Protein AF-A0A2S4PPY4-F1 (afdb_monomer_lite)

pLDDT: mean 81.9, std 16.93, range [31.2, 98.19]

Organism: NCBI:txid225359

InterPro domains:
  IPR016191 Ribonuclease/ribotoxin [SSF53933] (779-860)

Sequence (866 aa):
MMATINLFISWILLSYIVSTYTLLDRRELKANGYDCGDAFFNDFKVYDELKTALLRERGKILPYFGPLYSSAMNYYTWPILPIGLLPESTKFLWQRSTYQIVFDENGKVIDIIVRLANYQFAKCWRVDIQRLEALIYSMEGSNGYECGPNFIPDDTIKECTSLAVENLDKGYKIWPIYYRDLKIHRYPNTPTGTFFIVIDSAGQLRDVIARISTRNYIRCMRAREVPEASENDELSQVSAKTPKKGYLCHDVFFDDNDLLLASRSAQRIDVGKRKNGYPKNYYGPPFKSPCLLWPIKKNGESYRAGRLYKYRLVLTLDFKVLSVVMVGDKELVPCDRRVASDDHPVRNSYRCHSDVFSPEEVAVAAKTACRYSKRAKKQAYPAPYQGLEFDVKGPYLIYPLKKNKFSNVLGNHRVVIDLLCQIGGVLTVDPRTNEYVKELKENGYDCGDAFFDDKIVNDILRTALSEEGRKKSLPYSGPLYNRAMNYKTWPLFPTGSLSGSTKLLWQRAIYQIVFDENGRVIDIIVRMTNTQFAKCWRVDTQRSEASIYSVEGSNGYECGSEFIPDSTIEECTSLAVENLDKGYYYPLEYKGNLYSEDQGYKIWPIYYATLVIHRYPKTPRSGSFFIVIDSAGQLRDVIARTSKKNYIRCMRARKVSPAPDTDELSQIFAKPSRLGYLCHDVFFDDIVLDLARQVAQRSQLTRRPVNFPKSYDGPPFDIACFLWPLKKNGESYATGRMDIYRLVLTLNFEVLTVAMVSDKELVPCERRVAAGGYQVRNSYRCQSDVFSYEELASTAEIACRKRKQSQRQTYPAPYQGLKFDIEGPYLIFPIKKDKSFPKPGNHRLVINYMCHIAGVLTMHPFTHQM

Radius of gyration: 40.9 Å; chains: 1; bounding box: 106×84×121 Å

Structure (mmCIF, N/CA/C/O backbone):
data_AF-A0A2S4PPY4-F1
#
_entry.id   AF-A0A2S4PPY4-F1
#
loop_
_atom_site.group_PDB
_atom_site.id
_atom_site.type_symbol
_atom_site.label_atom_id
_atom_site.label_alt_id
_atom_site.label_comp_id
_atom_site.label_asym_id
_atom_site.label_entity_id
_atom_site.label_seq_id
_atom_site.pdbx_PDB_ins_code
_atom_site.Cartn_x
_atom_site.Cartn_y
_atom_site.Cartn_z
_atom_site.occupancy
_atom_site.B_iso_or_equiv
_atom_site.auth_seq_id
_atom_site.auth_comp_id
_atom_site.auth_asym_id
_atom_site.auth_atom_id
_atom_site.pdbx_PDB_model_num
ATOM 1 N N . MET A 1 1 ? -59.425 49.116 -47.448 1.00 47.34 1 MET A N 1
ATOM 2 C CA . MET A 1 1 ? -58.917 49.422 -46.090 1.00 47.34 1 MET A CA 1
ATOM 3 C C . MET A 1 1 ? -59.046 48.253 -45.102 1.00 47.34 1 MET A C 1
ATOM 5 O O . MET A 1 1 ? -58.205 48.154 -44.225 1.00 47.34 1 MET A O 1
ATOM 9 N N . MET A 1 2 ? -60.008 47.324 -45.248 1.00 44.50 2 MET A N 1
ATOM 10 C CA . MET A 1 2 ? -60.100 46.152 -44.348 1.00 44.50 2 MET A CA 1
ATOM 11 C C . MET A 1 2 ? -59.063 45.037 -44.607 1.00 44.50 2 MET A C 1
ATOM 13 O O . MET A 1 2 ? -58.677 44.344 -43.673 1.00 44.50 2 MET A O 1
ATOM 17 N N . ALA A 1 3 ? -58.557 44.874 -45.836 1.00 52.50 3 ALA A N 1
ATOM 18 C CA . ALA A 1 3 ? -57.589 43.811 -46.145 1.00 52.50 3 ALA A CA 1
ATOM 19 C C . ALA A 1 3 ? -56.214 44.027 -45.477 1.00 52.50 3 ALA A C 1
ATOM 21 O O . ALA A 1 3 ? -55.573 43.075 -45.042 1.00 52.50 3 ALA A O 1
ATOM 22 N N . THR A 1 4 ? -55.785 45.282 -45.327 1.00 62.69 4 THR A N 1
ATOM 23 C CA . THR A 1 4 ? -54.495 45.631 -44.714 1.00 62.69 4 THR A CA 1
ATOM 24 C C . THR A 1 4 ? -54.509 45.456 -43.194 1.00 62.69 4 THR A C 1
ATOM 26 O O . THR A 1 4 ? -53.500 45.069 -42.612 1.00 62.69 4 THR A O 1
ATOM 29 N N . ILE A 1 5 ? -55.665 45.671 -42.555 1.00 69.88 5 ILE A N 1
ATOM 30 C CA . ILE A 1 5 ? -55.842 45.480 -41.108 1.00 69.88 5 ILE A CA 1
ATOM 31 C C . ILE A 1 5 ? -55.821 43.985 -40.756 1.00 69.88 5 ILE A C 1
ATOM 33 O O . ILE A 1 5 ? -55.182 43.604 -39.779 1.00 69.88 5 ILE A O 1
ATOM 37 N N . ASN A 1 6 ? -56.403 43.119 -41.593 1.00 63.59 6 ASN A N 1
ATOM 38 C CA . ASN A 1 6 ? -56.345 41.669 -41.373 1.00 63.59 6 ASN A CA 1
ATOM 39 C C . ASN A 1 6 ? -54.933 41.092 -41.538 1.00 63.59 6 ASN A C 1
ATOM 41 O O . ASN A 1 6 ? -54.559 40.193 -40.791 1.00 63.59 6 ASN A O 1
ATOM 45 N N . LEU A 1 7 ? -54.119 41.637 -42.446 1.00 71.12 7 LEU A N 1
ATOM 46 C CA . LEU A 1 7 ? -52.715 41.240 -42.586 1.00 71.12 7 LEU A CA 1
ATOM 47 C C . LEU A 1 7 ? -51.882 41.652 -41.365 1.00 71.12 7 LEU A C 1
ATOM 49 O O . LEU A 1 7 ? -51.076 40.859 -40.887 1.00 71.12 7 LEU A O 1
ATOM 53 N N . PHE A 1 8 ? -52.130 42.839 -40.806 1.00 70.25 8 PHE A N 1
ATOM 54 C CA . PHE A 1 8 ? -51.434 43.307 -39.604 1.00 70.25 8 PHE A CA 1
ATOM 55 C C . PHE A 1 8 ? -51.850 42.533 -38.345 1.00 70.25 8 PHE A C 1
ATOM 57 O O . PHE A 1 8 ? -50.994 42.145 -37.553 1.00 70.25 8 PHE A O 1
ATOM 64 N N . ILE A 1 9 ? -53.144 42.235 -38.184 1.00 73.00 9 ILE A N 1
ATOM 65 C CA . ILE A 1 9 ? -53.647 41.413 -37.072 1.00 73.00 9 ILE A CA 1
ATOM 66 C C . ILE A 1 9 ? -53.161 39.967 -37.210 1.00 73.00 9 ILE A C 1
ATOM 68 O O . ILE A 1 9 ? -52.744 39.376 -36.218 1.00 73.00 9 ILE A O 1
ATOM 72 N N . SER A 1 10 ? -53.122 39.417 -38.428 1.00 67.88 10 SER A N 1
ATOM 73 C CA . SER A 1 10 ? -52.559 38.088 -38.675 1.00 67.88 10 SER A CA 1
ATOM 74 C C . SER A 1 10 ? -51.065 38.042 -38.373 1.00 67.88 10 SER A C 1
ATOM 76 O O . SER A 1 10 ? -50.603 37.036 -37.855 1.00 67.88 10 SER A O 1
ATOM 78 N N . TRP A 1 11 ? -50.307 39.107 -38.647 1.00 71.50 11 TRP A N 1
ATOM 79 C CA . TRP A 1 11 ? -48.873 39.152 -38.351 1.00 71.50 11 TRP A CA 1
ATOM 80 C C . TRP A 1 11 ? -48.596 39.323 -36.851 1.00 71.50 11 TRP A C 1
ATOM 82 O O . TRP A 1 11 ? -47.724 38.648 -36.306 1.00 71.50 11 TRP A O 1
ATOM 92 N N . ILE A 1 12 ? -49.397 40.137 -36.153 1.00 72.19 12 ILE A N 1
ATOM 93 C CA . ILE A 1 12 ? -49.322 40.281 -34.692 1.00 72.19 12 ILE A CA 1
ATOM 94 C C . ILE A 1 12 ? -49.724 38.969 -34.010 1.00 72.19 12 ILE A C 1
ATOM 96 O O . ILE A 1 12 ? -48.992 38.505 -33.141 1.00 72.19 12 ILE A O 1
ATOM 100 N N . LEU A 1 13 ? -50.806 38.313 -34.440 1.00 64.44 13 LEU A N 1
ATOM 101 C CA . LEU A 1 13 ? -51.216 37.013 -33.902 1.00 64.44 13 LEU A CA 1
ATOM 102 C C . LEU A 1 13 ? -50.214 35.906 -34.238 1.00 64.44 13 LEU A C 1
ATOM 104 O O . LEU A 1 13 ? -49.935 35.092 -33.368 1.00 64.44 13 LEU A O 1
ATOM 108 N N . LEU A 1 14 ? -49.606 35.898 -35.428 1.00 56.53 14 LEU A N 1
ATOM 109 C CA . LEU A 1 14 ? -48.553 34.934 -35.763 1.00 56.53 14 LEU A CA 1
ATOM 110 C C . LEU A 1 14 ? -47.297 35.174 -34.914 1.00 56.53 14 LEU A C 1
ATOM 112 O O . LEU A 1 14 ? -46.707 34.218 -34.427 1.00 56.53 14 LEU A O 1
ATOM 116 N N . SER A 1 15 ? -46.928 36.433 -34.651 1.00 50.94 15 SER A N 1
ATOM 117 C CA . SER A 1 15 ? -45.824 36.759 -33.736 1.00 50.94 15 SER A CA 1
ATOM 118 C C . SER A 1 15 ? -46.144 36.395 -32.280 1.00 50.94 15 SER A C 1
ATOM 120 O O . SER A 1 15 ? -45.265 35.926 -31.559 1.00 50.94 15 SER A O 1
ATOM 122 N N . TYR A 1 16 ? -47.410 36.513 -31.862 1.00 46.47 16 TYR A N 1
ATOM 123 C CA . TYR A 1 16 ? -47.866 36.133 -30.525 1.00 46.47 16 TYR A CA 1
ATOM 124 C C . TYR A 1 16 ? -47.954 34.610 -30.366 1.00 46.47 16 TYR A C 1
ATOM 126 O O . TYR A 1 16 ? -47.569 34.090 -29.324 1.00 46.47 16 TYR A O 1
ATOM 134 N N . ILE A 1 17 ? -48.373 33.881 -31.406 1.00 45.81 17 ILE A N 1
ATOM 135 C CA . ILE A 1 17 ? -48.382 32.412 -31.451 1.00 45.81 17 ILE A CA 1
ATOM 136 C C . ILE A 1 17 ? -46.940 31.884 -31.480 1.00 45.81 17 ILE A C 1
ATOM 138 O O . ILE A 1 17 ? -46.586 31.054 -30.653 1.00 45.81 17 ILE A O 1
ATOM 142 N N . VAL A 1 18 ? -46.052 32.430 -32.315 1.00 48.44 18 VAL A N 1
ATOM 143 C CA . VAL A 1 18 ? -44.631 32.027 -32.342 1.00 48.44 18 VAL A CA 1
ATOM 144 C C . VAL A 1 18 ? -43.910 32.384 -31.030 1.00 48.44 18 VAL A C 1
ATOM 146 O O . VAL A 1 18 ? -43.054 31.625 -30.581 1.00 48.44 18 VAL A O 1
ATOM 149 N N . SER A 1 19 ? -44.290 33.477 -30.355 1.00 38.25 19 SER A N 1
ATOM 150 C CA . SER A 1 19 ? -43.723 33.862 -29.051 1.00 38.25 19 SER A CA 1
ATOM 151 C C . SER A 1 19 ? -44.343 33.137 -27.847 1.00 38.25 19 SER A C 1
ATOM 153 O O . SER A 1 19 ? -43.741 33.156 -26.775 1.00 38.25 19 SER A O 1
ATOM 155 N N . THR A 1 20 ? -45.522 32.520 -27.980 1.00 35.78 20 THR A N 1
ATOM 156 C CA . THR A 1 20 ? -46.123 31.679 -26.923 1.00 35.78 20 THR A CA 1
ATOM 157 C C . THR A 1 20 ? -45.793 30.195 -27.106 1.00 35.78 20 THR A C 1
ATOM 159 O O . THR A 1 20 ? -45.750 29.462 -26.119 1.00 35.78 20 THR A O 1
ATOM 162 N N . TYR A 1 21 ? -45.428 29.761 -28.318 1.00 33.94 21 TYR A N 1
ATOM 163 C CA . TYR A 1 21 ? -44.923 28.408 -28.582 1.00 33.94 21 TYR A CA 1
ATOM 164 C C . TYR A 1 21 ? -43.458 28.178 -28.173 1.00 33.94 21 TYR A C 1
ATOM 166 O O . TYR A 1 21 ? -43.046 27.031 -28.025 1.00 33.94 21 TYR A O 1
ATOM 174 N N . THR A 1 22 ? -42.669 29.218 -27.882 1.00 37.97 22 THR A N 1
ATOM 175 C CA . THR A 1 22 ? -41.296 29.054 -27.356 1.00 37.97 22 THR A CA 1
ATOM 176 C C . THR A 1 22 ? -41.228 28.629 -25.883 1.00 37.97 22 THR A C 1
ATOM 178 O O . THR A 1 22 ? -40.137 28.362 -25.384 1.00 37.97 22 THR A O 1
ATOM 181 N N . LEU A 1 23 ? -42.363 28.508 -25.183 1.00 38.91 23 LEU A N 1
ATOM 182 C CA . LEU A 1 23 ? -42.412 28.117 -23.766 1.00 38.91 23 LEU A CA 1
ATOM 183 C C . LEU A 1 23 ? -43.107 26.776 -23.482 1.00 38.91 23 LEU A C 1
ATOM 185 O O . LEU A 1 23 ? -43.132 26.364 -22.324 1.00 38.91 23 LEU A O 1
ATOM 189 N N . LEU A 1 24 ? -43.628 26.066 -24.492 1.00 35.38 24 LEU A N 1
ATOM 190 C CA . LEU A 1 24 ? -44.452 24.869 -24.258 1.00 35.38 24 LEU A CA 1
ATOM 191 C C . LEU A 1 24 ? -44.243 23.694 -25.229 1.00 35.38 24 LEU A C 1
ATOM 193 O O . LEU A 1 24 ? -45.131 22.857 -25.348 1.00 35.38 24 LEU A O 1
ATOM 197 N N . ASP A 1 25 ? -43.056 23.549 -25.832 1.00 37.19 25 ASP A N 1
ATOM 198 C CA . ASP A 1 25 ? -42.676 22.272 -26.460 1.00 37.19 25 ASP A CA 1
ATOM 199 C C . ASP A 1 25 ? -41.193 21.901 -26.269 1.00 37.19 25 ASP A C 1
ATOM 201 O O . ASP A 1 25 ? -40.402 21.763 -27.198 1.00 37.19 25 ASP A O 1
ATOM 205 N N . ARG A 1 26 ? -40.790 21.738 -25.002 1.00 45.38 26 ARG A N 1
ATOM 206 C CA . ARG A 1 26 ? -39.505 21.113 -24.624 1.00 45.38 26 ARG A CA 1
ATOM 207 C C . ARG A 1 26 ? -39.564 19.573 -24.698 1.00 45.38 26 ARG A C 1
ATOM 209 O O . ARG A 1 26 ? -38.643 18.917 -24.220 1.00 45.38 26 ARG A O 1
ATOM 216 N N . ARG A 1 27 ? -40.640 18.985 -25.250 1.00 41.59 27 ARG A N 1
ATOM 217 C CA . ARG A 1 27 ? -40.910 17.534 -25.222 1.00 41.59 27 ARG A CA 1
ATOM 218 C C . ARG A 1 27 ? -40.342 16.732 -26.402 1.00 41.59 27 ARG A C 1
ATOM 220 O O . ARG A 1 27 ? -40.453 15.513 -26.374 1.00 41.59 27 ARG A O 1
ATOM 227 N N . GLU A 1 28 ? -39.636 17.347 -27.356 1.00 44.56 28 GLU A N 1
ATOM 228 C CA . GLU A 1 28 ? -39.000 16.621 -28.478 1.00 44.56 28 GLU A CA 1
ATOM 229 C C . GLU A 1 28 ? -37.468 16.779 -28.600 1.00 44.56 28 GLU A C 1
ATOM 231 O O . GLU A 1 28 ? -36.897 16.635 -29.683 1.00 44.56 28 GLU A O 1
ATOM 236 N N . LEU A 1 29 ? -36.735 17.008 -27.505 1.00 47.88 29 LEU A N 1
ATOM 237 C CA . LEU A 1 29 ? -35.269 16.887 -27.546 1.00 47.88 29 LEU A CA 1
ATOM 238 C C . LEU A 1 29 ? -34.849 15.407 -27.479 1.00 47.88 29 LEU A C 1
ATOM 240 O O . LEU A 1 29 ? -34.563 14.866 -26.418 1.00 47.88 29 LEU A O 1
ATOM 244 N N . LYS A 1 30 ? -34.779 14.755 -28.649 1.00 56.38 30 LYS A N 1
ATOM 245 C CA . LYS A 1 30 ? -34.266 13.380 -28.864 1.00 56.38 30 LYS A CA 1
ATOM 246 C C . LYS A 1 30 ? -32.740 13.233 -28.672 1.00 56.38 30 LYS A C 1
ATOM 248 O O . LYS A 1 30 ? -32.133 12.359 -29.285 1.00 56.38 30 LYS A O 1
ATOM 253 N N . ALA A 1 31 ? -32.091 14.095 -27.893 1.00 69.12 31 ALA A N 1
ATOM 254 C CA . ALA A 1 31 ? -30.634 14.123 -27.763 1.00 69.12 31 ALA A CA 1
ATOM 255 C C . ALA A 1 31 ? -30.212 13.971 -26.298 1.00 69.12 31 ALA A C 1
ATOM 257 O O . ALA A 1 31 ? -30.745 14.666 -25.439 1.00 69.12 31 ALA A O 1
ATOM 258 N N . ASN A 1 32 ? -29.233 13.098 -26.035 1.00 86.38 32 ASN A N 1
ATOM 259 C CA . ASN A 1 32 ? -28.572 13.018 -24.733 1.00 86.38 32 ASN A CA 1
ATOM 260 C C . ASN A 1 32 ? -27.891 14.354 -24.408 1.00 86.38 32 ASN A C 1
ATOM 262 O O . ASN A 1 32 ? -27.332 15.012 -25.301 1.00 86.38 32 ASN A O 1
ATOM 266 N N . GLY A 1 33 ? -27.948 14.763 -23.145 1.00 91.88 33 GLY A N 1
ATOM 267 C CA . GLY A 1 33 ? -27.316 16.003 -22.715 1.00 91.88 33 GLY A CA 1
ATOM 268 C C . GLY A 1 33 ? -27.587 16.372 -21.267 1.00 91.88 33 GLY A C 1
ATOM 269 O O . GLY A 1 33 ? -27.996 15.547 -20.458 1.00 91.88 33 GLY A O 1
ATOM 270 N N . TYR A 1 34 ? -27.372 17.642 -20.951 1.00 92.44 34 TYR A N 1
ATOM 271 C CA . TYR A 1 34 ? -27.468 18.202 -19.609 1.00 92.44 34 TYR A CA 1
ATOM 272 C C . TYR A 1 34 ? -28.494 19.339 -19.590 1.00 92.44 34 TYR A C 1
ATOM 274 O O . TYR A 1 34 ? -28.303 20.356 -20.261 1.00 92.44 34 TYR A O 1
ATOM 282 N N . ASP A 1 35 ? -29.569 19.186 -18.818 1.00 90.62 35 ASP A N 1
ATOM 283 C CA . ASP A 1 35 ? -30.541 20.237 -18.518 1.00 90.62 35 ASP A CA 1
ATOM 284 C C . ASP A 1 35 ? -30.104 21.005 -17.264 1.00 90.62 35 ASP A C 1
ATOM 286 O O . ASP A 1 35 ? -30.134 20.504 -16.139 1.00 90.62 35 ASP A O 1
ATOM 290 N N . CYS A 1 36 ? -29.680 22.246 -17.464 1.00 89.31 36 CYS A N 1
ATOM 291 C CA . CYS A 1 36 ? -29.269 23.161 -16.407 1.00 89.31 36 CYS A CA 1
ATOM 292 C C . CYS A 1 36 ? -30.406 24.109 -15.980 1.00 89.31 36 CYS A C 1
ATOM 294 O O . CYS A 1 36 ? -30.136 25.168 -15.416 1.00 89.31 36 CYS A O 1
ATOM 296 N N . GLY A 1 37 ? -31.668 23.779 -16.274 1.00 88.69 37 GLY A N 1
ATOM 297 C CA . GLY A 1 37 ? -32.830 24.628 -16.016 1.00 88.69 37 GLY A CA 1
ATOM 298 C C . GLY A 1 37 ? -33.105 25.569 -17.187 1.00 88.69 37 GLY A C 1
ATOM 299 O O . GLY A 1 37 ? -33.980 25.309 -18.015 1.00 88.69 37 GLY A O 1
ATOM 300 N N . ASP A 1 38 ? -32.345 26.656 -17.305 1.00 86.00 38 ASP A N 1
ATOM 301 C CA . ASP A 1 38 ? -32.507 27.665 -18.366 1.00 86.00 38 ASP A CA 1
ATOM 302 C C . ASP A 1 38 ? -31.713 27.378 -19.650 1.00 86.00 38 ASP A C 1
ATOM 304 O O . ASP A 1 38 ? -31.960 28.009 -20.678 1.00 86.00 38 ASP A O 1
ATOM 308 N N . ALA A 1 39 ? -30.821 26.387 -19.628 1.00 89.81 39 ALA A N 1
ATOM 309 C CA . ALA A 1 39 ? -30.054 25.950 -20.790 1.00 89.81 39 ALA A CA 1
ATOM 310 C C . ALA A 1 39 ? -29.992 24.421 -20.884 1.00 89.81 39 ALA A C 1
ATOM 312 O O . ALA A 1 39 ? -29.910 23.736 -19.869 1.00 89.81 39 ALA A O 1
ATOM 313 N N . PHE A 1 40 ? -29.980 23.906 -22.116 1.00 91.50 40 PHE A N 1
ATOM 314 C CA . PHE A 1 40 ? -29.717 22.499 -22.412 1.00 91.50 40 PHE A CA 1
ATOM 315 C C . PHE A 1 40 ? -28.416 22.367 -23.214 1.00 91.50 40 PHE A C 1
ATOM 317 O O . PHE A 1 40 ? -28.231 23.054 -24.226 1.00 91.50 40 PHE A O 1
ATOM 324 N N . PHE A 1 41 ? -27.519 21.486 -22.776 1.00 93.00 41 PHE A N 1
ATOM 325 C CA . PHE A 1 41 ? -26.247 21.197 -23.439 1.00 93.00 41 PHE A CA 1
ATOM 326 C C . PHE A 1 41 ? -26.242 19.748 -23.911 1.00 93.00 41 PHE A C 1
ATOM 328 O O . PHE A 1 41 ? -26.053 18.842 -23.108 1.00 93.00 41 PHE A O 1
ATOM 335 N N . ASN A 1 42 ? -26.452 19.519 -25.208 1.00 93.56 42 ASN A N 1
ATOM 336 C CA . ASN A 1 42 ? -26.311 18.175 -25.763 1.00 93.56 42 ASN A CA 1
ATOM 337 C C . ASN A 1 42 ? -24.849 17.698 -25.703 1.00 93.56 42 ASN A C 1
ATOM 339 O O . ASN A 1 42 ? -23.924 18.515 -25.700 1.00 93.56 42 ASN A O 1
ATOM 343 N N . ASP A 1 43 ? -24.643 16.380 -25.686 1.00 91.25 43 ASP A N 1
ATOM 344 C CA . ASP A 1 43 ? -23.308 15.776 -25.550 1.00 91.25 43 ASP A CA 1
ATOM 345 C C . ASP A 1 43 ? -22.314 16.283 -26.606 1.00 91.25 43 ASP A C 1
ATOM 347 O O . ASP A 1 43 ? -21.142 16.507 -26.307 1.00 91.25 43 ASP A O 1
ATOM 351 N N . PHE A 1 44 ? -22.789 16.531 -27.832 1.00 91.62 44 PHE A N 1
ATOM 352 C CA . PHE A 1 44 ? -21.963 17.056 -28.920 1.00 91.62 44 PHE A CA 1
ATOM 353 C C . PHE A 1 44 ? -21.393 18.439 -28.587 1.00 91.62 44 PHE A C 1
ATOM 355 O O . PHE A 1 44 ? -20.197 18.670 -28.744 1.00 91.62 44 PHE A O 1
ATOM 362 N N . LYS A 1 45 ? -22.227 19.347 -28.069 1.00 92.56 45 LYS A N 1
ATOM 363 C CA . LYS A 1 45 ? -21.799 20.688 -27.660 1.00 92.56 45 LYS A CA 1
ATOM 364 C C . LYS A 1 45 ? -20.797 20.626 -26.509 1.00 92.56 45 LYS A C 1
ATOM 366 O O . LYS A 1 45 ? -19.808 21.349 -26.532 1.00 92.56 45 LYS A O 1
ATOM 371 N N . VAL A 1 46 ? -21.028 19.759 -25.523 1.00 93.69 46 VAL A N 1
ATOM 372 C CA . VAL A 1 46 ? -20.093 19.567 -24.400 1.00 93.69 46 VAL A CA 1
ATOM 373 C C . VAL A 1 46 ? -18.743 19.061 -24.905 1.00 93.69 46 VAL A C 1
ATOM 375 O O . VAL A 1 46 ? -17.697 19.562 -24.492 1.00 93.69 46 VAL A O 1
ATOM 378 N N . TYR A 1 47 ? -18.765 18.102 -25.831 1.00 92.00 47 TYR A N 1
ATOM 379 C CA . TYR A 1 47 ? -17.563 17.546 -26.437 1.00 92.00 47 TYR A CA 1
ATOM 380 C C . TYR A 1 47 ? -16.782 18.587 -27.253 1.00 92.00 47 TYR A C 1
ATOM 382 O O . TYR A 1 47 ? -15.564 18.674 -27.103 1.00 92.00 47 TYR A O 1
ATOM 390 N N . ASP A 1 48 ? -17.452 19.402 -28.071 1.00 91.75 48 ASP A N 1
ATOM 391 C CA . ASP A 1 48 ? -16.798 20.440 -28.884 1.00 91.75 48 ASP A CA 1
ATOM 392 C C . ASP A 1 48 ? -16.160 21.544 -28.024 1.00 91.75 48 ASP A C 1
ATOM 394 O O . ASP A 1 48 ? -15.027 21.972 -28.287 1.00 91.75 48 ASP A O 1
ATOM 398 N N . GLU A 1 49 ? -16.836 21.960 -26.950 1.00 93.06 49 GLU A N 1
ATOM 399 C CA . GLU A 1 49 ? -16.287 22.907 -25.972 1.00 93.06 49 GLU A CA 1
ATOM 400 C C . GLU A 1 49 ? -15.059 22.323 -25.260 1.00 93.06 49 GLU A C 1
ATOM 402 O O . GLU A 1 49 ? -14.010 22.969 -25.174 1.00 93.06 49 GLU A O 1
ATOM 407 N N . LEU A 1 50 ? -15.135 21.063 -24.821 1.00 92.62 50 LEU A N 1
ATOM 408 C CA . LEU A 1 50 ? -14.013 20.398 -24.162 1.00 92.62 50 LEU A CA 1
ATOM 409 C C . LEU A 1 50 ? -12.829 20.176 -25.112 1.00 92.62 50 LEU A C 1
ATOM 411 O O . LEU A 1 50 ? -11.673 20.388 -24.743 1.00 92.62 50 LEU A O 1
ATOM 415 N N . LYS A 1 51 ? -13.095 19.791 -26.361 1.00 92.00 51 LYS A N 1
ATOM 416 C CA . LYS A 1 51 ? -12.070 19.650 -27.399 1.00 92.00 51 LYS A CA 1
ATOM 417 C C . LYS A 1 51 ? -11.370 20.983 -27.655 1.00 92.00 51 LYS A C 1
ATOM 419 O O . LYS A 1 51 ? -10.145 21.016 -27.790 1.00 92.00 51 LYS A O 1
ATOM 424 N N . THR A 1 52 ? -12.123 22.081 -27.674 1.00 88.31 52 THR A N 1
ATOM 425 C CA . THR A 1 52 ? -11.569 23.435 -27.797 1.00 88.31 52 THR A CA 1
ATOM 426 C C . THR A 1 52 ? -10.655 23.766 -26.615 1.00 88.31 52 THR A C 1
ATOM 428 O O . THR A 1 52 ? -9.517 24.195 -26.838 1.00 88.31 52 THR A O 1
ATOM 431 N N . ALA A 1 53 ? -11.091 23.472 -25.386 1.00 87.88 53 ALA A N 1
ATOM 432 C CA . ALA A 1 53 ? -10.291 23.643 -24.172 1.00 87.88 53 ALA A CA 1
ATOM 433 C C . ALA A 1 53 ? -8.960 22.868 -24.233 1.00 87.88 53 ALA A C 1
ATOM 435 O O . ALA A 1 53 ? -7.884 23.428 -24.006 1.00 87.88 53 ALA A O 1
ATOM 436 N N . LEU A 1 54 ? -9.022 21.584 -24.602 1.00 88.06 54 LEU A N 1
ATOM 437 C CA . LEU A 1 54 ? -7.871 20.676 -24.603 1.00 88.06 54 LEU A CA 1
ATOM 438 C C . LEU A 1 54 ? -6.880 20.921 -25.750 1.00 88.06 54 LEU A C 1
ATOM 440 O O . LEU A 1 54 ? -5.700 20.584 -25.600 1.00 88.06 54 LEU A O 1
ATOM 444 N N . LEU A 1 55 ? -7.326 21.467 -26.887 1.00 88.31 55 LEU A N 1
ATOM 445 C CA . LEU A 1 55 ? -6.471 21.701 -28.059 1.00 88.31 55 LEU A CA 1
ATOM 446 C C . LEU A 1 55 ? -5.879 23.108 -28.107 1.00 88.31 55 LEU A C 1
ATOM 448 O O . LEU A 1 55 ? -4.711 23.256 -28.460 1.00 88.31 55 LEU A O 1
ATOM 452 N N . ARG A 1 56 ? -6.669 24.141 -27.797 1.00 79.81 56 ARG A N 1
ATOM 453 C CA . ARG A 1 56 ? -6.251 25.535 -28.021 1.00 79.81 56 ARG A CA 1
ATOM 454 C C . ARG A 1 56 ? -5.771 26.233 -26.757 1.00 79.81 56 ARG A C 1
ATOM 456 O O . ARG A 1 56 ? -4.954 27.142 -26.851 1.00 79.81 56 ARG A O 1
ATOM 463 N N . GLU A 1 57 ? -6.245 25.819 -25.582 1.00 79.38 57 GLU A N 1
ATOM 464 C CA . GLU A 1 57 ? -6.135 26.641 -24.373 1.00 79.38 57 GLU A CA 1
ATOM 465 C C . GLU A 1 57 ? -5.734 25.850 -23.116 1.00 79.38 57 GLU A C 1
ATOM 467 O O . GLU A 1 57 ? -6.140 26.200 -22.010 1.00 79.38 57 GLU A O 1
ATOM 472 N N . ARG A 1 58 ? -4.874 24.823 -23.245 1.00 80.06 58 ARG A N 1
ATOM 473 C CA . ARG A 1 58 ? -4.417 24.000 -22.098 1.00 80.06 58 ARG A CA 1
ATOM 474 C C . ARG A 1 58 ? -3.895 24.817 -20.912 1.00 80.06 58 ARG A C 1
ATOM 476 O O . ARG A 1 58 ? -4.124 24.440 -19.771 1.00 80.06 58 ARG A O 1
ATOM 483 N N . GLY A 1 59 ? -3.227 25.944 -21.171 1.00 81.88 59 GLY A N 1
ATOM 484 C CA . GLY A 1 59 ? -2.713 26.840 -20.127 1.00 81.88 59 GLY A CA 1
ATOM 485 C C . GLY A 1 59 ? -3.782 27.657 -19.391 1.00 81.88 59 GLY A C 1
ATOM 486 O O . GLY A 1 59 ? -3.456 28.330 -18.417 1.00 81.88 59 GLY A O 1
ATOM 487 N N . LYS A 1 60 ? -5.040 27.629 -19.849 1.00 82.62 60 LYS A N 1
ATOM 488 C CA . LYS A 1 60 ? -6.164 28.349 -19.239 1.00 82.62 60 LYS A CA 1
ATOM 489 C C . LYS A 1 60 ? -7.105 27.436 -18.449 1.00 82.62 60 LYS A C 1
ATOM 491 O O . LYS A 1 60 ? -7.967 27.956 -17.755 1.00 82.62 60 LYS A O 1
ATOM 496 N N . ILE A 1 61 ? -6.948 26.113 -18.526 1.00 90.44 61 ILE A N 1
ATOM 497 C CA . ILE A 1 61 ? -7.755 25.160 -17.754 1.00 90.44 61 ILE A CA 1
ATOM 498 C C . ILE A 1 61 ? -7.477 25.369 -16.260 1.00 90.44 61 ILE A C 1
ATOM 500 O O . ILE A 1 61 ? -6.320 25.373 -15.834 1.00 90.44 61 ILE A O 1
ATOM 504 N N . LEU A 1 62 ? -8.531 25.545 -15.460 1.00 89.94 62 LEU A N 1
ATOM 505 C CA . LEU A 1 62 ? -8.401 25.753 -14.019 1.00 89.94 62 LEU A CA 1
ATOM 506 C C . LEU A 1 62 ? -8.703 24.459 -13.254 1.00 89.94 62 LEU A C 1
ATOM 508 O O . LEU A 1 62 ? -9.634 23.742 -13.623 1.00 89.94 62 LEU A O 1
ATOM 512 N N . PRO A 1 63 ? -7.968 24.159 -12.167 1.00 90.88 63 PRO A N 1
ATOM 513 C CA . PRO A 1 63 ? -8.383 23.116 -11.241 1.00 90.88 63 PRO A CA 1
ATOM 514 C C . PRO A 1 63 ? -9.726 23.492 -10.602 1.00 90.88 63 PRO A C 1
ATOM 516 O O . PRO A 1 63 ? -9.979 24.664 -10.298 1.00 90.88 63 PRO A O 1
ATOM 519 N N . TYR A 1 64 ? -10.583 22.501 -10.377 1.00 89.94 64 TYR A N 1
ATOM 520 C CA . TYR A 1 64 ? -11.834 22.685 -9.655 1.00 89.94 64 TYR A CA 1
ATOM 521 C C . TYR A 1 64 ? -11.578 22.800 -8.147 1.00 89.94 64 TYR A C 1
ATOM 523 O O . TYR A 1 64 ? -10.929 21.944 -7.553 1.00 89.94 64 TYR A O 1
ATOM 531 N N . PHE A 1 65 ? -12.139 23.833 -7.514 1.00 82.56 65 PHE A N 1
ATOM 532 C CA . PHE A 1 65 ? -12.026 24.078 -6.066 1.00 82.56 65 PHE A CA 1
ATOM 533 C C . PHE A 1 65 ? -13.391 24.241 -5.371 1.00 82.56 65 PHE A C 1
ATOM 535 O O . PHE A 1 65 ? -13.480 24.875 -4.321 1.00 82.56 65 PHE A O 1
ATOM 542 N N . GLY A 1 66 ? -14.478 23.746 -5.970 1.00 80.88 66 GLY A N 1
ATOM 543 C CA . GLY A 1 66 ? -15.822 23.887 -5.401 1.00 80.88 66 GLY A CA 1
ATOM 544 C C . GLY A 1 66 ? -16.232 22.725 -4.483 1.00 80.88 66 GLY A C 1
ATOM 545 O O . GLY A 1 66 ? -15.596 21.677 -4.494 1.00 80.88 66 GLY A O 1
ATOM 546 N N . PRO A 1 67 ? -17.314 22.885 -3.700 1.00 79.62 67 PRO A N 1
ATOM 547 C CA . PRO A 1 67 ? -17.760 21.886 -2.725 1.00 79.62 67 PRO A CA 1
ATOM 548 C C . PRO A 1 67 ? -18.467 20.666 -3.340 1.00 79.62 67 PRO A C 1
ATOM 550 O O . PRO A 1 67 ? -18.727 19.711 -2.621 1.00 79.62 67 PRO A O 1
ATOM 553 N N . LEU A 1 68 ? -18.802 20.675 -4.641 1.00 76.62 68 LEU A N 1
ATOM 554 C CA . LEU A 1 68 ? -19.548 19.567 -5.267 1.00 76.62 68 LEU A CA 1
ATOM 555 C C . LEU A 1 68 ? -18.697 18.310 -5.484 1.00 76.62 68 LEU A C 1
ATOM 557 O O . LEU A 1 68 ? -19.243 17.225 -5.669 1.00 76.62 68 LEU A O 1
ATOM 561 N N . TYR A 1 69 ? -17.372 18.462 -5.504 1.00 83.19 69 TYR A N 1
ATOM 562 C CA . TYR A 1 69 ? -16.419 17.381 -5.719 1.00 83.19 69 TYR A CA 1
ATOM 563 C C . TYR A 1 69 ? -15.247 17.534 -4.756 1.00 83.19 69 TYR A C 1
ATOM 565 O O . TYR A 1 69 ? -14.823 18.647 -4.452 1.00 83.19 69 TYR A O 1
ATOM 573 N N . SER A 1 70 ? -14.702 16.411 -4.293 1.00 74.94 70 SER A N 1
ATOM 574 C CA . SER A 1 70 ? -13.530 16.425 -3.420 1.00 74.94 70 SER A CA 1
ATOM 575 C C . SER A 1 70 ? -12.316 17.013 -4.145 1.00 74.94 70 SER A C 1
ATOM 577 O O . SER A 1 70 ? -12.009 16.626 -5.275 1.00 74.94 70 SER A O 1
ATOM 579 N N . SER A 1 71 ? -11.570 17.887 -3.464 1.00 72.25 71 SER A N 1
ATOM 580 C CA . SER A 1 71 ? -10.304 18.442 -3.966 1.00 72.25 71 SER A CA 1
ATOM 581 C C . SER A 1 71 ? -9.232 17.373 -4.216 1.00 72.25 71 SER A C 1
ATOM 583 O O . SER A 1 71 ? -8.278 17.627 -4.947 1.00 72.25 71 SER A O 1
ATOM 585 N N . ALA A 1 72 ? -9.398 16.167 -3.662 1.00 68.50 72 ALA A N 1
ATOM 586 C CA . ALA A 1 72 ? -8.510 15.032 -3.895 1.00 68.50 72 ALA A CA 1
ATOM 587 C C . ALA A 1 72 ? -8.648 14.417 -5.302 1.00 68.50 72 ALA A C 1
ATOM 589 O O . ALA A 1 72 ? -7.764 13.674 -5.721 1.00 68.50 72 ALA A O 1
ATOM 590 N N . MET A 1 73 ? -9.732 14.702 -6.037 1.00 69.75 73 MET A N 1
ATOM 591 C CA . MET A 1 73 ? -10.035 14.031 -7.310 1.00 69.75 73 MET A CA 1
ATOM 592 C C . MET A 1 73 ? -9.380 14.660 -8.556 1.00 69.75 73 MET A C 1
ATOM 594 O O . MET A 1 73 ? -9.683 14.233 -9.663 1.00 69.75 73 MET A O 1
ATOM 598 N N . ASN A 1 74 ? -8.460 15.626 -8.410 1.00 87.31 74 ASN A N 1
ATOM 599 C CA . ASN A 1 74 ? -7.757 16.298 -9.523 1.00 87.31 74 ASN A CA 1
ATOM 600 C C . ASN A 1 74 ? -8.684 16.682 -10.699 1.00 87.31 74 ASN A C 1
ATOM 602 O O . ASN A 1 74 ? -8.335 16.501 -11.864 1.00 87.31 74 ASN A O 1
ATOM 606 N N . TYR A 1 75 ? -9.884 17.188 -10.404 1.00 94.06 75 TYR A N 1
ATOM 607 C CA . TYR A 1 75 ? -10.807 17.646 -11.438 1.00 94.06 75 TYR A CA 1
ATOM 608 C C . TYR A 1 75 ? -10.466 19.050 -11.916 1.00 94.06 75 TYR A C 1
ATOM 610 O O . TYR A 1 75 ? -9.934 19.881 -11.176 1.00 94.06 75 TYR A O 1
ATOM 618 N N . TYR A 1 76 ? -10.831 19.315 -13.161 1.00 94.56 76 TYR A N 1
ATOM 619 C CA . TYR A 1 76 ? -10.641 20.581 -13.844 1.00 94.56 76 TYR A CA 1
ATOM 620 C C . TYR A 1 76 ? -11.987 21.147 -14.269 1.00 94.56 76 TYR A C 1
ATOM 622 O O . TYR A 1 76 ? -12.952 20.398 -14.444 1.00 94.56 76 TYR A O 1
ATOM 630 N N . THR A 1 77 ? -12.056 22.466 -14.451 1.00 94.38 77 THR A N 1
ATOM 631 C CA . THR A 1 77 ? -13.234 23.098 -15.044 1.00 94.38 77 THR A CA 1
ATOM 632 C C . THR A 1 77 ? -12.932 23.924 -16.272 1.00 94.38 77 THR A C 1
ATOM 634 O O . THR A 1 77 ? -11.814 24.401 -16.481 1.00 94.38 77 THR A O 1
ATOM 637 N N . TRP A 1 78 ? -13.970 24.088 -17.088 1.00 94.19 78 TRP A N 1
ATOM 638 C CA . TRP A 1 78 ? -13.972 24.938 -18.268 1.00 94.19 78 TRP A CA 1
ATOM 639 C C . TRP A 1 78 ? -15.304 25.689 -18.393 1.00 94.19 78 TRP A C 1
ATOM 641 O O . TRP A 1 78 ? -16.350 25.046 -18.308 1.00 94.19 78 TRP A O 1
ATOM 651 N N . PRO A 1 79 ? -15.328 27.022 -18.572 1.00 93.94 79 PRO A N 1
ATOM 652 C CA . PRO A 1 79 ? -16.567 27.773 -18.701 1.00 93.94 79 PRO A CA 1
ATOM 653 C C . PRO A 1 79 ? -17.216 27.503 -20.059 1.00 93.94 79 PRO A C 1
ATOM 655 O O . PRO A 1 79 ? -16.543 27.529 -21.085 1.00 93.94 79 PRO A O 1
ATOM 658 N N . ILE A 1 80 ? -18.536 27.324 -20.078 1.00 92.69 80 ILE A N 1
ATOM 659 C CA . ILE A 1 80 ? -19.295 27.314 -21.332 1.00 92.69 80 ILE A CA 1
ATOM 660 C C . ILE A 1 80 ? -19.732 28.750 -21.610 1.00 92.69 80 ILE A C 1
ATOM 662 O O . ILE A 1 80 ? -20.565 29.307 -20.885 1.00 92.69 80 ILE A O 1
ATOM 666 N N . LEU A 1 81 ? -19.135 29.374 -22.625 1.00 87.56 81 LEU A N 1
ATOM 667 C CA . LEU A 1 81 ? -19.431 30.756 -22.995 1.00 87.56 81 LEU A CA 1
ATOM 668 C C . LEU A 1 81 ? -20.597 30.818 -23.998 1.00 87.56 81 LEU A C 1
ATOM 670 O O . LEU A 1 81 ? -20.769 29.914 -24.817 1.00 87.56 81 LEU A O 1
ATOM 674 N N . PRO A 1 82 ? -21.421 31.880 -23.966 1.00 79.06 82 PRO A N 1
ATOM 675 C CA . PRO A 1 82 ? -22.376 32.147 -25.034 1.00 79.06 82 PRO A CA 1
ATOM 676 C C . PRO A 1 82 ? -21.665 32.271 -26.388 1.00 79.06 82 PRO A C 1
ATOM 678 O O . PRO A 1 82 ? -20.586 32.860 -26.480 1.00 79.06 82 PRO A O 1
ATOM 681 N N . ILE A 1 83 ? -22.298 31.751 -27.442 1.00 74.31 83 ILE A N 1
ATOM 682 C CA . ILE A 1 83 ? -21.798 31.828 -28.821 1.00 74.31 83 ILE A CA 1
ATOM 683 C C . ILE A 1 83 ? -21.500 33.296 -29.167 1.00 74.31 83 ILE A C 1
ATOM 685 O O . ILE A 1 83 ? -22.377 34.149 -29.047 1.00 74.31 83 ILE A O 1
ATOM 689 N N . GLY A 1 84 ? -20.266 33.583 -29.592 1.00 71.50 84 GLY A N 1
ATOM 690 C CA . GLY A 1 84 ? -19.821 34.921 -30.011 1.00 71.50 84 GLY A CA 1
ATOM 691 C C . GLY A 1 84 ? -18.922 35.666 -29.017 1.00 71.50 84 GLY A C 1
ATOM 692 O O . GLY A 1 84 ? -18.358 36.694 -29.384 1.00 71.50 84 GLY A O 1
ATOM 693 N N . LEU A 1 85 ? -18.725 35.154 -27.796 1.00 72.88 85 LEU A N 1
ATOM 694 C CA . LEU A 1 85 ? -17.733 35.689 -26.856 1.00 72.88 85 LEU A CA 1
ATOM 695 C C . LEU A 1 85 ? -16.404 34.936 -27.005 1.00 72.88 85 LEU A C 1
ATOM 697 O O . LEU A 1 85 ? -16.280 33.785 -26.595 1.00 72.88 85 LEU A O 1
ATOM 701 N N . LEU A 1 86 ? -15.403 35.594 -27.594 1.00 65.94 86 LEU A N 1
ATOM 702 C CA . LEU A 1 86 ? -14.032 35.083 -27.632 1.00 65.94 86 LEU A CA 1
ATOM 703 C C . LEU A 1 86 ? -13.427 35.091 -26.211 1.00 65.94 86 LEU A C 1
ATOM 705 O O . LEU A 1 86 ? -13.587 36.080 -25.491 1.00 65.94 86 LEU A O 1
ATOM 709 N N . PRO A 1 87 ? -12.720 34.025 -25.792 1.00 60.00 87 PRO A N 1
ATOM 710 C CA . PRO A 1 87 ? -12.103 33.936 -24.473 1.00 60.00 87 PRO A CA 1
ATOM 711 C C . PRO A 1 87 ? -10.854 34.828 -24.378 1.00 60.00 87 PRO A C 1
ATOM 713 O O . PRO A 1 87 ? -9.710 34.360 -24.420 1.00 60.00 87 PRO A O 1
ATOM 716 N N . GLU A 1 88 ? -11.053 36.134 -24.199 1.00 59.47 88 GLU A N 1
ATOM 717 C CA . GLU A 1 88 ? -9.989 36.995 -23.684 1.00 59.47 88 GLU A CA 1
ATOM 718 C C . GLU A 1 88 ? -9.638 36.534 -22.262 1.00 59.47 88 GLU A C 1
ATOM 720 O O . GLU A 1 88 ? -10.497 36.360 -21.399 1.00 59.47 88 GLU A O 1
ATOM 725 N N . SER A 1 89 ? -8.361 36.237 -22.027 1.00 53.47 89 SER A N 1
ATOM 726 C CA . SER A 1 89 ? -7.872 35.395 -20.929 1.00 53.47 89 SER A CA 1
ATOM 727 C C . SER A 1 89 ? -7.854 36.082 -19.560 1.00 53.47 89 SER A C 1
ATOM 729 O O . SER A 1 89 ? -6.826 36.101 -18.880 1.00 53.47 89 SER A O 1
ATOM 731 N N . THR A 1 90 ? -8.966 36.662 -19.123 1.00 63.75 90 THR A N 1
ATOM 732 C CA . THR A 1 90 ? -9.048 37.251 -17.788 1.00 63.75 90 THR A CA 1
ATOM 733 C C . THR A 1 90 ? -9.709 36.270 -16.823 1.00 63.75 90 THR A C 1
ATOM 735 O O . THR A 1 90 ? -10.825 35.796 -17.029 1.00 63.75 90 THR A O 1
ATOM 738 N N . LYS A 1 91 ? -9.023 35.995 -15.705 1.00 69.81 91 LYS A N 1
ATOM 739 C CA . LYS A 1 91 ? -9.518 35.255 -14.522 1.00 69.81 91 LYS A CA 1
ATOM 740 C C . LYS A 1 91 ? -10.915 35.721 -14.057 1.00 69.81 91 LYS A C 1
ATOM 742 O O . LYS A 1 91 ? -11.640 34.988 -13.393 1.00 69.81 91 LYS A O 1
ATOM 747 N N . PHE A 1 92 ? -11.299 36.936 -14.439 1.00 74.88 92 PHE A N 1
ATOM 748 C CA . PHE A 1 92 ? -12.597 37.551 -14.200 1.00 74.88 92 PHE A CA 1
ATOM 749 C C . PHE A 1 92 ? -13.765 36.878 -14.946 1.00 74.88 92 PHE A C 1
ATOM 751 O O . PHE A 1 92 ? -14.825 36.689 -14.352 1.00 74.88 92 PHE A O 1
ATOM 758 N N . LEU A 1 93 ? -13.586 36.461 -16.208 1.00 72.44 93 LEU A N 1
ATOM 759 C CA . LEU A 1 93 ? -14.641 35.777 -16.977 1.00 72.44 93 LEU A CA 1
ATOM 760 C C . LEU A 1 93 ? -14.961 34.392 -16.399 1.00 72.44 93 LEU A C 1
ATOM 762 O O . LEU A 1 93 ? -16.124 34.011 -16.290 1.00 72.44 93 LEU A O 1
ATOM 766 N N . TRP A 1 94 ? -13.938 33.692 -15.909 1.00 73.50 94 TRP A N 1
ATOM 767 C CA . TRP A 1 94 ? -14.058 32.408 -15.211 1.00 73.50 94 TRP A CA 1
ATOM 768 C C . TRP A 1 94 ? -14.890 32.507 -13.934 1.00 73.50 94 TRP A C 1
ATOM 770 O O . TRP A 1 94 ? -15.734 31.662 -13.640 1.00 73.50 94 TRP A O 1
ATOM 780 N N . GLN A 1 95 ? -14.699 33.594 -13.189 1.00 74.81 95 GLN A N 1
ATOM 781 C CA . GLN A 1 95 ? -15.504 33.902 -12.017 1.00 74.81 95 GLN A CA 1
ATOM 782 C C . GLN A 1 95 ? -16.907 34.404 -12.360 1.00 74.81 95 GLN A C 1
ATOM 784 O O . GLN A 1 95 ? -17.658 34.659 -11.427 1.00 74.81 95 GLN A O 1
ATOM 789 N N . ARG A 1 96 ? -17.292 34.552 -13.629 1.00 79.19 96 ARG A N 1
ATOM 790 C CA . ARG A 1 96 ? -18.625 35.033 -14.025 1.00 79.19 96 ARG A CA 1
ATOM 791 C C . ARG A 1 96 ? -19.396 34.074 -14.925 1.00 79.19 96 ARG A C 1
ATOM 793 O O . ARG A 1 96 ? -20.573 34.322 -15.159 1.00 79.19 96 ARG A O 1
ATOM 800 N N . SER A 1 97 ? -18.784 32.986 -15.386 1.00 87.25 97 SER A N 1
ATOM 801 C CA . SER A 1 97 ? -19.475 31.988 -16.200 1.00 87.25 97 SER A CA 1
ATOM 802 C C . SER A 1 97 ? -20.629 31.350 -15.423 1.00 87.25 97 SER A C 1
ATOM 804 O O . SER A 1 97 ? -20.424 30.822 -14.323 1.00 87.25 97 SER A O 1
ATOM 806 N N . THR A 1 98 ? -21.819 31.359 -16.019 1.00 91.75 98 THR A N 1
ATOM 807 C CA . THR A 1 98 ? -23.008 30.711 -15.456 1.00 91.75 98 THR A CA 1
ATOM 808 C C . THR A 1 98 ? -22.882 29.190 -15.481 1.00 91.75 98 THR A C 1
ATOM 810 O O . THR A 1 98 ? -23.272 28.555 -14.511 1.00 91.75 98 THR A O 1
ATOM 813 N N . TYR A 1 99 ? -22.276 28.615 -16.525 1.00 94.88 99 TYR A N 1
ATOM 814 C CA . TYR A 1 99 ? -22.114 27.165 -16.682 1.00 94.88 99 TYR A CA 1
ATOM 815 C C . TYR A 1 99 ? -20.644 26.789 -16.828 1.00 94.88 99 TYR A C 1
ATOM 817 O O . TYR A 1 99 ? -19.873 27.514 -17.465 1.00 94.88 99 TYR A O 1
ATOM 825 N N . GLN A 1 100 ? -20.259 25.655 -16.250 1.00 95.44 100 GLN A N 1
ATOM 826 C CA . GLN A 1 100 ? -18.912 25.103 -16.360 1.00 95.44 100 GLN A CA 1
ATOM 827 C C . GLN A 1 100 ? -18.970 23.591 -16.589 1.00 95.44 100 GLN A C 1
ATOM 829 O O . GLN A 1 100 ? -19.751 22.898 -15.943 1.00 95.44 100 GLN A O 1
ATOM 834 N N . ILE A 1 101 ? -18.123 23.083 -17.481 1.00 95.81 101 ILE A N 1
ATOM 835 C CA . ILE A 1 101 ? -17.856 21.653 -17.656 1.00 95.81 101 ILE A CA 1
ATOM 836 C C . ILE A 1 101 ? -16.850 21.243 -16.587 1.00 95.81 101 ILE A C 1
ATOM 838 O O . ILE A 1 101 ? -15.830 21.916 -16.432 1.00 95.81 101 ILE A O 1
ATOM 842 N N . VAL A 1 102 ? -17.115 20.151 -15.878 1.00 95.25 102 VAL A N 1
ATOM 843 C CA . VAL A 1 102 ? -16.175 19.509 -14.952 1.00 95.25 102 VAL A CA 1
ATOM 844 C C . VAL A 1 102 ? -15.670 18.226 -15.599 1.00 95.25 102 VAL A C 1
ATOM 846 O O . VAL A 1 102 ? -16.473 17.406 -16.043 1.00 95.25 102 VAL A O 1
ATOM 849 N N . PHE A 1 103 ? -14.354 18.040 -15.670 1.00 95.94 103 PHE A N 1
ATOM 850 C CA . PHE A 1 103 ? -13.731 16.869 -16.295 1.00 95.94 103 PHE A CA 1
ATOM 851 C C . PHE A 1 103 ? -12.474 16.421 -15.538 1.00 95.94 103 PHE A C 1
ATOM 853 O O . PHE A 1 103 ? -11.888 17.194 -14.777 1.00 95.94 103 PHE A O 1
ATOM 860 N N . ASP A 1 104 ? -12.083 15.159 -15.711 1.00 94.44 104 ASP A N 1
ATOM 861 C CA . ASP A 1 104 ? -10.893 14.587 -15.070 1.00 94.44 104 ASP A CA 1
ATOM 862 C C . ASP A 1 104 ? -9.589 14.858 -15.841 1.00 94.44 104 ASP A C 1
ATOM 864 O O . ASP A 1 104 ? -9.585 15.445 -16.924 1.00 94.44 104 ASP A O 1
ATOM 868 N N . GLU A 1 105 ? -8.458 14.420 -15.284 1.00 91.31 105 GLU A N 1
ATOM 869 C CA . GLU A 1 105 ? -7.128 14.565 -15.898 1.00 91.31 105 GLU A CA 1
ATOM 870 C C . GLU A 1 105 ? -6.990 13.899 -17.278 1.00 91.31 105 GLU A C 1
ATOM 872 O O . GLU A 1 105 ? -6.112 14.271 -18.057 1.00 91.31 105 GLU A O 1
ATOM 877 N N . ASN A 1 106 ? -7.880 12.959 -17.612 1.00 90.75 106 ASN A N 1
ATOM 878 C CA . ASN A 1 106 ? -7.909 12.267 -18.898 1.00 90.75 106 ASN A CA 1
ATOM 879 C C . ASN A 1 106 ? -8.845 12.948 -19.911 1.00 90.75 106 ASN A C 1
ATOM 881 O O . ASN A 1 106 ? -8.988 12.464 -21.034 1.00 90.75 106 ASN A O 1
ATOM 885 N N . GLY A 1 107 ? -9.493 14.056 -19.539 1.00 90.56 107 GLY A N 1
ATOM 886 C CA . GLY A 1 107 ? -10.470 14.731 -20.390 1.00 90.56 107 GLY A CA 1
ATOM 887 C C . GLY A 1 107 ? -11.832 14.036 -20.426 1.00 90.56 107 GLY A C 1
ATOM 888 O O . GLY A 1 107 ? -12.604 14.267 -21.355 1.00 90.56 107 GLY A O 1
ATOM 889 N N . LYS A 1 108 ? -12.160 13.180 -19.451 1.00 92.88 108 LYS A N 1
ATOM 890 C CA . LYS A 1 108 ? -13.504 12.605 -19.335 1.00 92.88 108 LYS A CA 1
ATOM 891 C C . LYS A 1 108 ? -14.424 13.598 -18.630 1.00 92.88 108 LYS A C 1
ATOM 893 O O . LYS A 1 108 ? -14.154 13.992 -17.498 1.00 92.88 108 LYS A O 1
ATOM 898 N N . VAL A 1 109 ? -15.532 13.967 -19.276 1.00 93.75 109 VAL A N 1
ATOM 899 C CA . VAL A 1 109 ? -16.576 14.806 -18.664 1.00 93.75 109 VAL A CA 1
ATOM 900 C C . VAL A 1 109 ? -17.174 14.072 -17.466 1.00 93.75 109 VAL A C 1
ATOM 902 O O . VAL A 1 109 ? -17.693 12.963 -17.602 1.00 93.75 109 VAL A O 1
ATOM 905 N N . ILE A 1 110 ? -17.090 14.704 -16.299 1.00 94.31 110 ILE A N 1
ATOM 906 C CA . ILE A 1 110 ? -17.740 14.260 -15.068 1.00 94.31 110 ILE A CA 1
ATOM 907 C C . ILE A 1 110 ? -19.168 14.803 -15.039 1.00 94.31 110 ILE A C 1
ATOM 909 O O . ILE A 1 110 ? -20.104 14.026 -14.879 1.00 94.31 110 ILE A O 1
ATOM 913 N N . ASP A 1 111 ? -19.339 16.116 -15.235 1.00 94.00 111 ASP A N 1
ATOM 914 C CA . ASP A 1 111 ? -20.648 16.779 -15.173 1.00 94.00 111 ASP A CA 1
ATOM 915 C C . ASP A 1 111 ? -20.618 18.197 -15.776 1.00 94.00 111 ASP A C 1
ATOM 917 O O . ASP A 1 111 ? -19.544 18.735 -16.065 1.00 94.00 111 ASP A O 1
ATOM 921 N N . ILE A 1 112 ? -21.785 18.834 -15.901 1.00 95.31 112 ILE A N 1
ATOM 922 C CA . ILE A 1 112 ? -21.915 20.285 -16.075 1.00 95.31 112 ILE A CA 1
ATOM 923 C C . ILE A 1 112 ? -22.474 20.874 -14.786 1.00 95.31 112 ILE A C 1
ATOM 925 O O . ILE A 1 112 ? -23.445 20.375 -14.227 1.00 95.31 112 ILE A O 1
ATOM 929 N N . ILE A 1 113 ? -21.878 21.964 -14.318 1.00 94.69 113 ILE A N 1
ATOM 930 C CA . ILE A 1 113 ? -22.348 22.693 -13.142 1.00 94.69 113 ILE A CA 1
ATOM 931 C C . ILE A 1 113 ? -22.854 24.079 -13.534 1.00 94.69 113 ILE A C 1
ATOM 933 O O . ILE A 1 113 ? -22.264 24.755 -14.380 1.00 94.69 113 ILE A O 1
ATOM 937 N N . VAL A 1 114 ? -23.931 24.520 -12.889 1.00 93.31 114 VAL A N 1
ATOM 938 C CA . VAL A 1 114 ? -24.518 25.854 -13.036 1.00 93.31 114 VAL A CA 1
ATOM 939 C C . VAL A 1 114 ? -24.334 26.658 -11.755 1.00 93.31 114 VAL A C 1
ATOM 941 O O . VAL A 1 114 ? -24.482 26.141 -10.648 1.00 93.31 114 VAL A O 1
ATOM 944 N N . ARG A 1 115 ? -23.999 27.938 -11.888 1.00 90.19 115 ARG A N 1
ATOM 945 C CA . ARG A 1 115 ? -23.898 28.867 -10.766 1.00 90.19 115 ARG A CA 1
ATOM 946 C C . ARG A 1 115 ? -25.282 29.373 -10.358 1.00 90.19 115 ARG A C 1
ATOM 948 O O . ARG A 1 115 ? -25.993 29.958 -11.165 1.00 90.19 115 ARG A O 1
ATOM 955 N N . LEU A 1 116 ? -25.617 29.213 -9.086 1.00 86.50 116 LEU A N 1
ATOM 956 C CA . LEU A 1 116 ? -26.837 29.700 -8.453 1.00 86.50 116 LEU A CA 1
ATOM 957 C C . LEU A 1 116 ? -26.745 31.190 -8.082 1.00 86.50 116 LEU A C 1
ATOM 959 O O . LEU A 1 116 ? -25.657 31.767 -7.993 1.00 86.50 116 LEU A O 1
ATOM 963 N N . ALA A 1 117 ? -27.890 31.807 -7.772 1.00 79.12 117 ALA A N 1
ATOM 964 C CA . ALA A 1 117 ? -27.971 33.226 -7.406 1.00 79.12 117 ALA A CA 1
ATOM 965 C C . ALA A 1 117 ? -27.163 33.589 -6.141 1.00 79.12 117 ALA A C 1
ATOM 967 O O . ALA A 1 117 ? -26.758 34.737 -5.969 1.00 79.12 117 ALA A O 1
ATOM 968 N N . ASN A 1 118 ? -26.902 32.612 -5.268 1.00 78.38 118 ASN A N 1
ATOM 969 C CA . ASN A 1 118 ? -26.072 32.759 -4.071 1.00 78.38 118 ASN A CA 1
ATOM 970 C C . ASN A 1 118 ? -24.576 32.472 -4.323 1.00 78.38 118 ASN A C 1
ATOM 972 O O . ASN A 1 118 ? -23.827 32.291 -3.365 1.00 78.38 118 ASN A O 1
ATOM 976 N N . TYR A 1 119 ? -24.144 32.405 -5.588 1.00 82.94 119 TYR A N 1
ATOM 977 C CA . TYR A 1 119 ? -22.777 32.087 -6.022 1.00 82.94 119 TYR A CA 1
ATOM 978 C C . TYR A 1 119 ? -22.289 30.664 -5.700 1.00 82.94 119 TYR A C 1
ATOM 980 O O . TYR A 1 119 ? -21.122 30.358 -5.950 1.00 82.94 119 TYR A O 1
ATOM 988 N N . GLN A 1 120 ? -23.154 29.777 -5.198 1.00 85.38 120 GLN A N 1
ATOM 989 C CA . GLN A 1 120 ? -22.859 28.344 -5.127 1.00 85.38 120 GLN A CA 1
ATOM 990 C C . GLN A 1 120 ? -23.059 27.693 -6.500 1.00 85.38 120 GLN A C 1
ATOM 992 O O . GLN A 1 120 ? -23.655 28.286 -7.394 1.00 85.38 120 GLN A O 1
ATOM 997 N N . PHE A 1 121 ? -22.561 26.472 -6.675 1.00 88.88 121 PHE A N 1
ATOM 998 C CA . PHE A 1 121 ? -22.791 25.685 -7.884 1.00 88.88 121 PHE A CA 1
ATOM 999 C C . PHE A 1 121 ? -23.761 24.537 -7.597 1.00 88.88 121 PHE A C 1
ATOM 1001 O O . PHE A 1 121 ? -23.750 23.982 -6.499 1.00 88.88 121 PHE A O 1
ATOM 1008 N N . ALA A 1 122 ? -24.562 24.172 -8.593 1.00 87.69 122 ALA A N 1
ATOM 1009 C CA . ALA A 1 122 ? -25.386 22.969 -8.617 1.00 87.69 122 ALA A CA 1
ATOM 1010 C C . ALA A 1 122 ? -25.059 22.141 -9.862 1.00 87.69 122 ALA A C 1
ATOM 1012 O O . ALA A 1 122 ? -24.624 22.693 -10.872 1.00 87.69 122 ALA A O 1
ATOM 1013 N N . LYS A 1 123 ? -25.255 20.825 -9.782 1.00 90.25 123 LYS A N 1
ATOM 1014 C CA . LYS A 1 123 ? -25.111 19.919 -10.928 1.00 90.25 123 LYS A CA 1
ATOM 1015 C C . LYS A 1 123 ? -26.287 20.099 -11.883 1.00 90.25 123 LYS A C 1
ATOM 1017 O O . LYS A 1 123 ? -27.420 20.268 -11.433 1.00 90.25 123 LYS A O 1
ATOM 1022 N N . CYS A 1 124 ? -26.015 20.081 -13.180 1.00 91.62 124 CYS A N 1
ATOM 1023 C CA . CYS A 1 124 ? -27.051 20.019 -14.197 1.00 91.62 124 CYS A CA 1
ATOM 1024 C C . CYS A 1 124 ? -27.590 18.595 -14.301 1.00 91.62 124 CYS A C 1
ATOM 1026 O O . CYS A 1 124 ? -26.884 17.619 -14.064 1.00 91.62 124 CYS A O 1
ATOM 1028 N N . TRP A 1 125 ? -28.857 18.467 -14.668 1.00 85.44 125 TRP A N 1
ATOM 1029 C CA . TRP A 1 125 ? -29.496 17.170 -14.780 1.00 85.44 125 TRP A CA 1
ATOM 1030 C C . TRP A 1 125 ? -29.092 16.482 -16.083 1.00 85.44 125 TRP A C 1
ATOM 1032 O O . TRP A 1 125 ? -29.376 16.993 -17.164 1.00 85.44 125 TRP A O 1
ATOM 1042 N N . ARG A 1 126 ? -28.470 15.304 -16.006 1.00 87.06 126 ARG A N 1
ATOM 1043 C CA . ARG A 1 126 ? -28.174 14.507 -17.199 1.00 87.06 126 ARG A CA 1
ATOM 1044 C C . ARG A 1 126 ? -29.446 13.826 -17.712 1.00 87.06 126 ARG A C 1
ATOM 1046 O O . ARG A 1 126 ? -30.065 13.021 -17.021 1.00 87.06 126 ARG A O 1
ATOM 1053 N N . VAL A 1 127 ? -29.832 14.151 -18.938 1.00 85.81 127 VAL A N 1
ATOM 1054 C CA . VAL A 1 127 ? -30.936 13.530 -19.668 1.00 85.81 127 VAL A CA 1
ATOM 1055 C C . VAL A 1 127 ? -30.340 12.462 -20.582 1.00 85.81 127 VAL A C 1
ATOM 1057 O O . VAL A 1 127 ? -29.827 12.784 -21.651 1.00 85.81 127 VAL A O 1
ATOM 1060 N N . ASP A 1 128 ? -30.397 11.197 -20.161 1.00 80.06 128 ASP A N 1
ATOM 1061 C CA . ASP A 1 128 ? -30.048 10.052 -21.009 1.00 80.06 128 ASP A CA 1
ATOM 1062 C C . ASP A 1 128 ? -31.328 9.428 -21.601 1.00 80.06 128 ASP A C 1
ATOM 1064 O O . ASP A 1 128 ? -32.306 9.182 -20.889 1.00 80.06 128 ASP A O 1
ATOM 1068 N N . ILE A 1 129 ? -31.307 9.122 -22.903 1.00 53.00 129 ILE A N 1
ATOM 1069 C CA . ILE A 1 129 ? -32.435 8.656 -23.742 1.00 53.00 129 ILE A CA 1
ATOM 1070 C C . ILE A 1 129 ? -33.133 7.373 -23.237 1.00 53.00 129 ILE A C 1
ATOM 1072 O O . ILE A 1 129 ? -34.177 7.001 -23.765 1.00 53.00 129 ILE A O 1
ATOM 1076 N N . GLN A 1 130 ? -32.635 6.691 -22.200 1.00 46.47 130 GLN A N 1
ATOM 1077 C CA . GLN A 1 130 ? -33.168 5.380 -21.811 1.00 46.47 130 GLN A CA 1
ATOM 1078 C C . GLN A 1 130 ? -34.058 5.298 -20.570 1.00 46.47 130 GLN A C 1
ATOM 1080 O O . GLN A 1 130 ? -34.680 4.253 -20.399 1.00 46.47 130 GLN A O 1
ATOM 1085 N N . ARG A 1 131 ? -34.217 6.317 -19.720 1.00 54.12 131 ARG A N 1
ATOM 1086 C CA . ARG A 1 131 ? -35.055 6.159 -18.509 1.00 54.12 131 ARG A CA 1
ATOM 1087 C C . ARG A 1 131 ? -35.650 7.479 -18.030 1.00 54.12 131 ARG A C 1
ATOM 1089 O O . ARG A 1 131 ? -35.188 8.051 -17.049 1.00 54.12 131 ARG A O 1
ATOM 1096 N N . LEU A 1 132 ? -36.725 7.937 -18.661 1.00 51.88 132 LEU A N 1
ATOM 1097 C CA . LEU A 1 132 ? -37.537 9.019 -18.105 1.00 51.88 132 LEU A CA 1
ATOM 1098 C C . LEU A 1 132 ? -38.991 8.576 -17.994 1.00 51.88 132 LEU A C 1
ATOM 1100 O O . LEU A 1 132 ? -39.708 8.506 -18.979 1.00 51.88 132 LEU A O 1
ATOM 1104 N N . GLU A 1 133 ? -39.364 8.202 -16.770 1.00 42.88 133 GLU A N 1
ATOM 1105 C CA . GLU A 1 133 ? -40.485 8.782 -16.004 1.00 42.88 133 GLU A CA 1
ATOM 1106 C C . GLU A 1 133 ? -40.841 7.876 -14.807 1.00 42.88 133 GLU A C 1
ATOM 1108 O O . GLU A 1 133 ? -41.214 8.380 -13.751 1.00 42.88 133 GLU A O 1
ATOM 1113 N N . ALA A 1 134 ? -40.583 6.562 -14.883 1.00 44.53 134 ALA A N 1
ATOM 1114 C CA . ALA A 1 134 ? -40.953 5.612 -13.820 1.00 44.53 134 ALA A CA 1
ATOM 1115 C C . ALA A 1 134 ? -39.972 5.525 -12.625 1.00 44.53 134 ALA A C 1
ATOM 1117 O O . ALA A 1 134 ? -40.391 5.249 -11.507 1.00 44.53 134 ALA A O 1
ATOM 1118 N N . LEU A 1 135 ? -38.672 5.787 -12.817 1.00 45.78 135 LEU A N 1
ATOM 1119 C CA . LEU A 1 135 ? -37.666 5.700 -11.737 1.00 45.78 135 LEU A CA 1
ATOM 1120 C C . LEU A 1 135 ? -37.507 6.998 -10.926 1.00 45.78 135 LEU A C 1
ATOM 1122 O O . LEU A 1 135 ? -36.956 6.977 -9.830 1.00 45.78 135 LEU A O 1
ATOM 1126 N N . ILE A 1 136 ? -38.020 8.123 -11.432 1.00 50.47 136 ILE A N 1
ATOM 1127 C CA . ILE A 1 136 ? -37.755 9.469 -10.889 1.00 50.47 136 ILE A CA 1
ATOM 1128 C C . ILE A 1 136 ? -38.550 9.751 -9.601 1.00 50.47 136 ILE A C 1
ATOM 1130 O O . ILE A 1 136 ? -38.118 10.549 -8.773 1.00 50.47 136 ILE A O 1
ATOM 1134 N N . TYR A 1 137 ? -39.657 9.043 -9.368 1.00 49.72 137 TYR A N 1
ATOM 1135 C CA . TYR A 1 137 ? -40.428 9.144 -8.121 1.00 49.72 137 TYR A CA 1
ATOM 1136 C C . TYR A 1 137 ? -40.221 7.959 -7.165 1.00 49.72 137 TYR A C 1
ATOM 1138 O O . TYR A 1 137 ? -40.701 8.004 -6.034 1.00 49.72 137 TYR A O 1
ATOM 1146 N N . SER A 1 138 ? -39.456 6.945 -7.581 1.00 45.44 138 SER A N 1
ATOM 1147 C CA . SER A 1 138 ? -39.286 5.675 -6.869 1.00 45.44 138 SER A CA 1
ATOM 1148 C C . SER A 1 138 ? -37.809 5.363 -6.601 1.00 45.44 138 SER A C 1
ATOM 1150 O O . SER A 1 138 ? -37.312 4.291 -6.942 1.00 45.44 138 SER A O 1
ATOM 1152 N N . MET A 1 139 ? -37.088 6.278 -5.952 1.00 50.31 139 MET A N 1
ATOM 1153 C CA . MET A 1 139 ? -35.999 5.830 -5.083 1.00 50.31 139 MET A CA 1
ATOM 1154 C C . MET A 1 139 ? -36.626 5.469 -3.741 1.00 50.31 139 MET A C 1
ATOM 1156 O O . MET A 1 139 ? -36.740 6.322 -2.861 1.00 50.31 139 MET A O 1
ATOM 1160 N N . GLU A 1 140 ? -37.084 4.220 -3.598 1.00 51.78 140 GLU A N 1
ATOM 1161 C CA . GLU A 1 140 ? -37.457 3.678 -2.287 1.00 51.78 140 GLU A CA 1
ATOM 1162 C C . GLU A 1 140 ? -36.317 3.996 -1.317 1.00 51.78 140 GLU A C 1
ATOM 1164 O O . GLU A 1 140 ? -35.184 3.604 -1.566 1.00 51.78 140 GLU A O 1
ATOM 1169 N N . GLY A 1 141 ? -36.574 4.788 -0.275 1.00 66.25 141 GLY A N 1
ATOM 1170 C CA . GLY A 1 141 ? -35.598 5.143 0.758 1.00 66.25 141 GLY A CA 1
ATOM 1171 C C . GLY A 1 141 ? -34.847 6.471 0.607 1.00 66.25 141 GLY A C 1
ATOM 1172 O O . GLY A 1 141 ? -33.947 6.695 1.404 1.00 66.25 141 GLY A O 1
ATOM 1173 N N . SER A 1 142 ? -35.135 7.345 -0.366 1.00 78.62 142 SER A N 1
ATOM 1174 C CA . SER A 1 142 ? -34.660 8.747 -0.304 1.00 78.62 142 SER A CA 1
ATOM 1175 C C . SER A 1 142 ? -35.324 9.507 0.851 1.00 78.62 142 SER A C 1
ATOM 1177 O O . SER A 1 142 ? -36.527 9.333 1.035 1.00 78.62 142 SER A O 1
ATOM 1179 N N . ASN A 1 143 ? -34.589 10.364 1.563 1.00 88.31 143 ASN A N 1
ATOM 1180 C CA . ASN A 1 143 ? -35.094 11.153 2.700 1.00 88.31 143 ASN A CA 1
ATOM 1181 C C . ASN A 1 143 ? -34.898 12.675 2.529 1.00 88.31 143 ASN A C 1
ATOM 1183 O O . ASN A 1 143 ? -34.985 13.406 3.513 1.00 88.31 143 ASN A O 1
ATOM 1187 N N . GLY A 1 144 ? -34.622 13.166 1.314 1.00 91.38 144 GLY A N 1
ATOM 1188 C CA . GLY A 1 144 ? -34.550 14.602 1.030 1.00 91.38 144 GLY A CA 1
ATOM 1189 C C . GLY A 1 144 ? -34.120 14.946 -0.398 1.00 91.38 144 GLY A C 1
ATOM 1190 O O . GLY A 1 144 ? -34.177 14.112 -1.308 1.00 91.38 144 GLY A O 1
ATOM 1191 N N . TYR A 1 145 ? -33.709 16.202 -0.602 1.00 90.94 145 TYR A N 1
ATOM 1192 C CA . TYR A 1 145 ? -33.322 16.770 -1.898 1.00 90.94 145 TYR A CA 1
ATOM 1193 C C . TYR A 1 145 ? -31.957 17.464 -1.824 1.00 90.94 145 TYR A C 1
ATOM 1195 O O . TYR A 1 145 ? -31.724 18.308 -0.965 1.00 90.94 145 TYR A O 1
ATOM 1203 N N . GLU A 1 146 ? -31.067 17.160 -2.763 1.00 86.25 146 GLU A N 1
ATOM 1204 C CA . GLU A 1 146 ? -29.772 17.810 -2.946 1.00 86.25 146 GLU A CA 1
ATOM 1205 C C . GLU A 1 146 ? -29.906 18.986 -3.930 1.00 86.25 146 GLU A C 1
ATOM 1207 O O . GLU A 1 146 ? -30.232 18.821 -5.112 1.00 86.25 146 GLU A O 1
ATOM 1212 N N . CYS A 1 147 ? -29.660 20.197 -3.427 1.00 85.81 147 CYS A N 1
ATOM 1213 C CA . CYS A 1 147 ? -29.717 21.456 -4.166 1.00 85.81 147 CYS A CA 1
ATOM 1214 C C . CYS A 1 147 ? -28.339 22.149 -4.127 1.00 85.81 147 CYS A C 1
ATOM 1216 O O . CYS A 1 147 ? -28.102 23.077 -3.343 1.00 85.81 147 CYS A O 1
ATOM 1218 N N . GLY A 1 148 ? -27.402 21.691 -4.959 1.00 83.44 148 GLY A N 1
ATOM 1219 C CA . GLY A 1 148 ? -25.999 22.110 -4.857 1.00 83.44 148 GLY A CA 1
ATOM 1220 C C . GLY A 1 148 ? -25.343 21.501 -3.610 1.00 83.44 148 GLY A C 1
ATOM 1221 O O . GLY A 1 148 ? -25.527 20.314 -3.386 1.00 83.44 148 GLY A O 1
ATOM 1222 N N . PRO A 1 149 ? -24.605 22.258 -2.775 1.00 77.25 149 PRO A N 1
ATOM 1223 C CA . PRO A 1 149 ? -23.979 21.706 -1.569 1.00 77.25 149 PRO A CA 1
ATOM 1224 C C . PRO A 1 149 ? -24.949 21.515 -0.389 1.00 77.25 149 PRO A C 1
ATOM 1226 O O . PRO A 1 149 ? -24.512 21.123 0.688 1.00 77.25 149 PRO A O 1
ATOM 1229 N N . ASN A 1 150 ? -26.233 21.858 -0.541 1.00 83.19 150 ASN A N 1
ATOM 1230 C CA . ASN A 1 150 ? -27.207 21.795 0.547 1.00 83.19 150 ASN A CA 1
ATOM 1231 C C . ASN A 1 150 ? -28.135 20.598 0.342 1.00 83.19 150 ASN A C 1
ATOM 1233 O O . ASN A 1 150 ? -28.727 20.453 -0.730 1.00 83.19 150 ASN A O 1
ATOM 1237 N N . PHE A 1 151 ? -28.294 19.796 1.389 1.00 86.75 151 PHE A N 1
ATOM 1238 C CA . PHE A 1 151 ? -29.311 18.760 1.478 1.00 86.75 151 PHE A CA 1
ATOM 1239 C C . PHE A 1 151 ? -30.525 19.307 2.240 1.00 86.75 151 PHE A C 1
ATOM 1241 O O . PHE A 1 151 ? -30.368 19.931 3.288 1.00 86.75 151 PHE A O 1
ATOM 1248 N N . ILE A 1 152 ? -31.726 19.122 1.693 1.00 89.31 152 ILE A N 1
ATOM 1249 C CA . ILE A 1 152 ? -32.995 19.557 2.284 1.00 89.31 152 ILE A CA 1
ATOM 1250 C C . ILE A 1 152 ? -33.777 18.300 2.689 1.00 89.31 152 ILE A C 1
ATOM 1252 O O . ILE A 1 152 ? -34.292 17.619 1.798 1.00 89.31 152 ILE A O 1
ATOM 1256 N N . PRO A 1 153 ? -33.884 17.981 3.992 1.00 91.06 153 PRO A N 1
ATOM 1257 C CA . PRO A 1 153 ? -34.586 16.788 4.460 1.00 91.06 153 PRO A CA 1
ATOM 1258 C C . PRO A 1 153 ? -36.083 16.800 4.124 1.00 91.06 153 PRO A C 1
ATOM 1260 O O . PRO A 1 153 ? -36.731 17.852 4.113 1.00 91.06 153 PRO A O 1
ATOM 1263 N N . ASP A 1 154 ? -36.660 15.614 3.924 1.00 91.56 154 ASP A N 1
ATOM 1264 C CA . ASP A 1 154 ? -38.082 15.424 3.612 1.00 91.56 154 ASP A CA 1
ATOM 1265 C C . ASP A 1 154 ? -38.996 16.024 4.689 1.00 91.56 154 ASP A C 1
ATOM 1267 O O . ASP A 1 154 ? -40.074 16.522 4.370 1.00 91.56 154 ASP A O 1
ATOM 1271 N N . ASP A 1 155 ? -38.578 16.030 5.956 1.00 88.62 155 ASP A N 1
ATOM 1272 C CA . ASP A 1 155 ? -39.380 16.604 7.039 1.00 88.62 155 ASP A CA 1
ATOM 1273 C C . ASP A 1 155 ? -39.470 18.132 6.940 1.00 88.62 155 ASP A C 1
ATOM 1275 O O . ASP A 1 155 ? -40.559 18.693 7.079 1.00 88.62 155 ASP A O 1
ATOM 1279 N N . THR A 1 156 ? -38.378 18.804 6.559 1.00 89.44 156 THR A N 1
ATOM 1280 C CA . THR A 1 156 ? -38.399 20.240 6.235 1.00 89.44 156 THR A CA 1
ATOM 1281 C C . THR A 1 156 ? -39.313 20.522 5.042 1.00 89.44 156 THR A C 1
ATOM 1283 O O . THR A 1 156 ? -40.042 21.517 5.025 1.00 89.44 156 THR A O 1
ATOM 1286 N N . ILE A 1 157 ? -39.310 19.642 4.039 1.00 90.94 157 ILE A N 1
ATOM 1287 C CA . ILE A 1 157 ? -40.150 19.784 2.844 1.00 90.94 157 ILE A CA 1
ATOM 1288 C C . ILE A 1 157 ? -41.625 19.589 3.183 1.00 90.94 157 ILE A C 1
ATOM 1290 O O . ILE A 1 157 ? -42.452 20.376 2.719 1.00 90.94 157 ILE A O 1
ATOM 1294 N N . LYS A 1 158 ? -41.973 18.596 4.009 1.00 90.31 158 LYS A N 1
ATOM 1295 C CA . LYS A 1 158 ? -43.347 18.387 4.495 1.00 90.31 158 LYS A CA 1
ATOM 1296 C C . LYS A 1 158 ? -43.848 19.592 5.285 1.00 90.31 158 LYS A C 1
ATOM 1298 O O . LYS A 1 158 ? -44.980 20.028 5.064 1.00 90.31 158 LYS A O 1
ATOM 1303 N N . GLU A 1 159 ? -43.014 20.155 6.159 1.00 89.50 159 GLU A N 1
ATOM 1304 C CA . GLU A 1 159 ? -43.361 21.347 6.939 1.00 89.50 159 GLU A CA 1
ATOM 1305 C C . GLU A 1 159 ? -43.600 22.558 6.022 1.00 89.50 159 GLU A C 1
ATOM 1307 O O . GLU A 1 159 ? -44.652 23.197 6.093 1.00 89.50 159 GLU A O 1
ATOM 1312 N N . CYS A 1 160 ? -42.687 22.817 5.077 1.00 87.25 160 CYS A N 1
ATOM 1313 C CA . CYS A 1 160 ? -42.848 23.892 4.094 1.00 87.25 160 CYS A CA 1
ATOM 1314 C C . CYS A 1 160 ? -44.082 23.683 3.205 1.00 87.25 160 CYS A C 1
ATOM 1316 O O . CYS A 1 160 ? -44.793 24.642 2.912 1.00 87.25 160 CYS A O 1
ATOM 1318 N N . THR A 1 161 ? -44.350 22.441 2.790 1.00 89.56 161 THR A N 1
ATOM 1319 C CA . THR A 1 161 ? -45.514 22.089 1.960 1.00 89.56 161 THR A CA 1
ATOM 1320 C C . THR A 1 161 ? -46.805 22.355 2.715 1.00 89.56 161 THR A C 1
ATOM 1322 O O . THR A 1 161 ? -47.696 22.992 2.168 1.00 89.56 161 THR A O 1
ATOM 1325 N N . SER A 1 162 ? -46.883 21.965 3.988 1.00 87.81 162 SER A N 1
ATOM 1326 C CA . SER A 1 162 ? -48.063 22.209 4.828 1.00 87.81 162 SER A CA 1
ATOM 1327 C C . SER A 1 162 ? -48.357 23.707 4.952 1.00 87.81 162 SER A C 1
ATOM 1329 O O . SER A 1 162 ? -49.479 24.145 4.707 1.00 87.81 162 SER A O 1
ATOM 1331 N N . LEU A 1 163 ? -47.324 24.514 5.212 1.00 85.75 163 LEU A N 1
ATOM 1332 C CA . LEU A 1 163 ? -47.448 25.975 5.275 1.00 85.75 163 LEU A CA 1
ATOM 1333 C C . LEU A 1 163 ? -47.849 26.603 3.934 1.00 85.75 163 LEU A C 1
ATOM 1335 O O . LEU A 1 163 ? -48.587 27.591 3.906 1.00 85.75 163 LEU A O 1
ATOM 1339 N N . ALA A 1 164 ? -47.365 26.052 2.823 1.00 85.56 164 ALA A N 1
ATOM 1340 C CA . ALA A 1 164 ? -47.714 26.535 1.497 1.00 85.56 164 ALA A CA 1
ATOM 1341 C C . ALA A 1 164 ? -49.167 26.184 1.126 1.00 85.56 164 ALA A C 1
ATOM 1343 O O . ALA A 1 164 ? -49.867 27.022 0.559 1.00 85.56 164 ALA A O 1
ATOM 1344 N N . VAL A 1 165 ? -49.647 24.997 1.519 1.00 86.69 165 VAL A N 1
ATOM 1345 C CA . VAL A 1 165 ? -51.048 24.570 1.359 1.00 86.69 165 VAL A CA 1
ATOM 1346 C C . VAL A 1 165 ? -52.003 25.459 2.154 1.00 86.69 165 VAL A C 1
ATOM 1348 O O . VAL A 1 165 ? -53.018 25.886 1.611 1.00 86.69 165 VAL A O 1
ATOM 1351 N N . GLU A 1 166 ? -51.651 25.845 3.384 1.00 86.12 166 GLU A N 1
ATOM 1352 C CA . GLU A 1 166 ? -52.437 26.808 4.181 1.00 86.12 166 GLU A CA 1
ATOM 1353 C C . GLU A 1 166 ? -52.584 28.189 3.510 1.00 86.12 166 GLU A C 1
ATOM 1355 O O . GLU A 1 166 ? -53.428 28.992 3.907 1.00 86.12 166 GLU A O 1
ATOM 1360 N N . ASN A 1 167 ? -51.762 28.494 2.502 1.00 79.38 167 ASN A N 1
ATOM 1361 C CA . ASN A 1 167 ? -51.746 29.780 1.808 1.00 79.38 167 ASN A CA 1
ATOM 1362 C C . ASN A 1 167 ? -52.072 29.669 0.307 1.00 79.38 167 ASN A C 1
ATOM 1364 O O . ASN A 1 167 ? -51.908 30.659 -0.417 1.00 79.38 167 ASN A O 1
ATOM 1368 N N . LEU A 1 168 ? -52.554 28.511 -0.164 1.00 79.56 168 LEU A N 1
ATOM 1369 C CA . LEU A 1 168 ? -52.808 28.248 -1.588 1.00 79.56 168 LEU A CA 1
ATOM 1370 C C . LEU A 1 168 ? -53.855 29.200 -2.195 1.00 79.56 168 LEU A C 1
ATOM 1372 O O . LEU A 1 168 ? -53.720 29.610 -3.350 1.00 79.56 168 LEU A O 1
ATOM 1376 N N . ASP A 1 169 ? -54.825 29.647 -1.387 1.00 74.25 169 ASP A N 1
ATOM 1377 C CA . ASP A 1 169 ? -55.882 30.596 -1.778 1.00 74.25 169 ASP A CA 1
ATOM 1378 C C . ASP A 1 169 ? -55.342 31.974 -2.210 1.00 74.25 169 ASP A C 1
ATOM 1380 O O . ASP A 1 169 ? -56.066 32.789 -2.782 1.00 74.25 169 ASP A O 1
ATOM 1384 N N . LYS A 1 170 ? -54.050 32.246 -1.975 1.00 64.25 170 LYS A N 1
ATOM 1385 C CA . LYS A 1 170 ? -53.370 33.494 -2.362 1.00 64.25 170 LYS A CA 1
ATOM 1386 C C . LYS A 1 170 ? -52.623 33.401 -3.700 1.00 64.25 170 LYS A C 1
ATOM 1388 O O . LYS A 1 170 ? -51.895 34.328 -4.049 1.00 64.25 170 LYS A O 1
ATOM 1393 N N . GLY A 1 171 ? -52.794 32.310 -4.456 1.00 61.19 171 GLY A N 1
ATOM 1394 C CA . GLY A 1 171 ? -52.315 32.181 -5.841 1.00 61.19 171 GLY A CA 1
ATOM 1395 C C . GLY A 1 171 ? -50.831 31.821 -6.013 1.00 61.19 171 GLY A C 1
ATOM 1396 O O . GLY A 1 171 ? -50.316 31.880 -7.131 1.00 61.19 171 GLY A O 1
ATOM 1397 N N . TYR A 1 172 ? -50.129 31.434 -4.945 1.00 57.62 172 TYR A N 1
ATOM 1398 C CA . TYR A 1 172 ? -48.715 31.049 -5.011 1.00 57.62 172 TYR A CA 1
ATOM 1399 C C . TYR A 1 172 ? -48.553 29.566 -5.373 1.00 57.62 172 TYR A C 1
ATOM 1401 O O . TYR A 1 172 ? -48.987 28.692 -4.634 1.00 57.62 172 TYR A O 1
ATOM 1409 N N . LYS A 1 173 ? -47.873 29.279 -6.493 1.00 81.50 173 LYS A N 1
ATOM 1410 C CA . LYS A 1 173 ? -47.490 27.909 -6.912 1.00 81.50 173 LYS A CA 1
ATOM 1411 C C . LYS A 1 173 ? -46.058 27.521 -6.512 1.00 81.50 173 LYS A C 1
ATOM 1413 O O . LYS A 1 173 ? -45.665 26.366 -6.633 1.00 81.50 173 LYS A O 1
ATOM 1418 N N . ILE A 1 174 ? -45.267 28.501 -6.073 1.00 85.25 174 ILE A N 1
ATOM 1419 C CA . ILE A 1 174 ? -43.857 28.350 -5.703 1.00 85.25 174 ILE A CA 1
ATOM 1420 C C . ILE A 1 174 ? -43.668 28.992 -4.328 1.00 85.25 174 ILE A C 1
ATOM 1422 O O . ILE A 1 174 ? -44.019 30.161 -4.150 1.00 85.25 174 ILE A O 1
ATOM 1426 N N . TRP A 1 175 ? -43.113 28.248 -3.372 1.00 87.25 175 TRP A N 1
ATOM 1427 C CA . TRP A 1 175 ? -42.977 28.682 -1.979 1.00 87.25 175 TRP A CA 1
ATOM 1428 C C . TRP A 1 175 ? -41.519 28.606 -1.501 1.00 87.25 175 TRP A C 1
ATOM 1430 O O . TRP A 1 175 ? -40.888 27.569 -1.694 1.00 87.25 175 TRP A O 1
ATOM 1440 N N . PRO A 1 176 ? -40.946 29.672 -0.909 1.00 87.81 176 PRO A N 1
ATOM 1441 C CA . PRO A 1 176 ? -39.538 29.696 -0.507 1.00 87.81 176 PRO A CA 1
ATOM 1442 C C . PRO A 1 176 ? -39.241 28.805 0.708 1.00 87.81 176 PRO A C 1
ATOM 1444 O O . PRO A 1 176 ? -40.038 28.723 1.641 1.00 87.81 176 PRO A O 1
ATOM 1447 N N . ILE A 1 177 ? -38.045 28.213 0.727 1.00 88.12 177 ILE A N 1
ATOM 1448 C CA . ILE A 1 177 ? -37.475 27.460 1.853 1.00 88.12 177 ILE A CA 1
ATOM 1449 C C . ILE A 1 177 ? -36.391 28.332 2.509 1.00 88.12 177 ILE A C 1
ATOM 1451 O O . ILE A 1 177 ? -35.412 28.712 1.858 1.00 88.12 177 ILE A O 1
ATOM 1455 N N . TYR A 1 178 ? -36.547 28.658 3.795 1.00 79.88 178 TYR A N 1
ATOM 1456 C CA . TYR A 1 178 ? -35.582 29.451 4.569 1.00 79.88 178 TYR A CA 1
ATOM 1457 C C . TYR A 1 178 ? -34.840 28.551 5.566 1.00 79.88 178 TYR A C 1
ATOM 1459 O O . TYR A 1 178 ? -35.435 28.058 6.514 1.00 79.88 178 TYR A O 1
ATOM 1467 N N . TYR A 1 179 ? -33.540 28.336 5.340 1.00 61.28 179 TYR A N 1
ATOM 1468 C CA . TYR A 1 179 ? -32.745 27.287 6.004 1.00 61.28 179 TYR A CA 1
ATOM 1469 C C . TYR A 1 179 ? -31.821 27.787 7.144 1.00 61.28 179 TYR A C 1
ATOM 1471 O O . TYR A 1 179 ? -30.886 27.095 7.525 1.00 61.28 179 TYR A O 1
ATOM 1479 N N . ARG A 1 180 ? -32.016 28.989 7.710 1.00 47.66 180 ARG A N 1
ATOM 1480 C CA . ARG A 1 180 ? -31.211 29.455 8.866 1.00 47.66 180 ARG A CA 1
ATOM 1481 C C . ARG A 1 180 ? -32.064 29.567 10.133 1.00 47.66 180 ARG A C 1
ATOM 1483 O O . ARG A 1 180 ? -33.073 30.260 10.127 1.00 47.66 180 ARG A O 1
ATOM 1490 N N . ASP A 1 181 ? -31.612 28.891 11.193 1.00 43.56 181 ASP A N 1
ATOM 1491 C CA . ASP A 1 181 ? -32.027 29.012 12.605 1.00 43.56 181 ASP A CA 1
ATOM 1492 C C . ASP A 1 181 ? -33.327 28.321 13.079 1.00 43.56 181 ASP A C 1
ATOM 1494 O O . ASP A 1 181 ? -33.888 28.723 14.099 1.00 43.56 181 ASP A O 1
ATOM 1498 N N . LEU A 1 182 ? -33.794 27.250 12.414 1.00 41.12 182 LEU A N 1
ATOM 1499 C CA . LEU A 1 182 ? -34.931 26.406 12.867 1.00 41.12 182 LEU A CA 1
ATOM 1500 C C . LEU A 1 182 ? -36.230 27.179 13.203 1.00 41.12 182 LEU A C 1
ATOM 1502 O O . LEU A 1 182 ? -37.108 26.680 13.905 1.00 41.12 182 LEU A O 1
ATOM 1506 N N . LYS A 1 183 ? -36.390 28.402 12.686 1.00 46.06 183 LYS A N 1
ATOM 1507 C CA . LYS A 1 183 ? -37.626 29.181 12.792 1.00 46.06 183 LYS A CA 1
ATOM 1508 C C . LYS A 1 183 ? -38.093 29.563 11.400 1.00 46.06 183 LYS A C 1
ATOM 1510 O O . LYS A 1 183 ? -37.505 30.421 10.747 1.00 46.06 183 LYS A O 1
ATOM 1515 N N . ILE A 1 184 ? -39.181 28.942 10.954 1.00 52.16 184 ILE A N 1
ATOM 1516 C CA . ILE A 1 184 ? -39.825 29.317 9.699 1.00 52.16 184 ILE A CA 1
ATOM 1517 C C . ILE A 1 184 ? -40.467 30.696 9.877 1.00 52.16 184 ILE A C 1
ATOM 1519 O O . ILE A 1 184 ? -41.437 30.871 10.617 1.00 52.16 184 ILE A O 1
ATOM 1523 N N . HIS A 1 185 ? -39.907 31.706 9.213 1.00 50.78 185 HIS A N 1
ATOM 1524 C CA . HIS A 1 185 ? -40.458 33.055 9.233 1.00 50.78 185 HIS A CA 1
ATOM 1525 C C . HIS A 1 185 ? -41.749 33.122 8.407 1.00 50.78 185 HIS A C 1
ATOM 1527 O O . HIS A 1 185 ? -41.751 32.891 7.198 1.00 50.78 185 HIS A O 1
ATOM 1533 N N . ARG A 1 186 ? -42.857 33.501 9.056 1.00 49.44 186 ARG A N 1
ATOM 1534 C CA . ARG A 1 186 ? -44.096 33.884 8.371 1.00 49.44 186 ARG A CA 1
ATOM 1535 C C . ARG A 1 186 ? -43.889 35.251 7.696 1.00 49.44 186 ARG A C 1
ATOM 1537 O O . ARG A 1 186 ? -43.879 36.268 8.379 1.00 49.44 186 ARG A O 1
ATOM 1544 N N . TYR A 1 187 ? -43.786 35.231 6.366 1.00 56.75 187 TYR A N 1
ATOM 1545 C CA . TYR A 1 187 ? -43.847 36.348 5.403 1.00 56.75 187 TYR A CA 1
ATOM 1546 C C . TYR A 1 187 ? -42.606 37.225 5.179 1.00 56.75 187 TYR A C 1
ATOM 1548 O O . TYR A 1 187 ? -42.269 38.093 5.981 1.00 56.75 187 TYR A O 1
ATOM 1556 N N . PRO A 1 188 ? -42.087 37.167 3.946 1.00 50.06 188 PRO A N 1
ATOM 1557 C CA . PRO A 1 188 ? -41.629 38.348 3.226 1.00 50.06 188 PRO A CA 1
ATOM 1558 C C . PRO A 1 188 ? -42.502 38.622 1.988 1.00 50.06 188 PRO A C 1
ATOM 1560 O O . PRO A 1 188 ? -42.804 37.725 1.206 1.00 50.06 188 PRO A O 1
ATOM 1563 N N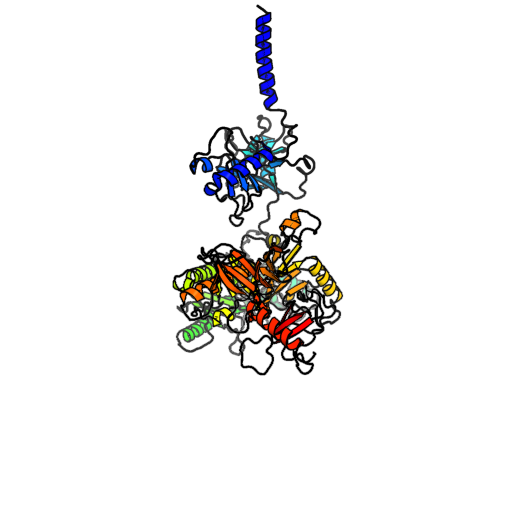 . ASN A 1 189 ? -42.859 39.893 1.772 1.00 56.62 189 ASN A N 1
ATOM 1564 C CA . ASN A 1 189 ? -43.646 40.373 0.621 1.00 56.62 189 ASN A CA 1
ATOM 1565 C C . ASN A 1 189 ? -42.933 40.214 -0.742 1.00 56.62 189 ASN A C 1
ATOM 1567 O O . ASN A 1 189 ? -43.477 40.599 -1.775 1.00 56.62 189 ASN A O 1
ATOM 1571 N N . THR A 1 190 ? -41.724 39.647 -0.767 1.00 61.47 190 THR A N 1
ATOM 1572 C CA . THR A 1 190 ? -40.996 39.265 -1.977 1.00 61.47 190 THR A CA 1
ATOM 1573 C C . THR A 1 190 ? -40.238 37.948 -1.746 1.00 61.47 190 THR A C 1
ATOM 1575 O O . THR A 1 190 ? -39.562 37.800 -0.724 1.00 61.47 190 THR A O 1
ATOM 1578 N N . PRO A 1 191 ? -40.311 36.974 -2.675 1.00 67.88 191 PRO A N 1
ATOM 1579 C CA . PRO A 1 191 ? -39.592 35.708 -2.555 1.00 67.88 191 PRO A CA 1
ATOM 1580 C C . PRO A 1 191 ? -38.079 35.918 -2.747 1.00 67.88 191 PRO A C 1
ATOM 1582 O O . PRO A 1 191 ? -37.547 35.873 -3.858 1.00 67.88 191 PRO A O 1
ATOM 1585 N N . THR A 1 192 ? -37.369 36.166 -1.648 1.00 72.44 192 THR A N 1
ATOM 1586 C CA . THR A 1 192 ? -35.904 36.341 -1.607 1.00 72.44 192 THR A CA 1
ATOM 1587 C C . THR A 1 192 ? -35.135 35.049 -1.303 1.00 72.44 192 THR A C 1
ATOM 1589 O O . THR A 1 192 ? -33.922 35.091 -1.125 1.00 72.44 192 THR A O 1
ATOM 1592 N N . GLY A 1 193 ? -35.814 33.897 -1.263 1.00 79.06 193 GLY A N 1
ATOM 1593 C CA . GLY A 1 193 ? -35.191 32.591 -1.029 1.00 79.06 193 GLY A CA 1
ATOM 1594 C C . GLY A 1 193 ? -34.312 32.100 -2.188 1.00 79.06 193 GLY A C 1
ATOM 1595 O O . GLY A 1 193 ? -34.497 32.491 -3.343 1.00 79.06 193 GLY A O 1
ATOM 1596 N N . THR A 1 194 ? -33.355 31.223 -1.870 1.00 85.56 194 THR A N 1
ATOM 1597 C CA . THR A 1 194 ? -32.550 30.486 -2.865 1.00 85.56 194 THR A CA 1
ATOM 1598 C C . THR A 1 194 ? -33.246 29.199 -3.298 1.00 85.56 194 THR A C 1
ATOM 1600 O O . THR A 1 194 ? -33.163 28.834 -4.465 1.00 85.56 194 THR A O 1
ATOM 1603 N N . PHE A 1 195 ? -33.949 28.528 -2.383 1.00 91.06 195 PHE A N 1
ATOM 1604 C CA . PHE A 1 195 ? -34.631 27.257 -2.624 1.00 91.06 195 PHE A CA 1
ATOM 1605 C C . PHE A 1 195 ? -36.135 27.436 -2.488 1.00 91.06 195 PHE A C 1
ATOM 1607 O O . PHE A 1 195 ? -36.595 28.254 -1.689 1.00 91.06 195 PHE A O 1
ATOM 1614 N N . PHE A 1 196 ? -36.892 26.683 -3.274 1.00 92.38 196 PHE A N 1
ATOM 1615 C CA . PHE A 1 196 ? -38.340 26.755 -3.319 1.00 92.38 196 PHE A CA 1
ATOM 1616 C C . PHE A 1 196 ? -38.938 25.362 -3.478 1.00 92.38 196 PHE A C 1
ATOM 1618 O O . PHE A 1 196 ? -38.386 24.533 -4.196 1.00 92.38 196 PHE A O 1
ATOM 1625 N N . ILE A 1 197 ? -40.096 25.129 -2.872 1.00 92.81 197 ILE A N 1
ATOM 1626 C CA . ILE A 1 197 ? -40.965 24.013 -3.242 1.00 92.81 197 ILE A CA 1
ATOM 1627 C C . ILE A 1 197 ? -41.945 24.471 -4.323 1.00 92.81 197 ILE A C 1
ATOM 1629 O O . ILE A 1 197 ? -42.425 25.609 -4.311 1.00 92.81 197 ILE A O 1
ATOM 1633 N N . VAL A 1 198 ? -42.237 23.582 -5.263 1.00 89.44 198 VAL A N 1
ATOM 1634 C CA . VAL A 1 198 ? -43.267 23.756 -6.286 1.00 89.44 198 VAL A CA 1
ATOM 1635 C C . VAL A 1 198 ? -44.428 22.857 -5.910 1.00 89.44 198 VAL A C 1
ATOM 1637 O O . VAL A 1 198 ? -44.257 21.643 -5.801 1.00 89.44 198 VAL A O 1
ATOM 1640 N N . ILE A 1 199 ? -45.601 23.448 -5.727 1.00 89.88 199 ILE A N 1
ATOM 1641 C CA . ILE A 1 199 ? -46.832 22.728 -5.406 1.00 89.88 199 ILE A CA 1
ATOM 1642 C C . ILE A 1 199 ? -47.850 22.944 -6.519 1.00 89.88 199 ILE A C 1
ATOM 1644 O O . ILE A 1 199 ? -47.881 23.996 -7.165 1.00 89.88 199 ILE A O 1
ATOM 1648 N N . ASP A 1 200 ? -48.666 21.932 -6.783 1.00 86.50 200 ASP A N 1
ATOM 1649 C CA . ASP A 1 200 ? -49.772 22.078 -7.721 1.00 86.50 200 ASP A CA 1
ATOM 1650 C C . ASP A 1 200 ? -51.001 22.734 -7.077 1.00 86.50 200 ASP A C 1
ATOM 1652 O O . ASP A 1 200 ? -51.027 23.074 -5.895 1.00 86.50 200 ASP A O 1
ATOM 1656 N N . SER A 1 201 ? -52.056 22.903 -7.874 1.00 84.56 201 SER A N 1
ATOM 1657 C CA . SER A 1 201 ? -53.335 23.447 -7.413 1.00 84.56 201 SER A CA 1
ATOM 1658 C C . SER A 1 201 ? -54.068 22.562 -6.399 1.00 84.56 201 SER A C 1
ATOM 1660 O O . SER A 1 201 ? -55.017 23.034 -5.788 1.00 84.56 201 SER A O 1
ATOM 1662 N N . ALA A 1 202 ? -53.671 21.298 -6.234 1.00 86.62 202 ALA A N 1
ATOM 1663 C CA . ALA A 1 202 ? -54.205 20.393 -5.219 1.00 86.62 202 ALA A CA 1
ATOM 1664 C C . ALA A 1 202 ? -53.367 20.416 -3.925 1.00 86.62 202 ALA A C 1
ATOM 1666 O O . ALA A 1 202 ? -53.640 19.643 -3.008 1.00 86.62 202 AL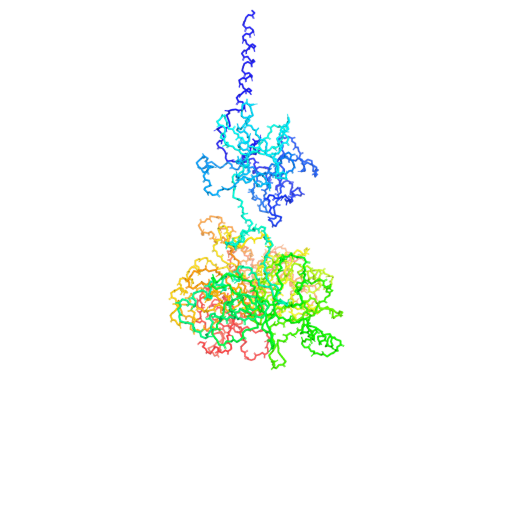A A O 1
ATOM 1667 N N . GLY A 1 203 ? -52.342 21.274 -3.850 1.00 85.62 203 GLY A N 1
ATOM 1668 C CA . GLY A 1 203 ? -51.433 21.344 -2.711 1.00 85.62 203 GLY A CA 1
ATOM 1669 C C . GLY A 1 203 ? -50.409 20.210 -2.659 1.00 85.62 203 GLY A C 1
ATOM 1670 O O . GLY A 1 203 ? -49.714 20.060 -1.656 1.00 85.62 203 GLY A O 1
ATOM 1671 N N . GLN A 1 204 ? -50.292 19.405 -3.717 1.00 88.25 204 GLN A N 1
ATOM 1672 C CA . GLN A 1 204 ? -49.315 18.324 -3.770 1.00 88.25 204 GLN A CA 1
ATOM 1673 C C . GLN A 1 204 ? -47.953 18.865 -4.196 1.00 88.25 204 GLN A C 1
ATOM 1675 O O . GLN A 1 204 ? -47.839 19.604 -5.179 1.00 88.25 204 GLN A O 1
ATOM 1680 N N . LEU A 1 205 ? -46.905 18.452 -3.480 1.00 90.00 205 LEU A N 1
ATOM 1681 C CA . LEU A 1 205 ? -45.522 18.721 -3.857 1.00 90.00 205 LEU A CA 1
ATOM 1682 C C . LEU A 1 205 ? -45.229 18.110 -5.232 1.00 90.00 205 LEU A C 1
ATOM 1684 O O . LEU A 1 205 ? -45.317 16.897 -5.423 1.00 90.00 205 LEU A O 1
ATOM 1688 N N . ARG A 1 206 ? -44.850 18.957 -6.187 1.00 91.00 206 ARG A N 1
ATOM 1689 C CA . ARG A 1 206 ? -44.409 18.549 -7.524 1.00 91.00 206 ARG A CA 1
ATOM 1690 C C . ARG A 1 206 ? -42.898 18.473 -7.621 1.00 91.00 206 ARG A C 1
ATOM 1692 O O . ARG A 1 206 ? -42.388 17.536 -8.240 1.00 91.00 206 ARG A O 1
ATOM 1699 N N . ASP A 1 207 ? -42.204 19.436 -7.020 1.00 90.75 207 ASP A N 1
ATOM 1700 C CA . ASP A 1 207 ? -40.751 19.512 -7.108 1.00 90.75 207 ASP A CA 1
ATOM 1701 C C . ASP A 1 207 ? -40.109 20.401 -6.039 1.00 90.75 207 ASP A C 1
ATOM 1703 O O . ASP A 1 207 ? -40.787 21.197 -5.388 1.00 90.75 207 ASP A O 1
ATOM 1707 N N . VAL A 1 208 ? -38.784 20.313 -5.924 1.00 91.75 208 VAL A N 1
ATOM 1708 C CA . VAL A 1 208 ? -37.952 21.287 -5.202 1.00 91.75 208 VAL A CA 1
ATOM 1709 C C . VAL A 1 208 ? -37.003 21.927 -6.209 1.00 91.75 208 VAL A C 1
ATOM 1711 O O . VAL A 1 208 ? -36.345 21.226 -6.974 1.00 91.75 208 VAL A O 1
ATOM 1714 N N . ILE A 1 209 ? -36.943 23.257 -6.239 1.00 91.69 209 ILE A N 1
ATOM 1715 C CA . ILE A 1 209 ? -36.151 24.020 -7.208 1.00 91.69 209 ILE A CA 1
ATOM 1716 C C . ILE A 1 209 ? -35.222 25.020 -6.512 1.00 91.69 209 ILE A C 1
ATOM 1718 O O . ILE A 1 209 ? -35.563 25.613 -5.489 1.00 91.69 209 ILE A O 1
ATOM 1722 N N . ALA A 1 210 ? -34.051 25.252 -7.094 1.00 88.69 210 ALA A N 1
ATOM 1723 C CA . ALA A 1 210 ? -33.096 26.270 -6.678 1.00 88.69 210 ALA A CA 1
ATOM 1724 C C . ALA A 1 210 ? -33.052 27.406 -7.704 1.00 88.69 210 ALA A C 1
ATOM 1726 O O . ALA A 1 210 ? -33.078 27.186 -8.912 1.00 88.69 210 ALA A O 1
ATOM 1727 N N . ARG A 1 211 ? -32.974 28.646 -7.236 1.00 87.38 211 ARG A N 1
ATOM 1728 C CA . ARG A 1 211 ? -32.965 29.838 -8.082 1.00 87.38 211 ARG A CA 1
ATOM 1729 C C . ARG A 1 211 ? -31.568 30.103 -8.653 1.00 87.38 211 ARG A C 1
ATOM 1731 O O . ARG A 1 211 ? -30.612 30.339 -7.913 1.00 87.38 211 ARG A O 1
ATOM 1738 N N . ILE A 1 212 ? -31.471 30.125 -9.981 1.00 83.31 212 ILE A N 1
ATOM 1739 C CA . ILE A 1 212 ? -30.258 30.480 -10.736 1.00 83.31 212 ILE A CA 1
ATOM 1740 C C . ILE A 1 212 ? -30.157 32.002 -10.882 1.00 83.31 212 ILE A C 1
ATOM 1742 O O . ILE A 1 212 ? -29.128 32.601 -10.582 1.00 83.31 212 ILE A O 1
ATOM 1746 N N . SER A 1 213 ? -31.244 32.644 -11.320 1.00 82.19 213 SER A N 1
ATOM 1747 C CA . SER A 1 213 ? -31.313 34.088 -11.593 1.00 82.19 213 SER A CA 1
ATOM 1748 C C . SER A 1 213 ? -32.658 34.663 -11.132 1.00 82.19 213 SER A C 1
ATOM 1750 O O . SER A 1 213 ? -33.409 34.005 -10.424 1.00 82.19 213 SER A O 1
ATOM 1752 N N . THR A 1 214 ? -33.007 35.908 -11.464 1.00 76.69 214 THR A N 1
ATOM 1753 C CA . THR A 1 214 ? -34.311 36.493 -11.082 1.00 76.69 214 THR A CA 1
ATOM 1754 C C . THR A 1 214 ? -35.521 35.750 -11.648 1.00 76.69 214 THR A C 1
ATOM 1756 O O . THR A 1 214 ? -36.601 35.879 -11.078 1.00 76.69 214 THR A O 1
ATOM 1759 N N . ARG A 1 215 ? -35.356 34.992 -12.739 1.00 80.56 215 ARG A N 1
ATOM 1760 C CA . ARG A 1 215 ? -36.454 34.280 -13.418 1.00 80.56 215 ARG A CA 1
ATOM 1761 C C . ARG A 1 215 ? -36.157 32.812 -13.737 1.00 80.56 215 ARG A C 1
ATOM 1763 O O . ARG A 1 215 ? -37.051 32.123 -14.211 1.00 80.56 215 ARG A O 1
ATOM 1770 N N . ASN A 1 216 ? -34.941 32.339 -13.465 1.00 81.88 216 ASN A N 1
ATOM 1771 C CA . ASN A 1 216 ? -34.503 30.993 -13.834 1.00 81.88 216 ASN A CA 1
ATOM 1772 C C . ASN A 1 216 ? -34.285 30.131 -12.595 1.00 81.88 216 ASN A C 1
ATOM 1774 O O . ASN A 1 216 ? -33.740 30.600 -11.589 1.00 81.88 216 ASN A O 1
ATOM 1778 N N . TYR A 1 217 ? -34.665 28.863 -12.708 1.00 87.88 217 TYR A N 1
ATOM 1779 C CA . TYR A 1 217 ? -34.589 27.875 -11.642 1.00 87.88 217 TYR A CA 1
ATOM 1780 C C . TYR A 1 217 ? -34.040 26.555 -12.186 1.00 87.88 217 TYR A C 1
ATOM 1782 O O . TYR A 1 217 ? -34.243 26.238 -13.356 1.00 87.88 217 TYR A O 1
ATOM 1790 N N . ILE A 1 218 ? -33.375 25.791 -11.327 1.00 85.19 218 ILE A N 1
ATOM 1791 C CA . ILE A 1 218 ? -32.943 24.417 -11.583 1.00 85.19 218 ILE A CA 1
ATOM 1792 C C . ILE A 1 218 ? -33.641 23.472 -10.614 1.00 85.19 218 ILE A C 1
ATOM 1794 O O . ILE A 1 218 ? -33.871 23.820 -9.458 1.00 85.19 218 ILE A O 1
ATOM 1798 N N . ARG A 1 219 ? -33.980 22.277 -11.087 1.00 88.06 219 ARG A N 1
ATOM 1799 C CA . ARG A 1 219 ? -34.550 21.209 -10.268 1.00 88.06 219 ARG A CA 1
ATOM 1800 C C . ARG A 1 219 ? -33.501 20.636 -9.312 1.00 88.06 219 ARG A C 1
ATOM 1802 O O . ARG A 1 219 ? -32.376 20.371 -9.723 1.00 88.06 219 ARG A O 1
ATOM 1809 N N . CYS A 1 220 ? -33.873 20.424 -8.056 1.00 88.00 220 CYS A N 1
ATOM 1810 C CA . CYS A 1 220 ? -33.049 19.700 -7.094 1.00 88.00 220 CYS A CA 1
ATOM 1811 C C . CYS A 1 220 ? -33.231 18.189 -7.243 1.00 88.00 220 CYS A C 1
ATOM 1813 O O . CYS A 1 220 ? -34.314 17.712 -7.586 1.00 88.00 220 CYS A O 1
ATOM 1815 N N . MET A 1 221 ? -32.181 17.423 -6.958 1.00 84.19 221 MET A N 1
ATOM 1816 C CA . MET A 1 221 ? -32.211 15.970 -7.118 1.00 84.19 221 MET A CA 1
ATOM 1817 C C . MET A 1 221 ? -32.674 15.309 -5.829 1.00 84.19 221 MET A C 1
ATOM 1819 O O . MET A 1 221 ? -32.203 15.665 -4.756 1.00 84.19 221 MET A O 1
ATOM 1823 N N . ARG A 1 222 ? -33.566 14.321 -5.910 1.00 85.75 222 ARG A N 1
ATOM 1824 C CA . ARG A 1 222 ? -33.906 13.516 -4.734 1.00 85.75 222 ARG A CA 1
ATOM 1825 C C . ARG A 1 222 ? -32.672 12.721 -4.313 1.00 85.75 222 ARG A C 1
ATOM 1827 O O . ARG A 1 222 ? -32.048 12.086 -5.158 1.00 85.75 222 ARG A O 1
ATOM 1834 N N . ALA A 1 223 ? -32.317 12.759 -3.038 1.00 82.38 223 ALA A N 1
ATOM 1835 C CA . ALA A 1 223 ? -31.106 12.131 -2.527 1.00 82.38 223 ALA A CA 1
ATOM 1836 C C . ALA A 1 223 ? -31.372 11.455 -1.176 1.00 82.38 223 ALA A C 1
ATOM 1838 O O . ALA A 1 223 ? -32.395 11.684 -0.525 1.00 82.38 223 ALA A O 1
ATOM 1839 N N . ARG A 1 224 ? -30.452 10.580 -0.770 1.00 83.56 224 ARG A N 1
ATOM 1840 C CA . ARG A 1 224 ? -30.371 10.089 0.606 1.00 83.56 224 ARG A CA 1
ATOM 1841 C C . ARG A 1 224 ? -29.338 10.928 1.338 1.00 83.56 224 ARG A C 1
ATOM 1843 O O . ARG A 1 224 ? -28.209 11.029 0.865 1.00 83.56 224 ARG A O 1
ATOM 1850 N N . GLU A 1 225 ? -29.715 11.490 2.474 1.00 69.62 225 GLU A N 1
ATOM 1851 C CA . GLU A 1 225 ? -28.770 11.958 3.472 1.00 69.62 225 GLU A CA 1
ATOM 1852 C C . GLU A 1 225 ? -27.899 10.762 3.813 1.00 69.62 225 GLU A C 1
ATOM 1854 O O . GLU A 1 225 ? -28.398 9.718 4.239 1.00 69.62 225 GLU A O 1
ATOM 1859 N N . VAL A 1 226 ? -26.604 10.876 3.546 1.00 48.66 226 VAL A N 1
ATOM 1860 C CA . VAL A 1 226 ? -25.646 9.922 4.086 1.00 48.66 226 VAL A CA 1
ATOM 1861 C C . VAL A 1 226 ? -25.685 10.172 5.588 1.00 48.66 226 VAL A C 1
ATOM 1863 O O . VAL A 1 226 ? -25.301 11.272 5.987 1.00 48.66 226 VAL A O 1
ATOM 1866 N N . PRO A 1 227 ? -26.190 9.237 6.415 1.00 37.91 227 PRO A N 1
ATOM 1867 C CA . PRO A 1 227 ? -26.249 9.476 7.843 1.00 37.91 227 PRO A CA 1
ATOM 1868 C C . PRO A 1 227 ? -24.828 9.769 8.312 1.00 37.91 227 PRO A C 1
ATOM 1870 O O . PRO A 1 227 ? -23.919 8.967 8.065 1.00 37.91 227 PRO A O 1
ATOM 1873 N N . GLU A 1 228 ? -24.622 10.901 8.985 1.00 36.62 228 GLU A N 1
ATOM 1874 C CA . GLU A 1 228 ? -23.542 10.954 9.962 1.00 36.62 228 GLU A CA 1
ATOM 1875 C C . GLU A 1 228 ? -23.765 9.747 10.873 1.00 36.62 228 GLU A C 1
ATOM 1877 O O . GLU A 1 228 ? -24.881 9.542 11.350 1.00 36.62 228 GLU A O 1
ATOM 1882 N N . ALA A 1 229 ? -22.760 8.873 10.971 1.00 31.20 229 ALA A N 1
ATOM 1883 C CA . ALA A 1 229 ? -22.883 7.567 11.600 1.00 31.20 229 ALA A CA 1
ATOM 1884 C C . ALA A 1 229 ? -23.548 7.707 12.977 1.00 31.20 229 ALA A C 1
ATOM 1886 O O . ALA A 1 229 ? -22.931 8.181 13.928 1.00 31.20 229 ALA A O 1
ATOM 1887 N N . SER A 1 230 ? -24.825 7.328 13.051 1.00 32.28 230 SER A N 1
ATOM 1888 C CA . SER A 1 230 ? -25.599 7.366 14.279 1.00 32.28 230 SER A CA 1
ATOM 1889 C C . SER A 1 230 ? -25.078 6.276 15.200 1.00 32.28 230 SER A C 1
ATOM 1891 O O . SER A 1 230 ? -25.076 5.095 14.838 1.00 32.28 230 SER A O 1
ATOM 1893 N N . GLU A 1 231 ? -24.647 6.699 16.382 1.00 37.81 231 GLU A N 1
ATOM 1894 C CA . GLU A 1 231 ? -24.399 5.863 17.547 1.00 37.81 231 GLU A CA 1
ATOM 1895 C C . GLU A 1 231 ? -25.539 4.853 17.733 1.00 37.81 231 GLU A C 1
ATOM 1897 O O . GLU A 1 231 ? -26.721 5.202 17.743 1.00 37.81 231 GLU A O 1
ATOM 1902 N N . ASN A 1 232 ? -25.175 3.582 17.898 1.00 33.78 232 ASN A N 1
ATOM 1903 C CA . ASN A 1 232 ? -26.072 2.603 18.489 1.00 33.78 232 ASN A CA 1
ATOM 1904 C C . ASN A 1 232 ? -26.278 2.987 19.957 1.00 33.78 232 ASN A C 1
ATOM 1906 O O . ASN A 1 232 ? -25.440 2.661 20.795 1.00 33.78 232 ASN A O 1
ATOM 1910 N N . ASP A 1 233 ? -27.398 3.641 20.252 1.00 34.56 233 ASP A N 1
ATOM 1911 C CA . ASP A 1 233 ? -27.913 3.803 21.609 1.00 34.56 233 ASP A CA 1
ATOM 1912 C C . ASP A 1 233 ? -29.434 3.563 21.599 1.00 34.56 233 ASP A C 1
ATOM 1914 O O . ASP A 1 233 ? -30.257 4.479 21.598 1.00 34.56 233 ASP A O 1
ATOM 1918 N N . GLU A 1 234 ? -29.840 2.289 21.583 1.00 38.66 234 GLU A N 1
ATOM 1919 C CA . GLU A 1 234 ? -31.121 1.932 22.192 1.00 38.66 234 GLU A CA 1
ATOM 1920 C C . GLU A 1 234 ? -30.924 1.940 23.714 1.00 38.66 234 GLU A C 1
ATOM 1922 O O . GLU A 1 234 ? -30.233 1.086 24.264 1.00 38.66 234 GLU A O 1
ATOM 1927 N N . LEU A 1 235 ? -31.593 2.906 24.357 1.00 40.38 235 LEU A N 1
ATOM 1928 C CA . LEU A 1 235 ? -31.669 3.233 25.792 1.00 40.38 235 LEU A CA 1
ATOM 1929 C C . LEU A 1 235 ? -30.770 4.366 26.319 1.00 40.38 235 LEU A C 1
ATOM 1931 O O . LEU A 1 235 ? -30.126 4.217 27.354 1.00 40.38 235 LEU A O 1
ATOM 1935 N N . SER A 1 236 ? -30.957 5.586 25.803 1.00 33.34 236 SER A N 1
ATOM 1936 C CA . SER A 1 236 ? -31.091 6.743 26.704 1.00 33.34 236 SER A CA 1
ATOM 1937 C C . SER A 1 236 ? -31.892 7.917 26.109 1.00 33.34 236 SER A C 1
ATOM 1939 O O . SER A 1 236 ? -31.379 8.810 25.447 1.00 33.34 236 SER A O 1
ATOM 1941 N N . GLN A 1 237 ? -33.190 7.989 26.432 1.00 33.84 237 GLN A N 1
ATOM 1942 C CA . GLN A 1 237 ? -33.893 9.275 26.416 1.00 33.84 237 GLN A CA 1
ATOM 1943 C C . GLN A 1 237 ? -33.275 10.171 27.499 1.00 33.84 237 GLN A C 1
ATOM 1945 O O . GLN A 1 237 ? -33.338 9.853 28.691 1.00 33.84 237 GLN A O 1
ATOM 1950 N N . VAL A 1 238 ? -32.706 11.309 27.100 1.00 36.69 238 VAL A N 1
ATOM 1951 C CA . VAL A 1 238 ? -32.308 12.384 28.016 1.00 36.69 238 VAL A CA 1
ATOM 1952 C C . VAL A 1 238 ? -33.577 13.039 28.569 1.00 36.69 238 VAL A C 1
ATOM 1954 O O . VAL A 1 238 ? -34.060 14.054 28.079 1.00 36.69 238 VAL A O 1
ATOM 1957 N N . SER A 1 239 ? -34.135 12.432 29.615 1.00 36.53 239 SER A N 1
ATOM 1958 C CA . SER A 1 239 ? -35.023 13.122 30.546 1.00 36.53 239 SER A CA 1
ATOM 1959 C C . SER A 1 239 ? -34.162 14.000 31.446 1.00 36.53 239 SER A C 1
ATOM 1961 O O . SER A 1 239 ? -33.190 13.520 32.037 1.00 36.53 239 SER A O 1
ATOM 1963 N N . ALA A 1 240 ? -34.539 15.270 31.600 1.00 39.03 240 ALA A N 1
ATOM 1964 C CA . ALA A 1 240 ? -34.010 16.135 32.648 1.00 39.03 240 ALA A CA 1
ATOM 1965 C C . ALA A 1 240 ? -34.005 15.361 33.982 1.00 39.03 240 ALA A C 1
ATOM 1967 O O . ALA A 1 240 ? -35.048 14.871 34.429 1.00 39.03 240 ALA A O 1
ATOM 1968 N N . LYS A 1 241 ? -32.821 15.159 34.575 1.00 45.56 241 LYS A N 1
ATOM 1969 C CA . LYS A 1 241 ? -32.673 14.375 35.807 1.00 45.56 241 LYS A CA 1
ATOM 1970 C C . LYS A 1 241 ? -33.335 15.139 36.946 1.00 45.56 241 LYS A C 1
ATOM 1972 O O . LYS A 1 241 ? -32.844 16.170 37.391 1.00 45.56 241 LYS A O 1
ATOM 1977 N N . THR A 1 242 ? -34.458 14.623 37.426 1.00 61.22 242 THR A N 1
ATOM 1978 C CA . THR A 1 242 ? -35.101 15.113 38.643 1.00 61.22 242 THR A CA 1
ATOM 1979 C C . THR A 1 242 ? -34.160 14.925 39.840 1.00 61.22 242 THR A C 1
ATOM 1981 O O . THR A 1 242 ? -33.565 13.847 39.960 1.00 61.22 242 THR A O 1
ATOM 1984 N N . PRO A 1 243 ? -34.034 15.916 40.742 1.00 77.19 243 PRO A N 1
ATOM 1985 C CA . PRO A 1 243 ? -33.170 15.821 41.915 1.00 77.19 243 PRO A CA 1
ATOM 1986 C C . PRO A 1 243 ? -33.530 14.595 42.762 1.00 77.19 243 PRO A C 1
ATOM 1988 O O . PRO A 1 243 ? -34.688 14.399 43.145 1.00 77.19 243 PRO A O 1
ATOM 1991 N N . LYS A 1 244 ? -32.533 13.751 43.042 1.00 88.00 244 LYS A N 1
ATOM 1992 C CA . LYS A 1 244 ? -32.728 12.497 43.780 1.00 88.00 244 LYS A CA 1
ATOM 1993 C C . LYS A 1 244 ? -32.864 12.774 45.275 1.00 88.00 244 LYS A C 1
ATOM 1995 O O . LYS A 1 244 ? -32.048 13.485 45.864 1.00 88.00 244 LYS A O 1
ATOM 2000 N N . LYS A 1 245 ? -33.892 12.202 45.899 1.00 94.56 245 LYS A N 1
ATOM 2001 C CA . LYS A 1 245 ? -34.107 12.238 47.353 1.00 94.56 245 LYS A CA 1
ATOM 2002 C C . LYS A 1 245 ? -33.581 10.947 47.972 1.00 94.56 245 LYS A C 1
ATOM 2004 O O . LYS A 1 245 ? -33.621 9.897 47.334 1.00 94.56 245 LYS A O 1
ATOM 2009 N N . GLY A 1 246 ? -33.045 11.040 49.184 1.00 96.44 246 GLY A N 1
ATOM 2010 C CA . GLY A 1 246 ? -32.451 9.887 49.849 1.00 96.44 246 GLY A CA 1
ATOM 2011 C C . GLY A 1 246 ? -31.898 10.194 51.234 1.00 96.44 246 GLY A C 1
ATOM 2012 O O . GLY A 1 246 ? -32.184 11.241 51.823 1.00 96.44 246 GLY A O 1
ATOM 2013 N N . TYR A 1 247 ? -31.085 9.277 51.753 1.00 96.69 247 TYR A N 1
ATOM 2014 C CA . TYR A 1 247 ? -30.433 9.392 53.059 1.00 96.69 247 TYR A CA 1
ATOM 2015 C C . TYR A 1 247 ? -28.912 9.396 52.898 1.00 96.69 247 TYR A C 1
ATOM 2017 O O . TYR A 1 247 ? -28.344 8.491 52.287 1.00 96.69 247 TYR A O 1
ATOM 2025 N N . LEU A 1 248 ? -28.242 10.398 53.466 1.00 95.00 248 LEU A N 1
ATOM 2026 C CA . LEU A 1 248 ? -26.789 10.493 53.519 1.00 95.00 248 LEU A CA 1
ATOM 2027 C C . LEU A 1 248 ? -26.285 9.939 54.854 1.00 95.00 248 LEU A C 1
ATOM 2029 O O . LEU A 1 248 ? -26.420 10.562 55.907 1.00 95.00 248 LEU A O 1
ATOM 2033 N N . CYS A 1 249 ? -25.674 8.764 54.797 1.00 94.56 249 CYS A N 1
ATOM 2034 C CA . CYS A 1 249 ? -24.981 8.156 55.920 1.00 94.56 249 CYS A CA 1
ATOM 2035 C C . CYS A 1 249 ? -23.477 8.366 55.760 1.00 94.56 249 CYS A C 1
ATOM 2037 O O . CYS A 1 249 ? -22.799 7.558 55.116 1.00 94.56 249 CYS A O 1
ATOM 2039 N N . HIS A 1 250 ? -22.938 9.414 56.383 1.00 92.44 250 HIS A N 1
ATOM 2040 C CA . HIS A 1 250 ? -21.515 9.742 56.281 1.00 92.44 250 HIS A CA 1
ATOM 2041 C C . HIS A 1 250 ? -21.131 10.086 54.822 1.00 92.44 250 HIS A C 1
ATOM 2043 O O . HIS A 1 250 ? -21.577 11.104 54.305 1.00 92.44 250 HIS A O 1
ATOM 2049 N N . ASP A 1 251 ? -20.342 9.246 54.149 1.00 89.88 251 ASP A N 1
ATOM 2050 C CA . ASP A 1 251 ? -19.900 9.370 52.753 1.00 89.88 251 ASP A CA 1
ATOM 2051 C C . ASP A 1 251 ? -20.809 8.638 51.746 1.00 89.88 251 ASP A C 1
ATOM 2053 O O . ASP A 1 251 ? -20.500 8.587 50.556 1.00 89.88 251 ASP A O 1
ATOM 2057 N N . VAL A 1 252 ? -21.907 8.029 52.205 1.00 92.56 252 VAL A N 1
ATOM 2058 C CA . VAL A 1 252 ? -22.744 7.140 51.387 1.00 92.56 252 VAL A CA 1
ATOM 2059 C C . VAL A 1 252 ? -24.159 7.684 51.271 1.00 92.56 252 VAL A C 1
ATOM 2061 O O . VAL A 1 252 ? -24.864 7.796 52.273 1.00 92.56 252 VAL A O 1
ATOM 2064 N N . PHE A 1 253 ? -24.581 7.986 50.044 1.00 94.56 253 PHE A N 1
ATOM 2065 C CA . PHE A 1 253 ? -25.949 8.391 49.736 1.00 94.56 253 PHE A CA 1
ATOM 2066 C C . PHE A 1 253 ? -26.772 7.186 49.274 1.00 94.56 253 PHE A C 1
ATOM 2068 O O . PHE A 1 253 ? -26.381 6.489 48.339 1.00 94.56 253 PHE A O 1
ATOM 2075 N N . PHE A 1 254 ? -27.906 6.960 49.928 1.00 95.25 254 PHE A N 1
ATOM 2076 C CA . PHE A 1 254 ? -28.879 5.935 49.575 1.00 95.25 254 PHE A CA 1
ATOM 2077 C C . PHE A 1 254 ? -30.099 6.590 48.935 1.00 95.25 254 PHE A C 1
ATOM 2079 O O . PHE A 1 254 ? -30.837 7.298 49.621 1.00 95.25 254 PHE A O 1
ATOM 2086 N N . ASP A 1 255 ? -30.295 6.354 47.642 1.00 94.38 255 ASP A N 1
ATOM 2087 C CA . ASP A 1 255 ? -31.430 6.860 46.872 1.00 94.38 255 ASP A CA 1
ATOM 2088 C C . ASP A 1 255 ? -32.751 6.198 47.304 1.00 94.38 255 ASP A C 1
ATOM 2090 O O . ASP A 1 255 ? -32.787 5.015 47.653 1.00 94.38 255 ASP A O 1
ATOM 2094 N N . ASP A 1 256 ? -33.850 6.958 47.275 1.00 95.12 256 ASP A N 1
ATOM 2095 C CA . ASP A 1 256 ? -35.171 6.475 47.692 1.00 95.12 256 ASP A CA 1
ATOM 2096 C C . ASP A 1 256 ? -35.626 5.230 46.889 1.00 95.12 256 ASP A C 1
ATOM 2098 O O . ASP A 1 256 ? -36.310 4.368 47.451 1.00 95.12 256 ASP A O 1
ATOM 2102 N N . ASN A 1 257 ? -35.216 5.060 45.620 1.00 93.19 257 ASN A N 1
ATOM 2103 C CA . ASN A 1 257 ? -35.553 3.859 44.843 1.00 93.19 257 ASN A CA 1
ATOM 2104 C C . ASN A 1 257 ? -34.772 2.633 45.323 1.00 93.19 257 ASN A C 1
ATOM 2106 O O . ASN A 1 257 ? -35.359 1.557 45.471 1.00 93.19 257 ASN A O 1
ATOM 2110 N N . ASP A 1 258 ? -33.481 2.787 45.628 1.00 91.06 258 ASP A N 1
ATOM 2111 C CA . ASP A 1 258 ? -32.662 1.706 46.193 1.00 91.06 258 ASP A CA 1
ATOM 2112 C C . ASP A 1 258 ? -33.234 1.235 47.541 1.00 91.06 258 ASP A C 1
ATOM 2114 O O . ASP A 1 258 ? -33.345 0.033 47.815 1.00 91.06 258 ASP A O 1
ATOM 2118 N N . LEU A 1 259 ? -33.673 2.182 48.374 1.00 95.19 259 LEU A N 1
ATOM 2119 C CA . LEU A 1 259 ? -34.298 1.888 49.665 1.00 95.19 259 LEU A CA 1
ATOM 2120 C C . LEU A 1 259 ? -35.653 1.189 49.506 1.00 95.19 259 LEU A C 1
ATOM 2122 O O . LEU A 1 259 ? -35.965 0.274 50.276 1.00 95.19 259 LEU A O 1
ATOM 2126 N N . LEU A 1 260 ? -36.432 1.547 48.483 1.00 94.56 260 LEU A N 1
ATOM 2127 C CA . LEU A 1 260 ? -37.686 0.868 48.162 1.00 94.56 260 LEU A CA 1
ATOM 2128 C C . LEU A 1 260 ? -37.447 -0.578 47.689 1.00 94.56 260 LEU A C 1
ATOM 2130 O O . LEU A 1 260 ? -38.162 -1.494 48.106 1.00 94.56 260 LEU A O 1
ATOM 2134 N N . LEU A 1 261 ? -36.417 -0.816 46.871 1.00 92.94 261 LEU A N 1
ATOM 2135 C CA . LEU A 1 261 ? -36.017 -2.166 46.446 1.00 92.94 261 LEU A CA 1
ATOM 2136 C C . LEU A 1 261 ? -35.553 -3.024 47.632 1.00 92.94 261 LEU A C 1
ATOM 2138 O O . LEU A 1 261 ? -35.901 -4.212 47.732 1.00 92.94 261 LEU A O 1
ATOM 2142 N N . ALA A 1 262 ? -34.809 -2.425 48.562 1.00 93.50 262 ALA A N 1
ATOM 2143 C CA . ALA A 1 262 ? -34.393 -3.077 49.796 1.00 93.50 262 ALA A CA 1
ATOM 2144 C C . ALA A 1 262 ? -35.591 -3.399 50.713 1.00 93.50 262 ALA A C 1
ATOM 2146 O O . ALA A 1 262 ? -35.673 -4.522 51.217 1.00 93.50 262 ALA A O 1
ATOM 2147 N N . SER A 1 263 ? -36.556 -2.483 50.856 1.00 95.25 263 SER A N 1
ATOM 2148 C CA . SER A 1 263 ? -37.819 -2.703 51.584 1.00 95.25 263 SER A CA 1
ATOM 2149 C C . SER A 1 263 ? -38.616 -3.887 51.015 1.00 95.25 263 SER A C 1
ATOM 2151 O O . SER A 1 263 ? -38.951 -4.820 51.750 1.00 95.25 263 SER A O 1
ATOM 2153 N N . ARG A 1 264 ? -38.821 -3.937 49.690 1.00 94.38 264 ARG A N 1
ATOM 2154 C CA . ARG A 1 264 ? -39.509 -5.062 49.019 1.00 94.38 264 ARG A CA 1
ATOM 2155 C C . ARG A 1 264 ? -38.783 -6.393 49.206 1.00 94.38 264 ARG A C 1
ATOM 2157 O O . ARG A 1 264 ? -39.398 -7.459 49.194 1.00 94.38 264 ARG A O 1
ATOM 2164 N N . SER A 1 265 ? -37.460 -6.358 49.332 1.00 91.75 265 SER A N 1
ATOM 2165 C CA . SER A 1 265 ? -36.661 -7.556 49.603 1.00 91.75 265 SER A CA 1
ATOM 2166 C C . SER A 1 265 ? -36.834 -8.034 51.046 1.00 91.75 265 SER A C 1
ATOM 2168 O O . SER A 1 265 ? -36.969 -9.236 51.267 1.00 91.75 265 SER A O 1
ATOM 2170 N N . ALA A 1 266 ? -36.914 -7.108 52.007 1.00 92.75 266 ALA A N 1
ATOM 2171 C CA . ALA A 1 266 ? -37.233 -7.425 53.397 1.00 92.75 266 ALA A CA 1
ATOM 2172 C C . ALA A 1 266 ? -38.633 -8.051 53.525 1.00 92.75 266 ALA A C 1
ATOM 2174 O O . ALA A 1 266 ? -38.784 -9.082 54.181 1.00 92.75 266 ALA A O 1
ATOM 2175 N N . GLN A 1 267 ? -39.626 -7.480 52.835 1.00 93.69 267 GLN A N 1
ATOM 2176 C CA . GLN A 1 267 ? -41.009 -7.968 52.843 1.00 93.69 267 GLN A CA 1
ATOM 2177 C C . GLN A 1 267 ? -41.117 -9.399 52.302 1.00 93.69 267 GLN A C 1
ATOM 2179 O O . GLN A 1 267 ? -41.743 -10.252 52.924 1.00 93.69 267 GLN A O 1
ATOM 2184 N N . ARG A 1 268 ? -40.449 -9.698 51.178 1.00 89.81 268 ARG A N 1
ATOM 2185 C CA . ARG A 1 268 ? -40.448 -11.047 50.581 1.00 89.81 268 ARG A CA 1
ATOM 2186 C C . ARG A 1 268 ? -39.869 -12.119 51.509 1.00 89.81 268 ARG A C 1
ATOM 2188 O O . ARG A 1 268 ? -40.288 -13.269 51.433 1.00 89.81 268 ARG A O 1
ATOM 2195 N N . ILE A 1 269 ? -38.911 -11.760 52.363 1.00 87.00 269 ILE A N 1
ATOM 2196 C CA . ILE A 1 269 ? -38.225 -12.709 53.250 1.00 87.00 269 ILE A CA 1
ATOM 2197 C C . ILE A 1 269 ? -38.998 -12.947 54.554 1.00 87.00 269 ILE A C 1
ATOM 2199 O O . ILE A 1 269 ? -38.927 -14.047 55.100 1.00 87.00 269 ILE A O 1
ATOM 2203 N N . ASP A 1 270 ? -39.782 -11.979 55.035 1.00 83.88 270 ASP A N 1
ATOM 2204 C CA . ASP A 1 270 ? -40.599 -12.173 56.243 1.00 83.88 270 ASP A CA 1
ATOM 2205 C C . ASP A 1 270 ? -41.776 -13.142 56.008 1.00 83.88 270 ASP A C 1
ATOM 2207 O O . ASP A 1 270 ? -42.130 -13.906 56.903 1.00 83.88 270 ASP A O 1
ATOM 2211 N N . VAL A 1 271 ? -42.298 -13.210 54.775 1.00 77.38 271 VAL A N 1
ATOM 2212 C CA . VAL A 1 271 ? -43.391 -14.127 54.380 1.00 77.38 271 VAL A CA 1
ATOM 2213 C C . VAL A 1 271 ? -42.941 -15.601 54.326 1.00 77.38 271 VAL A C 1
ATOM 2215 O O . VAL A 1 271 ? -43.768 -16.508 54.395 1.00 77.38 271 VAL A O 1
ATOM 2218 N N . GLY A 1 272 ? -41.633 -15.879 54.255 1.00 62.75 272 GLY A N 1
ATOM 2219 C CA . GLY A 1 272 ? -41.099 -17.236 54.104 1.00 62.75 272 GLY A CA 1
ATOM 2220 C C . GLY A 1 272 ? -39.905 -17.509 55.011 1.00 62.75 272 GLY A C 1
ATOM 2221 O O . GLY A 1 272 ? -38.774 -17.391 54.559 1.00 62.75 272 GLY A O 1
ATOM 2222 N N . LYS A 1 273 ? -40.162 -17.911 56.268 1.00 69.44 273 LYS A N 1
ATOM 2223 C CA . LYS A 1 273 ? -39.185 -18.360 57.292 1.00 69.44 273 LYS A CA 1
ATOM 2224 C C . LYS A 1 273 ? -37.881 -17.539 57.325 1.00 69.44 273 LYS A C 1
ATOM 2226 O O . LYS A 1 273 ? -36.938 -17.821 56.588 1.00 69.44 273 LYS A O 1
ATOM 2231 N N . ARG A 1 274 ? -37.786 -16.599 58.277 1.00 69.94 274 ARG A N 1
ATOM 2232 C CA . ARG A 1 274 ? -36.612 -15.737 58.539 1.00 69.94 274 ARG A CA 1
ATOM 2233 C C . ARG A 1 274 ? -35.282 -16.504 58.482 1.00 69.94 274 ARG A C 1
ATOM 2235 O O . ARG A 1 274 ? -34.846 -17.093 59.471 1.00 69.94 274 ARG A O 1
ATOM 2242 N N . LYS A 1 275 ? -34.582 -16.449 57.345 1.00 60.84 275 LYS A N 1
ATOM 2243 C CA . LYS A 1 275 ? -33.184 -16.890 57.249 1.00 60.84 275 LYS A CA 1
ATOM 2244 C C . LYS A 1 275 ? -32.307 -15.826 57.918 1.00 60.84 275 LYS A C 1
ATOM 2246 O O . LYS A 1 275 ? -32.256 -14.688 57.463 1.00 60.84 275 LYS A O 1
ATOM 2251 N N . ASN A 1 276 ? -31.610 -16.201 58.992 1.00 75.06 276 ASN A N 1
ATOM 2252 C CA . ASN A 1 276 ? -30.642 -15.375 59.739 1.00 75.06 276 ASN A CA 1
ATOM 2253 C C . ASN A 1 276 ? -31.217 -14.205 60.560 1.00 75.06 276 ASN A C 1
ATOM 2255 O O . ASN A 1 276 ? -30.507 -13.233 60.820 1.00 75.06 276 ASN A O 1
ATOM 2259 N N . GLY A 1 277 ? -32.481 -14.288 60.986 1.00 85.50 277 GLY A N 1
ATOM 2260 C CA . GLY A 1 277 ? -33.046 -13.349 61.965 1.00 85.50 277 GLY A CA 1
ATOM 2261 C C . GLY A 1 277 ? -33.320 -11.931 61.448 1.00 85.50 277 GLY A C 1
ATOM 2262 O O . GLY A 1 277 ? -33.504 -11.031 62.264 1.00 85.50 277 GLY A O 1
ATOM 2263 N N . TYR A 1 278 ? -33.357 -11.734 60.124 1.00 90.62 278 TYR A N 1
ATOM 2264 C CA . TYR A 1 278 ? -33.795 -10.494 59.480 1.00 90.62 278 TYR A CA 1
ATOM 2265 C C . TYR A 1 278 ? -35.079 -10.721 58.651 1.00 90.62 278 TYR A C 1
ATOM 2267 O O . TYR A 1 278 ? -35.231 -11.811 58.094 1.00 90.62 278 TYR A O 1
ATOM 2275 N N . PRO A 1 279 ? -35.972 -9.717 58.527 1.00 92.12 279 PRO A N 1
ATOM 2276 C CA . PRO A 1 279 ? -35.940 -8.420 59.218 1.00 92.12 279 PRO A CA 1
ATOM 2277 C C . PRO A 1 279 ? -36.011 -8.583 60.747 1.00 92.12 279 PRO A C 1
ATOM 2279 O O . PRO A 1 279 ? -36.662 -9.496 61.255 1.00 92.12 279 PRO A O 1
ATOM 2282 N N . LYS A 1 280 ? -35.259 -7.753 61.482 1.00 93.69 280 LYS A N 1
ATOM 2283 C CA . LYS A 1 280 ? -35.121 -7.871 62.943 1.00 93.69 280 LYS A CA 1
ATOM 2284 C C . LYS A 1 280 ? -35.971 -6.807 63.626 1.00 93.69 280 LYS A C 1
ATOM 2286 O O . LYS A 1 280 ? -35.748 -5.627 63.373 1.00 93.69 280 LYS A O 1
ATOM 2291 N N . ASN A 1 281 ? -36.878 -7.210 64.518 1.00 95.00 281 ASN A N 1
ATOM 2292 C CA . ASN A 1 281 ? -37.611 -6.268 65.367 1.00 95.00 281 ASN A CA 1
ATOM 2293 C C . ASN A 1 281 ? -36.629 -5.469 66.235 1.00 95.00 281 ASN A C 1
ATOM 2295 O O . ASN A 1 281 ? -35.724 -6.044 66.852 1.00 95.00 281 ASN A O 1
ATOM 2299 N N . TYR A 1 282 ? -36.819 -4.157 66.292 1.00 96.19 282 TYR A N 1
ATOM 2300 C CA . TYR A 1 282 ? -36.022 -3.242 67.089 1.00 96.19 282 TYR A CA 1
ATOM 2301 C C . TYR A 1 282 ? -36.922 -2.345 67.938 1.00 96.19 282 TYR A C 1
ATOM 2303 O O . TYR A 1 282 ? -37.883 -1.752 67.447 1.00 96.19 282 TYR A O 1
ATOM 2311 N N . TYR A 1 283 ? -36.574 -2.270 69.222 1.00 95.12 283 TYR A N 1
ATOM 2312 C CA . TYR A 1 283 ? -37.221 -1.446 70.234 1.00 95.12 283 TYR A CA 1
ATOM 2313 C C . TYR A 1 283 ? -36.109 -0.687 70.956 1.00 95.12 283 TYR A C 1
ATOM 2315 O O . TYR A 1 283 ? -35.351 -1.282 71.721 1.00 95.12 283 TYR A O 1
ATOM 2323 N N . GLY A 1 284 ? -35.954 0.601 70.665 1.00 92.50 284 GLY A N 1
ATOM 2324 C CA . GLY A 1 284 ? -34.924 1.414 71.298 1.00 92.50 284 GLY A CA 1
ATOM 2325 C C . GLY A 1 284 ? -34.661 2.743 70.586 1.00 92.50 284 GLY A C 1
ATOM 2326 O O . GLY A 1 284 ? -35.114 2.946 69.456 1.00 92.50 284 GLY A O 1
ATOM 2327 N N . PRO A 1 285 ? -33.920 3.659 71.232 1.00 90.94 285 PRO A N 1
ATOM 2328 C CA . PRO A 1 285 ? -33.494 4.915 70.622 1.00 90.94 285 PRO A CA 1
ATOM 2329 C C . PRO A 1 285 ? -32.695 4.677 69.327 1.00 90.94 285 PRO A C 1
ATOM 2331 O O . PRO A 1 285 ? -31.918 3.729 69.266 1.00 90.94 285 PRO A O 1
ATOM 2334 N N . PRO A 1 286 ? -32.841 5.516 68.288 1.00 91.81 286 PRO A N 1
ATOM 2335 C CA . PRO A 1 286 ? -33.560 6.793 68.264 1.00 91.81 286 PRO A CA 1
ATOM 2336 C C . PRO A 1 286 ? -35.065 6.678 67.942 1.00 91.81 286 PRO A C 1
ATOM 2338 O O . PRO A 1 286 ? -35.734 7.700 67.786 1.00 91.81 286 PRO A O 1
ATOM 2341 N N . PHE A 1 287 ? -35.626 5.470 67.822 1.00 95.06 287 PHE A N 1
ATOM 2342 C CA . PHE A 1 287 ? -37.008 5.274 67.374 1.00 95.06 287 PHE A CA 1
ATOM 2343 C C . PHE A 1 287 ? -37.973 5.135 68.554 1.00 95.06 287 PHE A C 1
ATOM 2345 O O . PHE A 1 287 ? -37.795 4.300 69.435 1.00 95.06 287 PHE A O 1
ATOM 2352 N N . LYS A 1 288 ? -39.025 5.961 68.561 1.00 92.88 288 LYS A N 1
ATOM 2353 C CA . LYS A 1 288 ? -40.066 5.939 69.605 1.00 92.88 288 LYS A CA 1
ATOM 2354 C C . LYS A 1 288 ? -41.087 4.811 69.421 1.00 92.88 288 LYS A C 1
ATOM 2356 O O . LYS A 1 288 ? -41.808 4.492 70.358 1.00 92.88 288 LYS A O 1
ATOM 2361 N N . SER A 1 289 ? -41.168 4.231 68.225 1.00 93.44 289 SER A N 1
ATOM 2362 C CA . SER A 1 289 ? -42.083 3.144 67.881 1.00 93.44 289 SER A CA 1
ATOM 2363 C C . SER A 1 289 ? -41.315 1.886 67.456 1.00 93.44 289 SER A C 1
ATOM 2365 O O . SER A 1 289 ? -40.191 1.998 66.957 1.00 93.44 289 SER A O 1
ATOM 2367 N N . PRO A 1 290 ? -41.909 0.689 67.631 1.00 96.12 290 PRO A N 1
ATOM 2368 C CA . PRO A 1 290 ? -41.340 -0.556 67.127 1.00 96.12 290 PRO A CA 1
ATOM 2369 C C . PRO A 1 290 ? -41.069 -0.477 65.624 1.00 96.12 290 PRO A C 1
ATOM 2371 O O . PRO A 1 290 ? -41.943 -0.081 64.849 1.00 96.12 290 PRO A O 1
ATOM 2374 N N . CYS A 1 291 ? -39.874 -0.883 65.209 1.00 97.62 291 CYS A N 1
ATOM 2375 C CA . CYS A 1 291 ? -39.477 -0.887 63.806 1.00 97.62 291 CYS A CA 1
ATOM 2376 C C . CYS A 1 291 ? -38.732 -2.176 63.435 1.00 97.62 291 CYS A C 1
ATOM 2378 O O . CYS A 1 291 ? -38.377 -2.991 64.289 1.00 97.62 291 CYS A O 1
ATOM 2380 N N . LEU A 1 292 ? -38.517 -2.381 62.140 1.00 96.75 292 LEU A N 1
ATOM 2381 C CA . LEU A 1 292 ? -37.742 -3.482 61.585 1.00 96.75 292 LEU A CA 1
ATOM 2382 C C . LEU A 1 292 ? -36.402 -2.954 61.076 1.00 96.75 292 LEU A C 1
ATOM 2384 O O . LEU A 1 292 ? -36.348 -1.950 60.371 1.00 96.75 292 LEU A O 1
ATOM 2388 N N . LEU A 1 293 ? -35.316 -3.658 61.379 1.00 96.12 293 LEU A N 1
ATOM 2389 C CA . LEU A 1 293 ? -34.003 -3.393 60.798 1.00 96.12 293 LEU A CA 1
ATOM 2390 C C . LEU A 1 293 ? -33.733 -4.368 59.656 1.00 96.12 293 LEU A C 1
ATOM 2392 O O . LEU A 1 293 ? -33.933 -5.575 59.811 1.00 96.12 293 LEU A O 1
ATOM 2396 N N . TRP A 1 294 ? -33.217 -3.857 58.540 1.00 95.38 294 TRP A N 1
ATOM 2397 C CA . TRP A 1 294 ? -32.825 -4.629 57.362 1.00 95.38 294 TRP A CA 1
ATOM 2398 C C . TRP A 1 294 ? -31.418 -4.230 56.883 1.00 95.38 294 TRP A C 1
ATOM 2400 O O . TRP A 1 294 ? -31.154 -3.043 56.720 1.00 95.38 294 TRP A O 1
ATOM 2410 N N . PRO A 1 295 ? -30.463 -5.151 56.666 1.00 94.94 295 PRO A N 1
ATOM 2411 C CA . PRO A 1 295 ? -29.111 -4.775 56.244 1.00 94.94 295 PRO A CA 1
ATOM 2412 C C . PRO A 1 295 ? -29.058 -4.284 54.791 1.00 94.94 295 PRO A C 1
ATOM 2414 O O . PRO A 1 295 ? -29.619 -4.920 53.902 1.00 94.94 295 PRO A O 1
ATOM 2417 N N . ILE A 1 296 ? -28.314 -3.201 54.544 1.00 94.44 296 ILE A N 1
ATOM 2418 C CA . ILE A 1 296 ? -28.089 -2.637 53.199 1.00 94.44 296 ILE A CA 1
ATOM 2419 C C . ILE A 1 296 ? -26.593 -2.370 52.950 1.00 94.44 296 ILE A C 1
ATOM 2421 O O . ILE A 1 296 ? -25.835 -2.099 53.890 1.00 94.44 296 ILE A O 1
ATOM 2425 N N . LYS A 1 297 ? -26.143 -2.486 51.692 1.00 90.75 297 LYS A N 1
ATOM 2426 C CA . LYS A 1 297 ? -24.745 -2.236 51.282 1.00 90.75 297 LYS A CA 1
ATOM 2427 C C . LYS A 1 297 ? -24.524 -0.787 50.858 1.00 90.75 297 LYS A C 1
ATOM 2429 O O . LYS A 1 297 ? -25.461 -0.129 50.441 1.00 90.75 297 LYS A O 1
ATOM 2434 N N . LYS A 1 298 ? -23.261 -0.333 50.839 1.00 86.62 298 LYS A N 1
ATOM 2435 C CA . LYS A 1 298 ? -22.880 1.021 50.386 1.00 86.62 298 LYS A CA 1
ATOM 2436 C C . LYS A 1 298 ? -23.387 1.409 48.984 1.00 86.62 298 LYS A C 1
ATOM 2438 O O . LYS A 1 298 ? -23.444 2.588 48.685 1.00 86.62 298 LYS A O 1
ATOM 2443 N N . ASN A 1 299 ? -23.707 0.444 48.125 1.00 79.56 299 ASN A N 1
ATOM 2444 C CA . ASN A 1 299 ? -24.168 0.667 46.754 1.00 79.56 299 ASN A CA 1
ATOM 2445 C C . ASN A 1 299 ? -25.671 0.396 46.554 1.00 79.56 299 ASN A C 1
ATOM 2447 O O . ASN A 1 299 ? -26.081 0.159 45.427 1.00 79.56 299 ASN A O 1
ATOM 2451 N N . GLY A 1 300 ? -26.472 0.334 47.625 1.00 70.75 300 GLY A N 1
ATOM 2452 C CA . GLY A 1 300 ? -27.918 0.082 47.529 1.00 70.75 300 GLY A CA 1
ATOM 2453 C C . GLY A 1 300 ? -28.312 -1.384 47.296 1.00 70.75 300 GLY A C 1
ATOM 2454 O O . GLY A 1 300 ? -29.482 -1.733 47.427 1.00 70.75 300 GLY A O 1
ATOM 2455 N N . GLU A 1 301 ? -27.358 -2.284 47.029 1.00 74.25 301 GLU A N 1
ATOM 2456 C CA . GLU A 1 301 ? -27.661 -3.699 46.790 1.00 74.25 301 GLU A CA 1
ATOM 2457 C C . GLU A 1 301 ? -28.231 -4.427 48.019 1.00 74.25 301 GLU A C 1
ATOM 2459 O O . GLU A 1 301 ? -27.818 -4.218 49.169 1.00 74.25 301 GLU A O 1
ATOM 2464 N N . SER A 1 302 ? -29.113 -5.393 47.742 1.00 66.19 302 SER A N 1
ATOM 2465 C CA . SER A 1 302 ? -29.747 -6.248 48.744 1.00 66.19 302 SER A CA 1
ATOM 2466 C C . SER A 1 302 ? -28.760 -7.161 49.489 1.00 66.19 302 SER A C 1
ATOM 2468 O O . SER A 1 302 ? -27.764 -7.651 48.943 1.00 66.19 302 SER A O 1
ATOM 2470 N N . TYR A 1 303 ? -29.094 -7.431 50.751 1.00 77.00 303 TYR A N 1
ATOM 2471 C CA . TYR A 1 303 ? -28.398 -8.330 51.671 1.00 77.00 303 TYR A CA 1
ATOM 2472 C C . TYR A 1 303 ? -28.117 -9.730 51.090 1.00 77.00 303 TYR A C 1
ATOM 2474 O O . TYR A 1 303 ? -28.994 -10.362 50.503 1.00 77.00 303 TYR A O 1
ATOM 2482 N N . ARG A 1 304 ? -26.907 -10.257 51.344 1.00 73.00 304 ARG A N 1
ATOM 2483 C CA . ARG A 1 304 ? -26.597 -11.697 51.282 1.00 73.00 304 ARG A CA 1
ATOM 2484 C C . ARG A 1 304 ? -26.317 -12.211 52.696 1.00 73.00 304 ARG A C 1
ATOM 2486 O O . ARG A 1 304 ? -25.606 -11.562 53.462 1.00 73.00 304 ARG A O 1
ATOM 2493 N N . ALA A 1 305 ? -26.865 -13.383 53.008 1.00 74.44 305 ALA A N 1
ATOM 2494 C CA . ALA A 1 305 ? -26.695 -14.099 54.270 1.00 74.44 305 ALA A CA 1
ATOM 2495 C C . ALA A 1 305 ? -25.233 -14.125 54.775 1.00 74.44 305 ALA A C 1
ATOM 2497 O O . ALA A 1 305 ? -24.327 -14.439 54.009 1.00 74.44 305 ALA A O 1
ATOM 2498 N N . GLY A 1 306 ? -25.015 -13.842 56.068 1.00 72.44 306 GLY A N 1
ATOM 2499 C CA . GLY A 1 306 ? -23.750 -14.131 56.768 1.00 72.44 306 GLY A CA 1
ATOM 2500 C C . GLY A 1 306 ? -22.752 -12.979 56.960 1.00 72.44 306 GLY A C 1
ATOM 2501 O O . GLY A 1 306 ? -21.706 -13.202 57.561 1.00 72.44 306 GLY A O 1
ATOM 2502 N N . ARG A 1 307 ? -23.039 -11.747 56.512 1.00 74.94 307 ARG A N 1
ATOM 2503 C CA . ARG A 1 307 ? -22.178 -10.574 56.789 1.00 74.94 307 ARG A CA 1
ATOM 2504 C C . ARG A 1 307 ? -22.908 -9.494 57.586 1.00 74.94 307 ARG A C 1
ATOM 2506 O O . ARG A 1 307 ? -24.024 -9.106 57.246 1.00 74.94 307 ARG A O 1
ATOM 2513 N N . LEU A 1 308 ? -22.258 -8.992 58.636 1.00 77.25 308 LEU A N 1
ATOM 2514 C CA . LEU A 1 308 ? -22.708 -7.816 59.377 1.00 77.25 308 LEU A CA 1
ATOM 2515 C C . LEU A 1 308 ? -22.356 -6.567 58.564 1.00 77.25 308 LEU A C 1
ATOM 2517 O O . LEU A 1 308 ? -21.190 -6.218 58.414 1.00 77.25 308 LEU A O 1
ATOM 2521 N N . TYR A 1 309 ? -23.366 -5.904 58.006 1.00 88.31 309 TYR A N 1
ATOM 2522 C CA . TYR A 1 309 ? -23.168 -4.632 57.308 1.00 88.31 309 TYR A CA 1
ATOM 2523 C C . TYR A 1 309 ? -23.143 -3.467 58.305 1.00 88.31 309 TYR A C 1
ATOM 2525 O O . TYR A 1 309 ? -23.718 -3.577 59.389 1.00 88.31 309 TYR A O 1
ATOM 2533 N N . LYS A 1 310 ? -22.521 -2.341 57.942 1.00 94.38 310 LYS A N 1
ATOM 2534 C CA . LYS A 1 310 ? -22.510 -1.125 58.775 1.00 94.38 310 LYS A CA 1
ATOM 2535 C C . LYS A 1 310 ? -23.851 -0.378 58.747 1.00 94.38 310 LYS A C 1
ATOM 2537 O O . LYS A 1 310 ? -24.228 0.223 59.741 1.00 94.38 310 LYS A O 1
ATOM 2542 N N . TYR A 1 311 ? -24.592 -0.452 57.641 1.00 96.38 311 TYR A N 1
ATOM 2543 C CA . TYR A 1 311 ? -25.839 0.293 57.438 1.00 96.38 311 TYR A CA 1
ATOM 2544 C C . TYR A 1 311 ? -27.067 -0.613 57.602 1.00 96.38 311 TYR A C 1
ATOM 2546 O O . TYR A 1 311 ? -27.048 -1.794 57.218 1.00 96.38 311 TYR A O 1
ATOM 2554 N N . ARG A 1 312 ? -28.138 -0.083 58.191 1.00 96.12 312 ARG A N 1
ATOM 2555 C CA . ARG A 1 312 ? -29.447 -0.738 58.294 1.00 96.12 312 ARG A CA 1
ATOM 2556 C C . ARG A 1 312 ? -30.519 0.203 57.758 1.00 96.12 312 ARG A C 1
ATOM 2558 O O . ARG A 1 312 ? -30.604 1.352 58.174 1.00 96.12 312 ARG A O 1
ATOM 2565 N N . LEU A 1 313 ? -31.347 -0.314 56.867 1.00 97.06 313 LEU A N 1
ATOM 2566 C CA . LEU A 1 313 ? -32.632 0.264 56.522 1.00 97.06 313 LEU A CA 1
ATOM 2567 C C . LEU A 1 313 ? -33.597 0.028 57.687 1.00 97.06 313 LEU A C 1
ATOM 2569 O O . LEU A 1 313 ? -33.716 -1.097 58.177 1.00 97.06 313 LEU A O 1
ATOM 2573 N N . VAL A 1 314 ? -34.256 1.090 58.131 1.00 97.38 314 VAL A N 1
ATOM 2574 C CA . VAL A 1 314 ? -35.269 1.058 59.183 1.00 97.38 314 VAL A CA 1
ATOM 2575 C C . VAL A 1 314 ? -36.629 1.106 58.518 1.00 97.38 314 VAL A C 1
ATOM 2577 O O . VAL A 1 314 ? -36.917 2.033 57.759 1.00 97.38 314 VAL A O 1
ATOM 2580 N N . LEU A 1 315 ? -37.453 0.102 58.792 1.00 97.44 315 LEU A N 1
ATOM 2581 C CA . LEU A 1 315 ? -38.789 -0.033 58.236 1.00 97.44 315 LEU A CA 1
ATOM 2582 C C . LEU A 1 315 ? -39.835 0.010 59.346 1.00 97.44 315 LEU A C 1
ATOM 2584 O O . LEU A 1 315 ? -39.578 -0.401 60.476 1.00 97.44 315 LEU A O 1
ATOM 2588 N N . THR A 1 316 ? -41.032 0.476 59.027 1.00 97.50 316 THR A N 1
ATOM 2589 C CA . THR A 1 316 ? -42.210 0.241 59.864 1.00 97.50 316 THR A CA 1
ATOM 2590 C C . THR A 1 316 ? -42.563 -1.254 59.883 1.00 97.50 316 THR A C 1
ATOM 2592 O O . THR A 1 316 ? -42.040 -2.041 59.089 1.00 97.50 316 THR A O 1
ATOM 2595 N N . LEU A 1 317 ? -43.481 -1.665 60.766 1.00 95.44 317 LEU A N 1
ATOM 2596 C CA . LEU A 1 317 ? -43.989 -3.045 60.787 1.00 95.44 317 LEU A CA 1
ATOM 2597 C C . LEU A 1 317 ? -44.733 -3.429 59.489 1.00 95.44 317 LEU A C 1
ATOM 2599 O O . LEU A 1 317 ? -44.788 -4.605 59.151 1.00 95.44 317 LEU A O 1
ATOM 2603 N N . ASP A 1 318 ? -45.244 -2.452 58.732 1.00 96.00 318 ASP A N 1
ATOM 2604 C CA . ASP A 1 318 ? -45.814 -2.614 57.384 1.00 96.00 318 ASP A CA 1
ATOM 2605 C C . ASP A 1 318 ? -44.785 -2.394 56.252 1.00 96.00 318 ASP A C 1
ATOM 2607 O O . ASP A 1 318 ? -45.156 -2.122 55.112 1.00 96.00 318 ASP A O 1
ATOM 2611 N N . PHE A 1 319 ? -43.484 -2.526 56.546 1.00 96.38 319 PHE A N 1
ATOM 2612 C CA . PHE A 1 319 ? -42.368 -2.471 55.588 1.00 96.38 319 PHE A CA 1
ATOM 2613 C C . PHE A 1 319 ? -42.159 -1.132 54.856 1.00 96.38 319 PHE A C 1
ATOM 2615 O O . PHE A 1 319 ? -41.397 -1.072 53.888 1.00 96.38 319 PHE A O 1
ATOM 2622 N N . LYS A 1 320 ? -42.745 -0.024 55.319 1.00 96.38 320 LYS A N 1
ATOM 2623 C CA . LYS A 1 320 ? -42.471 1.314 54.766 1.00 96.38 320 LYS A CA 1
ATOM 2624 C C . LYS A 1 320 ? -41.125 1.836 55.258 1.00 96.38 320 LYS A C 1
ATOM 2626 O O . LYS A 1 320 ? -40.769 1.649 56.417 1.00 96.38 320 LYS A O 1
ATOM 2631 N N . VAL A 1 321 ? -40.383 2.513 54.382 1.00 96.75 321 VAL A N 1
ATOM 2632 C CA . VAL A 1 321 ? -39.081 3.113 54.712 1.00 96.75 321 VAL A CA 1
ATOM 2633 C C . VAL A 1 321 ? -39.273 4.241 55.730 1.00 96.75 321 VAL A C 1
ATOM 2635 O O . VAL A 1 321 ? -39.918 5.241 55.433 1.00 96.75 321 VAL A O 1
ATOM 2638 N N . LEU A 1 322 ? -38.718 4.067 56.932 1.00 96.44 322 LEU A N 1
ATOM 2639 C CA . LEU A 1 322 ? -38.715 5.060 58.014 1.00 96.44 322 LEU A CA 1
ATOM 2640 C C . LEU A 1 322 ? -37.442 5.914 57.973 1.00 96.44 322 LEU A C 1
ATOM 2642 O O . LEU A 1 322 ? -37.500 7.141 58.039 1.00 96.44 322 LEU A O 1
ATOM 2646 N N . SER A 1 323 ? -36.281 5.259 57.911 1.00 97.12 323 SER A N 1
ATOM 2647 C CA . SER A 1 323 ? -34.968 5.911 57.935 1.00 97.12 323 SER A CA 1
ATOM 2648 C C . SER A 1 323 ? -33.858 4.956 57.485 1.00 97.12 323 SER A C 1
ATOM 2650 O O . SER A 1 323 ? -34.092 3.764 57.280 1.00 97.12 323 SER A O 1
ATOM 2652 N N . VAL A 1 324 ? -32.630 5.458 57.392 1.00 97.38 324 VAL A N 1
ATOM 2653 C CA . VAL A 1 324 ? -31.410 4.645 57.346 1.00 97.38 324 VAL A CA 1
ATOM 2654 C C . VAL A 1 324 ? -30.587 4.959 58.590 1.00 97.38 324 VAL A C 1
ATOM 2656 O O . VAL A 1 324 ? -30.497 6.113 59.001 1.00 97.38 324 VAL A O 1
ATOM 2659 N N . VAL A 1 325 ? -30.000 3.937 59.208 1.00 97.31 325 VAL A N 1
ATOM 2660 C CA . VAL A 1 325 ? -29.107 4.086 60.364 1.00 97.31 325 VAL A CA 1
ATOM 2661 C C . VAL A 1 325 ? -27.764 3.419 60.109 1.00 97.31 325 VAL A C 1
ATOM 2663 O O . VAL A 1 325 ? -27.664 2.412 59.401 1.00 97.31 325 VAL A O 1
ATOM 2666 N N . MET A 1 326 ? -26.724 3.944 60.742 1.00 96.50 326 MET A N 1
ATOM 2667 C CA . MET A 1 326 ? -25.450 3.259 60.913 1.00 96.50 326 MET A CA 1
ATOM 2668 C C . MET A 1 326 ? -25.430 2.533 62.255 1.00 96.50 326 MET A C 1
ATOM 2670 O O . MET A 1 326 ? -25.785 3.099 63.284 1.00 96.50 326 MET A O 1
ATOM 2674 N N . VAL A 1 327 ? -24.989 1.279 62.242 1.00 94.62 327 VAL A N 1
ATOM 2675 C CA . VAL A 1 327 ? -24.714 0.508 63.454 1.00 94.62 327 VAL A CA 1
ATOM 2676 C C . VAL A 1 327 ? -23.332 0.921 63.956 1.00 94.62 327 VAL A C 1
ATOM 2678 O O . VAL A 1 327 ? -22.327 0.552 63.343 1.00 94.62 327 VAL A O 1
ATOM 2681 N N . GLY A 1 328 ? -23.292 1.739 65.009 1.00 89.88 328 GLY A N 1
ATOM 2682 C CA . GLY A 1 328 ? -22.076 2.046 65.761 1.00 89.88 328 GLY A CA 1
ATOM 2683 C C . GLY A 1 328 ? -21.785 0.983 66.824 1.00 89.88 328 GLY A C 1
ATOM 2684 O O . GLY A 1 328 ? -22.530 0.014 66.965 1.00 89.88 328 GLY A O 1
ATOM 2685 N N . ASP A 1 329 ? -20.714 1.179 67.595 1.00 85.75 329 ASP A N 1
ATOM 2686 C CA . ASP A 1 329 ? -20.256 0.194 68.589 1.00 85.75 329 ASP A CA 1
ATOM 2687 C C . ASP A 1 329 ? -21.264 -0.038 69.728 1.00 85.75 329 ASP A C 1
ATOM 2689 O O . ASP A 1 329 ? -21.275 -1.109 70.334 1.00 85.75 329 ASP A O 1
ATOM 2693 N N . LYS A 1 330 ? -22.117 0.953 70.031 1.00 88.25 330 LYS A N 1
ATOM 2694 C CA . LYS A 1 330 ? -23.104 0.881 71.127 1.00 88.25 330 LYS A CA 1
ATOM 2695 C C . LYS A 1 330 ? -24.493 1.424 70.785 1.00 88.25 330 LYS A C 1
ATOM 2697 O O . LYS A 1 330 ? -25.429 1.181 71.539 1.00 88.25 330 LYS A O 1
ATOM 2702 N N . GLU A 1 331 ? -24.652 2.122 69.663 1.00 94.44 331 GLU A N 1
ATOM 2703 C CA . GLU A 1 331 ? -25.903 2.799 69.311 1.00 94.44 331 GLU A CA 1
ATOM 2704 C C . GLU A 1 331 ? -26.161 2.825 67.800 1.00 94.44 331 GLU A C 1
ATOM 2706 O O . GLU A 1 331 ? -25.254 2.643 66.981 1.00 94.44 331 GLU A O 1
ATOM 2711 N N . LEU A 1 332 ? -27.428 3.029 67.432 1.00 96.44 332 LEU A N 1
ATOM 2712 C CA . LEU A 1 332 ? -27.836 3.270 66.052 1.00 96.44 332 LEU A CA 1
ATOM 2713 C C . LEU A 1 332 ? -27.827 4.775 65.789 1.00 96.44 332 LEU A C 1
ATOM 2715 O O . LEU A 1 332 ? -28.594 5.516 66.398 1.00 96.44 332 LEU A O 1
ATOM 2719 N N . VAL A 1 333 ? -26.998 5.214 64.847 1.00 96.31 333 VAL A N 1
ATOM 2720 C CA . VAL A 1 333 ? -26.907 6.625 64.456 1.00 96.31 333 VAL A CA 1
ATOM 2721 C C . VAL A 1 333 ? -27.785 6.848 63.222 1.00 96.31 333 VAL A C 1
ATOM 2723 O O . VAL A 1 333 ? -27.506 6.240 62.183 1.00 96.31 333 VAL A O 1
ATOM 2726 N N . PRO A 1 334 ? -28.854 7.664 63.296 1.00 95.75 334 PRO A N 1
ATOM 2727 C CA . PRO A 1 334 ? -29.697 7.962 62.144 1.00 95.75 334 PRO A CA 1
ATOM 2728 C C . PRO A 1 334 ? -28.939 8.782 61.102 1.00 95.75 334 PRO A C 1
ATOM 2730 O O . PRO A 1 334 ? -28.111 9.624 61.435 1.00 95.75 334 PRO A O 1
ATOM 2733 N N . CYS A 1 335 ? -29.216 8.505 59.833 1.00 96.75 335 CYS A N 1
ATOM 2734 C CA . CYS A 1 335 ? -28.642 9.226 58.708 1.00 96.75 335 CYS A CA 1
ATOM 2735 C C . CYS A 1 335 ? -29.507 10.425 58.314 1.00 96.75 335 CYS A C 1
ATOM 2737 O O . CYS A 1 335 ? -30.734 10.381 58.437 1.00 96.75 335 CYS A O 1
ATOM 2739 N N . ASP A 1 336 ? -28.875 11.466 57.772 1.00 95.88 336 ASP A N 1
ATOM 2740 C CA . ASP A 1 336 ? -29.563 12.691 57.368 1.00 95.88 336 ASP A CA 1
ATOM 2741 C C . ASP A 1 336 ? -30.357 12.468 56.084 1.00 95.88 336 ASP A C 1
ATOM 2743 O O . ASP A 1 336 ? -29.810 12.022 55.074 1.00 95.88 336 ASP A O 1
ATOM 2747 N N . ARG A 1 337 ? -31.633 12.854 56.067 1.00 96.25 337 ARG A N 1
ATOM 2748 C CA . ARG A 1 337 ? -32.405 12.891 54.821 1.00 96.25 337 ARG A CA 1
ATOM 2749 C C . ARG A 1 337 ? -31.972 14.099 53.988 1.00 96.25 337 ARG A C 1
ATOM 2751 O O . ARG A 1 337 ? -31.996 15.222 54.487 1.00 96.25 337 ARG A O 1
ATOM 2758 N N . ARG A 1 338 ? -31.582 13.889 52.728 1.00 93.50 338 ARG A N 1
ATOM 2759 C CA . ARG A 1 338 ? -31.108 14.955 51.827 1.00 93.50 338 ARG A CA 1
ATOM 2760 C C . ARG A 1 338 ? -31.731 14.853 50.438 1.00 93.50 338 ARG A C 1
ATOM 2762 O O . ARG A 1 338 ? -32.143 13.783 49.992 1.00 93.50 338 ARG A O 1
ATOM 2769 N N . VAL A 1 339 ? -31.773 15.993 49.757 1.00 88.06 339 VAL A N 1
ATOM 2770 C CA . VAL A 1 339 ? -32.059 16.101 48.325 1.00 88.06 339 VAL A CA 1
ATOM 2771 C C . VAL A 1 339 ? -30.722 16.393 47.654 1.00 88.06 339 VAL A C 1
ATOM 2773 O O . VAL A 1 339 ? -30.094 17.399 47.977 1.00 88.06 339 VAL A O 1
ATOM 2776 N N . ALA A 1 340 ? -30.244 15.494 46.799 1.00 72.19 340 ALA A N 1
ATOM 2777 C CA . ALA A 1 340 ? -29.000 15.705 46.071 1.00 72.19 340 ALA A CA 1
ATOM 2778 C C . ALA A 1 340 ? -29.230 16.808 45.024 1.00 72.19 340 ALA A C 1
ATOM 2780 O O . ALA A 1 340 ? -29.932 16.584 44.039 1.00 72.19 340 ALA A O 1
ATOM 2781 N N . SER A 1 341 ? -28.695 18.007 45.278 1.00 50.44 341 SER A N 1
ATOM 2782 C CA . SER A 1 341 ? -28.489 19.031 44.249 1.00 50.44 341 SER A CA 1
ATOM 2783 C C . SER A 1 341 ? -27.121 18.775 43.614 1.00 50.44 341 SER A C 1
ATOM 2785 O O . SER A 1 341 ? -26.182 18.389 44.313 1.00 50.44 341 SER A O 1
ATOM 2787 N N . ASP A 1 342 ? -27.020 18.949 42.296 1.00 51.50 342 ASP A N 1
ATOM 2788 C CA . ASP A 1 342 ? -25.839 18.600 41.490 1.00 51.50 342 ASP A CA 1
ATOM 2789 C C . ASP A 1 342 ? -24.569 19.427 41.811 1.00 51.50 342 ASP A C 1
ATOM 2791 O O . ASP A 1 342 ? -23.545 19.250 41.159 1.00 51.50 342 ASP A O 1
ATOM 2795 N N . ASP A 1 343 ? -24.578 20.270 42.852 1.00 41.44 343 ASP A N 1
ATOM 2796 C CA . ASP A 1 343 ? -23.561 21.306 43.076 1.00 41.44 343 ASP A CA 1
ATOM 2797 C C . ASP A 1 343 ? -22.608 21.094 44.263 1.00 41.44 343 ASP A C 1
ATOM 2799 O O . ASP A 1 343 ? -21.903 22.022 44.661 1.00 41.44 343 ASP A O 1
ATOM 2803 N N . HIS A 1 344 ? -22.492 19.886 44.827 1.00 36.88 344 HIS A N 1
ATOM 2804 C CA . HIS A 1 344 ? -21.410 19.583 45.780 1.00 36.88 344 HIS A CA 1
ATOM 2805 C C . HIS A 1 344 ? -20.526 18.413 45.323 1.00 36.88 344 HIS A C 1
ATOM 2807 O O . HIS A 1 344 ? -20.900 17.246 45.480 1.00 36.88 344 HIS A O 1
ATOM 2813 N N . PRO A 1 345 ? -19.306 18.690 44.818 1.00 44.88 345 PRO A N 1
ATOM 2814 C CA . PRO A 1 345 ? -18.344 17.661 44.478 1.00 44.88 345 PRO A CA 1
ATOM 2815 C C . PRO A 1 345 ? -17.661 17.177 45.759 1.00 44.88 345 PRO A C 1
ATOM 2817 O O . PRO A 1 345 ? -16.586 17.637 46.126 1.00 44.88 345 PRO A O 1
ATOM 2820 N N . VAL A 1 346 ? -18.237 16.181 46.432 1.00 42.22 346 VAL A N 1
ATOM 2821 C CA . VAL A 1 346 ? -17.434 15.313 47.310 1.00 42.22 346 VAL A CA 1
ATOM 2822 C C . VAL A 1 346 ? -16.929 14.156 46.457 1.00 42.22 346 VAL A C 1
ATOM 2824 O O . VAL A 1 346 ? -17.408 13.025 46.518 1.00 42.22 346 VAL A O 1
ATOM 2827 N N . ARG A 1 347 ? -15.974 14.480 45.581 1.00 49.47 347 ARG A N 1
ATOM 2828 C CA . ARG A 1 347 ? -15.361 13.563 44.614 1.00 49.47 347 ARG A CA 1
ATOM 2829 C C . ARG A 1 347 ? -13.868 13.405 44.906 1.00 49.47 347 ARG A C 1
ATOM 2831 O O . ARG A 1 347 ? -13.038 13.537 44.025 1.00 49.47 347 ARG A O 1
ATOM 2838 N N . ASN A 1 348 ? -13.510 13.090 46.148 1.00 56.69 348 ASN A N 1
ATOM 2839 C CA . ASN A 1 348 ? -12.097 12.916 46.507 1.00 56.69 348 ASN A CA 1
ATOM 2840 C C . ASN A 1 348 ? -11.539 11.525 46.169 1.00 56.69 348 ASN A C 1
ATOM 2842 O O . ASN A 1 348 ? -10.394 11.251 46.490 1.00 56.69 348 ASN A O 1
ATOM 2846 N N . SER A 1 349 ? -12.305 10.638 45.524 1.00 68.00 349 SER A N 1
ATOM 2847 C CA . SER A 1 349 ? -11.787 9.342 45.069 1.00 68.00 349 SER A CA 1
ATOM 2848 C C . SER A 1 349 ? -11.594 9.332 43.558 1.00 68.00 349 SER A C 1
ATOM 2850 O O . SER A 1 349 ? -12.487 9.730 42.806 1.00 68.00 349 SER A O 1
ATOM 2852 N N . TYR A 1 350 ? -10.432 8.858 43.119 1.00 83.88 350 TYR A N 1
ATOM 2853 C CA . TYR A 1 350 ? -10.128 8.691 41.705 1.00 83.88 350 TYR A CA 1
ATOM 2854 C C . TYR A 1 350 ? -10.689 7.343 41.253 1.00 83.88 350 TYR A C 1
ATOM 2856 O O . TYR A 1 350 ? -10.369 6.308 41.840 1.00 83.88 350 TYR A O 1
ATOM 2864 N N . ARG A 1 351 ? -11.558 7.343 40.240 1.00 82.00 351 ARG A N 1
ATOM 2865 C CA . ARG A 1 351 ? -12.160 6.116 39.702 1.00 82.00 351 ARG A CA 1
ATOM 2866 C C . ARG A 1 351 ? -11.538 5.759 38.361 1.00 82.00 351 ARG A C 1
ATOM 2868 O O . ARG A 1 351 ? -11.549 6.580 37.451 1.00 82.00 351 ARG A O 1
ATOM 2875 N N . CYS A 1 352 ? -11.084 4.518 38.242 1.00 82.31 352 CYS A N 1
ATOM 2876 C CA . CYS A 1 352 ? -10.612 3.916 37.003 1.00 82.31 352 CYS A CA 1
ATOM 2877 C C . CYS A 1 352 ? -11.392 2.617 36.772 1.00 82.31 352 CYS A C 1
ATOM 2879 O O . CYS A 1 352 ? -11.135 1.609 37.433 1.00 82.31 352 CYS A O 1
ATOM 2881 N N . HIS A 1 353 ? -12.383 2.656 35.875 1.00 82.12 353 HIS A N 1
ATOM 2882 C CA . HIS A 1 353 ? -13.380 1.588 35.710 1.00 82.12 353 HIS A CA 1
ATOM 2883 C C . HIS A 1 353 ? -14.047 1.218 37.052 1.00 82.12 353 HIS A C 1
ATOM 2885 O O . HIS A 1 353 ? -14.611 2.082 37.726 1.00 82.12 353 HIS A O 1
ATOM 2891 N N . SER A 1 354 ? -13.992 -0.055 37.454 1.00 78.69 354 SER A N 1
ATOM 2892 C CA . SER A 1 354 ? -14.533 -0.561 38.718 1.00 78.69 354 SER A CA 1
ATOM 2893 C C . SER A 1 354 ? -13.617 -0.314 39.923 1.00 78.69 354 SER A C 1
ATOM 2895 O O . SER A 1 354 ? -14.024 -0.565 41.060 1.00 78.69 354 SER A O 1
ATOM 2897 N N . ASP A 1 355 ? -12.381 0.143 39.704 1.00 85.69 355 ASP A N 1
ATOM 2898 C CA . ASP A 1 355 ? -11.422 0.401 40.772 1.00 85.69 355 ASP A CA 1
ATOM 2899 C C . ASP A 1 355 ? -11.506 1.845 41.269 1.00 85.69 355 ASP A C 1
ATOM 2901 O O . ASP A 1 355 ? -11.574 2.805 40.503 1.00 85.69 355 ASP A O 1
ATOM 2905 N N . VAL A 1 356 ? -11.497 1.990 42.593 1.00 86.12 356 VAL A N 1
ATOM 2906 C CA . VAL A 1 356 ? -11.530 3.273 43.292 1.00 86.12 356 VAL A CA 1
ATOM 2907 C C . VAL A 1 356 ? -10.228 3.410 44.067 1.00 86.12 356 VAL A C 1
ATOM 2909 O O . VAL A 1 356 ? -9.887 2.507 44.834 1.00 86.12 356 VAL A O 1
ATOM 2912 N N . PHE A 1 357 ? -9.531 4.523 43.857 1.00 90.19 357 PHE A N 1
ATOM 2913 C CA . PHE A 1 357 ? -8.300 4.887 44.547 1.00 90.19 357 PHE A CA 1
ATOM 2914 C C . PHE A 1 357 ? -8.551 6.058 45.486 1.00 90.19 357 PHE A C 1
ATOM 2916 O O . PHE A 1 357 ? -9.195 7.047 45.111 1.00 90.19 357 PHE A O 1
ATOM 2923 N N . SER A 1 358 ? -8.039 5.948 46.709 1.00 91.44 358 SER A N 1
ATOM 2924 C CA . SER A 1 358 ? -8.078 7.057 47.656 1.00 91.44 358 SER A CA 1
ATOM 2925 C C . SER A 1 358 ? -7.121 8.169 47.198 1.00 91.44 358 SER A C 1
ATOM 2927 O O . SER A 1 358 ? -6.121 7.897 46.521 1.00 91.44 358 SER A O 1
ATOM 2929 N N . PRO A 1 359 ? -7.390 9.435 47.548 1.00 90.00 359 PRO A N 1
ATOM 2930 C CA . PRO A 1 359 ? -6.499 10.530 47.183 1.00 90.00 359 PRO A CA 1
ATOM 2931 C C . PRO A 1 359 ? -5.111 10.361 47.818 1.00 90.00 359 PRO A C 1
ATOM 2933 O O . PRO A 1 359 ? -4.109 10.734 47.209 1.00 90.00 359 PRO A O 1
ATOM 2936 N N . GLU A 1 360 ? -5.014 9.707 48.979 1.00 89.88 360 GLU A N 1
ATOM 2937 C CA . GLU A 1 360 ? -3.739 9.347 49.602 1.00 89.88 360 GLU A CA 1
ATOM 2938 C C . GLU A 1 360 ? -2.954 8.323 48.770 1.00 89.88 360 GLU A C 1
ATOM 2940 O O . GLU A 1 360 ? -1.741 8.474 48.612 1.00 89.88 360 GLU A O 1
ATOM 2945 N N . GLU A 1 361 ? -3.609 7.302 48.204 1.00 92.19 361 GLU A N 1
ATOM 2946 C CA . GLU A 1 361 ? -2.947 6.307 47.343 1.00 92.19 361 GLU A CA 1
ATOM 2947 C C . GLU A 1 361 ? -2.346 6.962 46.093 1.00 92.19 361 GLU A C 1
ATOM 2949 O O . GLU A 1 361 ? -1.187 6.707 45.739 1.00 92.19 361 GLU A O 1
ATOM 2954 N N . VAL A 1 362 ? -3.110 7.855 45.462 1.00 93.94 362 VAL A N 1
ATOM 2955 C CA . VAL A 1 362 ? -2.678 8.599 44.272 1.00 93.94 362 VAL A CA 1
ATOM 2956 C C . VAL A 1 362 ? -1.553 9.575 44.619 1.00 93.94 362 VAL A C 1
ATOM 2958 O O . VAL A 1 362 ? -0.533 9.605 43.926 1.00 93.94 362 VAL A O 1
ATOM 2961 N N . ALA A 1 363 ? -1.664 10.301 45.735 1.00 92.94 363 ALA A N 1
ATOM 2962 C CA . ALA A 1 363 ? -0.628 11.218 46.205 1.00 92.94 363 ALA A CA 1
ATOM 2963 C C . ALA A 1 363 ? 0.689 10.499 46.548 1.00 92.94 363 ALA A C 1
ATOM 2965 O O . ALA A 1 363 ? 1.775 10.988 46.218 1.00 92.94 363 ALA A O 1
ATOM 2966 N N . VAL A 1 364 ? 0.626 9.314 47.167 1.00 94.38 364 VAL A N 1
ATOM 2967 C CA . VAL A 1 364 ? 1.815 8.499 47.469 1.00 94.38 364 VAL A CA 1
ATOM 2968 C C . VAL A 1 364 ? 2.505 8.038 46.183 1.00 94.38 364 VAL A C 1
ATOM 2970 O O . VAL A 1 364 ? 3.737 8.134 46.084 1.00 94.38 364 VAL A O 1
ATOM 2973 N N . ALA A 1 365 ? 1.744 7.580 45.186 1.00 95.06 365 ALA A N 1
ATOM 2974 C CA . ALA A 1 365 ? 2.290 7.178 43.891 1.00 95.06 365 ALA A CA 1
ATOM 2975 C C . ALA A 1 365 ? 2.901 8.369 43.135 1.00 95.06 365 ALA A C 1
ATOM 2977 O O . ALA A 1 365 ? 4.045 8.278 42.687 1.00 95.06 365 ALA A O 1
ATOM 2978 N N . ALA A 1 366 ? 2.212 9.512 43.086 1.00 95.75 366 ALA A N 1
ATOM 2979 C CA . ALA A 1 366 ? 2.696 10.741 42.453 1.00 95.75 366 ALA A CA 1
ATOM 2980 C C . ALA A 1 366 ? 3.991 11.263 43.101 1.00 95.75 366 ALA A C 1
ATOM 2982 O O . ALA A 1 366 ? 4.976 11.553 42.417 1.00 95.75 366 ALA A O 1
ATOM 2983 N N . LYS A 1 367 ? 4.057 11.291 44.438 1.00 96.00 367 LYS A N 1
ATOM 2984 C CA . LYS A 1 367 ? 5.268 11.688 45.181 1.00 96.00 367 LYS A CA 1
ATOM 2985 C C . LYS A 1 367 ? 6.441 10.735 44.940 1.00 96.00 367 LYS A C 1
ATOM 2987 O O . LYS A 1 367 ? 7.605 11.135 45.034 1.00 96.00 367 LYS A O 1
ATOM 2992 N N . THR A 1 368 ? 6.152 9.464 44.679 1.00 94.69 368 THR A N 1
ATOM 2993 C CA . THR A 1 368 ? 7.160 8.451 44.346 1.00 94.69 368 THR A CA 1
ATOM 2994 C C . THR A 1 368 ? 7.669 8.650 42.921 1.00 94.69 368 THR A C 1
ATOM 2996 O O . THR A 1 368 ? 8.879 8.749 42.719 1.00 94.69 368 THR A O 1
ATOM 2999 N N . ALA A 1 369 ? 6.759 8.826 41.962 1.00 94.69 369 ALA A N 1
ATOM 3000 C CA . ALA A 1 369 ? 7.065 9.165 40.577 1.00 94.69 369 ALA A CA 1
ATOM 3001 C C . ALA A 1 369 ? 7.955 10.415 40.477 1.00 94.69 369 ALA A C 1
ATOM 3003 O O . ALA A 1 369 ? 9.024 10.366 39.875 1.00 94.69 369 ALA A O 1
ATOM 3004 N N . CYS A 1 370 ? 7.584 11.491 41.173 1.00 95.38 370 CYS A N 1
ATOM 3005 C CA . CYS A 1 370 ? 8.338 12.745 41.218 1.00 95.38 370 CYS A CA 1
ATOM 3006 C C . CYS A 1 370 ? 9.766 12.590 41.770 1.00 95.38 370 CYS A C 1
ATOM 3008 O O . CYS A 1 370 ? 10.715 13.229 41.317 1.00 95.38 370 CYS A O 1
ATOM 3010 N N . ARG A 1 371 ? 9.948 11.731 42.782 1.00 94.38 371 ARG A N 1
ATOM 3011 C CA . ARG A 1 371 ? 11.285 11.442 43.321 1.00 94.38 371 ARG A CA 1
ATOM 3012 C C . ARG A 1 371 ? 12.150 10.688 42.318 1.00 94.38 371 ARG A C 1
ATOM 3014 O O . ARG A 1 371 ? 13.364 10.883 42.317 1.00 94.38 371 ARG A O 1
ATOM 3021 N N . TYR A 1 372 ? 11.544 9.834 41.498 1.00 93.56 372 TYR A N 1
ATOM 3022 C CA . TYR A 1 372 ? 12.252 9.087 40.467 1.00 93.56 372 TYR A CA 1
ATOM 3023 C C . TYR A 1 372 ? 12.549 9.926 39.221 1.00 93.56 372 TYR A C 1
ATOM 3025 O O . TYR A 1 372 ? 13.665 9.825 38.723 1.00 93.56 372 TYR A O 1
ATOM 3033 N N . SER A 1 373 ? 11.652 10.819 38.785 1.00 91.25 373 SER A N 1
ATOM 3034 C CA . SER A 1 373 ? 11.915 11.709 37.637 1.00 91.25 373 SER A CA 1
ATOM 3035 C C . SER A 1 373 ? 13.119 12.631 37.858 1.00 91.25 373 SER A C 1
ATOM 3037 O O . SER A 1 373 ? 13.866 12.909 36.926 1.00 91.25 373 SER A O 1
ATOM 3039 N N . LYS A 1 374 ? 13.360 13.060 39.104 1.00 90.38 374 LYS A N 1
ATOM 3040 C CA . LYS A 1 374 ? 14.510 13.907 39.472 1.00 90.38 374 LYS A CA 1
ATOM 3041 C C . LYS A 1 374 ? 15.842 13.152 39.564 1.00 90.38 374 LYS A C 1
ATOM 3043 O O . LYS A 1 374 ? 16.890 13.780 39.694 1.00 90.38 374 LYS A O 1
ATOM 3048 N N . ARG A 1 375 ? 15.840 11.814 39.543 1.00 88.62 375 ARG A N 1
ATOM 3049 C CA . ARG A 1 375 ? 17.065 11.003 39.629 1.00 88.62 375 ARG A CA 1
ATOM 3050 C C . ARG A 1 375 ? 17.494 10.589 38.223 1.00 88.62 375 ARG A C 1
ATOM 3052 O O . ARG A 1 375 ? 16.790 9.838 37.566 1.00 88.62 375 ARG A O 1
ATOM 3059 N N . ALA A 1 376 ? 18.695 10.986 37.801 1.00 52.78 376 ALA A N 1
ATOM 3060 C CA . ALA A 1 376 ? 19.262 10.719 36.469 1.00 52.78 376 ALA A CA 1
ATOM 3061 C C . ALA A 1 376 ? 19.626 9.237 36.179 1.00 52.78 376 ALA A C 1
ATOM 3063 O O . ALA A 1 376 ? 20.551 8.954 35.419 1.00 52.78 376 ALA A O 1
ATOM 3064 N N . LYS A 1 377 ? 18.951 8.258 36.797 1.00 61.91 377 LYS A N 1
ATOM 3065 C CA . LYS A 1 377 ? 19.221 6.826 36.582 1.00 61.91 377 LYS A CA 1
ATOM 3066 C C . LYS A 1 377 ? 18.177 6.213 35.649 1.00 61.91 377 LYS A C 1
ATOM 3068 O O . LYS A 1 377 ? 17.000 6.528 35.754 1.00 61.91 377 LYS A O 1
ATOM 3073 N N . LYS A 1 378 ? 18.631 5.292 34.786 1.00 68.81 378 LYS A N 1
ATOM 3074 C CA . LYS A 1 378 ? 17.852 4.476 33.831 1.00 68.81 378 LYS A CA 1
ATOM 3075 C C . LYS A 1 378 ? 16.763 3.640 34.530 1.00 68.81 378 LYS A C 1
ATOM 3077 O O . LYS A 1 378 ? 16.928 2.436 34.708 1.00 68.81 378 LYS A O 1
ATOM 3082 N N . GLN A 1 379 ? 15.677 4.258 34.974 1.00 74.62 379 GLN A N 1
ATOM 3083 C CA . GLN A 1 379 ? 14.493 3.554 35.462 1.00 74.62 379 GLN A CA 1
ATOM 3084 C C . GLN A 1 379 ? 13.412 3.562 34.384 1.00 74.62 379 GLN A C 1
ATOM 3086 O O . GLN A 1 379 ? 13.276 4.531 33.645 1.00 74.62 379 GLN A O 1
ATOM 3091 N N . ALA A 1 380 ? 12.646 2.473 34.296 1.00 84.19 380 ALA A N 1
ATOM 3092 C CA . ALA A 1 380 ? 11.538 2.349 33.348 1.00 84.19 380 ALA A CA 1
ATOM 3093 C C . ALA A 1 380 ? 10.367 3.300 33.666 1.00 84.19 380 ALA A C 1
ATOM 3095 O O . ALA A 1 380 ? 9.546 3.563 32.796 1.00 84.19 380 ALA A O 1
ATOM 3096 N N . TYR A 1 381 ? 10.291 3.804 34.904 1.00 87.44 381 TYR A N 1
ATOM 3097 C CA . TYR A 1 381 ? 9.266 4.733 35.363 1.00 87.44 381 TYR A CA 1
ATOM 3098 C C . TYR A 1 381 ? 9.867 5.844 36.236 1.00 87.44 381 TYR A C 1
ATOM 3100 O O . TYR A 1 381 ? 10.835 5.587 36.956 1.00 87.44 381 TYR A O 1
ATOM 3108 N N . PRO A 1 382 ? 9.250 7.036 36.253 1.00 90.38 382 PRO A N 1
ATOM 3109 C CA . PRO A 1 382 ? 8.078 7.417 35.462 1.00 90.38 382 PRO A CA 1
ATOM 3110 C C . PRO A 1 382 ? 8.409 7.561 33.963 1.00 90.38 382 PRO A C 1
ATOM 3112 O O . PRO A 1 382 ? 9.508 7.978 33.611 1.00 90.38 382 PRO A O 1
ATOM 3115 N N . ALA A 1 383 ? 7.487 7.150 33.090 1.00 89.19 383 ALA A N 1
ATOM 3116 C CA . ALA A 1 383 ? 7.670 7.158 31.633 1.00 89.19 383 ALA A CA 1
ATOM 3117 C C . ALA A 1 383 ? 6.895 8.328 31.005 1.00 89.19 383 ALA A C 1
ATOM 3119 O O . ALA A 1 383 ? 5.863 8.698 31.564 1.00 89.19 383 ALA A O 1
ATOM 3120 N N . PRO A 1 384 ? 7.331 8.902 29.870 1.00 90.75 384 PRO A N 1
ATOM 3121 C CA . PRO A 1 384 ? 6.559 9.922 29.163 1.00 90.75 384 PRO A CA 1
ATOM 3122 C C . PRO A 1 384 ? 5.149 9.431 28.825 1.00 90.75 384 PRO A C 1
ATOM 3124 O O . PRO A 1 384 ? 4.977 8.288 28.398 1.00 90.75 384 PRO A O 1
ATOM 3127 N N . TYR A 1 385 ? 4.151 10.291 29.007 1.00 91.25 385 TYR A N 1
ATOM 3128 C CA . TYR A 1 385 ? 2.766 10.023 28.631 1.00 91.25 385 TYR A CA 1
ATOM 3129 C C . TYR A 1 385 ? 2.361 10.895 27.439 1.00 91.25 385 TYR A C 1
ATOM 3131 O O . TYR A 1 385 ? 2.585 12.103 27.452 1.00 91.25 385 TYR A O 1
ATOM 3139 N N . GLN A 1 386 ? 1.786 10.263 26.413 1.00 83.81 386 GLN A N 1
ATOM 3140 C CA . GLN A 1 386 ? 1.401 10.886 25.136 1.00 83.81 386 GLN A CA 1
ATOM 3141 C C . GLN A 1 386 ? -0.115 10.798 24.860 1.00 83.81 386 GLN A C 1
ATOM 3143 O O . GLN A 1 386 ? -0.534 10.934 23.717 1.00 83.81 386 GLN A O 1
ATOM 3148 N N . GLY A 1 387 ? -0.933 10.509 25.879 1.00 77.94 387 GLY A N 1
ATOM 3149 C CA . GLY A 1 387 ? -2.391 10.436 25.729 1.00 77.94 387 GLY A CA 1
ATOM 3150 C C . GLY A 1 387 ? -3.091 11.789 25.921 1.00 77.94 387 GLY A C 1
ATOM 3151 O O . GLY A 1 387 ? -2.465 12.838 25.799 1.00 77.94 387 GLY A O 1
ATOM 3152 N N . LEU A 1 388 ? -4.390 11.745 26.242 1.00 78.94 388 LEU A N 1
ATOM 3153 C CA . LEU A 1 388 ? -5.258 12.921 26.422 1.00 78.94 388 LEU A CA 1
ATOM 3154 C C . LEU A 1 388 ? -4.694 13.940 27.423 1.00 78.94 388 LEU A C 1
ATOM 3156 O O . LEU A 1 388 ? -4.095 13.558 28.430 1.00 78.94 388 LEU A O 1
ATOM 3160 N N . GLU A 1 389 ? -4.927 15.227 27.161 1.00 85.00 389 GLU A N 1
ATOM 3161 C CA . GLU A 1 389 ? -4.593 16.301 28.097 1.00 85.00 389 GLU A CA 1
ATOM 3162 C C . GLU A 1 389 ? -5.466 16.240 29.359 1.00 85.00 389 GLU A C 1
ATOM 3164 O O . GLU A 1 389 ? -6.615 15.801 29.328 1.00 85.00 389 GLU A O 1
ATOM 3169 N N . PHE A 1 390 ? -4.894 16.681 30.477 1.00 89.12 390 PHE A N 1
ATOM 3170 C CA . PHE A 1 390 ? -5.564 16.828 31.763 1.00 89.12 390 PHE A CA 1
ATOM 3171 C C . PHE A 1 390 ? -5.689 18.319 32.102 1.00 89.12 390 PHE A C 1
ATOM 3173 O O . PHE A 1 390 ? -5.056 19.162 31.468 1.00 89.12 390 PHE A O 1
ATOM 3180 N N . ASP A 1 391 ? -6.460 18.651 33.140 1.00 85.75 391 ASP A N 1
ATOM 3181 C CA . ASP A 1 391 ? -6.648 20.043 33.590 1.00 85.75 391 ASP A CA 1
ATOM 3182 C C . ASP A 1 391 ? -5.326 20.731 33.990 1.00 85.75 391 ASP A C 1
ATOM 3184 O O . ASP A 1 391 ? -5.187 21.954 33.934 1.00 85.75 391 ASP A O 1
ATOM 3188 N N . VAL A 1 392 ? -4.326 19.938 34.382 1.00 86.81 392 VAL A N 1
ATOM 3189 C CA . VAL A 1 392 ? -2.949 20.390 34.599 1.00 86.81 392 VAL A CA 1
ATOM 3190 C C . VAL A 1 392 ? -2.239 20.437 33.252 1.00 86.81 392 VAL A C 1
ATOM 3192 O O . VAL A 1 392 ? -2.165 19.413 32.597 1.00 86.81 392 VAL A O 1
ATOM 3195 N N . LYS A 1 393 ? -1.654 21.565 32.837 1.00 86.44 393 LYS A N 1
ATOM 3196 C CA . LYS A 1 393 ? -0.950 21.642 31.542 1.00 86.44 393 LYS A CA 1
ATOM 3197 C C . LYS A 1 393 ? 0.288 20.732 31.502 1.00 86.44 393 LYS A C 1
ATOM 3199 O O . LYS A 1 393 ? 1.168 20.834 32.352 1.00 86.44 393 LYS A O 1
ATOM 3204 N N . GLY A 1 394 ? 0.365 19.884 30.473 1.00 86.44 394 GLY A N 1
ATOM 3205 C CA . GLY A 1 394 ? 1.500 18.994 30.209 1.00 86.44 394 GLY A CA 1
ATOM 3206 C C . GLY A 1 394 ? 2.804 19.727 29.853 1.00 86.44 394 GLY A C 1
ATOM 3207 O O . GLY A 1 394 ? 2.823 20.955 29.725 1.00 86.44 394 GLY A O 1
ATOM 3208 N N . PRO A 1 395 ? 3.917 18.992 29.656 1.00 89.38 395 PRO A N 1
ATOM 3209 C CA . PRO A 1 395 ? 3.995 17.551 29.373 1.00 89.38 395 PRO A CA 1
ATOM 3210 C C . PRO A 1 395 ? 3.898 16.639 30.608 1.00 89.38 395 PRO A C 1
ATOM 3212 O O . PRO A 1 395 ? 4.230 17.036 31.725 1.00 89.38 395 PRO A O 1
ATOM 3215 N N . TYR A 1 396 ? 3.471 15.390 30.383 1.00 96.00 396 TYR A N 1
ATOM 3216 C CA . TYR A 1 396 ? 3.111 14.436 31.436 1.00 96.00 396 TYR A CA 1
ATOM 3217 C C . TYR A 1 396 ? 4.030 13.212 31.512 1.00 96.00 396 TYR A C 1
ATOM 3219 O O . TYR A 1 396 ? 4.628 12.776 30.524 1.00 96.00 396 TYR A O 1
ATOM 3227 N N . LEU A 1 397 ? 4.058 12.593 32.690 1.00 95.06 397 LEU A N 1
ATOM 3228 C CA . LEU A 1 397 ? 4.682 11.312 32.980 1.00 95.06 397 LEU A CA 1
ATOM 3229 C C . LEU A 1 397 ? 3.671 10.361 33.645 1.00 95.06 397 LEU A C 1
ATOM 3231 O O . LEU A 1 397 ? 2.844 10.790 34.445 1.00 95.06 397 LEU A O 1
ATOM 3235 N N . ILE A 1 398 ? 3.775 9.058 33.381 1.00 95.56 398 ILE A N 1
ATOM 3236 C CA . ILE A 1 398 ? 2.979 8.004 34.032 1.00 95.56 398 ILE A CA 1
ATOM 3237 C C . ILE A 1 398 ? 3.803 7.172 35.012 1.00 95.56 398 ILE A C 1
ATOM 3239 O O . ILE A 1 398 ? 4.973 6.870 34.764 1.00 95.56 398 ILE A O 1
ATOM 3243 N N . TYR A 1 399 ? 3.170 6.733 36.103 1.00 95.88 399 TYR A N 1
ATOM 3244 C CA . TYR A 1 399 ? 3.778 5.858 37.110 1.00 95.88 399 TYR A CA 1
ATOM 3245 C C . TYR A 1 399 ? 2.792 4.794 37.635 1.00 95.88 399 TYR A C 1
ATOM 3247 O O . TYR A 1 399 ? 1.616 5.107 37.806 1.00 95.88 399 TYR A O 1
ATOM 3255 N N . PRO A 1 400 ? 3.221 3.544 37.910 1.00 94.38 400 PRO A N 1
ATOM 3256 C CA . PRO A 1 400 ? 2.347 2.481 38.421 1.00 94.38 400 PRO A CA 1
ATOM 3257 C C . PRO A 1 400 ? 1.621 2.836 39.723 1.00 94.38 400 PRO A C 1
ATOM 3259 O O . PRO A 1 400 ? 2.251 3.224 40.708 1.00 94.38 400 PRO A O 1
ATOM 3262 N N . LEU A 1 401 ? 0.303 2.627 39.744 1.00 93.19 401 LEU A N 1
ATOM 3263 C CA . LEU A 1 401 ? -0.553 2.771 40.919 1.00 93.19 401 LEU A CA 1
ATOM 3264 C C . LEU A 1 401 ? -0.951 1.378 41.436 1.00 93.19 401 LEU A C 1
ATOM 3266 O O . LEU A 1 401 ? -1.477 0.552 40.688 1.00 93.19 401 LEU A O 1
ATOM 3270 N N . LYS A 1 402 ? -0.664 1.087 42.712 1.00 88.50 402 LYS A N 1
ATOM 3271 C CA . LYS A 1 402 ? -0.906 -0.226 43.336 1.00 88.50 402 LYS A CA 1
ATOM 3272 C C . LYS A 1 402 ? -2.007 -0.127 44.390 1.00 88.50 402 LYS A C 1
ATOM 3274 O O . LYS A 1 402 ? -1.855 0.623 45.343 1.00 88.50 402 LYS A O 1
ATOM 3279 N N . LYS A 1 403 ? -3.040 -0.969 44.273 1.00 76.94 403 LYS A N 1
ATOM 3280 C CA . LYS A 1 403 ? -4.177 -1.044 45.214 1.00 76.94 403 LYS A CA 1
ATOM 3281 C C . LYS A 1 403 ? -3.852 -1.759 46.542 1.00 76.94 403 LYS A C 1
ATOM 3283 O O . LYS A 1 403 ? -4.730 -1.923 47.368 1.00 76.94 403 LYS A O 1
ATOM 3288 N N . ASN A 1 404 ? -2.618 -2.249 46.737 1.00 71.56 404 ASN A N 1
ATOM 3289 C CA . ASN A 1 404 ? -2.157 -2.912 47.967 1.00 71.56 404 ASN A CA 1
ATOM 3290 C C . ASN A 1 404 ? -0.618 -2.972 48.029 1.00 71.56 404 ASN A C 1
ATOM 3292 O O . ASN A 1 404 ? 0.034 -3.276 47.027 1.00 71.56 404 ASN A O 1
ATOM 3296 N N . LYS A 1 405 ? -0.027 -2.761 49.217 1.00 66.56 405 LYS A N 1
ATOM 3297 C CA . LYS A 1 405 ? 1.441 -2.765 49.433 1.00 66.56 405 LYS A CA 1
ATOM 3298 C C . LYS A 1 405 ? 2.132 -4.112 49.145 1.00 66.56 405 LYS A C 1
ATOM 3300 O O . LYS A 1 405 ? 3.339 -4.121 48.942 1.00 66.56 405 LYS A O 1
ATOM 3305 N N . PHE A 1 406 ? 1.391 -5.222 49.098 1.00 50.06 406 PHE A N 1
ATOM 3306 C CA . PHE A 1 406 ? 1.949 -6.582 49.034 1.00 50.06 406 PHE A CA 1
ATOM 3307 C C . PHE A 1 406 ? 2.009 -7.210 47.630 1.00 50.06 406 PHE A C 1
ATOM 3309 O O . PHE A 1 406 ? 2.466 -8.340 47.495 1.00 50.06 406 PHE A O 1
ATOM 3316 N N . SER A 1 407 ? 1.576 -6.512 46.572 1.00 45.50 407 SER A N 1
ATOM 3317 C CA . SER A 1 407 ? 1.667 -7.052 45.206 1.00 45.50 407 SER A CA 1
ATOM 3318 C C . SER A 1 407 ? 2.969 -6.634 44.513 1.00 45.50 407 SER A C 1
ATOM 3320 O O . SER A 1 407 ? 3.231 -5.444 44.294 1.00 45.50 407 SER A O 1
ATOM 3322 N N . ASN A 1 408 ? 3.774 -7.625 44.120 1.00 48.97 408 ASN A N 1
ATOM 3323 C CA . ASN A 1 408 ? 4.963 -7.433 43.280 1.00 48.97 408 ASN A CA 1
ATOM 3324 C C . ASN A 1 408 ? 4.625 -7.275 41.787 1.00 48.97 408 ASN A C 1
ATOM 3326 O O . ASN A 1 408 ? 5.495 -6.901 41.006 1.00 48.97 408 ASN A O 1
ATOM 3330 N N . VAL A 1 409 ? 3.368 -7.492 41.390 1.00 60.75 409 VAL A N 1
ATOM 3331 C CA . VAL A 1 409 ? 2.913 -7.332 40.004 1.00 60.75 409 VAL A CA 1
ATOM 3332 C C . VAL A 1 409 ? 2.639 -5.849 39.731 1.00 60.75 409 VAL A C 1
ATOM 3334 O O . VAL A 1 409 ? 2.025 -5.163 40.555 1.00 60.75 409 VAL A O 1
ATOM 3337 N N . LEU A 1 410 ? 3.111 -5.323 38.594 1.00 75.38 410 LEU A N 1
ATOM 3338 C CA . LEU A 1 410 ? 2.685 -4.004 38.120 1.00 75.38 410 LEU A CA 1
ATOM 3339 C C . LEU A 1 410 ? 1.174 -4.064 37.867 1.00 75.38 410 LEU A C 1
ATOM 3341 O O . LEU A 1 410 ? 0.741 -4.713 36.923 1.00 75.38 410 LEU A O 1
ATOM 3345 N N . GLY A 1 411 ? 0.378 -3.413 38.719 1.00 77.88 411 GLY A N 1
ATOM 3346 C CA . GLY A 1 411 ? -1.062 -3.275 38.491 1.00 77.88 411 GLY A CA 1
ATOM 3347 C C . GLY A 1 411 ? -1.341 -2.524 37.189 1.00 77.88 411 GLY A C 1
ATOM 3348 O O . GLY A 1 411 ? -0.460 -1.842 36.678 1.00 77.88 411 GLY A O 1
ATOM 3349 N N . ASN A 1 412 ? -2.557 -2.620 36.657 1.00 88.69 412 ASN A N 1
ATOM 3350 C CA . ASN A 1 412 ? -2.929 -1.992 35.380 1.00 88.69 412 ASN A CA 1
ATOM 3351 C C . ASN A 1 412 ? -3.076 -0.468 35.493 1.00 88.69 412 ASN A C 1
ATOM 3353 O O . ASN A 1 412 ? -3.013 0.255 34.513 1.00 88.69 412 ASN A O 1
ATOM 3357 N N . HIS A 1 413 ? -3.205 0.064 36.703 1.00 93.62 413 HIS A N 1
ATOM 3358 C CA . HIS A 1 413 ? -3.479 1.483 36.912 1.00 93.62 413 HIS A CA 1
ATOM 3359 C C . HIS A 1 413 ? -2.201 2.323 36.925 1.00 93.62 413 HIS A C 1
ATOM 3361 O O . HIS A 1 413 ? -1.138 1.878 37.380 1.00 93.62 413 HIS A O 1
ATOM 3367 N N . ARG A 1 414 ? -2.274 3.545 36.401 1.00 94.06 414 ARG A N 1
ATOM 3368 C CA . ARG A 1 414 ? -1.181 4.523 36.390 1.00 94.06 414 ARG A CA 1
ATOM 3369 C C . ARG A 1 414 ? -1.685 5.852 36.936 1.00 94.06 414 ARG A C 1
ATOM 3371 O O . ARG A 1 414 ? -2.781 6.278 36.591 1.00 94.06 414 ARG A O 1
ATOM 3378 N N . VAL A 1 415 ? -0.868 6.516 37.747 1.00 96.06 415 VAL A N 1
ATOM 3379 C CA . VAL A 1 415 ? -1.035 7.945 38.039 1.00 96.06 415 VAL A CA 1
ATOM 3380 C C . VAL A 1 415 ? -0.324 8.751 36.958 1.00 96.06 415 VAL A C 1
ATOM 3382 O O . VAL A 1 415 ? 0.784 8.381 36.553 1.00 96.06 415 VAL A O 1
ATOM 3385 N N . VAL A 1 416 ? -0.955 9.827 36.497 1.00 96.00 416 VAL A N 1
ATOM 3386 C CA . VAL A 1 416 ? -0.367 10.804 35.577 1.00 96.00 416 VAL A CA 1
ATOM 3387 C C . VAL A 1 416 ? 0.068 12.022 36.380 1.00 96.00 416 VAL A C 1
ATOM 3389 O O . VAL A 1 416 ? -0.718 12.558 37.161 1.00 96.00 416 VAL A O 1
ATOM 3392 N N . ILE A 1 417 ? 1.313 12.453 36.195 1.00 96.56 417 ILE A N 1
ATOM 3393 C CA . ILE A 1 417 ? 1.853 13.678 36.790 1.00 96.56 417 ILE A CA 1
ATOM 3394 C C . ILE A 1 417 ? 2.462 14.576 35.716 1.00 96.56 417 ILE A C 1
ATOM 3396 O O . ILE A 1 417 ? 2.965 14.068 34.719 1.00 96.56 417 ILE A O 1
ATOM 3400 N N . ASP A 1 418 ? 2.455 15.889 35.906 1.00 96.81 418 ASP A N 1
ATOM 3401 C CA . ASP A 1 418 ? 3.225 16.803 35.055 1.00 96.81 418 ASP A CA 1
ATOM 3402 C C . ASP A 1 418 ? 4.717 16.845 35.466 1.00 96.81 418 ASP A C 1
ATOM 3404 O O . ASP A 1 418 ? 5.158 16.185 36.419 1.00 96.81 418 ASP A O 1
ATOM 3408 N N . LEU A 1 419 ? 5.525 17.638 34.754 1.00 93.56 419 LEU A N 1
ATOM 3409 C CA . LEU A 1 419 ? 6.937 17.853 35.110 1.00 93.56 419 LEU A CA 1
ATOM 3410 C C . LEU A 1 419 ? 7.135 18.599 36.442 1.00 93.56 419 LEU A C 1
ATOM 3412 O O . LEU A 1 419 ? 8.215 18.508 37.032 1.00 93.56 419 LEU A O 1
ATOM 3416 N N . LEU A 1 420 ? 6.112 19.306 36.930 1.00 95.12 420 LEU A N 1
ATOM 3417 C CA . LEU A 1 420 ? 6.100 19.971 38.237 1.00 95.12 420 LEU A CA 1
ATOM 3418 C C . LEU A 1 420 ? 5.595 19.050 39.361 1.00 95.12 420 LEU A C 1
ATOM 3420 O O . LEU A 1 420 ? 5.540 19.466 40.520 1.00 95.12 420 LEU A O 1
ATOM 3424 N N . CYS A 1 421 ? 5.313 17.784 39.045 1.00 95.69 421 CYS A N 1
ATOM 3425 C CA . CYS A 1 421 ? 4.793 16.766 39.947 1.00 95.69 421 CYS A CA 1
ATOM 3426 C C . CYS A 1 421 ? 3.376 17.023 40.491 1.00 95.69 421 CYS A C 1
ATOM 3428 O O . CYS A 1 421 ? 3.019 16.487 41.545 1.00 95.69 421 CYS A O 1
ATOM 3430 N N . GLN A 1 422 ? 2.571 17.811 39.786 1.00 96.31 422 GLN A N 1
ATOM 3431 C CA . GLN A 1 422 ? 1.135 17.949 40.001 1.00 96.31 422 GLN A CA 1
ATOM 3432 C C . GLN A 1 422 ? 0.409 16.728 39.422 1.00 96.31 422 GLN A C 1
ATOM 3434 O O . GLN A 1 422 ? 0.803 16.194 38.387 1.00 96.31 422 GLN A O 1
ATOM 3439 N N . ILE A 1 423 ? -0.635 16.253 40.104 1.00 95.94 423 ILE A N 1
ATOM 3440 C CA . ILE A 1 423 ? -1.422 15.093 39.665 1.00 95.94 423 ILE A CA 1
ATOM 3441 C C . ILE A 1 423 ? -2.340 15.540 38.527 1.00 95.94 423 ILE A C 1
ATOM 3443 O O . ILE A 1 423 ? -3.262 16.313 38.764 1.00 95.94 423 ILE A O 1
ATOM 3447 N N . GLY A 1 424 ? -2.108 15.029 37.318 1.00 92.56 424 GLY A N 1
ATOM 3448 C CA . GLY A 1 424 ? -3.005 15.231 36.177 1.00 92.56 424 GLY A CA 1
ATOM 3449 C C . GLY A 1 424 ? -4.240 14.331 36.253 1.00 92.56 424 GLY A C 1
ATOM 3450 O O . GLY A 1 424 ? -5.339 14.753 35.922 1.00 92.56 424 GLY A O 1
ATOM 3451 N N . GLY A 1 425 ? -4.087 13.101 36.754 1.00 94.88 425 GLY A N 1
ATOM 3452 C CA . GLY A 1 425 ? -5.197 12.161 36.888 1.00 94.88 425 GLY A CA 1
ATOM 3453 C C . GLY A 1 425 ? -4.746 10.727 37.142 1.00 94.88 425 GLY A C 1
ATOM 3454 O O . GLY A 1 425 ? -3.585 10.461 37.470 1.00 94.88 425 GLY A O 1
ATOM 3455 N N . VAL A 1 426 ? -5.675 9.786 36.985 1.00 94.00 426 VAL A N 1
ATOM 3456 C CA . VAL A 1 426 ? -5.420 8.344 37.084 1.00 94.00 426 VAL A CA 1
ATOM 3457 C C . VAL A 1 426 ? -6.050 7.664 35.877 1.00 94.00 426 VAL A C 1
ATOM 3459 O O . VAL A 1 426 ? -7.135 8.051 35.456 1.00 94.00 426 VAL A O 1
ATOM 3462 N N . LEU A 1 427 ? -5.372 6.666 35.318 1.00 92.88 427 LEU A N 1
ATOM 3463 C CA . LEU A 1 427 ? -5.850 5.907 34.164 1.00 92.88 427 LEU A CA 1
ATOM 3464 C C . LEU A 1 427 ? -5.575 4.412 34.325 1.00 92.88 427 LEU A C 1
ATOM 3466 O O . LEU A 1 427 ? -4.707 4.008 35.105 1.00 92.88 427 LEU A O 1
ATOM 3470 N N . THR A 1 428 ? -6.300 3.586 33.579 1.00 89.88 428 THR A N 1
ATOM 3471 C CA . THR A 1 428 ? -6.026 2.151 33.443 1.00 89.88 428 THR A CA 1
ATOM 3472 C C . THR A 1 428 ? -5.279 1.917 32.139 1.00 89.88 428 THR A C 1
ATOM 3474 O O . THR A 1 428 ? -5.738 2.314 31.078 1.00 89.88 428 THR A O 1
ATOM 3477 N N . VAL A 1 429 ? -4.117 1.280 32.229 1.00 80.12 429 VAL A N 1
ATOM 3478 C CA . VAL A 1 429 ? -3.390 0.700 31.100 1.00 80.12 429 VAL A CA 1
ATOM 3479 C C . VAL A 1 429 ? -3.704 -0.784 31.118 1.00 80.12 429 VAL A C 1
ATOM 3481 O O . VAL A 1 429 ? -3.189 -1.506 31.977 1.00 80.12 429 VAL A O 1
ATOM 3484 N N . ASP A 1 430 ? -4.575 -1.241 30.226 1.00 64.38 430 ASP A N 1
ATOM 3485 C CA . ASP A 1 430 ? -4.786 -2.673 30.074 1.00 64.38 430 ASP A CA 1
ATOM 3486 C C . ASP A 1 430 ? -3.526 -3.297 29.417 1.00 64.38 430 ASP A C 1
ATOM 3488 O O . ASP A 1 430 ? -3.077 -2.862 28.357 1.00 64.38 430 ASP A O 1
ATOM 3492 N N . PRO A 1 431 ? -2.864 -4.264 30.087 1.00 49.66 431 PRO A N 1
ATOM 3493 C CA . PRO A 1 431 ? -1.619 -4.869 29.624 1.00 49.66 431 PRO A CA 1
ATOM 3494 C C . PRO A 1 431 ? -1.799 -5.778 28.401 1.00 49.66 431 PRO A C 1
ATOM 3496 O O . PRO A 1 431 ? -0.795 -6.178 27.810 1.00 49.66 431 PRO A O 1
ATOM 3499 N N . ARG A 1 432 ? -3.038 -6.138 28.046 1.00 46.47 432 ARG A N 1
ATOM 3500 C CA . ARG A 1 432 ? -3.377 -6.887 26.825 1.00 46.47 432 ARG A CA 1
ATOM 3501 C C . ARG A 1 432 ? -3.682 -5.941 25.672 1.00 46.47 432 ARG A C 1
ATOM 3503 O O . ARG A 1 432 ? -3.372 -6.261 24.529 1.00 46.47 432 ARG A O 1
ATOM 3510 N N . THR A 1 433 ? -4.146 -4.738 25.987 1.00 44.09 433 THR A N 1
ATOM 3511 C CA . THR A 1 433 ? -4.347 -3.676 25.016 1.00 44.09 433 THR A CA 1
ATOM 3512 C C . THR A 1 433 ? -3.111 -2.775 24.921 1.00 44.09 433 THR A C 1
ATOM 3514 O O . THR A 1 433 ? -3.042 -1.684 25.481 1.00 44.09 433 THR A O 1
ATOM 3517 N N . ASN A 1 434 ? -2.160 -3.170 24.074 1.00 42.75 434 ASN A N 1
ATOM 3518 C CA . ASN A 1 434 ? -1.567 -2.156 23.189 1.00 42.75 434 ASN A CA 1
ATOM 3519 C C . ASN A 1 434 ? -2.590 -1.701 22.113 1.00 42.75 434 ASN A C 1
ATOM 3521 O O . ASN A 1 434 ? -2.240 -0.940 21.216 1.00 42.75 434 ASN A O 1
ATOM 3525 N N . GLU A 1 435 ? -3.838 -2.183 22.211 1.00 40.31 435 GLU A N 1
ATOM 3526 C CA . GLU A 1 435 ? -5.079 -1.654 21.646 1.00 40.31 435 GLU A CA 1
ATOM 3527 C C . GLU A 1 435 ? -5.256 -0.189 22.073 1.00 40.31 435 GLU A C 1
ATOM 3529 O O . GLU A 1 435 ? -6.002 0.190 22.972 1.00 40.31 435 GLU A O 1
ATOM 3534 N N . TYR A 1 436 ? -4.561 0.674 21.347 1.00 43.97 436 TYR A N 1
ATOM 3535 C CA . TYR A 1 436 ? -5.219 1.844 20.811 1.00 43.97 436 TYR A CA 1
ATOM 3536 C C . TYR A 1 436 ? -6.320 1.356 19.854 1.00 43.97 436 TYR A C 1
ATOM 3538 O O . TYR A 1 436 ? -6.153 1.447 18.643 1.00 43.97 436 TYR A O 1
ATOM 3546 N N . VAL A 1 437 ? -7.485 0.940 20.364 1.00 41.56 437 VAL A N 1
ATOM 3547 C CA . VAL A 1 437 ? -8.711 1.385 19.686 1.00 41.56 437 VAL A CA 1
ATOM 3548 C C . VAL A 1 437 ? -8.835 2.855 20.069 1.00 41.56 437 VAL A C 1
ATOM 3550 O O . VAL A 1 437 ? -9.630 3.255 20.914 1.00 41.56 437 VAL A O 1
ATOM 3553 N N . LYS A 1 438 ? -7.930 3.681 19.523 1.00 47.06 438 LYS A N 1
ATOM 3554 C CA . LYS A 1 438 ? -8.209 5.101 19.399 1.00 47.06 438 LYS A CA 1
ATOM 3555 C C . LYS A 1 438 ? -9.474 5.069 18.546 1.00 47.06 438 LYS A C 1
ATOM 3557 O O . LYS A 1 438 ? -9.424 4.615 17.407 1.00 47.06 438 LYS A O 1
ATOM 3562 N N . GLU A 1 439 ? -10.592 5.557 19.063 1.00 46.91 439 GLU A N 1
ATOM 3563 C CA . GLU A 1 439 ? -11.425 6.371 18.192 1.00 46.91 439 GLU A CA 1
ATOM 3564 C C . GLU A 1 439 ? -10.456 7.404 17.619 1.00 46.91 439 GLU A C 1
ATOM 3566 O O . GLU A 1 439 ? -10.024 8.325 18.320 1.00 46.91 439 GLU A O 1
ATOM 3571 N N . LEU A 1 440 ? -9.943 7.133 16.418 1.00 52.16 440 LEU A N 1
ATOM 3572 C CA . LEU A 1 440 ? -8.964 7.968 15.750 1.00 52.16 440 LEU A CA 1
ATOM 3573 C C . LEU A 1 440 ? -9.727 9.225 15.340 1.00 52.16 440 LEU A C 1
ATOM 3575 O O . LEU A 1 440 ? -10.131 9.385 14.197 1.00 52.16 440 LEU A O 1
ATOM 3579 N N . LYS A 1 441 ? -9.932 10.130 16.303 1.00 61.31 441 LYS A N 1
ATOM 3580 C CA . LYS A 1 441 ? -10.423 11.495 16.072 1.00 61.31 441 LYS A CA 1
ATOM 3581 C C . LYS A 1 441 ? -9.418 12.318 15.261 1.00 61.31 441 LYS A C 1
ATOM 3583 O O . LYS A 1 441 ? -9.675 13.467 14.928 1.00 61.31 441 LYS A O 1
ATOM 3588 N N . GLU A 1 442 ? -8.255 11.741 14.980 1.00 80.31 442 GLU A N 1
ATOM 3589 C CA . GLU A 1 442 ? -7.142 12.357 14.290 1.00 80.31 442 GLU A CA 1
ATOM 3590 C C . GLU A 1 442 ? -6.950 11.674 12.940 1.00 80.31 442 GLU A C 1
ATOM 3592 O O . GLU A 1 442 ? -6.860 10.449 12.854 1.00 80.31 442 GLU A O 1
ATOM 3597 N N . ASN A 1 443 ? -6.850 12.488 11.894 1.00 91.62 443 ASN A N 1
ATOM 3598 C CA . ASN A 1 443 ? -6.508 12.020 10.562 1.00 91.62 443 ASN A CA 1
ATOM 3599 C C . ASN A 1 443 ? -5.060 11.504 10.539 1.00 91.62 443 ASN A C 1
ATOM 3601 O O . ASN A 1 443 ? -4.167 12.085 11.170 1.00 91.62 443 ASN A O 1
ATOM 3605 N N . GLY A 1 444 ? -4.812 10.428 9.798 1.00 94.69 444 GLY A N 1
ATOM 3606 C CA . GLY A 1 444 ? -3.483 9.833 9.716 1.00 94.69 444 GLY A CA 1
ATOM 3607 C C . GLY A 1 444 ? -3.435 8.546 8.909 1.00 94.69 444 GLY A C 1
ATOM 3608 O O . GLY A 1 444 ? -4.289 8.282 8.067 1.00 94.69 444 GLY A O 1
ATOM 3609 N N . TYR A 1 445 ? -2.401 7.746 9.148 1.00 94.75 445 TYR A N 1
ATOM 3610 C CA . TYR A 1 445 ? -2.169 6.483 8.457 1.00 94.75 445 TYR A CA 1
ATOM 3611 C C . TYR A 1 445 ? -2.018 5.338 9.456 1.00 94.75 445 TYR A C 1
ATOM 3613 O O . TYR A 1 445 ? -1.098 5.341 10.277 1.00 94.75 445 TYR A O 1
ATOM 3621 N N . ASP A 1 446 ? -2.881 4.338 9.342 1.00 93.44 446 ASP A N 1
ATOM 3622 C CA . ASP A 1 446 ? -2.809 3.083 10.073 1.00 93.44 446 ASP A CA 1
ATOM 3623 C C . ASP A 1 446 ? -1.972 2.052 9.302 1.00 93.44 446 ASP A C 1
ATOM 3625 O O . ASP A 1 446 ? -2.335 1.557 8.232 1.00 93.44 446 ASP A O 1
ATOM 3629 N N . CYS A 1 447 ? -0.809 1.732 9.858 1.00 94.94 447 CYS A N 1
ATOM 3630 C CA . CYS A 1 447 ? 0.108 0.718 9.355 1.00 94.94 447 CYS A CA 1
ATOM 3631 C C . CYS A 1 447 ? 0.017 -0.601 10.148 1.00 94.94 447 CYS A C 1
ATOM 3633 O O . CYS A 1 447 ? 0.956 -1.404 10.110 1.00 94.94 447 CYS A O 1
ATOM 3635 N N . GLY A 1 448 ? -1.080 -0.827 10.879 1.00 91.81 448 GLY A N 1
ATOM 3636 C CA . GLY A 1 448 ? -1.401 -2.047 11.620 1.00 91.81 448 GLY A CA 1
ATOM 3637 C C . GLY A 1 448 ? -0.738 -2.120 12.992 1.00 91.81 448 GLY A C 1
ATOM 3638 O O . GLY A 1 448 ? -1.388 -2.350 14.008 1.00 91.81 448 GLY A O 1
ATOM 3639 N N . ASP A 1 449 ? 0.580 -1.924 13.057 1.00 90.25 449 ASP A N 1
ATOM 3640 C CA . ASP A 1 449 ? 1.333 -1.885 14.318 1.00 90.25 449 ASP A CA 1
ATOM 3641 C C . ASP A 1 449 ? 1.800 -0.480 14.719 1.00 90.25 449 ASP A C 1
ATOM 3643 O O . ASP A 1 449 ? 2.447 -0.320 15.757 1.00 90.25 449 ASP A O 1
ATOM 3647 N N . ALA A 1 450 ? 1.499 0.525 13.901 1.00 92.94 450 ALA A N 1
ATOM 3648 C CA . ALA A 1 450 ? 1.756 1.927 14.185 1.00 92.94 450 ALA A CA 1
ATOM 3649 C C . ALA A 1 450 ? 0.706 2.794 13.490 1.00 92.94 450 ALA A C 1
ATOM 3651 O O . ALA A 1 450 ? 0.353 2.528 12.343 1.00 92.94 450 ALA A O 1
ATOM 3652 N N . PHE A 1 451 ? 0.283 3.854 14.173 1.00 92.62 451 PHE A N 1
ATOM 3653 C CA . PHE A 1 451 ? -0.516 4.923 13.593 1.00 92.62 451 PHE A CA 1
ATOM 3654 C C . PHE A 1 451 ? 0.342 6.183 13.456 1.00 92.62 451 PHE A C 1
ATOM 3656 O O . PHE A 1 451 ? 1.016 6.579 14.410 1.00 92.62 451 PHE A O 1
ATOM 3663 N N . PHE A 1 452 ? 0.327 6.800 12.278 1.00 94.06 452 PHE A N 1
ATOM 3664 C CA . PHE A 1 452 ? 1.034 8.046 11.993 1.00 94.06 452 PHE A CA 1
ATOM 3665 C C . PHE A 1 452 ? 0.014 9.149 11.730 1.00 94.06 452 PHE A C 1
ATOM 3667 O O . PHE A 1 452 ? -0.515 9.242 10.622 1.00 94.06 452 PHE A O 1
ATOM 3674 N N . ASP A 1 453 ? -0.261 9.972 12.739 1.00 94.12 453 ASP A N 1
ATOM 3675 C CA . ASP A 1 453 ? -1.126 11.138 12.570 1.00 94.12 453 ASP A CA 1
ATOM 3676 C C . ASP A 1 453 ? -0.522 12.160 11.588 1.00 94.12 453 ASP A C 1
ATOM 3678 O O . ASP A 1 453 ? 0.688 12.187 11.328 1.00 94.12 453 ASP A O 1
ATOM 3682 N N . ASP A 1 454 ? -1.371 13.023 11.036 1.00 94.12 454 ASP A N 1
ATOM 3683 C CA . ASP A 1 454 ? -0.954 14.035 10.061 1.00 94.12 454 ASP A CA 1
ATOM 3684 C C . ASP A 1 454 ? 0.135 14.972 10.567 1.00 94.12 454 ASP A C 1
ATOM 3686 O O . ASP A 1 454 ? 0.950 15.464 9.781 1.00 94.12 454 ASP A O 1
ATOM 3690 N N . LYS A 1 455 ? 0.183 15.230 11.872 1.00 93.81 455 LYS A N 1
ATOM 3691 C CA . LYS A 1 455 ? 1.208 16.088 12.458 1.00 93.81 455 LYS A CA 1
ATOM 3692 C C . LYS A 1 455 ? 2.574 15.407 12.379 1.00 93.81 455 LYS A C 1
ATOM 3694 O O . LYS A 1 455 ? 3.518 16.021 11.881 1.00 93.81 455 LYS A O 1
ATOM 3699 N N . ILE A 1 456 ? 2.665 14.134 12.767 1.00 93.69 456 ILE A N 1
ATOM 3700 C CA . ILE A 1 456 ? 3.879 13.314 12.647 1.00 93.69 456 ILE A CA 1
ATOM 3701 C C . ILE A 1 456 ? 4.331 13.249 11.185 1.00 93.69 456 ILE A C 1
ATOM 3703 O O . ILE A 1 456 ? 5.515 13.434 10.890 1.00 93.69 456 ILE A O 1
ATOM 3707 N N . VAL A 1 457 ? 3.396 13.020 10.261 1.00 95.06 457 VAL A N 1
ATOM 3708 C CA . VAL A 1 457 ? 3.693 12.959 8.822 1.00 95.06 457 VAL A CA 1
ATOM 3709 C C . VAL A 1 457 ? 4.267 14.282 8.322 1.00 95.06 457 VAL A C 1
ATOM 3711 O O . VAL A 1 457 ? 5.308 14.284 7.662 1.00 95.06 457 VAL A O 1
ATOM 3714 N N . ASN A 1 458 ? 3.645 15.405 8.681 1.00 94.75 458 ASN A N 1
ATOM 3715 C CA . ASN A 1 458 ? 4.091 16.738 8.280 1.00 94.75 458 ASN A CA 1
ATOM 3716 C C . ASN A 1 458 ? 5.450 17.123 8.885 1.00 94.75 458 ASN A C 1
ATOM 3718 O O . ASN A 1 458 ? 6.285 17.708 8.189 1.00 94.75 458 ASN A O 1
ATOM 3722 N N . ASP A 1 459 ? 5.714 16.778 10.146 1.00 93.62 459 ASP A N 1
ATOM 3723 C CA . ASP A 1 459 ? 7.002 17.048 10.795 1.00 93.62 459 ASP A CA 1
ATOM 3724 C C . ASP A 1 459 ? 8.143 16.256 10.131 1.00 93.62 459 ASP A C 1
ATOM 3726 O O . ASP A 1 459 ? 9.244 16.780 9.892 1.00 93.62 459 ASP A O 1
ATOM 3730 N N . ILE A 1 460 ? 7.874 15.004 9.755 1.00 93.44 460 ILE A N 1
ATOM 3731 C CA . ILE A 1 460 ? 8.857 14.169 9.058 1.00 93.44 460 ILE A CA 1
ATOM 3732 C C . ILE A 1 460 ? 9.049 14.643 7.620 1.00 93.44 460 ILE A C 1
ATOM 3734 O O . ILE A 1 460 ? 10.189 14.732 7.158 1.00 93.44 460 ILE A O 1
ATOM 3738 N N . LEU A 1 461 ? 7.975 15.023 6.933 1.00 95.44 461 LEU A N 1
ATOM 3739 C CA . LEU A 1 461 ? 8.050 15.607 5.601 1.00 95.44 461 LEU A CA 1
ATOM 3740 C C . LEU A 1 461 ? 8.874 16.902 5.604 1.00 95.44 461 LEU A C 1
ATOM 3742 O O . LEU A 1 461 ? 9.762 17.059 4.768 1.00 95.44 461 LEU A O 1
ATOM 3746 N N . ARG A 1 462 ? 8.668 17.798 6.579 1.00 96.06 462 ARG A N 1
ATOM 3747 C CA . ARG A 1 462 ? 9.478 19.020 6.737 1.00 96.06 462 ARG A CA 1
ATOM 3748 C C . ARG A 1 462 ? 10.965 18.688 6.876 1.00 96.06 462 ARG A C 1
ATOM 3750 O O . ARG A 1 462 ? 11.808 19.343 6.264 1.00 96.06 462 ARG A O 1
ATOM 3757 N N . THR A 1 463 ? 11.285 17.637 7.630 1.00 94.19 463 THR A N 1
ATOM 3758 C CA . THR A 1 463 ? 12.660 17.142 7.779 1.00 94.19 463 THR A CA 1
ATOM 3759 C C . THR A 1 463 ? 13.205 16.590 6.458 1.00 94.19 463 THR A C 1
ATOM 3761 O O . THR A 1 463 ? 14.314 16.948 6.060 1.00 94.19 463 THR A O 1
ATOM 3764 N N . ALA A 1 464 ? 12.425 15.774 5.745 1.00 94.12 464 ALA A N 1
ATOM 3765 C CA . ALA A 1 464 ? 12.801 15.192 4.456 1.00 94.12 464 ALA A CA 1
ATOM 3766 C C . ALA A 1 464 ? 12.998 16.255 3.358 1.00 94.12 464 ALA A C 1
ATOM 3768 O O . ALA A 1 464 ? 13.862 16.098 2.495 1.00 94.12 464 ALA A O 1
ATOM 3769 N N . LEU A 1 465 ? 12.237 17.353 3.410 1.00 95.44 465 LEU A N 1
ATOM 3770 C CA . LEU A 1 465 ? 12.300 18.457 2.450 1.00 95.44 465 LEU A CA 1
ATOM 3771 C C . LEU A 1 465 ? 13.357 19.519 2.777 1.00 95.44 465 LEU A C 1
ATOM 3773 O O . LEU A 1 465 ? 13.622 20.362 1.915 1.00 95.44 465 LEU A O 1
ATOM 3777 N N . SER A 1 466 ? 13.978 19.474 3.961 1.00 96.06 466 SER A N 1
ATOM 3778 C CA . SER A 1 466 ? 15.139 20.312 4.297 1.00 96.06 466 SER A CA 1
ATOM 3779 C C . SER A 1 466 ? 16.305 20.064 3.330 1.00 96.06 466 SER A C 1
ATOM 3781 O O . SER A 1 466 ? 16.373 19.010 2.700 1.00 96.06 466 SER A O 1
ATOM 3783 N N . GLU A 1 467 ? 17.257 20.994 3.206 1.00 95.31 467 GLU A N 1
ATOM 3784 C CA . GLU A 1 467 ? 18.412 20.808 2.307 1.00 95.31 467 GLU A CA 1
ATOM 3785 C C . GLU A 1 467 ? 19.185 19.515 2.596 1.00 95.31 467 GLU A C 1
ATOM 3787 O O . GLU A 1 467 ? 19.561 18.778 1.682 1.00 95.31 467 GLU A O 1
ATOM 3792 N N . GLU A 1 468 ? 19.380 19.214 3.879 1.00 93.31 468 GLU A N 1
ATOM 3793 C CA . GLU A 1 468 ? 20.052 17.998 4.326 1.00 93.31 468 GLU A CA 1
ATOM 3794 C C . GLU A 1 468 ? 19.181 16.756 4.086 1.00 93.31 468 GLU A C 1
ATOM 3796 O O . GLU A 1 468 ? 19.681 15.714 3.655 1.00 93.31 468 GLU A O 1
ATOM 3801 N N . GLY A 1 469 ? 17.866 16.877 4.287 1.00 92.31 469 GLY A N 1
ATOM 3802 C CA . GLY A 1 469 ? 16.886 15.843 3.961 1.00 92.31 469 GLY A CA 1
ATOM 3803 C C . GLY A 1 469 ? 16.878 15.491 2.475 1.00 92.31 469 GLY A C 1
ATOM 3804 O O . GLY A 1 469 ? 17.009 14.325 2.111 1.00 92.31 469 GLY A O 1
ATOM 3805 N N . ARG A 1 470 ? 16.855 16.482 1.580 1.00 93.31 470 ARG A N 1
ATOM 3806 C CA . ARG A 1 470 ? 16.843 16.251 0.126 1.00 93.31 470 ARG A CA 1
ATOM 3807 C C . ARG A 1 470 ? 18.067 15.466 -0.341 1.00 93.31 470 ARG A C 1
ATOM 3809 O O . ARG A 1 470 ? 17.909 14.547 -1.143 1.00 93.31 470 ARG A O 1
ATOM 3816 N N . LYS A 1 471 ? 19.254 15.758 0.209 1.00 92.88 471 LYS A N 1
ATOM 3817 C CA . LYS A 1 471 ? 20.504 15.019 -0.075 1.00 92.88 471 LYS A CA 1
ATOM 3818 C C . LYS A 1 471 ? 20.461 13.561 0.394 1.00 92.88 471 LYS A C 1
ATOM 3820 O O . LYS A 1 471 ? 21.165 12.716 -0.152 1.00 92.88 471 LYS A O 1
ATOM 3825 N N . LYS A 1 472 ? 19.654 13.274 1.417 1.00 93.19 472 LYS A N 1
ATOM 3826 C CA . LYS A 1 472 ? 19.521 11.959 2.057 1.00 93.19 472 LYS A CA 1
ATOM 3827 C C . LYS A 1 472 ? 18.309 11.158 1.576 1.00 93.19 472 LYS A C 1
ATOM 3829 O O . LYS A 1 472 ? 18.258 9.951 1.818 1.00 93.19 472 LYS A O 1
ATOM 3834 N N . SER A 1 473 ? 17.347 11.813 0.926 1.00 93.00 473 SER A N 1
ATOM 3835 C CA . SER A 1 473 ? 16.160 11.179 0.357 1.00 93.00 473 SER A CA 1
ATOM 3836 C C . SER A 1 473 ? 16.560 10.213 -0.755 1.00 93.00 473 SER A C 1
ATOM 3838 O O . SER A 1 473 ? 17.479 10.484 -1.529 1.00 93.00 473 SER A O 1
ATOM 3840 N N . LEU A 1 474 ? 15.890 9.064 -0.823 1.00 93.00 474 LEU A N 1
ATOM 3841 C CA . LEU A 1 474 ? 16.147 8.059 -1.849 1.00 93.00 474 LEU A CA 1
ATOM 3842 C C . LEU A 1 474 ? 14.963 7.990 -2.814 1.00 93.00 474 LEU A C 1
ATOM 3844 O O . LEU A 1 474 ? 13.815 8.033 -2.358 1.00 93.00 474 LEU A O 1
ATOM 3848 N N . PRO A 1 475 ? 15.213 7.829 -4.125 1.00 93.69 475 PRO A N 1
ATOM 3849 C CA . PRO A 1 475 ? 14.164 7.454 -5.060 1.00 93.69 475 PRO A CA 1
ATOM 3850 C C . PRO A 1 475 ? 13.474 6.174 -4.586 1.00 93.69 475 PRO A C 1
ATOM 3852 O O . PRO A 1 475 ? 14.142 5.224 -4.157 1.00 93.69 475 PRO A O 1
ATOM 3855 N N . TYR A 1 476 ? 12.147 6.138 -4.668 1.00 93.75 476 TYR A N 1
ATOM 3856 C CA . TYR A 1 476 ? 11.393 4.923 -4.407 1.00 93.75 476 TYR A CA 1
ATOM 3857 C C . TYR A 1 476 ? 11.841 3.825 -5.382 1.00 93.75 476 TYR A C 1
ATOM 3859 O O . TYR A 1 476 ? 11.913 4.028 -6.594 1.00 93.75 476 TYR A O 1
ATOM 3867 N N . SER A 1 477 ? 12.155 2.649 -4.841 1.00 84.56 477 SER A N 1
ATOM 3868 C CA . SER A 1 477 ? 12.571 1.477 -5.613 1.00 84.56 477 SER A CA 1
ATOM 3869 C C . SER A 1 477 ? 11.748 0.271 -5.177 1.00 84.56 477 SER A C 1
ATOM 3871 O O . SER A 1 477 ? 12.115 -0.495 -4.277 1.00 84.56 477 SER A O 1
ATOM 3873 N N . GLY A 1 478 ? 10.580 0.129 -5.792 1.00 87.81 478 GLY A N 1
ATOM 3874 C CA . GLY A 1 478 ? 9.683 -0.985 -5.544 1.00 87.81 478 GLY A CA 1
ATOM 3875 C C . GLY A 1 478 ? 8.540 -1.057 -6.556 1.00 87.81 478 GLY A C 1
ATOM 3876 O O . GLY A 1 478 ? 8.436 -0.201 -7.428 1.00 87.81 478 GLY A O 1
ATOM 3877 N N . PRO A 1 479 ? 7.715 -2.107 -6.465 1.00 87.31 479 PRO A N 1
ATOM 3878 C CA . PRO A 1 479 ? 6.633 -2.355 -7.412 1.00 87.31 479 PRO A CA 1
ATOM 3879 C C . PRO A 1 479 ? 5.315 -1.619 -7.103 1.00 87.31 479 PRO A C 1
ATOM 3881 O O . PRO A 1 479 ? 4.392 -1.743 -7.895 1.00 87.31 479 PRO A O 1
ATOM 3884 N N . LEU A 1 480 ? 5.197 -0.873 -5.990 1.00 90.38 480 LEU A N 1
ATOM 3885 C CA . LEU A 1 480 ? 3.949 -0.155 -5.653 1.00 90.38 480 LEU A CA 1
ATOM 3886 C C . LEU A 1 480 ? 3.662 1.029 -6.578 1.00 90.38 480 LEU A C 1
ATOM 3888 O O . LEU A 1 480 ? 2.507 1.358 -6.815 1.00 90.38 480 LEU A O 1
ATOM 3892 N N . TYR A 1 481 ? 4.713 1.686 -7.067 1.00 91.94 481 TYR A N 1
ATOM 3893 C CA . TYR A 1 481 ? 4.611 2.885 -7.891 1.00 91.94 481 TYR A CA 1
ATOM 3894 C C . TYR A 1 481 ? 5.458 2.724 -9.144 1.00 91.94 481 TYR A C 1
ATOM 3896 O O . TYR A 1 481 ? 6.518 2.092 -9.120 1.00 91.94 481 TYR A O 1
ATOM 3904 N N . ASN A 1 482 ? 5.007 3.328 -10.241 1.00 84.19 482 ASN A N 1
ATOM 3905 C CA . ASN A 1 482 ? 5.775 3.354 -11.476 1.00 84.19 482 ASN A CA 1
ATOM 3906 C C . ASN A 1 482 ? 7.040 4.206 -11.279 1.00 84.19 482 ASN A C 1
ATOM 3908 O O . ASN A 1 482 ? 6.975 5.333 -10.791 1.00 84.19 482 ASN A O 1
ATOM 3912 N N . ARG A 1 483 ? 8.197 3.691 -11.710 1.00 76.94 483 ARG A N 1
ATOM 3913 C CA . ARG A 1 483 ? 9.479 4.408 -11.648 1.00 76.94 483 ARG A CA 1
ATOM 3914 C C . ARG A 1 483 ? 9.444 5.751 -12.387 1.00 76.94 483 ARG A C 1
ATOM 3916 O O . ARG A 1 483 ? 10.159 6.661 -11.987 1.00 76.94 483 ARG A O 1
ATOM 3923 N N . ALA A 1 484 ? 8.602 5.882 -13.414 1.00 82.31 484 ALA A N 1
ATOM 3924 C CA . ALA A 1 484 ? 8.413 7.124 -14.164 1.00 82.31 484 ALA A CA 1
ATOM 3925 C C . ALA A 1 484 ? 7.852 8.282 -13.315 1.00 82.31 484 ALA A C 1
ATOM 3927 O O . ALA A 1 484 ? 7.986 9.435 -13.707 1.00 82.31 484 ALA A O 1
ATOM 3928 N N . MET A 1 485 ? 7.255 7.997 -12.152 1.00 86.25 485 MET A N 1
ATOM 3929 C CA . MET A 1 485 ? 6.685 9.024 -11.272 1.00 86.25 485 MET A CA 1
ATOM 3930 C C . MET A 1 485 ? 7.739 9.779 -10.445 1.00 86.25 485 MET A C 1
ATOM 3932 O O . MET A 1 485 ? 7.396 10.746 -9.772 1.00 86.25 485 MET A O 1
ATOM 3936 N N . ASN A 1 486 ? 9.010 9.346 -10.462 1.00 92.25 486 ASN A N 1
ATOM 3937 C CA . ASN A 1 486 ? 10.123 9.972 -9.730 1.00 92.25 486 ASN A CA 1
ATOM 3938 C C . ASN A 1 486 ? 9.866 10.192 -8.225 1.00 92.25 486 ASN A C 1
ATOM 3940 O O . ASN A 1 486 ? 10.466 11.068 -7.599 1.00 92.25 486 ASN A O 1
ATOM 3944 N N . TYR A 1 487 ? 9.001 9.376 -7.616 1.00 97.06 487 TYR A N 1
ATOM 3945 C CA . TYR A 1 487 ? 8.712 9.483 -6.191 1.00 97.06 487 TYR A CA 1
ATOM 3946 C C . TYR A 1 487 ? 9.950 9.238 -5.341 1.00 97.06 487 TYR A C 1
ATOM 3948 O O . TYR A 1 487 ? 10.815 8.410 -5.652 1.00 97.06 487 TYR A O 1
ATOM 3956 N N . LYS A 1 488 ? 10.004 9.954 -4.224 1.00 96.81 488 LYS A N 1
ATOM 3957 C CA . LYS A 1 488 ? 11.035 9.831 -3.204 1.00 96.81 488 LYS A CA 1
ATOM 3958 C C . LYS A 1 488 ? 10.440 9.201 -1.962 1.00 96.81 488 LYS A C 1
ATOM 3960 O O . LYS A 1 488 ? 9.231 9.183 -1.750 1.00 96.81 488 LYS A O 1
ATOM 3965 N N . THR A 1 489 ? 11.321 8.647 -1.153 1.00 96.50 489 THR A N 1
ATOM 3966 C CA . THR A 1 489 ? 10.968 8.040 0.124 1.00 96.50 489 THR A CA 1
ATOM 3967 C C . THR A 1 489 ? 11.661 8.761 1.268 1.00 96.50 489 THR A C 1
ATOM 3969 O O . THR A 1 489 ? 12.584 9.553 1.045 1.00 96.50 489 THR A O 1
ATOM 3972 N N . TRP A 1 490 ? 11.241 8.480 2.498 1.00 95.81 490 TRP A N 1
ATOM 3973 C CA . TRP A 1 490 ? 11.990 8.780 3.720 1.00 95.81 490 TRP A CA 1
ATOM 3974 C C . TRP A 1 490 ? 11.601 7.793 4.831 1.00 95.81 490 TRP A C 1
ATOM 3976 O O . TRP A 1 490 ? 10.425 7.448 4.931 1.00 95.81 490 TRP A O 1
ATOM 3986 N N . PRO A 1 491 ? 12.533 7.282 5.658 1.00 95.25 491 PRO A N 1
ATOM 3987 C CA . PRO A 1 491 ? 12.196 6.314 6.698 1.00 95.25 491 PRO A CA 1
ATOM 3988 C C . PRO A 1 491 ? 11.411 6.962 7.849 1.00 95.25 491 PRO A C 1
ATOM 3990 O O . PRO A 1 491 ? 11.742 8.058 8.297 1.00 95.25 491 PRO A O 1
ATOM 3993 N N . LEU A 1 492 ? 10.407 6.247 8.362 1.00 93.00 492 LEU A N 1
ATOM 3994 C CA . LEU A 1 492 ? 9.611 6.635 9.530 1.00 93.00 492 LEU A CA 1
ATOM 3995 C C . LEU A 1 492 ? 9.939 5.707 10.712 1.00 93.00 492 LEU A C 1
ATOM 3997 O O . LEU A 1 492 ? 10.010 4.482 10.556 1.00 93.00 492 LEU A O 1
ATOM 4001 N N . PHE A 1 493 ? 10.112 6.282 11.905 1.00 88.62 493 PHE A N 1
ATOM 4002 C CA . PHE A 1 493 ? 10.395 5.543 13.139 1.00 88.62 493 PHE A CA 1
ATOM 4003 C C . PHE A 1 493 ? 9.323 5.857 14.198 1.00 88.62 493 PHE A C 1
ATOM 4005 O O . PHE A 1 493 ? 9.177 7.024 14.556 1.00 88.62 493 PHE A O 1
ATOM 4012 N N . PRO A 1 494 ? 8.601 4.852 14.739 1.00 78.69 494 PRO A N 1
ATOM 4013 C CA . PRO A 1 494 ? 7.481 5.073 15.665 1.00 78.69 494 PRO A CA 1
ATOM 4014 C C . PRO A 1 494 ? 7.821 5.839 16.953 1.00 78.69 494 PRO A C 1
ATOM 4016 O O . PRO A 1 494 ? 6.940 6.415 17.571 1.00 78.69 494 PRO A O 1
ATOM 4019 N N . THR A 1 495 ? 9.084 5.843 17.390 1.00 74.50 495 THR A N 1
ATOM 4020 C CA . THR A 1 495 ? 9.497 6.380 18.700 1.00 74.50 495 THR A CA 1
ATOM 4021 C C . THR A 1 495 ? 10.032 7.813 18.670 1.00 74.50 495 THR A C 1
ATOM 4023 O O . THR A 1 495 ? 10.659 8.242 19.637 1.00 74.50 495 THR A O 1
ATOM 4026 N N . GLY A 1 496 ? 9.837 8.561 17.577 1.00 61.81 496 GLY A N 1
ATOM 4027 C CA . GLY A 1 496 ? 10.325 9.946 17.467 1.00 61.81 496 GLY A CA 1
ATOM 4028 C C . GLY A 1 496 ? 11.853 10.077 17.562 1.00 61.81 496 GLY A C 1
ATOM 4029 O O . GLY A 1 496 ? 12.386 11.172 17.730 1.00 61.81 496 GLY A O 1
ATOM 4030 N N . SER A 1 497 ? 12.583 8.962 17.466 1.00 64.00 497 SER A N 1
ATOM 4031 C CA . SER A 1 497 ? 14.037 8.944 17.477 1.00 64.00 497 SER A CA 1
ATOM 4032 C C . SER A 1 497 ? 14.553 9.483 16.145 1.00 64.00 497 SER A C 1
ATOM 4034 O O . SER A 1 497 ? 14.697 8.764 15.157 1.00 64.00 497 SER A O 1
ATOM 4036 N N . LEU A 1 498 ? 14.841 10.784 16.132 1.00 58.78 498 LEU A N 1
ATOM 4037 C CA . LEU A 1 498 ? 15.582 11.466 15.074 1.00 58.78 498 LEU A CA 1
ATOM 4038 C C . LEU A 1 498 ? 17.007 10.895 15.024 1.00 58.78 498 LEU A C 1
ATOM 4040 O O . LEU A 1 498 ? 17.918 11.370 15.697 1.00 58.78 498 LEU A O 1
ATOM 4044 N N . SER A 1 499 ? 17.193 9.818 14.263 1.00 50.94 499 SER A N 1
ATOM 4045 C CA . SER A 1 499 ? 18.499 9.201 14.032 1.00 50.94 499 SER A CA 1
ATOM 4046 C C . SER A 1 499 ? 18.995 9.549 12.632 1.00 50.94 499 SER A C 1
ATOM 4048 O O . SER A 1 499 ? 18.243 9.480 11.659 1.00 50.94 499 SER A O 1
ATOM 4050 N N . GLY A 1 500 ? 20.266 9.945 12.527 1.00 58.16 500 GLY A N 1
ATOM 4051 C CA . GLY A 1 500 ? 20.892 10.329 11.263 1.00 58.16 500 GLY A CA 1
ATOM 4052 C C . GLY A 1 500 ? 20.758 9.232 10.206 1.00 58.16 500 GLY A C 1
ATOM 4053 O O . GLY A 1 500 ? 21.097 8.076 10.450 1.00 58.16 500 GLY A O 1
ATOM 4054 N N . SER A 1 501 ? 20.264 9.585 9.017 1.00 60.12 501 SER A N 1
ATOM 4055 C CA . SER A 1 501 ? 19.992 8.610 7.960 1.00 60.12 501 SER A CA 1
ATOM 4056 C C . SER A 1 501 ? 21.293 8.016 7.401 1.00 60.12 501 SER A C 1
ATOM 4058 O O . SER A 1 501 ? 22.010 8.652 6.626 1.00 60.12 501 SER A O 1
ATOM 4060 N N . THR A 1 502 ? 21.587 6.767 7.744 1.00 74.56 502 THR A N 1
ATOM 4061 C CA . THR A 1 502 ? 22.578 5.950 7.034 1.00 74.56 502 THR A CA 1
ATOM 4062 C C . THR A 1 502 ? 21.865 5.019 6.055 1.00 74.56 502 THR A C 1
ATOM 4064 O O . THR A 1 502 ? 20.732 4.598 6.290 1.00 74.56 502 THR A O 1
ATOM 4067 N N . LYS A 1 503 ? 22.525 4.645 4.950 1.00 76.31 503 LYS A N 1
ATOM 4068 C CA . LYS A 1 503 ? 21.996 3.697 3.944 1.00 76.31 503 LYS A CA 1
ATOM 4069 C C . LYS A 1 503 ? 21.509 2.370 4.560 1.00 76.31 503 LYS A C 1
ATOM 4071 O O . LYS A 1 503 ? 20.584 1.748 4.046 1.00 76.31 503 LYS A O 1
ATOM 4076 N N . LEU A 1 504 ? 22.095 1.957 5.685 1.00 80.62 504 LEU A N 1
ATOM 4077 C CA . LEU A 1 504 ? 21.689 0.764 6.430 1.00 80.62 504 LEU A CA 1
ATOM 4078 C C . LEU A 1 504 ? 20.319 0.929 7.113 1.00 80.62 504 LEU A C 1
ATOM 4080 O O . LEU A 1 504 ? 19.526 -0.012 7.124 1.00 80.62 504 LEU A O 1
ATOM 4084 N N . LEU A 1 505 ? 20.018 2.116 7.653 1.00 82.75 505 LEU A N 1
ATOM 4085 C CA . LEU A 1 505 ? 18.721 2.402 8.276 1.00 82.75 505 LEU A CA 1
ATOM 4086 C C . LEU A 1 505 ? 17.590 2.338 7.253 1.00 82.75 505 LEU A C 1
ATOM 4088 O O . LEU A 1 505 ? 16.548 1.765 7.538 1.00 82.75 505 LEU A O 1
ATOM 4092 N N . TRP A 1 506 ? 17.827 2.821 6.037 1.00 83.06 506 TRP A N 1
ATOM 4093 C CA . TRP A 1 506 ? 16.885 2.725 4.922 1.00 83.06 506 TRP A CA 1
ATOM 4094 C C . TRP A 1 506 ? 16.496 1.291 4.573 1.00 83.06 506 TRP A C 1
ATOM 4096 O O . TRP A 1 506 ? 15.317 0.959 4.438 1.00 83.06 506 TRP A O 1
ATOM 4106 N N . GLN A 1 507 ? 17.495 0.414 4.476 1.00 80.25 507 GLN A N 1
ATOM 4107 C CA . GLN A 1 507 ? 17.275 -1.001 4.184 1.00 80.25 507 GLN A CA 1
ATOM 4108 C C . GLN A 1 507 ? 16.531 -1.724 5.309 1.00 80.25 507 GLN A C 1
ATOM 4110 O O . GLN A 1 507 ? 15.857 -2.716 5.038 1.00 80.25 507 GLN A O 1
ATOM 4115 N N . ARG A 1 508 ? 16.628 -1.223 6.544 1.00 87.00 508 ARG A N 1
ATOM 4116 C CA . ARG A 1 508 ? 15.971 -1.785 7.732 1.00 87.00 508 ARG A CA 1
ATOM 4117 C C . ARG A 1 508 ? 14.674 -1.079 8.114 1.00 87.00 508 ARG A C 1
ATOM 4119 O O . ARG A 1 508 ? 13.963 -1.581 8.977 1.00 87.00 508 ARG A O 1
ATOM 4126 N N . ALA A 1 509 ? 14.363 0.053 7.487 1.00 91.50 509 ALA A N 1
ATOM 4127 C CA . ALA A 1 509 ? 13.165 0.813 7.787 1.00 91.50 509 ALA A CA 1
ATOM 4128 C C . ALA A 1 509 ? 11.933 -0.051 7.510 1.00 91.50 509 ALA A C 1
ATOM 4130 O O . ALA A 1 509 ? 11.791 -0.637 6.425 1.00 91.50 509 ALA A O 1
ATOM 4131 N N . ILE A 1 510 ? 11.090 -0.151 8.536 1.00 94.88 510 ILE A N 1
ATOM 4132 C CA . ILE A 1 510 ? 9.821 -0.872 8.493 1.00 94.88 510 ILE A CA 1
ATOM 4133 C C . ILE A 1 510 ? 8.770 0.012 7.835 1.00 94.88 510 ILE A C 1
ATOM 4135 O O . ILE A 1 510 ? 8.015 -0.487 7.018 1.00 94.88 510 ILE A O 1
ATOM 4139 N N . TYR A 1 511 ? 8.785 1.314 8.108 1.00 96.31 511 TYR A N 1
ATOM 4140 C CA . TYR A 1 511 ? 7.857 2.274 7.525 1.00 96.31 511 TYR A CA 1
ATOM 4141 C C . TYR A 1 511 ? 8.619 3.322 6.732 1.00 96.31 511 TYR A C 1
ATOM 4143 O O . TYR A 1 511 ? 9.742 3.695 7.098 1.00 96.31 511 TYR A O 1
ATOM 4151 N N . GLN A 1 512 ? 8.015 3.800 5.654 1.00 96.56 512 GLN A N 1
ATOM 4152 C CA . GLN A 1 512 ? 8.550 4.884 4.845 1.00 96.56 512 GLN A CA 1
ATOM 4153 C C . GLN A 1 512 ? 7.409 5.799 4.409 1.00 96.56 512 GLN A C 1
ATOM 4155 O O . GLN A 1 512 ? 6.342 5.316 4.045 1.00 96.56 512 GLN A O 1
ATOM 4160 N N . ILE A 1 513 ? 7.638 7.106 4.423 1.00 97.00 513 ILE A N 1
ATOM 4161 C CA . ILE A 1 513 ? 6.771 8.066 3.738 1.00 97.00 513 ILE A CA 1
ATOM 4162 C C . ILE A 1 513 ? 7.195 8.129 2.273 1.00 97.00 513 ILE A C 1
ATOM 4164 O O . ILE A 1 513 ? 8.393 8.111 1.978 1.00 97.00 513 ILE A O 1
ATOM 4168 N N . VAL A 1 514 ? 6.224 8.185 1.368 1.00 97.56 514 VAL A N 1
ATOM 4169 C CA . VAL A 1 514 ? 6.412 8.357 -0.074 1.00 97.56 514 VAL A CA 1
ATOM 4170 C C . VAL A 1 514 ? 5.863 9.723 -0.455 1.00 97.56 514 VAL A C 1
ATOM 4172 O O . VAL A 1 514 ? 4.740 10.061 -0.088 1.00 97.56 514 VAL A O 1
ATOM 4175 N N . PHE A 1 515 ? 6.649 10.518 -1.170 1.00 97.88 515 PHE A N 1
ATOM 4176 C CA . PHE A 1 515 ? 6.266 11.865 -1.585 1.00 97.88 515 PHE A CA 1
ATOM 4177 C C . PHE A 1 515 ? 6.821 12.192 -2.973 1.00 97.88 515 PHE A C 1
ATOM 4179 O O . PHE A 1 515 ? 7.822 11.612 -3.410 1.00 97.88 515 PHE A O 1
ATOM 4186 N N . ASP A 1 516 ? 6.157 13.101 -3.681 1.00 97.06 516 ASP A N 1
ATOM 4187 C CA . ASP A 1 516 ? 6.597 13.558 -5.001 1.00 97.06 516 ASP A CA 1
ATOM 4188 C C . ASP A 1 516 ? 7.673 14.656 -4.923 1.00 97.06 516 ASP A C 1
ATOM 4190 O O . ASP A 1 516 ? 8.116 15.064 -3.847 1.00 97.06 516 ASP A O 1
ATOM 4194 N N . GLU A 1 517 ? 8.144 15.132 -6.077 1.00 94.81 517 GLU A N 1
ATOM 4195 C CA . GLU A 1 517 ? 9.195 16.155 -6.147 1.00 94.81 517 GLU A CA 1
ATOM 4196 C C . GLU A 1 517 ? 8.789 17.495 -5.515 1.00 94.81 517 GLU A C 1
ATOM 4198 O O . GLU A 1 517 ? 9.659 18.234 -5.046 1.00 94.81 517 GLU A O 1
ATOM 4203 N N . ASN A 1 518 ? 7.484 17.772 -5.437 1.00 95.19 518 ASN A N 1
ATOM 4204 C CA . ASN A 1 518 ? 6.930 18.975 -4.819 1.00 95.19 518 ASN A CA 1
ATOM 4205 C C . ASN A 1 518 ? 6.743 18.818 -3.304 1.00 95.19 518 ASN A C 1
ATOM 4207 O O . ASN A 1 518 ? 6.344 19.765 -2.627 1.00 95.19 518 ASN A O 1
ATOM 4211 N N . GLY A 1 519 ? 7.031 17.633 -2.762 1.00 95.12 519 GLY A N 1
ATOM 4212 C CA . GLY A 1 519 ? 6.831 17.332 -1.354 1.00 95.12 519 GLY A CA 1
ATOM 4213 C C . GLY A 1 519 ? 5.384 17.021 -0.994 1.00 95.12 519 GLY A C 1
ATOM 4214 O O . GLY A 1 519 ? 5.061 17.015 0.189 1.00 95.12 519 GLY A O 1
ATOM 4215 N N . ARG A 1 520 ? 4.505 16.742 -1.961 1.00 96.50 520 ARG A N 1
ATOM 4216 C CA . ARG A 1 520 ? 3.170 16.227 -1.643 1.00 96.50 520 ARG A CA 1
ATOM 4217 C C . ARG A 1 520 ? 3.301 14.770 -1.212 1.00 96.50 520 ARG A C 1
ATOM 4219 O O . ARG A 1 520 ? 3.926 13.966 -1.905 1.00 96.50 520 ARG A O 1
ATOM 4226 N N . VAL A 1 521 ? 2.709 14.441 -0.067 1.00 96.81 521 VAL A N 1
ATOM 4227 C CA . VAL A 1 521 ? 2.647 13.063 0.430 1.00 96.81 521 VAL A CA 1
ATOM 4228 C C . VAL A 1 521 ? 1.767 12.251 -0.507 1.00 96.81 521 VAL A C 1
ATOM 4230 O O . VAL A 1 521 ? 0.624 12.622 -0.756 1.00 96.81 521 VAL A O 1
ATOM 4233 N N . ILE A 1 522 ? 2.327 11.169 -1.037 1.00 96.62 522 ILE A N 1
ATOM 4234 C CA . ILE A 1 522 ? 1.593 10.196 -1.841 1.00 96.62 522 ILE A CA 1
ATOM 4235 C C . ILE A 1 522 ? 0.957 9.169 -0.912 1.00 96.62 522 ILE A C 1
ATOM 4237 O O . ILE A 1 522 ? -0.240 8.954 -0.994 1.00 96.62 522 ILE A O 1
ATOM 4241 N N . ASP A 1 523 ? 1.752 8.570 -0.021 1.00 96.81 523 ASP A N 1
ATOM 4242 C CA . ASP A 1 523 ? 1.314 7.497 0.874 1.00 96.81 523 ASP A CA 1
ATOM 4243 C C . ASP A 1 523 ? 2.339 7.259 1.995 1.00 96.81 523 ASP A C 1
ATOM 4245 O O . ASP A 1 523 ? 3.510 7.649 1.895 1.00 96.81 523 ASP A O 1
ATOM 4249 N N . ILE A 1 524 ? 1.934 6.522 3.031 1.00 97.31 524 ILE A N 1
ATOM 4250 C CA . ILE A 1 524 ? 2.865 5.817 3.922 1.00 97.31 524 ILE A CA 1
ATOM 4251 C C . ILE A 1 524 ? 2.869 4.343 3.553 1.00 97.31 524 ILE A C 1
ATOM 4253 O O . ILE A 1 524 ? 1.822 3.750 3.320 1.00 97.31 524 ILE A O 1
ATOM 4257 N N . ILE A 1 525 ? 4.052 3.739 3.507 1.00 97.44 525 ILE A N 1
ATOM 4258 C CA . ILE A 1 525 ? 4.220 2.326 3.185 1.00 97.44 525 ILE A CA 1
ATOM 4259 C C . ILE A 1 525 ? 4.891 1.574 4.333 1.00 97.44 525 ILE A C 1
ATOM 4261 O O . ILE A 1 525 ? 5.823 2.076 4.965 1.00 97.44 525 ILE A O 1
ATOM 4265 N N . VAL A 1 526 ? 4.455 0.339 4.568 1.00 96.69 526 VAL A N 1
ATOM 4266 C CA . VAL A 1 526 ? 4.999 -0.579 5.573 1.00 96.69 526 VAL A CA 1
ATOM 4267 C C . VAL A 1 526 ? 5.591 -1.821 4.915 1.00 96.69 526 VAL A C 1
ATOM 4269 O O . VAL A 1 526 ? 5.080 -2.345 3.926 1.00 96.69 526 VAL A O 1
ATOM 4272 N N . ARG A 1 527 ? 6.710 -2.299 5.453 1.00 95.62 527 ARG A N 1
ATOM 4273 C CA . ARG A 1 527 ? 7.413 -3.487 4.982 1.00 95.62 527 ARG A CA 1
ATOM 4274 C C . ARG A 1 527 ? 6.675 -4.748 5.424 1.00 95.62 527 ARG A C 1
ATOM 4276 O O . ARG A 1 527 ? 6.426 -4.971 6.609 1.00 95.62 527 ARG A O 1
ATOM 4283 N N . MET A 1 528 ? 6.400 -5.618 4.465 1.00 94.25 528 MET A N 1
ATOM 4284 C CA . MET A 1 528 ? 5.773 -6.918 4.664 1.00 94.25 528 MET A CA 1
ATOM 4285 C C . MET A 1 528 ? 6.796 -8.012 4.998 1.00 94.25 528 MET A C 1
ATOM 4287 O O . MET A 1 528 ? 8.010 -7.849 4.836 1.00 94.25 528 MET A O 1
ATOM 4291 N N . THR A 1 529 ? 6.300 -9.166 5.446 1.00 90.38 529 THR A N 1
ATOM 4292 C CA . THR A 1 529 ? 7.123 -10.364 5.717 1.00 90.38 529 THR A CA 1
ATOM 4293 C C . THR A 1 529 ? 7.913 -10.865 4.503 1.00 90.38 529 THR A C 1
ATOM 4295 O O . THR A 1 529 ? 9.010 -11.392 4.670 1.00 90.38 529 THR A O 1
ATOM 4298 N N . ASN A 1 530 ? 7.412 -10.649 3.285 1.00 85.12 530 ASN A N 1
ATOM 4299 C CA . ASN A 1 530 ? 8.101 -10.977 2.031 1.00 85.12 530 ASN A CA 1
ATOM 4300 C C . ASN A 1 530 ? 9.108 -9.897 1.575 1.00 85.12 530 ASN A C 1
ATOM 4302 O O . ASN A 1 530 ? 9.602 -9.955 0.449 1.00 85.12 530 ASN A O 1
ATOM 4306 N N . THR A 1 531 ? 9.424 -8.909 2.422 1.00 88.62 531 THR A N 1
ATOM 4307 C CA . THR A 1 531 ? 10.323 -7.765 2.155 1.00 88.62 531 THR A CA 1
ATOM 4308 C C . THR A 1 531 ? 9.840 -6.746 1.118 1.00 88.62 531 THR A C 1
ATOM 4310 O O . THR A 1 531 ? 10.537 -5.749 0.889 1.00 88.62 531 THR A O 1
ATOM 4313 N N . GLN A 1 532 ? 8.665 -6.956 0.516 1.00 90.81 532 GLN A N 1
ATOM 4314 C CA . GLN A 1 532 ? 7.975 -5.930 -0.263 1.00 90.81 532 GLN A CA 1
ATOM 4315 C C . GLN A 1 532 ? 7.333 -4.904 0.679 1.00 90.81 532 GLN A C 1
ATOM 4317 O O . GLN A 1 532 ? 7.358 -5.054 1.902 1.00 90.81 532 GLN A O 1
ATOM 4322 N N . PHE A 1 533 ? 6.783 -3.843 0.102 1.00 95.00 533 PHE A N 1
ATOM 4323 C CA . PHE A 1 533 ? 6.036 -2.832 0.834 1.00 95.00 533 PHE A CA 1
ATOM 4324 C C . PHE A 1 533 ? 4.556 -2.919 0.486 1.00 95.00 533 PHE A C 1
ATOM 4326 O O . PHE A 1 533 ? 4.212 -3.338 -0.618 1.00 95.00 533 PHE A O 1
ATOM 4333 N N . ALA A 1 534 ? 3.714 -2.480 1.409 1.00 95.50 534 ALA A N 1
ATOM 4334 C CA . ALA A 1 534 ? 2.302 -2.238 1.182 1.00 95.50 534 ALA A CA 1
ATOM 4335 C C . ALA A 1 534 ? 1.902 -0.869 1.720 1.00 95.50 534 ALA A C 1
ATOM 4337 O O . ALA A 1 534 ? 2.565 -0.344 2.615 1.00 95.50 534 ALA A O 1
ATOM 4338 N N . LYS A 1 535 ? 0.860 -0.281 1.134 1.00 96.06 535 LYS A N 1
ATOM 4339 C CA . LYS A 1 535 ? 0.322 1.009 1.566 1.00 96.06 535 LYS A CA 1
ATOM 4340 C C . LYS A 1 535 ? -0.345 0.852 2.927 1.00 96.06 535 LYS A C 1
ATOM 4342 O O . LYS A 1 535 ? -1.026 -0.140 3.174 1.00 96.06 535 LYS A O 1
ATOM 4347 N N . CYS A 1 536 ? -0.097 1.809 3.806 1.00 95.81 536 CYS A N 1
ATOM 4348 C CA . CYS A 1 536 ? -0.827 1.941 5.052 1.00 95.81 536 CYS A CA 1
ATOM 4349 C C . CYS A 1 536 ? -2.201 2.535 4.775 1.00 95.81 536 CYS A C 1
ATOM 4351 O O . CYS A 1 536 ? -2.383 3.305 3.832 1.00 95.81 536 CYS A O 1
ATOM 4353 N N . TRP A 1 537 ? -3.160 2.181 5.615 1.00 91.38 537 TRP A N 1
ATOM 4354 C CA . TRP A 1 537 ? -4.530 2.622 5.476 1.00 91.38 537 TRP A CA 1
ATOM 4355 C C . TRP A 1 537 ? -4.663 4.090 5.887 1.00 91.38 537 TRP A C 1
ATOM 4357 O O . TRP A 1 537 ? -4.278 4.462 6.991 1.00 91.38 537 TRP A O 1
ATOM 4367 N N . ARG A 1 538 ? -5.206 4.941 5.015 1.00 92.06 538 ARG A N 1
ATOM 4368 C CA . ARG A 1 538 ? -5.488 6.338 5.353 1.00 92.06 538 ARG A CA 1
ATOM 4369 C C . ARG A 1 538 ? -6.766 6.407 6.192 1.00 92.06 538 ARG A C 1
ATOM 4371 O O . ARG A 1 538 ? -7.845 6.081 5.704 1.00 92.06 538 ARG A O 1
ATOM 4378 N N . VAL A 1 539 ? -6.642 6.848 7.438 1.00 89.69 539 VAL A N 1
ATOM 4379 C CA . VAL A 1 539 ? -7.775 7.105 8.329 1.00 89.69 539 VAL A CA 1
ATOM 4380 C C . VAL A 1 539 ? -8.090 8.590 8.248 1.00 89.69 539 VAL A C 1
ATOM 4382 O O . VAL A 1 539 ? -7.344 9.410 8.778 1.00 89.69 539 VAL A O 1
ATOM 4385 N N . ASP A 1 540 ? -9.178 8.927 7.562 1.00 85.88 540 ASP A N 1
ATOM 4386 C CA . ASP A 1 540 ? -9.728 10.279 7.528 1.00 85.88 540 ASP A CA 1
ATOM 4387 C C . ASP A 1 540 ? -11.057 10.278 8.287 1.00 85.88 540 ASP A C 1
ATOM 4389 O O . ASP A 1 540 ? -11.931 9.458 8.012 1.00 85.88 540 ASP A O 1
ATOM 4393 N N . THR A 1 541 ? -11.237 11.228 9.202 1.00 70.38 541 THR A N 1
ATOM 4394 C CA . THR A 1 541 ? -12.450 11.381 10.032 1.00 70.38 541 THR A CA 1
ATOM 4395 C C . THR A 1 541 ? -13.739 11.558 9.220 1.00 70.38 541 THR A C 1
ATOM 4397 O O . THR A 1 541 ? -14.826 11.355 9.746 1.00 70.38 541 THR A O 1
ATOM 4400 N N . GLN A 1 542 ? -13.633 11.908 7.933 1.00 60.53 542 GLN A N 1
ATOM 4401 C CA . GLN A 1 542 ? -14.772 12.131 7.036 1.00 60.53 542 GLN A CA 1
ATOM 4402 C C . GLN A 1 542 ? -15.200 10.894 6.230 1.00 60.53 542 GLN A C 1
ATOM 4404 O O . GLN A 1 542 ? -16.252 10.931 5.592 1.00 60.53 542 GLN A O 1
ATOM 4409 N N . ARG A 1 543 ? -14.417 9.804 6.207 1.00 60.72 543 ARG A N 1
ATOM 4410 C CA . ARG A 1 543 ? -14.793 8.591 5.462 1.00 60.72 543 ARG A CA 1
ATOM 4411 C C . ARG A 1 543 ? -15.467 7.584 6.384 1.00 60.72 543 ARG A C 1
ATOM 4413 O O . ARG A 1 543 ? -14.836 7.038 7.281 1.00 60.72 543 ARG A O 1
ATOM 4420 N N . SER A 1 544 ? -16.736 7.288 6.109 1.00 55.22 544 SER A N 1
ATOM 4421 C CA . SER A 1 544 ? -17.433 6.169 6.741 1.00 55.22 544 SER A CA 1
ATOM 4422 C C . SER A 1 544 ? -16.777 4.844 6.348 1.00 55.22 544 SER A C 1
ATOM 4424 O O . SER A 1 544 ? -16.324 4.686 5.207 1.00 55.22 544 SER A O 1
ATOM 4426 N N . GLU A 1 545 ? -16.772 3.865 7.259 1.00 62.66 545 GLU A N 1
ATOM 4427 C CA . GLU A 1 545 ? -16.276 2.513 6.964 1.00 62.66 545 GLU A CA 1
ATOM 4428 C C . GLU A 1 545 ? -16.963 1.894 5.736 1.00 62.66 545 GLU A C 1
ATOM 4430 O O . GLU A 1 545 ? -16.346 1.150 4.982 1.00 62.66 545 GLU A O 1
ATOM 4435 N N . ALA A 1 546 ? -18.213 2.266 5.452 1.00 58.41 546 ALA A N 1
ATOM 4436 C CA . ALA A 1 546 ? -18.937 1.808 4.268 1.00 58.41 546 ALA A CA 1
ATOM 4437 C C . ALA A 1 546 ? -18.267 2.231 2.944 1.00 58.41 546 ALA A C 1
ATOM 4439 O O . ALA A 1 546 ? -18.232 1.446 1.996 1.00 58.41 546 ALA A O 1
ATOM 4440 N N . SER A 1 547 ? -17.671 3.429 2.879 1.00 58.47 547 SER A N 1
ATOM 4441 C CA . SER A 1 547 ? -16.942 3.893 1.684 1.00 58.47 547 SER A CA 1
ATOM 4442 C C . SER A 1 547 ? -15.672 3.081 1.400 1.00 58.47 547 SER A C 1
ATOM 4444 O O . SER A 1 547 ? -15.191 3.056 0.269 1.00 58.47 547 SER A O 1
ATOM 4446 N N . ILE A 1 548 ? -15.154 2.386 2.418 1.00 59.47 548 ILE A N 1
ATOM 4447 C CA . ILE A 1 548 ? -13.937 1.570 2.353 1.00 59.47 548 ILE A CA 1
ATOM 4448 C C . ILE A 1 548 ? -14.200 0.266 1.599 1.00 59.47 548 ILE A C 1
ATOM 4450 O O . ILE A 1 548 ? -13.377 -0.173 0.796 1.00 59.47 548 ILE A O 1
ATOM 4454 N N . TYR A 1 549 ? -15.369 -0.334 1.823 1.00 65.62 549 TYR A N 1
ATOM 4455 C CA . TYR A 1 549 ? -15.755 -1.602 1.202 1.00 65.62 549 TYR A CA 1
ATOM 4456 C C . TYR A 1 549 ? -16.558 -1.414 -0.089 1.00 65.62 549 TYR A C 1
ATOM 4458 O O . TYR A 1 549 ? -16.678 -2.349 -0.881 1.00 65.62 549 TYR A O 1
ATOM 4466 N N . SER A 1 550 ? -17.078 -0.211 -0.334 1.00 61.12 550 SER A N 1
ATOM 4467 C CA . SER A 1 550 ? -17.939 0.117 -1.471 1.00 61.12 550 SER A CA 1
ATOM 4468 C C . SER A 1 550 ? -17.207 0.945 -2.531 1.00 61.12 550 SER A C 1
ATOM 4470 O O . SER A 1 550 ? -17.609 2.060 -2.863 1.00 61.12 550 SER A O 1
ATOM 4472 N N . VAL A 1 551 ? -16.141 0.394 -3.114 1.00 74.88 551 VAL A N 1
ATOM 4473 C CA . VAL A 1 551 ? -15.671 0.890 -4.415 1.00 74.88 551 VAL A CA 1
ATOM 4474 C C . VAL A 1 551 ? -16.573 0.260 -5.472 1.00 74.88 551 VAL A C 1
ATOM 4476 O O . VAL A 1 551 ? -16.460 -0.936 -5.754 1.00 74.88 551 VAL A O 1
ATOM 4479 N N . GLU A 1 552 ? -17.509 1.043 -6.009 1.00 80.38 552 GLU A N 1
ATOM 4480 C CA . GLU A 1 552 ? -18.438 0.590 -7.045 1.00 80.38 552 GLU A CA 1
ATOM 4481 C C . GLU A 1 552 ? -17.655 0.028 -8.246 1.00 80.38 552 GLU A C 1
ATOM 4483 O O . GLU A 1 552 ? -16.785 0.684 -8.826 1.00 80.38 552 GLU A O 1
ATOM 4488 N N . GLY A 1 553 ? -17.911 -1.240 -8.578 1.00 84.12 553 GLY A N 1
ATOM 4489 C CA . GLY A 1 553 ? -17.190 -1.960 -9.629 1.00 84.12 553 GLY A CA 1
ATOM 4490 C C . GLY A 1 553 ? -15.782 -2.436 -9.257 1.00 84.12 553 GLY A C 1
ATOM 4491 O O . GLY A 1 553 ? -15.016 -2.782 -10.158 1.00 84.12 553 GLY A O 1
ATOM 4492 N N . SER A 1 554 ? -15.410 -2.450 -7.974 1.00 89.44 554 SER A N 1
ATOM 4493 C CA . SER A 1 554 ? -14.235 -3.211 -7.532 1.00 89.44 554 SER A CA 1
ATOM 4494 C C . SER A 1 554 ? -14.384 -4.694 -7.856 1.00 89.44 554 SER A C 1
ATOM 4496 O O . SER A 1 554 ? -15.489 -5.230 -7.881 1.00 89.44 554 SER A O 1
ATOM 4498 N N . ASN A 1 555 ? -13.254 -5.327 -8.155 1.00 93.69 555 ASN A N 1
ATOM 4499 C CA . ASN A 1 555 ? -13.180 -6.725 -8.574 1.00 93.69 555 ASN A CA 1
ATOM 4500 C C . ASN A 1 555 ? -12.016 -7.465 -7.895 1.00 93.69 555 ASN A C 1
ATOM 4502 O O . ASN A 1 555 ? -11.489 -8.441 -8.437 1.00 93.69 555 ASN A O 1
ATOM 4506 N N . GLY A 1 556 ? -11.550 -6.946 -6.757 1.00 94.88 556 GLY A N 1
ATOM 4507 C CA . GLY A 1 556 ? -10.459 -7.521 -5.985 1.00 94.88 556 GLY A CA 1
ATOM 4508 C C . GLY A 1 556 ? -9.879 -6.581 -4.932 1.00 94.88 556 GLY A C 1
ATOM 4509 O O . GLY A 1 556 ? -10.429 -5.522 -4.615 1.00 94.88 556 GLY A O 1
ATOM 4510 N N . TYR A 1 557 ? -8.720 -6.978 -4.411 1.00 94.69 557 TYR A N 1
ATOM 4511 C CA . TYR A 1 557 ? -7.988 -6.304 -3.342 1.00 94.69 557 TYR A CA 1
ATOM 4512 C C . TYR A 1 557 ? -6.549 -5.990 -3.763 1.00 94.69 557 TYR A C 1
ATOM 4514 O O . TYR A 1 557 ? -5.832 -6.854 -4.266 1.00 94.69 557 TYR A O 1
ATOM 4522 N N . GLU A 1 558 ? -6.094 -4.766 -3.518 1.00 93.31 558 GLU A N 1
ATOM 4523 C CA . GLU A 1 558 ? -4.697 -4.347 -3.632 1.00 93.31 558 GLU A CA 1
ATOM 4524 C C . GLU A 1 558 ? -3.989 -4.581 -2.287 1.00 93.31 558 GLU A C 1
ATOM 4526 O O . GLU A 1 558 ? -4.210 -3.874 -1.298 1.00 93.31 558 GLU A O 1
ATOM 4531 N N . CYS A 1 559 ? -3.133 -5.602 -2.253 1.00 93.19 559 CYS A N 1
ATOM 4532 C CA . CYS A 1 559 ? -2.329 -5.994 -1.100 1.00 93.19 559 CYS A CA 1
ATOM 4533 C C . CYS A 1 559 ? -0.850 -5.722 -1.390 1.00 93.19 559 CYS A C 1
ATOM 4535 O O . CYS A 1 559 ? -0.086 -6.595 -1.815 1.00 93.19 559 CYS A O 1
ATOM 4537 N N . GLY A 1 560 ? -0.426 -4.481 -1.181 1.00 91.62 560 GLY A N 1
ATOM 4538 C CA . GLY A 1 560 ? 0.886 -4.040 -1.633 1.00 91.62 560 GLY A CA 1
ATOM 4539 C C . GLY A 1 560 ? 0.942 -3.942 -3.152 1.00 91.62 560 GLY A C 1
ATOM 4540 O O . GLY A 1 560 ? 0.114 -3.260 -3.734 1.00 91.62 560 GLY A O 1
ATOM 4541 N N . SER A 1 561 ? 1.935 -4.547 -3.806 1.00 89.94 561 SER A N 1
ATOM 4542 C CA . SER A 1 561 ? 2.016 -4.497 -5.276 1.00 89.94 561 SER A CA 1
ATOM 4543 C C . SER A 1 561 ? 1.155 -5.537 -5.977 1.00 89.94 561 SER A C 1
ATOM 4545 O O . SER A 1 561 ? 1.093 -5.552 -7.206 1.00 89.94 561 SER A O 1
ATOM 4547 N N . GLU A 1 562 ? 0.557 -6.443 -5.209 1.00 90.94 562 GLU A N 1
ATOM 4548 C CA . GLU A 1 562 ? -0.244 -7.527 -5.748 1.00 90.94 562 GLU A CA 1
ATOM 4549 C C . GLU A 1 562 ? -1.719 -7.146 -5.746 1.00 90.94 562 GLU A C 1
ATOM 4551 O O . GLU A 1 562 ? -2.224 -6.536 -4.804 1.00 90.94 562 GLU A O 1
ATOM 4556 N N . PHE A 1 563 ? -2.402 -7.543 -6.815 1.00 92.31 563 PHE A N 1
ATOM 4557 C CA . PHE A 1 563 ? -3.847 -7.440 -6.928 1.00 92.31 563 PHE A CA 1
ATOM 4558 C C . PHE A 1 563 ? -4.439 -8.844 -6.847 1.00 92.31 563 PHE A C 1
ATOM 4560 O O . PHE A 1 563 ? -4.078 -9.707 -7.649 1.00 92.31 563 PHE A O 1
ATOM 4567 N N . ILE A 1 564 ? -5.325 -9.068 -5.884 1.00 93.12 564 ILE A N 1
ATOM 4568 C CA . ILE A 1 564 ? -5.971 -10.353 -5.630 1.00 93.12 564 ILE A CA 1
ATOM 4569 C C . ILE A 1 564 ? -7.419 -10.251 -6.122 1.00 93.12 564 ILE A C 1
ATOM 4571 O O . ILE A 1 564 ? -8.191 -9.516 -5.510 1.00 93.12 564 ILE A O 1
ATOM 4575 N N . PRO A 1 565 ? -7.794 -10.927 -7.221 1.00 93.56 565 PRO A N 1
ATOM 4576 C CA . PRO A 1 565 ? -9.130 -10.803 -7.792 1.00 93.56 565 PRO A CA 1
ATOM 4577 C C . PRO A 1 565 ? -10.184 -11.472 -6.904 1.00 93.56 565 PRO A C 1
ATOM 4579 O O . PRO A 1 565 ? -9.886 -12.455 -6.220 1.00 93.56 565 PRO A O 1
ATOM 4582 N N . ASP A 1 566 ? -11.422 -10.980 -6.971 1.00 94.31 566 ASP A N 1
ATOM 4583 C CA . ASP A 1 566 ? -12.541 -11.485 -6.160 1.00 94.31 566 ASP A CA 1
ATOM 4584 C C . ASP A 1 566 ? -12.758 -12.992 -6.349 1.00 94.31 566 ASP A C 1
ATOM 4586 O O . ASP A 1 566 ? -12.956 -13.707 -5.374 1.00 94.31 566 ASP A O 1
ATOM 4590 N N . SER A 1 567 ? -12.566 -13.517 -7.563 1.00 92.69 567 SER A N 1
ATOM 4591 C CA . SER A 1 567 ? -12.649 -14.959 -7.830 1.00 92.69 567 SER A CA 1
ATOM 4592 C C . SER A 1 567 ? -11.663 -15.790 -6.995 1.00 92.69 567 SER A C 1
ATOM 4594 O O . SER A 1 567 ? -11.996 -16.876 -6.530 1.00 92.69 567 SER A O 1
ATOM 4596 N N . THR A 1 568 ? -10.445 -15.286 -6.755 1.00 91.56 568 THR A N 1
ATOM 4597 C CA . THR A 1 568 ? -9.474 -15.960 -5.876 1.00 91.56 568 THR A CA 1
ATOM 4598 C C . THR A 1 568 ? -9.883 -15.850 -4.409 1.00 91.56 568 THR A C 1
ATOM 4600 O O . THR A 1 568 ? -9.640 -16.779 -3.635 1.00 91.56 568 THR A O 1
ATOM 4603 N N . ILE A 1 569 ? -10.496 -14.731 -4.014 1.00 95.00 569 ILE A N 1
ATOM 4604 C CA . ILE A 1 569 ? -11.001 -14.525 -2.654 1.00 95.00 569 ILE A CA 1
ATOM 4605 C C . ILE A 1 569 ? -12.171 -15.470 -2.370 1.00 95.00 569 ILE A C 1
ATOM 4607 O O . ILE A 1 569 ? -12.174 -16.123 -1.327 1.00 95.00 569 ILE A O 1
ATOM 4611 N N . GLU A 1 570 ? -13.115 -15.605 -3.299 1.00 95.19 570 GLU A N 1
ATOM 4612 C CA . GLU A 1 570 ? -14.254 -16.525 -3.216 1.00 95.19 570 GLU A CA 1
ATOM 4613 C C . GLU A 1 570 ? -13.799 -17.986 -3.115 1.00 95.19 570 GLU A C 1
ATOM 4615 O O . GLU A 1 570 ? -14.267 -18.724 -2.242 1.00 95.19 570 GLU A O 1
ATOM 4620 N N . GLU A 1 571 ? -12.833 -18.398 -3.942 1.00 93.12 571 GLU A N 1
ATOM 4621 C CA . GLU A 1 571 ? -12.279 -19.755 -3.895 1.00 93.12 571 GLU A CA 1
ATOM 4622 C C . GLU A 1 571 ? -11.556 -20.027 -2.564 1.00 93.12 571 GLU A C 1
ATOM 4624 O O . GLU A 1 571 ? -11.797 -21.048 -1.913 1.00 93.12 571 GLU A O 1
ATOM 4629 N N . CYS A 1 572 ? -10.720 -19.089 -2.098 1.00 93.12 572 CYS A N 1
ATOM 4630 C CA . CYS A 1 572 ? -10.066 -19.199 -0.790 1.00 93.12 572 CYS A CA 1
ATOM 4631 C C . CYS A 1 572 ? -11.080 -19.228 0.360 1.00 93.12 572 CYS A C 1
ATOM 4633 O O . CYS A 1 572 ? -10.883 -19.974 1.318 1.00 93.12 572 CYS A O 1
ATOM 4635 N N . THR A 1 573 ? -12.156 -18.442 0.269 1.00 95.75 573 THR A N 1
ATOM 4636 C CA . THR A 1 573 ? -13.216 -18.387 1.286 1.00 95.75 573 THR A CA 1
ATOM 4637 C C . THR A 1 573 ? -13.953 -19.713 1.346 1.00 95.75 573 THR A C 1
ATOM 4639 O O . THR A 1 573 ? -14.070 -20.289 2.423 1.00 95.75 573 THR A O 1
ATOM 4642 N N . SER A 1 574 ? -14.346 -20.257 0.194 1.00 95.38 574 SER A N 1
ATOM 4643 C CA . SER A 1 574 ? -15.007 -21.563 0.096 1.00 95.38 574 SER A CA 1
ATOM 4644 C C . SER A 1 574 ? -14.162 -22.663 0.744 1.00 95.38 574 SER A C 1
ATOM 4646 O O . SER A 1 574 ? -14.650 -23.418 1.582 1.00 95.38 574 SER A O 1
ATOM 4648 N N . LEU A 1 575 ? -12.859 -22.693 0.453 1.00 93.19 575 LEU A N 1
ATOM 4649 C CA . LEU A 1 575 ? -11.940 -23.655 1.063 1.00 93.19 575 LEU A CA 1
ATOM 4650 C C . LEU A 1 575 ? -11.744 -23.429 2.564 1.00 93.19 575 LEU A C 1
ATOM 4652 O O . LEU A 1 575 ? -11.632 -24.398 3.315 1.00 93.19 575 LEU A O 1
ATOM 4656 N N . ALA A 1 576 ? -11.713 -22.180 3.024 1.00 94.56 576 ALA A N 1
ATOM 4657 C CA . ALA A 1 576 ? -11.623 -21.885 4.446 1.00 94.56 576 ALA A CA 1
ATOM 4658 C C . ALA A 1 576 ? -12.877 -22.356 5.201 1.00 94.56 576 ALA A C 1
ATOM 4660 O O . ALA A 1 576 ? -12.744 -22.973 6.259 1.00 94.56 576 ALA A O 1
ATOM 4661 N N . VAL A 1 577 ? -14.065 -22.149 4.622 1.00 96.50 577 VAL A N 1
ATOM 4662 C CA . VAL A 1 577 ? -15.354 -22.643 5.135 1.00 96.50 577 VAL A CA 1
ATOM 4663 C C . VAL A 1 577 ? -15.396 -24.166 5.160 1.00 96.50 577 VAL A C 1
ATOM 4665 O O . VAL A 1 577 ? -15.746 -24.754 6.179 1.00 96.50 577 VAL A O 1
ATOM 4668 N N . GLU A 1 578 ? -14.955 -24.831 4.093 1.00 95.19 578 GLU A N 1
ATOM 4669 C CA . GLU A 1 578 ? -14.875 -26.294 4.065 1.00 95.19 578 GLU A CA 1
ATOM 4670 C C . GLU A 1 578 ? -13.963 -26.862 5.155 1.00 95.19 578 GLU A C 1
ATOM 4672 O O . GLU A 1 578 ? -14.133 -28.014 5.546 1.00 95.19 578 GLU A O 1
ATOM 4677 N N . ASN A 1 579 ? -12.971 -26.103 5.622 1.00 93.19 579 ASN A N 1
ATOM 4678 C CA . ASN A 1 579 ? -12.003 -26.549 6.621 1.00 93.19 579 ASN A CA 1
ATOM 4679 C C . ASN A 1 579 ? -12.285 -26.020 8.032 1.00 93.19 579 ASN A C 1
ATOM 4681 O O . ASN A 1 579 ? -11.543 -26.366 8.957 1.00 93.19 579 ASN A O 1
ATOM 4685 N N . LEU A 1 580 ? -13.355 -25.242 8.224 1.00 94.75 580 LEU A N 1
ATOM 4686 C CA . LEU A 1 580 ? -13.803 -24.839 9.552 1.00 94.75 580 LEU A CA 1
ATOM 4687 C C . LEU A 1 580 ? -14.078 -26.088 10.406 1.00 94.75 580 LEU A C 1
ATOM 4689 O O . LEU A 1 580 ? -14.681 -27.061 9.963 1.00 94.75 580 LEU A O 1
ATOM 4693 N N . ASP A 1 581 ? -13.547 -26.073 11.627 1.00 90.94 581 ASP A N 1
ATOM 4694 C CA . ASP A 1 581 ? -13.765 -27.065 12.689 1.00 90.94 581 ASP A CA 1
ATOM 4695 C C . ASP A 1 581 ? -13.295 -28.504 12.401 1.00 90.94 581 ASP A C 1
ATOM 4697 O O . ASP A 1 581 ? -13.417 -29.385 13.250 1.00 90.94 581 ASP A O 1
ATOM 4701 N N . LYS A 1 582 ? -12.622 -28.746 11.268 1.00 90.69 582 LYS A N 1
ATOM 4702 C CA . LYS A 1 582 ? -12.010 -30.049 10.934 1.00 90.69 582 LYS A CA 1
ATOM 4703 C C . LYS A 1 582 ? -10.704 -30.349 11.690 1.00 90.69 582 LYS A C 1
ATOM 4705 O O . LYS A 1 582 ? -10.051 -31.355 11.420 1.00 90.69 582 LYS A O 1
ATOM 4710 N N . GLY A 1 583 ? -10.288 -29.477 12.611 1.00 86.81 583 GLY A N 1
ATOM 4711 C CA . GLY A 1 583 ? -9.050 -29.623 13.389 1.00 86.81 583 GLY A CA 1
ATOM 4712 C C . GLY A 1 583 ? -7.759 -29.446 12.577 1.00 86.81 583 GLY A C 1
ATOM 4713 O O . GLY A 1 583 ? -6.675 -29.779 13.058 1.00 86.81 583 GLY A O 1
ATOM 4714 N N . TYR A 1 584 ? -7.851 -28.940 11.344 1.00 87.12 584 TYR A N 1
ATOM 4715 C CA . TYR A 1 584 ? -6.681 -28.579 10.547 1.00 87.12 584 TYR A CA 1
ATOM 4716 C C . TYR A 1 584 ? -6.011 -27.303 11.072 1.00 87.12 584 TYR A C 1
ATOM 4718 O O . TYR A 1 584 ? -6.584 -26.547 11.850 1.00 87.12 584 TYR A O 1
ATOM 4726 N N . TYR A 1 585 ? -4.772 -27.056 10.631 1.00 89.25 585 TYR A N 1
ATOM 4727 C CA . TYR A 1 585 ? -4.003 -25.880 11.058 1.00 89.25 585 TYR A CA 1
ATOM 4728 C C . TYR A 1 585 ? -4.643 -24.548 10.623 1.00 89.25 585 TYR A C 1
ATOM 4730 O O . TYR A 1 585 ? -4.501 -23.545 11.317 1.00 89.25 585 TYR A O 1
ATOM 4738 N N . TYR A 1 586 ? -5.339 -24.545 9.482 1.00 91.88 586 TYR A N 1
ATOM 4739 C CA . TYR A 1 586 ? -6.153 -23.432 9.006 1.00 91.88 586 TYR A CA 1
ATOM 4740 C C . TYR A 1 586 ? -7.612 -23.886 8.827 1.00 91.88 586 TYR A C 1
ATOM 4742 O O . TYR A 1 586 ? -7.823 -25.062 8.519 1.00 91.88 586 TYR A O 1
ATOM 4750 N N . PRO A 1 587 ? -8.596 -22.975 8.956 1.00 93.88 587 PRO A N 1
ATOM 4751 C CA . PRO A 1 587 ? -8.439 -21.553 9.284 1.00 93.88 587 PRO A CA 1
ATOM 4752 C C . PRO A 1 587 ? -7.959 -21.338 10.734 1.00 93.88 587 PRO A C 1
ATOM 4754 O O . PRO A 1 587 ? -8.391 -22.028 11.654 1.00 93.88 587 PRO A O 1
ATOM 4757 N N . LEU A 1 588 ? -7.007 -20.417 10.922 1.00 94.25 588 LEU A N 1
ATOM 4758 C CA . LEU A 1 588 ? -6.323 -20.167 12.198 1.00 94.25 588 LEU A CA 1
ATOM 4759 C C . LEU A 1 588 ? -6.983 -18.983 12.896 1.00 94.25 588 LEU A C 1
ATOM 4761 O O . LEU A 1 588 ? -7.280 -18.001 12.233 1.00 94.25 588 LEU A O 1
ATOM 4765 N N . GLU A 1 589 ? -7.153 -19.028 14.213 1.00 95.88 589 GLU A N 1
ATOM 4766 C CA . GLU A 1 589 ? -7.613 -17.867 14.984 1.00 95.88 589 GLU A CA 1
ATOM 4767 C C . GLU A 1 589 ? -6.756 -16.621 14.689 1.00 95.88 589 GLU A C 1
ATOM 4769 O O . GLU A 1 589 ? -5.517 -16.679 14.680 1.00 95.88 589 GLU A O 1
ATOM 4774 N N . TYR A 1 590 ? -7.418 -15.501 14.400 1.00 95.38 590 TYR A N 1
ATOM 4775 C CA . TYR A 1 590 ? -6.755 -14.229 14.152 1.00 95.38 590 TYR A CA 1
ATOM 4776 C C . TYR A 1 590 ? -6.053 -13.747 15.427 1.00 95.38 590 TYR A C 1
ATOM 4778 O O . TYR A 1 590 ? -6.643 -13.710 16.498 1.00 95.38 590 TYR A O 1
ATOM 4786 N N . LYS A 1 591 ? -4.777 -13.364 15.299 1.00 94.19 591 LYS A N 1
ATOM 4787 C CA . LYS A 1 591 ? -3.970 -12.793 16.390 1.00 94.19 591 LYS A CA 1
ATOM 4788 C C . LYS A 1 591 ? -3.221 -11.576 15.878 1.00 94.19 591 LYS A C 1
ATOM 4790 O O . LYS A 1 591 ? -2.146 -11.719 15.289 1.00 94.19 591 LYS A O 1
ATOM 4795 N N . GLY A 1 592 ? -3.798 -10.398 16.057 1.00 90.75 592 GLY A N 1
ATOM 4796 C CA . GLY A 1 592 ? -3.234 -9.123 15.625 1.00 90.75 592 GLY A CA 1
ATOM 4797 C C . GLY A 1 592 ? -4.055 -7.952 16.151 1.00 90.75 592 GLY A C 1
ATOM 4798 O O . GLY A 1 592 ? -4.961 -8.150 16.948 1.00 90.75 592 GLY A O 1
ATOM 4799 N N . ASN A 1 593 ? -3.730 -6.738 15.707 1.00 90.31 593 ASN A N 1
ATOM 4800 C CA . ASN A 1 593 ? -4.325 -5.519 16.268 1.00 90.31 593 ASN A CA 1
ATOM 4801 C C . ASN A 1 593 ? -5.502 -4.952 15.449 1.00 90.31 593 ASN A C 1
ATOM 4803 O O . ASN A 1 593 ? -6.015 -3.899 15.805 1.00 90.31 593 ASN A O 1
ATOM 4807 N N . LEU A 1 594 ? -5.892 -5.580 14.332 1.00 89.38 594 LEU A N 1
ATOM 4808 C CA . LEU A 1 594 ? -6.938 -5.042 13.442 1.00 89.38 594 LEU A CA 1
ATOM 4809 C C . LEU A 1 594 ? -8.361 -5.348 13.912 1.00 89.38 594 LEU A C 1
ATOM 4811 O O . LEU A 1 594 ? -9.284 -4.623 13.545 1.00 89.38 594 LEU A O 1
ATOM 4815 N N . TYR A 1 595 ? -8.531 -6.441 14.653 1.00 91.44 595 TYR A N 1
ATOM 4816 C CA . TYR A 1 595 ? -9.807 -6.912 15.180 1.00 91.44 595 TYR A CA 1
ATOM 4817 C C . TYR A 1 595 ? -9.585 -7.429 16.593 1.00 91.44 595 TYR A C 1
ATOM 4819 O O . TYR A 1 595 ? -8.515 -7.974 16.881 1.00 91.44 595 TYR A O 1
ATOM 4827 N N . SER A 1 596 ? -10.596 -7.289 17.445 1.00 90.12 596 SER A N 1
ATOM 4828 C CA . SER A 1 596 ? -10.519 -7.817 18.800 1.00 90.12 596 SER A CA 1
ATOM 4829 C C . SER A 1 596 ? -10.590 -9.348 18.788 1.00 90.12 596 SER A C 1
ATOM 4831 O O . SER A 1 596 ? -11.289 -9.954 17.971 1.00 90.12 596 SER A O 1
ATOM 4833 N N . GLU A 1 597 ? -9.822 -9.986 19.675 1.00 90.12 597 GLU A N 1
ATOM 4834 C CA . GLU A 1 597 ? -9.742 -11.451 19.768 1.00 90.12 597 GLU A CA 1
ATOM 4835 C C . GLU A 1 597 ? -11.093 -12.078 20.167 1.00 90.12 597 GLU A C 1
ATOM 4837 O O . GLU A 1 597 ? -11.374 -13.226 19.825 1.00 90.12 597 GLU A O 1
ATOM 4842 N N . ASP A 1 598 ? -11.963 -11.323 20.843 1.00 91.06 598 ASP A N 1
ATOM 4843 C CA . ASP A 1 598 ? -13.286 -11.776 21.286 1.00 91.06 598 ASP A CA 1
ATOM 4844 C C . ASP A 1 598 ? -14.286 -11.989 20.135 1.00 91.06 598 ASP A C 1
ATOM 4846 O O . ASP A 1 598 ? -15.232 -12.766 20.280 1.00 91.06 598 ASP A O 1
ATOM 4850 N N . GLN A 1 599 ? -14.042 -11.379 18.971 1.00 92.62 599 GLN A N 1
ATOM 4851 C CA . GLN A 1 599 ? -14.864 -11.548 17.769 1.00 92.62 599 GLN A CA 1
ATOM 4852 C C . GLN A 1 599 ? -14.690 -12.941 17.143 1.00 92.62 599 GLN A C 1
ATOM 4854 O O . GLN A 1 599 ? -15.478 -13.338 16.282 1.00 92.62 599 GLN A O 1
ATOM 4859 N N . GLY A 1 600 ? -13.676 -13.707 17.570 1.00 95.12 600 GLY A N 1
ATOM 4860 C CA . GLY A 1 600 ? -13.479 -15.093 17.144 1.00 95.12 600 GLY A CA 1
ATOM 4861 C C . GLY A 1 600 ? -13.168 -15.242 15.653 1.00 95.12 600 GLY A C 1
ATOM 4862 O O . GLY A 1 600 ? -13.431 -16.297 15.069 1.00 95.12 600 GLY A O 1
ATOM 4863 N N . TYR A 1 601 ? -12.638 -14.193 15.019 1.00 97.50 601 TYR A N 1
ATOM 4864 C CA . TYR A 1 601 ? -12.259 -14.239 13.612 1.00 97.50 601 TYR A CA 1
ATOM 4865 C C . TYR A 1 601 ? -11.144 -15.245 13.357 1.00 97.50 601 TYR A C 1
ATOM 4867 O O . TYR A 1 601 ? -10.245 -15.458 14.176 1.00 97.50 601 TYR A O 1
ATOM 4875 N N . LYS A 1 602 ? -11.184 -15.847 12.171 1.00 97.31 602 LYS A N 1
ATOM 4876 C CA . LYS A 1 602 ? -10.172 -16.783 11.692 1.00 97.31 602 LYS A CA 1
ATOM 4877 C C . LYS A 1 602 ? -9.573 -16.272 10.383 1.00 97.31 602 LYS A C 1
ATOM 4879 O O . LYS A 1 602 ? -10.209 -15.549 9.626 1.00 97.31 602 LYS A O 1
ATOM 4884 N N . ILE A 1 603 ? -8.331 -16.648 10.107 1.00 96.56 603 ILE A N 1
ATOM 4885 C CA . ILE A 1 603 ? -7.604 -16.281 8.896 1.00 96.56 603 ILE A CA 1
ATOM 4886 C C . ILE A 1 603 ? -7.241 -17.501 8.067 1.00 96.56 603 ILE A C 1
ATOM 4888 O O . ILE A 1 603 ? -6.927 -18.564 8.608 1.00 96.56 603 ILE A O 1
ATOM 4892 N N . TRP A 1 604 ? -7.219 -17.325 6.750 1.00 94.94 604 TRP A N 1
ATOM 4893 C CA . TRP A 1 604 ? -6.807 -18.349 5.793 1.00 94.94 604 TRP A CA 1
ATOM 4894 C C . TRP A 1 604 ? -5.800 -17.774 4.785 1.00 94.94 604 TRP A C 1
ATOM 4896 O O . TRP A 1 604 ? -6.033 -16.694 4.245 1.00 94.94 604 TRP A O 1
ATOM 4906 N N . PRO A 1 605 ? -4.651 -18.434 4.545 1.00 93.44 605 PRO A N 1
ATOM 4907 C CA . PRO A 1 605 ? -3.574 -17.880 3.728 1.00 93.44 605 PRO A CA 1
ATOM 4908 C C . PRO A 1 605 ? -3.916 -17.868 2.234 1.00 93.44 605 PRO A C 1
ATOM 4910 O O . PRO A 1 605 ? -4.458 -18.833 1.700 1.00 93.44 605 PRO A O 1
ATOM 4913 N N . ILE A 1 606 ? -3.481 -16.816 1.539 1.00 91.06 606 ILE A N 1
ATOM 4914 C CA . ILE A 1 606 ? -3.556 -16.691 0.079 1.00 91.06 606 ILE A CA 1
ATOM 4915 C C . ILE A 1 606 ? -2.150 -16.910 -0.499 1.00 91.06 606 ILE A C 1
ATOM 4917 O O . ILE A 1 606 ? -1.235 -16.103 -0.302 1.00 91.06 606 ILE A O 1
ATOM 4921 N N . TYR A 1 607 ? -1.951 -18.018 -1.218 1.00 81.62 607 TYR A N 1
ATOM 4922 C CA . TYR A 1 607 ? -0.661 -18.377 -1.822 1.00 81.62 607 TYR A CA 1
ATOM 4923 C C . TYR A 1 607 ? -0.550 -17.849 -3.256 1.00 81.62 607 TYR A C 1
ATOM 4925 O O . TYR A 1 607 ? -0.697 -18.576 -4.235 1.00 81.62 607 TYR A O 1
ATOM 4933 N N . TYR A 1 608 ? -0.258 -16.557 -3.370 1.00 62.03 608 TYR A N 1
ATOM 4934 C CA . TYR A 1 608 ? -0.268 -15.854 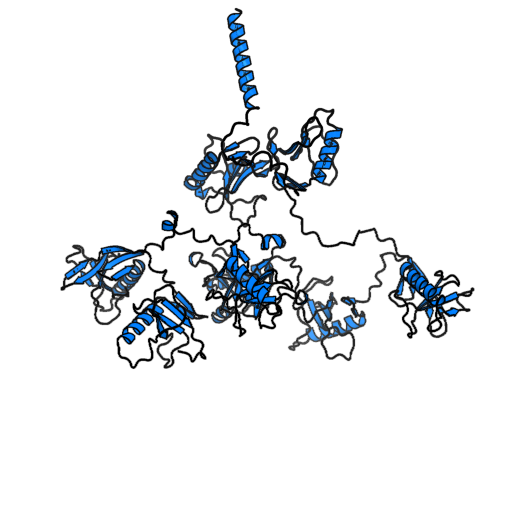-4.652 1.00 62.03 608 TYR A CA 1
ATOM 4935 C C . TYR A 1 608 ? 0.808 -16.318 -5.652 1.00 62.03 608 TYR A C 1
ATOM 4937 O O . TYR A 1 608 ? 0.534 -16.407 -6.840 1.00 62.03 608 TYR A O 1
ATOM 4945 N N . ALA A 1 609 ? 2.015 -16.683 -5.191 1.00 55.34 609 ALA A N 1
ATOM 4946 C CA . ALA A 1 609 ? 3.149 -17.003 -6.076 1.00 55.34 609 ALA A CA 1
ATOM 4947 C C . ALA A 1 609 ? 2.903 -18.181 -7.038 1.00 55.34 609 ALA A C 1
ATOM 4949 O O . ALA A 1 609 ? 3.649 -18.359 -7.996 1.00 55.34 609 ALA A O 1
ATOM 4950 N N . THR A 1 610 ? 1.885 -18.995 -6.769 1.00 52.53 610 THR A N 1
ATOM 4951 C CA . THR A 1 610 ? 1.517 -20.138 -7.600 1.00 52.53 610 THR A CA 1
ATOM 4952 C C . THR A 1 610 ? 0.078 -20.097 -8.084 1.00 52.53 610 THR A C 1
ATOM 4954 O O . THR A 1 610 ? -0.251 -20.912 -8.936 1.00 52.53 610 THR A O 1
ATOM 4957 N N . LEU A 1 611 ? -0.795 -19.269 -7.490 1.00 50.78 611 LEU A N 1
ATOM 4958 C CA . LEU A 1 611 ? -2.267 -19.386 -7.555 1.00 50.78 611 LEU A CA 1
ATOM 4959 C C . LEU A 1 611 ? -2.818 -20.807 -7.295 1.00 50.78 611 LEU A C 1
ATOM 4961 O O . LEU A 1 611 ? -4.019 -21.028 -7.321 1.00 50.78 611 LEU A O 1
ATOM 4965 N N . VAL A 1 612 ? -1.957 -21.783 -6.994 1.00 53.00 612 VAL A N 1
ATOM 4966 C CA . VAL A 1 612 ? -2.329 -23.116 -6.552 1.00 53.00 612 VAL A CA 1
ATOM 4967 C C . VAL A 1 612 ? -2.807 -22.969 -5.128 1.00 53.00 612 VAL A C 1
ATOM 4969 O O . VAL A 1 612 ? -2.012 -22.825 -4.192 1.00 53.00 612 VAL A O 1
ATOM 4972 N N . ILE A 1 613 ? -4.120 -22.994 -4.968 1.00 57.72 613 ILE A N 1
ATOM 4973 C CA . ILE A 1 613 ? -4.714 -22.950 -3.652 1.00 57.72 613 ILE A CA 1
ATOM 4974 C C . ILE A 1 613 ? -4.475 -24.309 -3.007 1.00 57.72 613 ILE A C 1
ATOM 4976 O O . ILE A 1 613 ? -4.978 -25.356 -3.420 1.00 57.72 613 ILE A O 1
ATOM 4980 N N . HIS A 1 614 ? -3.591 -24.314 -2.014 1.00 61.16 614 HIS A N 1
ATOM 4981 C CA . HIS A 1 614 ? -3.275 -25.520 -1.278 1.00 61.16 614 HIS A CA 1
ATOM 4982 C C . HIS A 1 614 ? -4.505 -25.936 -0.471 1.00 61.16 614 HIS A C 1
ATOM 4984 O O . HIS A 1 614 ? -4.814 -25.310 0.536 1.00 61.16 614 HIS A O 1
ATOM 4990 N N . ARG A 1 615 ? -5.160 -27.033 -0.874 1.00 63.94 615 ARG A N 1
ATOM 4991 C CA . ARG A 1 615 ? -6.282 -27.622 -0.118 1.00 63.94 615 ARG A CA 1
ATOM 4992 C C . ARG A 1 615 ? -5.934 -27.924 1.345 1.00 63.94 615 ARG A C 1
ATOM 4994 O O . ARG A 1 615 ? -6.812 -27.887 2.190 1.00 63.94 615 ARG A O 1
ATOM 5001 N N . TYR A 1 616 ? -4.661 -28.214 1.641 1.00 66.00 616 TYR A N 1
ATOM 5002 C CA . TYR A 1 616 ? -4.197 -28.574 2.984 1.00 66.00 616 TYR A CA 1
ATOM 5003 C C . TYR A 1 616 ? -2.813 -27.978 3.281 1.00 66.00 616 TYR A C 1
ATOM 5005 O O . TYR A 1 616 ? -1.792 -28.653 3.090 1.00 66.00 616 TYR A O 1
ATOM 5013 N N . PRO A 1 617 ? -2.723 -26.721 3.744 1.00 65.38 617 PRO A N 1
ATOM 5014 C CA . PRO A 1 617 ? -1.476 -26.155 4.251 1.00 65.38 617 PRO A CA 1
ATOM 5015 C C . PRO A 1 617 ? -1.036 -26.889 5.533 1.00 65.38 617 PRO A C 1
ATOM 5017 O O . PRO A 1 617 ? -1.335 -26.483 6.650 1.00 65.38 617 PRO A O 1
ATOM 5020 N N . LYS A 1 618 ? -0.304 -28.001 5.374 1.00 63.56 618 LYS A N 1
ATOM 5021 C CA . LYS A 1 618 ? 0.186 -28.847 6.484 1.00 63.56 618 LYS A CA 1
ATOM 5022 C C . LYS A 1 618 ? 1.291 -28.202 7.325 1.00 63.56 618 LYS A C 1
ATOM 5024 O O . LYS A 1 618 ? 1.669 -28.740 8.358 1.00 63.56 618 LYS A O 1
ATOM 5029 N N . THR A 1 619 ? 1.853 -27.087 6.870 1.00 69.06 619 THR A N 1
ATOM 5030 C CA . THR A 1 619 ? 2.896 -26.357 7.596 1.00 69.06 619 THR A CA 1
ATOM 5031 C C . THR A 1 619 ? 2.544 -24.877 7.616 1.00 69.06 619 THR A C 1
ATOM 5033 O O . THR A 1 619 ? 2.035 -24.383 6.605 1.00 69.06 619 THR A O 1
ATOM 5036 N N . PRO A 1 620 ? 2.839 -24.157 8.714 1.00 69.75 620 PRO A N 1
ATOM 5037 C CA . PRO A 1 620 ? 2.758 -22.703 8.771 1.00 69.75 620 PRO A CA 1
ATOM 5038 C C . PRO A 1 620 ? 3.821 -22.099 7.853 1.00 69.75 620 PRO A C 1
ATOM 5040 O O . PRO A 1 620 ? 4.849 -21.582 8.290 1.00 69.75 620 PRO A O 1
ATOM 5043 N N . ARG A 1 621 ? 3.616 -22.209 6.542 1.00 64.12 621 ARG A N 1
ATOM 5044 C CA . ARG A 1 621 ? 4.381 -21.433 5.578 1.00 64.12 621 ARG A CA 1
ATOM 5045 C C . ARG A 1 621 ? 4.017 -19.973 5.787 1.00 64.12 621 ARG A C 1
ATOM 5047 O O . ARG A 1 621 ? 2.855 -19.647 6.017 1.00 64.12 621 ARG A O 1
ATOM 5054 N N . SER A 1 622 ? 5.026 -19.116 5.689 1.00 67.81 622 SER A N 1
ATOM 5055 C CA . SER A 1 622 ? 4.941 -17.662 5.807 1.00 67.81 622 SER A CA 1
ATOM 5056 C C . SER A 1 622 ? 4.110 -17.050 4.673 1.00 67.81 622 SER A C 1
ATOM 5058 O O . SER A 1 622 ? 4.654 -16.372 3.806 1.00 67.81 622 SER A O 1
ATOM 5060 N N . GLY A 1 623 ? 2.800 -17.309 4.654 1.00 79.56 623 GLY A N 1
ATOM 5061 C CA . GLY A 1 623 ? 1.864 -16.542 3.845 1.00 79.56 623 GLY A CA 1
ATOM 5062 C C . GLY A 1 623 ? 2.001 -15.067 4.212 1.00 79.56 623 GLY A C 1
ATOM 5063 O O . GLY A 1 623 ? 2.119 -14.723 5.392 1.00 79.56 623 GLY A O 1
ATOM 5064 N N . SER A 1 624 ? 2.059 -14.207 3.199 1.00 90.69 624 SER A N 1
ATOM 5065 C CA . SER A 1 624 ? 2.080 -12.756 3.394 1.00 90.69 624 SER A CA 1
ATOM 5066 C C . SER A 1 624 ? 0.691 -12.142 3.295 1.00 90.69 624 SER A C 1
ATOM 5068 O O . SER A 1 624 ? 0.519 -11.038 3.788 1.00 90.69 624 SER A O 1
ATOM 5070 N N . PHE A 1 625 ? -0.282 -12.854 2.727 1.00 94.25 625 PHE A N 1
ATOM 5071 C CA . PHE A 1 625 ? -1.652 -12.393 2.524 1.00 94.25 625 PHE A CA 1
ATOM 5072 C C . PHE A 1 625 ? -2.627 -13.425 3.080 1.00 94.25 625 PHE A C 1
ATOM 5074 O O . PHE A 1 625 ? -2.360 -14.629 2.997 1.00 94.25 625 PHE A O 1
ATOM 5081 N N . PHE A 1 626 ? -3.730 -12.960 3.653 1.00 96.06 626 PHE A N 1
ATOM 5082 C CA . PHE A 1 626 ? -4.744 -13.798 4.278 1.00 96.06 626 PHE A CA 1
ATOM 5083 C C . PHE A 1 626 ? -6.129 -13.219 4.013 1.00 96.06 626 PHE A C 1
ATOM 5085 O O . PHE A 1 626 ? -6.287 -12.002 4.047 1.00 96.06 626 PHE A O 1
ATOM 5092 N N . ILE A 1 627 ? -7.126 -14.076 3.812 1.00 96.94 627 ILE A N 1
ATOM 5093 C CA . ILE A 1 627 ? -8.522 -13.679 4.018 1.00 96.94 627 ILE A CA 1
ATOM 5094 C C . ILE A 1 627 ? -8.850 -13.778 5.508 1.00 96.94 627 ILE A C 1
ATOM 5096 O O . ILE A 1 627 ? -8.289 -14.625 6.213 1.00 96.94 627 ILE A O 1
ATOM 5100 N N . VAL A 1 628 ? -9.753 -12.926 5.970 1.00 97.50 628 VAL A N 1
ATOM 5101 C CA . VAL A 1 628 ? -10.329 -12.937 7.315 1.00 97.50 628 VAL A CA 1
ATOM 5102 C C . VAL A 1 628 ? -11.774 -13.375 7.176 1.00 97.50 628 VAL A C 1
ATOM 5104 O O . VAL A 1 628 ? -12.526 -12.768 6.416 1.00 97.50 628 VAL A O 1
ATOM 5107 N N . ILE A 1 629 ? -12.153 -14.418 7.901 1.00 97.94 629 ILE A N 1
ATOM 5108 C CA . ILE A 1 629 ? -13.522 -14.916 7.961 1.00 97.94 629 ILE A CA 1
ATOM 5109 C C . ILE A 1 629 ? -14.015 -14.895 9.402 1.00 97.94 629 ILE A C 1
ATOM 5111 O O . ILE A 1 629 ? -13.231 -15.060 10.341 1.00 97.94 629 ILE A O 1
ATOM 5115 N N . ASP A 1 630 ? -15.313 -14.703 9.582 1.00 97.25 630 ASP A N 1
ATOM 5116 C CA . ASP A 1 630 ? -15.927 -14.846 10.896 1.00 97.25 630 ASP A CA 1
ATOM 5117 C C . ASP A 1 630 ? -16.213 -16.307 11.266 1.00 97.25 630 ASP A C 1
ATOM 5119 O O . ASP A 1 630 ? -15.894 -17.247 10.532 1.00 97.25 630 ASP A O 1
ATOM 5123 N N . SER A 1 631 ? -16.803 -16.506 12.443 1.00 95.44 631 SER A N 1
ATOM 5124 C CA . SER A 1 631 ? -17.202 -17.824 12.936 1.00 95.44 631 SER A CA 1
ATOM 5125 C C . SER A 1 631 ? -18.282 -18.496 12.079 1.00 95.44 631 SER A C 1
ATOM 5127 O O . SER A 1 631 ? -18.372 -19.721 12.094 1.00 95.44 631 SER A O 1
ATOM 5129 N N . ALA A 1 632 ? -19.057 -17.728 11.306 1.00 96.88 632 ALA A N 1
ATOM 5130 C CA . ALA A 1 632 ? -20.025 -18.236 10.336 1.00 96.88 632 ALA A CA 1
ATOM 5131 C C . ALA A 1 632 ? -19.393 -18.521 8.960 1.00 96.88 632 ALA A C 1
ATOM 5133 O O . ALA A 1 632 ? -20.079 -19.001 8.057 1.00 96.88 632 ALA A O 1
ATOM 5134 N N . GLY A 1 633 ? -18.097 -18.239 8.787 1.00 96.38 633 GLY A N 1
ATOM 5135 C CA . GLY A 1 633 ? -17.386 -18.427 7.530 1.00 96.38 633 GLY A CA 1
ATOM 5136 C C . GLY A 1 633 ? -17.585 -17.302 6.513 1.00 96.38 633 GLY A C 1
ATOM 5137 O O . GLY A 1 633 ? -17.181 -17.453 5.360 1.00 96.38 633 GLY A O 1
ATOM 5138 N N . GLN A 1 634 ? -18.190 -16.177 6.905 1.00 97.00 634 GLN A N 1
ATOM 5139 C CA . GLN A 1 634 ? -18.373 -15.030 6.016 1.00 97.00 634 GLN A CA 1
ATOM 5140 C C . GLN A 1 634 ? -17.064 -14.256 5.885 1.00 97.00 634 GLN A C 1
ATOM 5142 O O . GLN A 1 634 ? -16.394 -13.986 6.885 1.00 97.00 634 GLN A O 1
ATOM 5147 N N . LEU A 1 635 ? -16.716 -13.863 4.658 1.00 96.44 635 LEU A N 1
ATOM 5148 C CA . LEU A 1 635 ? -15.578 -12.987 4.397 1.00 96.44 635 LEU A CA 1
ATOM 5149 C C . LEU A 1 635 ? -15.786 -11.633 5.088 1.00 96.44 635 LEU A C 1
ATOM 5151 O O . LEU A 1 635 ? -16.784 -10.952 4.854 1.00 96.44 635 LEU A O 1
ATOM 5155 N N . ARG A 1 636 ? -14.816 -11.233 5.910 1.00 95.69 636 ARG A N 1
ATOM 5156 C CA . ARG A 1 636 ? -14.772 -9.925 6.573 1.00 95.69 636 ARG A CA 1
ATOM 5157 C C . ARG A 1 636 ? -13.772 -8.986 5.919 1.00 95.69 636 ARG A C 1
ATOM 5159 O O . ARG A 1 636 ? -14.090 -7.819 5.731 1.00 95.69 636 ARG A O 1
ATOM 5166 N N . ASP A 1 637 ? -12.587 -9.482 5.565 1.00 95.69 637 ASP A N 1
ATOM 5167 C CA . ASP A 1 637 ? -11.538 -8.649 4.970 1.00 95.69 637 ASP A CA 1
ATOM 5168 C C . ASP A 1 637 ? -10.434 -9.478 4.293 1.00 95.69 637 ASP A C 1
ATOM 5170 O O . ASP A 1 637 ? -10.387 -10.707 4.404 1.00 95.69 637 ASP A O 1
ATOM 5174 N N . VAL A 1 638 ? -9.498 -8.789 3.643 1.00 96.00 638 VAL A N 1
ATOM 5175 C CA . VAL A 1 638 ? -8.221 -9.327 3.175 1.00 96.00 638 VAL A CA 1
ATOM 5176 C C . VAL A 1 638 ? -7.097 -8.534 3.831 1.00 96.00 638 VAL A C 1
ATOM 5178 O O . VAL A 1 638 ? -7.056 -7.310 3.758 1.00 96.00 638 VAL A O 1
ATOM 5181 N N . ILE A 1 639 ? -6.160 -9.227 4.472 1.00 96.50 639 ILE A N 1
ATOM 5182 C CA . ILE A 1 639 ? -5.089 -8.607 5.255 1.00 96.50 639 ILE A CA 1
ATOM 5183 C C . ILE A 1 639 ? -3.705 -9.074 4.803 1.00 96.50 639 ILE A C 1
ATOM 5185 O O . ILE A 1 639 ? -3.510 -10.211 4.363 1.00 96.50 639 ILE A O 1
ATOM 5189 N N . ALA A 1 640 ? -2.707 -8.208 4.967 1.00 95.69 640 ALA A N 1
ATOM 5190 C CA . ALA A 1 640 ? -1.311 -8.501 4.672 1.00 95.69 640 ALA A CA 1
ATOM 5191 C C . ALA A 1 640 ? -0.453 -8.493 5.942 1.00 95.69 640 ALA A C 1
ATOM 5193 O O . ALA A 1 640 ? -0.566 -7.610 6.790 1.00 95.69 640 ALA A O 1
ATOM 5194 N N . ARG A 1 641 ? 0.444 -9.470 6.077 1.00 95.56 641 ARG A N 1
ATOM 5195 C CA . ARG A 1 641 ? 1.302 -9.640 7.254 1.00 95.56 641 ARG A CA 1
ATOM 5196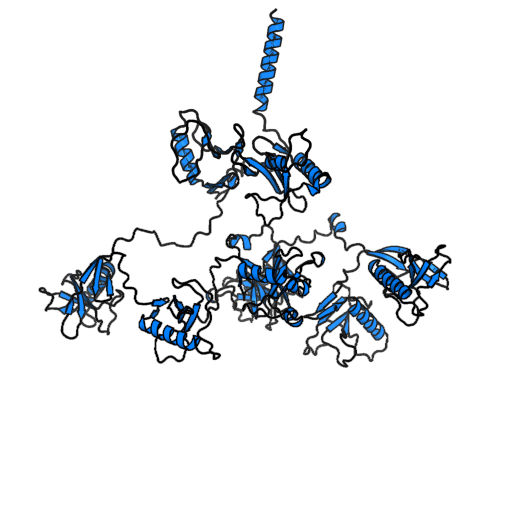 C C . ARG A 1 641 ? 2.562 -8.779 7.168 1.00 95.56 641 ARG A C 1
ATOM 5198 O O . ARG A 1 641 ? 3.423 -8.993 6.302 1.00 95.56 641 ARG A O 1
ATOM 5205 N N . THR A 1 642 ? 2.720 -7.866 8.121 1.00 95.25 642 THR A N 1
ATOM 5206 C CA . THR A 1 642 ? 3.866 -6.952 8.234 1.00 95.25 642 THR A CA 1
ATOM 5207 C C . THR A 1 642 ? 5.115 -7.659 8.760 1.00 95.25 642 THR A C 1
ATOM 5209 O O . THR A 1 642 ? 5.047 -8.717 9.394 1.00 95.25 642 THR A O 1
ATOM 5212 N N . SER A 1 643 ? 6.299 -7.074 8.549 1.00 92.12 643 SER A N 1
ATOM 5213 C CA . SER A 1 643 ? 7.567 -7.643 9.035 1.00 92.12 643 SER A CA 1
ATOM 5214 C C . SER A 1 643 ? 7.639 -7.784 10.563 1.00 92.12 643 SER A C 1
ATOM 5216 O O . SER A 1 643 ? 8.459 -8.554 11.060 1.00 92.12 643 SER A O 1
ATOM 5218 N N . LYS A 1 644 ? 6.778 -7.080 11.315 1.00 91.12 644 LYS A N 1
ATOM 5219 C CA . LYS A 1 644 ? 6.642 -7.227 12.776 1.00 91.12 644 LYS A CA 1
ATOM 5220 C C . LYS A 1 644 ? 5.662 -8.330 13.200 1.00 91.12 644 LYS A C 1
ATOM 5222 O O . LYS A 1 644 ? 5.345 -8.432 14.378 1.00 91.12 644 LYS A O 1
ATOM 5227 N N . LYS A 1 645 ? 5.218 -9.176 12.263 1.00 89.50 645 LYS A N 1
ATOM 5228 C CA . LYS A 1 645 ? 4.218 -10.240 12.466 1.00 89.50 645 LYS A CA 1
ATOM 5229 C C . LYS A 1 645 ? 2.815 -9.733 12.839 1.00 89.50 645 LYS A C 1
ATOM 5231 O O . LYS A 1 645 ? 2.010 -10.554 13.264 1.00 89.50 645 LYS A O 1
ATOM 5236 N N . ASN A 1 646 ? 2.530 -8.446 12.642 1.00 93.19 646 ASN A N 1
ATOM 5237 C CA . ASN A 1 646 ? 1.175 -7.894 12.709 1.00 93.19 646 ASN A CA 1
ATOM 5238 C C . ASN A 1 646 ? 0.545 -7.882 11.304 1.00 93.19 646 ASN A C 1
ATOM 5240 O O . ASN A 1 646 ? 1.137 -8.424 10.364 1.00 93.19 646 ASN A O 1
ATOM 5244 N N . TYR A 1 647 ? -0.625 -7.272 11.150 1.00 95.62 647 TYR A N 1
ATOM 5245 C CA . TYR A 1 647 ? -1.374 -7.235 9.902 1.00 95.62 647 TYR A CA 1
ATOM 5246 C C . TYR A 1 647 ? -1.823 -5.817 9.556 1.00 95.62 647 TYR A C 1
ATOM 5248 O O . TYR A 1 647 ? -2.060 -5.014 10.450 1.00 95.62 647 TYR A O 1
ATOM 5256 N N . ILE A 1 648 ? -1.957 -5.542 8.263 1.00 95.56 648 ILE A N 1
ATOM 5257 C CA . ILE A 1 648 ? -2.642 -4.367 7.709 1.00 95.56 648 ILE A CA 1
ATOM 5258 C C . ILE A 1 648 ? -3.803 -4.821 6.830 1.00 95.56 648 ILE A C 1
ATOM 5260 O O . ILE A 1 648 ? -3.739 -5.917 6.270 1.00 95.56 648 ILE A O 1
ATOM 5264 N N . ARG A 1 649 ? -4.824 -3.979 6.675 1.00 95.38 649 ARG A N 1
ATOM 5265 C CA . ARG A 1 649 ? -5.913 -4.212 5.717 1.00 95.38 649 ARG A CA 1
ATOM 5266 C C . ARG A 1 649 ? -5.426 -3.972 4.289 1.00 95.38 649 ARG A C 1
ATOM 5268 O O . ARG A 1 649 ? -4.640 -3.056 4.042 1.00 95.38 649 ARG A O 1
ATOM 5275 N N . CYS A 1 650 ? -5.870 -4.805 3.359 1.00 95.06 650 CYS A N 1
ATOM 5276 C CA . CYS A 1 650 ? -5.722 -4.549 1.933 1.00 95.06 650 CYS A CA 1
ATOM 5277 C C . CYS A 1 650 ? -6.854 -3.643 1.450 1.00 95.06 650 CYS A C 1
ATOM 5279 O O . CYS A 1 650 ? -7.945 -3.640 2.012 1.00 95.06 650 CYS A O 1
ATOM 5281 N N . MET A 1 651 ? -6.612 -2.878 0.390 1.00 91.94 651 MET A N 1
ATOM 5282 C CA . MET A 1 651 ? -7.616 -1.943 -0.118 1.00 91.94 651 MET A CA 1
ATOM 5283 C C . MET A 1 651 ? -8.444 -2.605 -1.206 1.00 91.94 651 MET A C 1
ATOM 5285 O O . MET A 1 651 ? -7.880 -3.210 -2.117 1.00 91.94 651 MET A O 1
ATOM 5289 N N . ARG A 1 652 ? -9.769 -2.459 -1.164 1.00 93.00 652 ARG A N 1
ATOM 5290 C CA . ARG A 1 652 ? -10.608 -2.892 -2.281 1.00 93.00 652 ARG A CA 1
ATOM 5291 C C . ARG A 1 652 ? -10.284 -2.031 -3.500 1.00 93.00 652 ARG A C 1
ATOM 5293 O O . ARG A 1 652 ? -10.259 -0.805 -3.410 1.00 93.00 652 ARG A O 1
ATOM 5300 N N . ALA A 1 653 ? -10.003 -2.662 -4.630 1.00 90.81 653 ALA A N 1
ATOM 5301 C CA . ALA A 1 653 ? -9.550 -1.968 -5.825 1.00 90.81 653 ALA A CA 1
ATOM 5302 C C . ALA A 1 653 ? -10.253 -2.512 -7.068 1.00 90.81 653 ALA A C 1
ATOM 5304 O O . ALA A 1 653 ? -10.651 -3.675 -7.140 1.00 90.81 653 ALA A O 1
ATOM 5305 N N . ARG A 1 654 ? -10.396 -1.649 -8.074 1.00 91.19 654 ARG A N 1
ATOM 5306 C CA . ARG A 1 654 ? -10.800 -2.056 -9.416 1.00 91.19 654 ARG A CA 1
ATOM 5307 C C . ARG A 1 654 ? -9.556 -2.136 -10.280 1.00 91.19 654 ARG A C 1
ATOM 5309 O O . ARG A 1 654 ? -8.952 -1.111 -10.593 1.00 91.19 654 ARG A O 1
ATOM 5316 N N . LYS A 1 655 ? -9.203 -3.338 -10.714 1.00 87.62 655 LYS A N 1
ATOM 5317 C CA . LYS A 1 655 ? -8.224 -3.525 -11.778 1.00 87.62 655 LYS A CA 1
ATOM 5318 C C . LYS A 1 655 ? -8.993 -3.892 -13.026 1.00 87.62 655 LYS A C 1
ATOM 5320 O O . LYS A 1 655 ? -9.620 -4.944 -13.071 1.00 87.62 655 LYS A O 1
ATOM 5325 N N . VAL A 1 656 ? -8.993 -3.001 -14.015 1.00 82.06 656 VAL A N 1
ATOM 5326 C CA . VAL A 1 656 ? -9.605 -3.288 -15.315 1.00 82.06 656 VAL A CA 1
ATOM 5327 C C . VAL A 1 656 ? -8.964 -4.578 -15.815 1.00 82.06 656 VAL A C 1
ATOM 5329 O O . VAL A 1 656 ? -7.748 -4.617 -16.018 1.00 82.06 656 VAL A O 1
ATOM 5332 N N . SER A 1 657 ? -9.756 -5.651 -15.904 1.00 65.00 657 SER A N 1
ATOM 5333 C CA . SER A 1 657 ? -9.301 -6.888 -16.528 1.00 65.00 657 SER A CA 1
ATOM 5334 C C . SER A 1 657 ? -8.738 -6.509 -17.892 1.00 65.00 657 SER A C 1
ATOM 5336 O O . SER A 1 657 ? -9.372 -5.690 -18.565 1.00 65.00 657 SER A O 1
ATOM 5338 N N . PRO A 1 658 ? -7.569 -7.037 -18.299 1.00 56.53 658 PRO A N 1
ATOM 5339 C CA . PRO A 1 658 ? -7.116 -6.865 -19.670 1.00 56.53 658 PRO A CA 1
ATOM 5340 C C . PRO A 1 658 ? -8.303 -7.193 -20.573 1.00 56.53 658 PRO A C 1
ATOM 5342 O O . PRO A 1 658 ? -8.927 -8.241 -20.381 1.00 56.53 658 PRO A O 1
ATOM 5345 N N . ALA A 1 659 ? -8.700 -6.251 -21.434 1.00 44.06 659 ALA A N 1
ATOM 5346 C CA . ALA A 1 659 ? -9.815 -6.486 -22.338 1.00 44.06 659 ALA A CA 1
ATOM 5347 C C . ALA A 1 659 ? -9.551 -7.817 -23.062 1.00 44.06 659 ALA A C 1
ATOM 5349 O O . ALA A 1 659 ? -8.392 -8.071 -23.405 1.00 44.06 659 ALA A O 1
ATOM 5350 N N . PRO A 1 660 ? -10.561 -8.693 -23.228 1.00 50.88 660 PRO A N 1
ATOM 5351 C CA . PRO A 1 660 ? -10.376 -9.920 -23.991 1.00 50.88 660 PRO A CA 1
ATOM 5352 C C . PRO A 1 660 ? -9.715 -9.567 -25.330 1.00 50.88 660 PRO A C 1
ATOM 5354 O O . PRO A 1 660 ? -10.129 -8.600 -25.969 1.00 50.88 660 PRO A O 1
ATOM 5357 N N . ASP A 1 661 ? -8.680 -10.327 -25.711 1.00 46.03 661 ASP A N 1
ATOM 5358 C CA . ASP A 1 661 ? -7.743 -10.097 -26.837 1.00 46.03 661 ASP A CA 1
ATOM 5359 C C . ASP A 1 661 ? -8.405 -9.946 -28.233 1.00 46.03 661 ASP A C 1
ATOM 5361 O O . ASP A 1 661 ? -7.737 -9.950 -29.263 1.00 46.03 661 ASP A O 1
ATOM 5365 N N . THR A 1 662 ? -9.730 -9.846 -28.303 1.00 45.50 662 THR A N 1
ATOM 5366 C CA . THR A 1 662 ? -10.523 -9.753 -29.529 1.00 45.50 662 THR A CA 1
ATOM 5367 C C . THR A 1 662 ? -10.800 -8.324 -29.988 1.00 45.50 662 THR A C 1
ATOM 5369 O O . THR A 1 662 ? -11.301 -8.151 -31.094 1.00 45.50 662 THR A O 1
ATOM 5372 N N . ASP A 1 663 ? -10.523 -7.306 -29.171 1.00 43.31 663 ASP A N 1
ATOM 5373 C CA . ASP A 1 663 ? -10.805 -5.914 -29.539 1.00 43.31 663 ASP A CA 1
ATOM 5374 C C . ASP A 1 663 ? -9.601 -5.312 -30.280 1.00 43.31 663 ASP A C 1
ATOM 5376 O O . ASP A 1 663 ? -8.489 -5.358 -29.761 1.00 43.31 663 ASP A O 1
ATOM 5380 N N . GLU A 1 664 ? -9.767 -4.733 -31.473 1.00 48.94 664 GLU A N 1
ATOM 5381 C CA . GLU A 1 664 ? -8.662 -4.158 -32.276 1.00 48.94 664 GLU A CA 1
ATOM 5382 C C . GLU A 1 664 ? -7.853 -3.089 -31.505 1.00 48.94 664 GLU A C 1
ATOM 5384 O O . GLU A 1 664 ? -6.671 -2.871 -31.770 1.00 48.94 664 GLU A O 1
ATOM 5389 N N . LEU A 1 665 ? -8.445 -2.491 -30.466 1.00 42.66 665 LEU A N 1
ATOM 5390 C CA . LEU A 1 665 ? -7.786 -1.589 -29.514 1.00 42.66 665 LEU A CA 1
ATOM 5391 C C . LEU A 1 665 ? -6.753 -2.281 -28.600 1.00 42.66 665 LEU A C 1
ATOM 5393 O O . LEU A 1 665 ? -5.843 -1.622 -28.096 1.00 42.66 665 LEU A O 1
ATOM 5397 N N . SER A 1 666 ? -6.825 -3.599 -28.409 1.00 39.16 666 SER A N 1
ATOM 5398 C CA . SER A 1 666 ? -5.811 -4.383 -27.685 1.00 39.16 666 SER A CA 1
ATOM 5399 C C . SER A 1 666 ? -4.483 -4.485 -28.451 1.00 39.16 666 SER A C 1
ATOM 5401 O O . SER A 1 666 ? -3.439 -4.677 -27.827 1.00 39.16 666 SER A O 1
ATOM 5403 N N . GLN A 1 667 ? -4.464 -4.188 -29.761 1.00 44.09 667 GLN A N 1
ATOM 5404 C CA . GLN A 1 667 ? -3.214 -3.970 -30.504 1.00 44.09 667 GLN A CA 1
ATOM 5405 C C . GLN A 1 667 ? -2.462 -2.711 -30.042 1.00 44.09 667 GLN A C 1
ATOM 5407 O O . GLN A 1 667 ? -1.244 -2.644 -30.188 1.00 44.09 667 GLN A O 1
ATOM 5412 N N . ILE A 1 668 ? -3.142 -1.743 -29.412 1.00 44.19 668 ILE A N 1
ATOM 5413 C CA . ILE A 1 668 ? -2.501 -0.549 -28.830 1.00 44.19 668 ILE A CA 1
ATOM 5414 C C . ILE A 1 668 ? -1.814 -0.887 -27.493 1.00 44.19 668 ILE A C 1
ATOM 5416 O O . ILE A 1 668 ? -0.825 -0.255 -27.126 1.00 44.19 668 ILE A O 1
ATOM 5420 N N . PHE A 1 669 ? -2.277 -1.932 -26.795 1.00 39.75 669 PHE A N 1
ATOM 5421 C CA . PHE A 1 669 ? -1.617 -2.499 -25.610 1.00 39.75 669 PHE A CA 1
ATOM 5422 C C . PHE A 1 669 ? -0.731 -3.710 -25.929 1.00 39.75 669 PHE A C 1
ATOM 5424 O O . PHE A 1 669 ? -0.164 -4.319 -25.013 1.00 39.75 669 PHE A O 1
ATOM 5431 N N . ALA A 1 670 ? -0.560 -4.040 -27.215 1.00 42.66 670 ALA A N 1
ATOM 5432 C CA . ALA A 1 670 ? 0.459 -4.979 -27.643 1.00 42.66 670 ALA A CA 1
ATOM 5433 C C . ALA A 1 670 ? 1.814 -4.502 -27.110 1.00 42.66 670 ALA A C 1
ATOM 5435 O O . ALA A 1 670 ? 2.117 -3.306 -27.098 1.00 42.66 670 ALA A O 1
ATOM 5436 N N . LYS A 1 671 ? 2.614 -5.458 -26.621 1.00 55.16 671 LYS A N 1
ATOM 5437 C CA . LYS A 1 671 ? 3.959 -5.222 -26.080 1.00 55.16 671 LYS A CA 1
ATOM 5438 C C . LYS A 1 671 ? 4.664 -4.189 -26.963 1.00 55.16 671 LYS A C 1
ATOM 5440 O O . LYS A 1 671 ? 4.716 -4.430 -28.172 1.00 55.16 671 LYS A O 1
ATOM 5445 N N . PRO A 1 672 ? 5.178 -3.077 -26.398 1.00 54.53 672 PRO A N 1
ATOM 5446 C CA . PRO A 1 672 ? 5.699 -1.980 -27.196 1.00 54.53 672 PRO A CA 1
ATOM 5447 C C . PRO A 1 672 ? 6.686 -2.548 -28.203 1.00 54.53 672 PRO A C 1
ATOM 5449 O O . PRO A 1 672 ? 7.635 -3.254 -27.843 1.00 54.53 672 PRO A O 1
ATOM 5452 N N . SER A 1 673 ? 6.371 -2.330 -29.473 1.00 74.69 673 SER A N 1
ATOM 5453 C CA . SER A 1 673 ? 7.150 -2.835 -30.584 1.00 74.69 673 SER A CA 1
ATOM 5454 C C . SER A 1 673 ? 8.589 -2.352 -30.438 1.00 74.69 673 SER A C 1
ATOM 5456 O O . SER A 1 673 ? 8.825 -1.158 -30.238 1.00 74.69 673 SER A O 1
ATOM 5458 N N . ARG A 1 674 ? 9.550 -3.273 -30.494 1.00 82.19 674 ARG A N 1
ATOM 5459 C CA . ARG A 1 674 ? 10.965 -2.944 -30.311 1.00 82.19 674 ARG A CA 1
ATOM 5460 C C . ARG A 1 674 ? 11.537 -2.561 -31.669 1.00 82.19 674 ARG A C 1
ATOM 5462 O O . ARG A 1 674 ? 11.454 -3.345 -32.613 1.00 82.19 674 ARG A O 1
ATOM 5469 N N . LEU A 1 675 ? 12.078 -1.352 -31.772 1.00 92.56 675 LEU A N 1
ATOM 5470 C CA . LEU A 1 675 ? 12.795 -0.886 -32.956 1.00 92.56 675 LEU A CA 1
ATOM 5471 C C . LEU A 1 675 ? 14.266 -1.293 -32.846 1.00 92.56 675 LEU A C 1
ATOM 5473 O O . LEU A 1 675 ? 14.845 -1.274 -31.758 1.00 92.56 675 LEU A O 1
ATOM 5477 N N . GLY A 1 676 ? 14.846 -1.723 -33.962 1.00 95.94 676 GLY A N 1
ATOM 5478 C CA . GLY A 1 676 ? 16.230 -2.176 -33.994 1.00 95.94 676 GLY A CA 1
ATOM 5479 C C . GLY A 1 676 ? 16.654 -2.706 -35.357 1.00 95.94 676 GLY A C 1
ATOM 5480 O O . GLY A 1 676 ? 15.969 -2.501 -36.361 1.00 95.94 676 GLY A O 1
ATOM 5481 N N . TYR A 1 677 ? 17.782 -3.411 -35.389 1.00 97.31 677 TYR A N 1
ATOM 5482 C CA . TYR A 1 677 ? 18.372 -3.961 -36.611 1.00 97.31 677 TYR A CA 1
ATOM 5483 C C . TYR A 1 677 ? 18.491 -5.480 -36.519 1.00 97.31 677 TYR A C 1
ATOM 5485 O O . TYR A 1 677 ? 19.039 -6.012 -35.554 1.00 97.31 677 TYR A O 1
ATOM 5493 N N . LEU A 1 678 ? 17.985 -6.180 -37.531 1.00 95.62 678 LEU A N 1
ATOM 5494 C CA . LEU A 1 678 ? 18.082 -7.622 -37.685 1.00 95.62 678 LEU A CA 1
ATOM 5495 C C . LEU A 1 678 ? 19.263 -7.958 -38.603 1.00 95.62 678 LEU A C 1
ATOM 5497 O O . LEU A 1 678 ? 19.225 -7.735 -39.813 1.00 95.62 678 LEU A O 1
ATOM 5501 N N . CYS A 1 679 ? 20.320 -8.505 -38.014 1.00 95.69 679 CYS A N 1
ATOM 5502 C CA . CYS A 1 679 ? 21.462 -9.063 -38.724 1.00 95.69 679 CYS A CA 1
ATOM 5503 C C . CYS A 1 679 ? 21.304 -10.581 -38.774 1.00 95.69 679 CYS A C 1
ATOM 5505 O O . CYS A 1 679 ? 21.620 -11.263 -37.797 1.00 95.69 679 CYS A O 1
ATOM 5507 N N . HIS A 1 680 ? 20.812 -11.116 -39.891 1.00 94.06 680 HIS A N 1
ATOM 5508 C CA . HIS A 1 680 ? 20.531 -12.546 -40.026 1.00 94.06 680 HIS A CA 1
ATOM 5509 C C . HIS A 1 680 ? 19.522 -13.035 -38.959 1.00 94.06 680 HIS A C 1
ATOM 5511 O O . HIS A 1 680 ? 18.355 -12.655 -39.017 1.00 94.06 680 HIS A O 1
ATOM 5517 N N . ASP A 1 681 ? 19.946 -13.828 -37.969 1.00 90.06 681 ASP A N 1
ATOM 5518 C CA . ASP A 1 681 ? 19.121 -14.327 -36.856 1.00 90.06 681 ASP A CA 1
ATOM 5519 C C . ASP A 1 681 ? 19.221 -13.469 -35.576 1.00 90.06 681 ASP A C 1
ATOM 5521 O O . ASP A 1 681 ? 18.708 -13.857 -34.524 1.00 90.06 681 ASP A O 1
ATOM 5525 N N . VAL A 1 682 ? 19.900 -12.318 -35.632 1.00 91.81 682 VAL A N 1
ATOM 5526 C CA . VAL A 1 682 ? 20.256 -11.514 -34.450 1.00 91.81 682 VAL A CA 1
ATOM 5527 C C . VAL A 1 682 ? 19.606 -10.149 -34.489 1.00 91.81 682 VAL A C 1
ATOM 5529 O O . VAL A 1 682 ? 19.908 -9.338 -35.358 1.00 91.81 682 VAL A O 1
ATOM 5532 N N . PHE A 1 683 ? 18.746 -9.873 -33.512 1.00 93.19 683 PHE A N 1
ATOM 5533 C CA . PHE A 1 683 ? 18.099 -8.576 -33.369 1.00 93.19 683 PHE A CA 1
ATOM 5534 C C . PHE A 1 683 ? 18.831 -7.695 -32.352 1.00 93.19 683 PHE A C 1
ATOM 5536 O O . PHE A 1 683 ? 18.964 -8.058 -31.181 1.00 93.19 683 PHE A O 1
ATOM 5543 N N . PHE A 1 684 ? 19.263 -6.518 -32.794 1.00 93.38 684 PHE A N 1
ATOM 5544 C CA . PHE A 1 684 ? 19.884 -5.490 -31.971 1.00 93.38 684 PHE A CA 1
ATOM 5545 C C . PHE A 1 684 ? 18.896 -4.357 -31.713 1.00 93.38 684 PHE A C 1
ATOM 5547 O O . PHE A 1 684 ? 18.595 -3.576 -32.610 1.00 93.38 684 PHE A O 1
ATOM 5554 N N . ASP A 1 685 ? 18.401 -4.280 -30.482 1.00 91.44 685 ASP A N 1
ATOM 5555 C CA . ASP A 1 685 ? 17.452 -3.256 -30.045 1.00 91.44 685 ASP A CA 1
ATOM 5556 C C . ASP A 1 685 ? 18.099 -1.867 -29.947 1.00 91.44 685 ASP A C 1
ATOM 5558 O O . ASP A 1 685 ? 19.234 -1.750 -29.471 1.00 91.44 685 ASP A O 1
ATOM 5562 N N . ASP A 1 686 ? 17.360 -0.823 -30.334 1.00 92.00 686 ASP A N 1
ATOM 5563 C CA . ASP A 1 686 ? 17.820 0.571 -30.311 1.00 92.00 686 ASP A CA 1
ATOM 5564 C C . ASP A 1 686 ? 18.394 0.981 -28.938 1.00 92.00 686 ASP A C 1
ATOM 5566 O O . ASP A 1 686 ? 19.427 1.645 -28.896 1.00 92.00 686 ASP A O 1
ATOM 5570 N N . ILE A 1 687 ? 17.836 0.512 -27.813 1.00 82.44 687 ILE A N 1
ATOM 5571 C CA . ILE A 1 687 ? 18.348 0.779 -26.452 1.00 82.44 687 ILE A CA 1
ATOM 5572 C C . ILE A 1 687 ? 19.772 0.233 -26.278 1.00 82.44 687 ILE A C 1
ATOM 5574 O O . ILE A 1 687 ? 20.638 0.880 -25.682 1.00 82.44 687 ILE A O 1
ATOM 5578 N N . VAL A 1 688 ? 20.027 -0.972 -26.789 1.00 84.50 688 VAL A N 1
ATOM 5579 C CA . VAL A 1 688 ? 21.336 -1.628 -26.685 1.00 84.50 688 VAL A CA 1
ATOM 5580 C C . VAL A 1 688 ? 22.355 -0.932 -27.587 1.00 84.50 688 VAL A C 1
ATOM 5582 O O . VAL A 1 688 ? 23.502 -0.718 -27.183 1.00 84.50 688 VAL A O 1
ATOM 5585 N N . LEU A 1 689 ? 21.927 -0.520 -28.781 1.00 94.38 689 LEU A N 1
ATOM 5586 C CA . LEU A 1 689 ? 22.758 0.239 -29.714 1.00 94.38 689 LEU A CA 1
ATOM 5587 C C . LEU A 1 689 ? 23.126 1.615 -29.159 1.00 94.38 689 LEU A C 1
ATOM 5589 O O . LEU A 1 689 ? 24.271 2.048 -29.305 1.00 94.38 689 LEU A O 1
ATOM 5593 N N . ASP A 1 690 ? 22.205 2.262 -28.448 1.00 89.94 690 ASP A N 1
ATOM 5594 C CA . ASP A 1 690 ? 22.443 3.560 -27.827 1.00 89.94 690 ASP A CA 1
ATOM 5595 C C . ASP A 1 690 ? 23.457 3.472 -26.675 1.00 89.94 690 ASP A C 1
ATOM 5597 O O . ASP A 1 690 ? 24.321 4.341 -26.513 1.00 89.94 690 ASP A O 1
ATOM 5601 N N . LEU A 1 691 ? 23.424 2.377 -25.910 1.00 83.19 691 LEU A N 1
ATOM 5602 C CA . LEU A 1 691 ? 24.451 2.089 -24.910 1.00 83.19 691 LEU A CA 1
ATOM 5603 C C . LEU A 1 691 ? 25.820 1.874 -25.573 1.00 83.19 691 LEU A C 1
ATOM 5605 O O . LEU A 1 691 ? 26.822 2.434 -25.120 1.00 83.19 691 LEU A O 1
ATOM 5609 N N . ALA A 1 692 ? 25.872 1.099 -26.659 1.00 91.00 692 ALA A N 1
ATOM 5610 C CA . ALA A 1 692 ? 27.110 0.841 -27.388 1.00 91.00 692 ALA A CA 1
ATOM 5611 C C . ALA A 1 692 ? 27.702 2.113 -28.019 1.00 91.00 692 ALA A C 1
ATOM 5613 O O . ALA A 1 692 ? 28.913 2.338 -27.924 1.00 91.00 692 ALA A O 1
ATOM 5614 N N . ARG A 1 693 ? 26.853 2.997 -28.557 1.00 95.38 693 ARG A N 1
ATOM 5615 C CA . ARG A 1 693 ? 27.227 4.341 -29.020 1.00 95.38 693 ARG A CA 1
ATOM 5616 C C . ARG A 1 693 ? 27.955 5.134 -27.935 1.00 95.38 693 ARG A C 1
ATOM 5618 O O . ARG A 1 693 ? 29.038 5.666 -28.179 1.00 95.38 693 ARG A O 1
ATOM 5625 N N . GLN A 1 694 ? 27.393 5.196 -26.726 1.00 91.62 694 GLN A N 1
ATOM 5626 C CA . GLN A 1 694 ? 28.000 5.949 -25.623 1.00 91.62 694 GLN A CA 1
ATOM 5627 C C . GLN A 1 694 ? 29.373 5.396 -25.217 1.00 91.62 694 GLN A C 1
ATOM 5629 O O . GLN A 1 694 ? 30.248 6.158 -24.793 1.00 91.62 694 GLN A O 1
ATOM 5634 N N . VAL A 1 695 ? 29.572 4.078 -25.318 1.00 88.31 695 VAL A N 1
ATOM 5635 C CA . VAL A 1 695 ? 30.872 3.445 -25.051 1.00 88.31 695 VAL A CA 1
ATOM 5636 C C . VAL A 1 695 ? 31.874 3.797 -26.151 1.00 88.31 695 VAL A C 1
ATOM 5638 O O . VAL A 1 695 ? 32.999 4.186 -25.829 1.00 88.31 695 VAL A O 1
ATOM 5641 N N . ALA A 1 696 ? 31.463 3.743 -27.421 1.00 92.88 696 ALA A N 1
ATOM 5642 C CA . ALA A 1 696 ? 32.298 4.136 -28.556 1.00 92.88 696 ALA A CA 1
ATOM 5643 C C . ALA A 1 696 ? 32.776 5.593 -28.436 1.00 92.88 696 ALA A C 1
ATOM 5645 O O . ALA A 1 696 ? 33.969 5.874 -28.576 1.00 92.88 696 ALA A O 1
ATOM 5646 N N . GLN A 1 697 ? 31.864 6.505 -28.083 1.00 94.19 697 GLN A N 1
ATOM 5647 C CA . GLN A 1 697 ? 32.165 7.924 -27.888 1.00 94.19 697 GLN A CA 1
ATOM 5648 C C . GLN A 1 697 ? 33.171 8.145 -26.750 1.00 94.19 697 GLN A C 1
ATOM 5650 O O . GLN A 1 697 ? 34.155 8.870 -26.910 1.00 94.19 697 GLN A O 1
ATOM 5655 N N . ARG A 1 698 ? 32.979 7.474 -25.606 1.00 90.06 698 ARG A N 1
ATOM 5656 C CA . ARG A 1 698 ? 33.924 7.541 -24.479 1.00 90.06 698 ARG A CA 1
ATOM 5657 C C . ARG A 1 698 ? 35.299 6.980 -24.843 1.00 90.06 698 ARG A C 1
ATOM 5659 O O . ARG A 1 698 ? 36.305 7.569 -24.449 1.00 90.06 698 ARG A O 1
ATOM 5666 N N . SER A 1 699 ? 35.348 5.884 -25.604 1.00 89.31 699 SER A N 1
ATOM 5667 C CA . SER A 1 699 ? 36.605 5.288 -26.076 1.00 89.31 699 SER A CA 1
ATOM 5668 C C . SER A 1 699 ? 37.425 6.305 -26.870 1.00 89.31 699 SER A C 1
ATOM 5670 O O . SER A 1 699 ? 38.580 6.558 -26.521 1.00 89.31 699 SER A O 1
ATOM 5672 N N . GLN A 1 700 ? 36.792 6.983 -27.835 1.00 91.00 700 GLN A N 1
ATOM 5673 C CA . GLN A 1 700 ? 37.435 8.011 -28.659 1.00 91.00 700 GLN A CA 1
ATOM 5674 C C . GLN A 1 700 ? 37.987 9.177 -27.825 1.00 91.00 700 GLN A C 1
ATOM 5676 O O . GLN A 1 700 ? 39.115 9.623 -28.041 1.00 91.00 700 GLN A O 1
ATOM 5681 N N . LEU A 1 701 ? 37.219 9.651 -26.838 1.00 90.25 701 LEU A N 1
ATOM 5682 C CA . LEU A 1 701 ? 37.629 10.759 -25.968 1.00 90.25 701 LEU A CA 1
ATOM 5683 C C . LEU A 1 701 ? 38.834 10.406 -25.090 1.00 90.25 701 LEU A C 1
ATOM 5685 O O . LEU A 1 701 ? 39.675 11.260 -24.820 1.00 90.25 701 LEU A O 1
ATOM 5689 N N . THR A 1 702 ? 38.939 9.152 -24.647 1.00 86.25 702 THR A N 1
ATOM 5690 C CA . THR A 1 702 ? 40.003 8.743 -23.719 1.00 86.25 702 THR A CA 1
ATOM 5691 C C . THR A 1 702 ? 41.384 8.600 -24.365 1.00 86.25 702 THR A C 1
ATOM 5693 O O . THR A 1 702 ? 42.353 8.406 -23.631 1.00 86.25 702 THR A O 1
ATOM 5696 N N . ARG A 1 703 ? 41.493 8.689 -25.705 1.00 74.12 703 ARG A N 1
ATOM 5697 C CA . ARG A 1 703 ? 42.736 8.559 -26.505 1.00 74.12 703 ARG A CA 1
ATOM 5698 C C . ARG A 1 703 ? 43.636 7.373 -26.125 1.00 74.12 703 ARG A C 1
ATOM 5700 O O . ARG A 1 703 ? 44.823 7.362 -26.447 1.00 74.12 703 ARG A O 1
ATOM 5707 N N . ARG A 1 704 ? 43.101 6.357 -25.443 1.00 74.12 704 ARG A N 1
ATOM 5708 C CA . ARG A 1 704 ? 43.836 5.114 -25.212 1.00 74.12 704 ARG A CA 1
ATOM 5709 C C . ARG A 1 704 ? 43.997 4.428 -26.571 1.00 74.12 704 ARG A C 1
ATOM 5711 O O . ARG A 1 704 ? 43.040 4.457 -27.342 1.00 74.12 704 ARG A O 1
ATOM 5718 N N . PRO A 1 705 ? 45.157 3.824 -26.878 1.00 56.47 705 PRO A N 1
ATOM 5719 C CA . PRO A 1 705 ? 45.399 3.138 -28.145 1.00 56.47 705 PRO A CA 1
ATOM 5720 C C . PRO A 1 705 ? 44.566 1.849 -28.221 1.00 56.47 705 PRO A C 1
ATOM 5722 O O . PRO A 1 705 ? 45.061 0.738 -28.056 1.00 56.47 705 PRO A O 1
ATOM 5725 N N . VAL A 1 706 ? 43.262 2.006 -28.418 1.00 64.50 706 VAL A N 1
ATOM 5726 C CA . VAL A 1 706 ? 42.319 0.946 -28.745 1.00 64.50 706 VAL A CA 1
ATOM 5727 C C . VAL A 1 706 ? 41.990 1.151 -30.217 1.00 64.50 706 VAL A C 1
ATOM 5729 O O . VAL A 1 706 ? 41.678 2.263 -30.623 1.00 64.50 706 VAL A O 1
ATOM 5732 N N . ASN A 1 707 ? 42.056 0.094 -31.027 1.00 87.31 707 ASN A N 1
ATOM 5733 C CA . ASN A 1 707 ? 41.817 0.138 -32.480 1.00 87.31 707 ASN A CA 1
ATOM 5734 C C . ASN A 1 707 ? 40.393 0.597 -32.884 1.00 87.31 707 ASN A C 1
ATOM 5736 O O . ASN A 1 707 ? 40.041 0.506 -34.059 1.00 87.31 707 ASN A O 1
ATOM 5740 N N . PHE A 1 708 ? 39.566 1.030 -31.925 1.00 90.25 708 PHE A N 1
ATOM 5741 C CA . PHE A 1 708 ? 38.170 1.394 -32.102 1.00 90.25 708 PHE A CA 1
ATOM 5742 C C . PHE A 1 708 ? 37.775 2.641 -31.291 1.00 90.25 708 PHE A C 1
ATOM 5744 O O . PHE A 1 708 ? 38.260 2.819 -30.166 1.00 90.25 708 PHE A O 1
ATOM 5751 N N . PRO A 1 709 ? 36.816 3.440 -31.792 1.00 93.62 709 PRO A N 1
ATOM 5752 C CA . PRO A 1 709 ? 36.126 3.287 -33.083 1.00 93.62 709 PRO A CA 1
ATOM 5753 C C . PRO A 1 709 ? 37.072 3.445 -34.288 1.00 93.62 709 PRO A C 1
ATOM 5755 O O . PRO A 1 709 ? 38.031 4.209 -34.235 1.00 93.62 709 PRO A O 1
ATOM 5758 N N . LYS A 1 710 ? 36.845 2.668 -35.356 1.00 94.88 710 LYS A N 1
ATOM 5759 C CA . LYS A 1 710 ? 37.702 2.668 -36.554 1.00 94.88 710 LYS A CA 1
ATOM 5760 C C . LYS A 1 710 ? 37.028 3.476 -37.658 1.00 94.88 710 LYS A C 1
ATOM 5762 O O . LYS A 1 710 ? 35.888 3.167 -37.989 1.00 94.88 710 LYS A O 1
ATOM 5767 N N . SER A 1 711 ? 37.725 4.463 -38.224 1.00 95.56 711 SER A N 1
ATOM 5768 C CA . SER A 1 711 ? 37.229 5.202 -39.396 1.00 95.56 711 SER A CA 1
ATOM 5769 C C . SER A 1 711 ? 37.032 4.259 -40.581 1.00 95.56 711 SER A C 1
ATOM 5771 O O . SER A 1 711 ? 37.839 3.343 -40.788 1.00 95.56 711 SER A O 1
ATOM 5773 N N . TYR A 1 712 ? 35.965 4.473 -41.340 1.00 97.00 712 TYR A N 1
ATOM 5774 C CA . TYR A 1 712 ? 35.592 3.658 -42.480 1.00 97.00 712 TYR A CA 1
ATOM 5775 C C . TYR A 1 712 ? 34.887 4.495 -43.544 1.00 97.00 712 TYR A C 1
ATOM 5777 O O . TYR A 1 712 ? 33.829 5.059 -43.284 1.00 97.00 712 TYR A O 1
ATOM 5785 N N . ASP A 1 713 ? 35.461 4.497 -44.746 1.00 96.62 713 ASP A N 1
ATOM 5786 C CA . ASP A 1 713 ? 35.009 5.321 -45.873 1.00 96.62 713 ASP A CA 1
ATOM 5787 C C . ASP A 1 713 ? 34.729 4.448 -47.117 1.00 96.62 713 ASP A C 1
ATOM 5789 O O . ASP A 1 713 ? 34.959 4.866 -48.247 1.00 96.62 713 ASP A O 1
ATOM 5793 N N . GLY A 1 714 ? 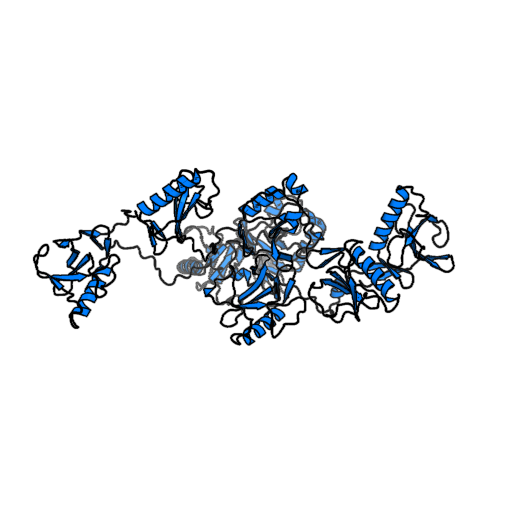34.319 3.187 -46.916 1.00 94.62 714 GLY A N 1
ATOM 5794 C CA . GLY A 1 714 ? 34.115 2.208 -47.991 1.00 94.62 714 GLY A CA 1
ATOM 5795 C C . GLY A 1 714 ? 32.655 1.772 -48.204 1.00 94.62 714 GLY A C 1
ATOM 5796 O O . GLY A 1 714 ? 31.770 2.129 -47.417 1.00 94.62 714 GLY A O 1
ATOM 5797 N N . PRO A 1 715 ? 32.394 0.953 -49.241 1.00 94.38 715 PRO A N 1
ATOM 5798 C CA . PRO A 1 715 ? 31.087 0.330 -49.464 1.00 94.38 715 PRO A CA 1
ATOM 5799 C C . PRO A 1 715 ? 30.708 -0.594 -48.296 1.00 94.38 715 PRO A C 1
ATOM 5801 O O . PRO A 1 715 ? 31.550 -1.371 -47.856 1.00 94.38 715 PRO A O 1
ATOM 5804 N N . PRO A 1 716 ? 29.466 -0.581 -47.788 1.00 95.75 716 PRO A N 1
ATOM 5805 C CA . PRO A 1 716 ? 28.244 -0.184 -48.491 1.00 95.75 716 PRO A CA 1
ATOM 5806 C C . PRO A 1 716 ? 27.696 1.197 -48.089 1.00 95.75 716 PRO A C 1
ATOM 5808 O O . PRO A 1 716 ? 26.543 1.490 -48.386 1.00 95.75 716 PRO A O 1
ATOM 5811 N N . PHE A 1 717 ? 28.448 2.007 -47.335 1.00 95.06 717 PHE A N 1
ATOM 5812 C CA . PHE A 1 717 ? 27.903 3.237 -46.743 1.00 95.06 717 PHE A CA 1
ATOM 5813 C C . PHE A 1 717 ? 28.158 4.485 -47.581 1.00 95.06 717 PHE A C 1
ATOM 5815 O O . PHE A 1 717 ? 27.404 5.443 -47.445 1.00 95.06 717 PHE A O 1
ATOM 5822 N N . ASP A 1 718 ? 29.213 4.488 -48.402 1.00 91.69 718 ASP A N 1
ATOM 5823 C CA . ASP A 1 718 ? 29.641 5.606 -49.263 1.00 91.69 718 ASP A CA 1
ATOM 5824 C C . ASP A 1 718 ? 29.788 6.964 -48.538 1.00 91.69 718 ASP A C 1
ATOM 5826 O O . ASP A 1 718 ? 29.920 8.018 -49.158 1.00 91.69 718 ASP A O 1
ATOM 5830 N N . ILE A 1 719 ? 29.804 6.940 -47.201 1.00 95.38 719 ILE A N 1
ATOM 5831 C CA . ILE A 1 719 ? 29.993 8.078 -46.306 1.00 95.38 719 ILE A CA 1
ATOM 5832 C C . ILE A 1 719 ? 31.019 7.711 -45.241 1.00 95.38 719 ILE A C 1
ATOM 5834 O O . ILE A 1 719 ? 31.056 6.577 -44.754 1.00 95.38 719 ILE A O 1
ATOM 5838 N N . ALA A 1 720 ? 31.824 8.695 -44.847 1.00 97.69 720 ALA A N 1
ATOM 5839 C CA . ALA A 1 720 ? 32.780 8.522 -43.769 1.00 97.69 720 ALA A CA 1
ATOM 5840 C C . ALA A 1 720 ? 32.055 8.232 -42.450 1.00 97.69 720 ALA A C 1
ATOM 5842 O O . ALA A 1 720 ? 31.207 9.007 -41.994 1.00 97.69 720 ALA A O 1
ATOM 5843 N N . CYS A 1 721 ? 32.383 7.101 -41.838 1.00 98.19 721 CYS A N 1
ATOM 5844 C CA . CYS A 1 721 ? 31.719 6.615 -40.638 1.00 98.19 721 CYS A CA 1
ATOM 5845 C C . CYS A 1 721 ? 32.706 5.948 -39.674 1.00 98.19 721 CYS A C 1
ATOM 5847 O O . CYS A 1 721 ? 33.877 5.718 -39.978 1.00 98.19 721 CYS A O 1
ATOM 5849 N N . PHE A 1 722 ? 32.228 5.640 -38.474 1.00 97.69 722 PHE A N 1
ATOM 5850 C CA . PHE A 1 722 ? 32.956 4.875 -37.477 1.00 97.69 722 PHE A CA 1
ATOM 5851 C C . PHE A 1 722 ? 32.360 3.480 -37.334 1.00 97.69 722 PHE A C 1
ATOM 5853 O O . PHE A 1 722 ? 31.157 3.316 -37.139 1.00 97.69 722 PHE A O 1
ATOM 5860 N N . LEU A 1 723 ? 33.220 2.466 -37.343 1.00 97.19 723 LEU A N 1
ATOM 5861 C CA . LEU A 1 723 ? 32.850 1.096 -37.012 1.00 97.19 723 LEU A CA 1
ATOM 5862 C C . LEU A 1 723 ? 33.188 0.810 -35.552 1.00 97.19 723 LEU A C 1
ATOM 5864 O O . LEU A 1 723 ? 34.327 1.010 -35.118 1.00 97.19 723 LEU A O 1
ATOM 5868 N N . TRP A 1 724 ? 32.216 0.286 -34.812 1.00 95.88 724 TRP A N 1
ATOM 5869 C CA . TRP A 1 724 ? 32.371 -0.156 -33.430 1.00 95.88 724 TRP A CA 1
ATOM 5870 C C . TRP A 1 724 ? 31.957 -1.630 -33.281 1.00 95.88 724 TRP A C 1
ATOM 5872 O O . TRP A 1 724 ? 30.857 -1.999 -33.680 1.00 95.88 724 TRP A O 1
ATOM 5882 N N . PRO A 1 725 ? 32.806 -2.520 -32.749 1.00 95.44 725 PRO A N 1
ATOM 5883 C CA . PRO A 1 725 ? 32.487 -3.942 -32.663 1.00 95.44 725 PRO A CA 1
ATOM 5884 C C . PRO A 1 725 ? 31.365 -4.243 -31.655 1.00 95.44 725 PRO A C 1
ATOM 5886 O O . PRO A 1 725 ? 31.430 -3.837 -30.492 1.00 95.44 725 PRO A O 1
ATOM 5889 N N . LEU A 1 726 ? 30.376 -5.023 -32.102 1.00 94.38 726 LEU A N 1
ATOM 5890 C CA . LEU A 1 726 ? 29.284 -5.562 -31.287 1.00 94.38 726 LEU A CA 1
ATOM 5891 C C . LEU A 1 726 ? 29.433 -7.076 -31.143 1.00 94.38 726 LEU A C 1
ATOM 5893 O O . LEU A 1 726 ? 29.842 -7.752 -32.084 1.00 94.38 726 LEU A O 1
ATOM 5897 N N . LYS A 1 727 ? 29.061 -7.621 -29.987 1.00 88.94 727 LYS A N 1
ATOM 5898 C CA . LYS A 1 727 ? 28.863 -9.070 -29.814 1.00 88.94 727 LYS A CA 1
ATOM 5899 C C . LYS A 1 727 ? 27.453 -9.484 -30.244 1.00 88.94 727 LYS A C 1
ATOM 5901 O O . LYS A 1 727 ? 26.553 -8.652 -30.219 1.00 88.94 727 LYS A O 1
ATOM 5906 N N . LYS A 1 728 ? 27.212 -10.778 -30.502 1.00 87.88 728 LYS A N 1
ATOM 5907 C CA . LYS A 1 728 ? 25.867 -11.338 -30.791 1.00 87.88 728 LYS A CA 1
ATOM 5908 C C . LYS A 1 728 ? 24.767 -10.951 -29.775 1.00 87.88 728 LYS A C 1
ATOM 5910 O O . LYS A 1 728 ? 23.601 -10.906 -30.135 1.00 87.88 728 LYS A O 1
ATOM 5915 N N . ASN A 1 729 ? 25.106 -10.670 -28.514 1.00 79.31 729 ASN A N 1
ATOM 5916 C CA . ASN A 1 729 ? 24.153 -10.232 -27.479 1.00 79.31 729 ASN A CA 1
ATOM 5917 C C . ASN A 1 729 ? 23.945 -8.700 -27.417 1.00 79.31 729 ASN A C 1
ATOM 5919 O O . ASN A 1 729 ? 23.240 -8.220 -26.534 1.00 79.31 729 ASN A O 1
ATOM 5923 N N . GLY A 1 730 ? 24.581 -7.939 -28.312 1.00 79.12 730 GLY A N 1
ATOM 5924 C CA . GLY A 1 730 ? 24.533 -6.478 -28.365 1.00 79.12 730 GLY A CA 1
ATOM 5925 C C . GLY A 1 730 ? 25.479 -5.755 -27.399 1.00 79.12 730 GLY A C 1
ATOM 5926 O O . GLY A 1 730 ? 25.581 -4.532 -27.449 1.00 79.12 730 GLY A O 1
ATOM 5927 N N . GLU A 1 731 ? 26.233 -6.470 -26.559 1.00 77.31 731 GLU A N 1
ATOM 5928 C CA . GLU A 1 731 ? 27.254 -5.833 -25.725 1.00 77.31 731 GLU A CA 1
ATOM 5929 C C . GLU A 1 731 ? 28.397 -5.250 -26.569 1.00 77.31 731 GLU A C 1
ATOM 5931 O O . GLU A 1 731 ? 28.847 -5.841 -27.557 1.00 77.31 731 GLU A O 1
ATOM 5936 N N . SER A 1 732 ? 28.933 -4.117 -26.108 1.00 76.25 732 SER A N 1
ATOM 5937 C CA . SER A 1 732 ? 30.166 -3.553 -26.656 1.00 76.25 732 SER A CA 1
ATOM 5938 C C . SER A 1 732 ? 31.360 -4.460 -26.383 1.00 76.25 732 SER A C 1
ATOM 5940 O O . SER A 1 732 ? 31.534 -5.013 -25.292 1.00 76.25 732 SER A O 1
ATOM 5942 N N . TYR A 1 733 ? 32.221 -4.588 -27.384 1.00 78.75 733 TYR A N 1
ATOM 5943 C CA . TYR A 1 733 ? 33.475 -5.310 -27.255 1.00 78.75 733 TYR A CA 1
ATOM 5944 C C . TYR A 1 733 ? 34.431 -4.590 -26.284 1.00 78.75 733 TYR A C 1
ATOM 5946 O O . TYR A 1 733 ? 34.752 -3.419 -26.467 1.00 78.75 733 TYR A O 1
ATOM 5954 N N . ALA A 1 734 ? 34.901 -5.306 -25.257 1.00 71.00 734 ALA A N 1
ATOM 5955 C CA . ALA A 1 734 ? 35.892 -4.808 -24.300 1.00 71.00 734 ALA A CA 1
ATOM 5956 C C . ALA A 1 734 ? 37.291 -5.400 -24.557 1.00 71.00 734 ALA A C 1
ATOM 5958 O O . ALA A 1 734 ? 38.274 -4.668 -24.558 1.00 71.00 734 ALA A O 1
ATOM 5959 N N . THR A 1 735 ? 37.380 -6.715 -24.799 1.00 73.00 735 THR A N 1
ATOM 5960 C CA . THR A 1 735 ? 38.617 -7.473 -25.070 1.00 73.00 735 THR A CA 1
ATOM 5961 C C . THR A 1 735 ? 38.284 -8.839 -25.704 1.00 73.00 735 THR A C 1
ATOM 5963 O O . THR A 1 735 ? 37.257 -9.432 -25.373 1.00 73.00 735 THR A O 1
ATOM 5966 N N . GLY A 1 736 ? 39.139 -9.371 -26.594 1.00 77.00 736 GLY A N 1
ATOM 5967 C CA . GLY A 1 736 ? 39.041 -10.743 -27.131 1.00 77.00 736 GLY A CA 1
ATOM 5968 C C . GLY A 1 736 ? 38.992 -10.873 -28.663 1.00 77.00 736 GLY A C 1
ATOM 5969 O O . GLY A 1 736 ? 39.522 -10.052 -29.402 1.00 77.00 736 GLY A O 1
ATOM 5970 N N . ARG A 1 737 ? 38.369 -11.945 -29.169 1.00 81.31 737 ARG A N 1
ATOM 5971 C CA . ARG A 1 737 ? 38.136 -12.119 -30.613 1.00 81.31 737 ARG A CA 1
ATOM 5972 C C . ARG A 1 737 ? 36.965 -11.227 -31.030 1.00 81.31 737 ARG A C 1
ATOM 5974 O O . ARG A 1 737 ? 35.907 -11.295 -30.410 1.00 81.31 737 ARG A O 1
ATOM 5981 N N . MET A 1 738 ? 37.158 -10.391 -32.048 1.00 87.19 738 MET A N 1
ATOM 5982 C CA . MET A 1 738 ? 36.076 -9.580 -32.610 1.00 87.19 738 MET A CA 1
ATOM 5983 C C . MET A 1 738 ? 35.007 -10.487 -33.223 1.00 87.19 738 MET A C 1
ATOM 5985 O O . MET A 1 738 ? 35.338 -11.388 -33.993 1.00 87.19 738 MET A O 1
ATOM 5989 N N . ASP A 1 739 ? 33.744 -10.233 -32.883 1.00 89.88 739 ASP A N 1
ATOM 5990 C CA . ASP A 1 739 ? 32.593 -10.870 -33.530 1.00 89.88 739 ASP A CA 1
ATOM 5991 C C . ASP A 1 739 ? 32.432 -10.336 -34.969 1.00 89.88 739 ASP A C 1
ATOM 5993 O O . ASP A 1 739 ? 33.195 -9.464 -35.406 1.00 89.88 739 ASP A O 1
ATOM 5997 N N . ILE A 1 740 ? 31.452 -10.830 -35.721 1.00 96.19 740 ILE A N 1
ATOM 5998 C CA . ILE A 1 740 ? 31.185 -10.365 -37.092 1.00 96.19 740 ILE A CA 1
ATOM 5999 C C . ILE A 1 740 ? 30.374 -9.062 -37.136 1.00 96.19 740 ILE A C 1
ATOM 6001 O O . ILE A 1 740 ? 30.413 -8.370 -38.144 1.00 96.19 740 ILE A O 1
ATOM 6005 N N . TYR A 1 741 ? 29.701 -8.673 -36.053 1.00 97.44 741 TYR A N 1
ATOM 6006 C CA . TYR A 1 741 ? 28.804 -7.510 -36.036 1.00 97.44 741 TYR A CA 1
ATOM 6007 C C . TYR A 1 741 ? 29.536 -6.190 -35.743 1.00 97.44 741 TYR A C 1
ATOM 6009 O O . TYR A 1 741 ? 30.450 -6.114 -34.912 1.00 97.44 741 TYR A O 1
ATOM 6017 N N . ARG A 1 742 ? 29.142 -5.119 -36.427 1.00 97.06 742 ARG A N 1
ATOM 6018 C CA . ARG A 1 742 ? 29.675 -3.758 -36.309 1.00 97.06 742 ARG A CA 1
ATOM 6019 C C . ARG A 1 742 ? 28.513 -2.784 -36.162 1.00 97.06 742 ARG A C 1
ATOM 6021 O O . ARG A 1 742 ? 27.638 -2.734 -37.013 1.00 97.06 742 ARG A O 1
ATOM 6028 N N . LEU A 1 743 ? 28.520 -1.989 -35.105 1.00 97.56 743 LEU A N 1
ATOM 6029 C CA . LEU A 1 743 ? 27.732 -0.770 -35.018 1.00 97.56 743 LEU A CA 1
ATOM 6030 C C . LEU A 1 743 ? 28.377 0.280 -35.926 1.00 97.56 743 LEU A C 1
ATOM 6032 O O . LEU A 1 743 ? 29.570 0.558 -35.790 1.00 97.56 743 LEU A O 1
ATOM 6036 N N . VAL A 1 744 ? 27.594 0.832 -36.846 1.00 98.12 744 VAL A N 1
ATOM 6037 C CA . VAL A 1 744 ? 28.023 1.871 -37.782 1.00 98.12 744 VAL A CA 1
ATOM 6038 C C . VAL A 1 744 ? 27.524 3.206 -37.251 1.00 98.12 744 VAL A C 1
ATOM 6040 O O . VAL A 1 744 ? 26.325 3.385 -37.028 1.00 98.12 744 VAL A O 1
ATOM 6043 N N . LEU A 1 745 ? 28.447 4.130 -37.008 1.00 98.00 745 LEU A N 1
ATOM 6044 C CA . LEU A 1 745 ? 28.168 5.433 -36.418 1.00 98.00 745 LEU A CA 1
ATOM 6045 C C . LEU A 1 745 ? 28.566 6.553 -37.377 1.00 98.00 745 LEU A C 1
ATOM 6047 O O . LEU A 1 745 ? 29.585 6.442 -38.055 1.00 98.00 745 LEU A O 1
ATOM 6051 N N . THR A 1 746 ? 27.826 7.659 -37.403 1.00 98.19 746 THR A N 1
ATOM 6052 C CA . THR A 1 746 ? 28.305 8.882 -38.068 1.00 98.19 746 THR A CA 1
ATOM 6053 C C . THR A 1 746 ? 29.565 9.412 -37.372 1.00 98.19 746 THR A C 1
ATOM 6055 O O . THR A 1 746 ? 29.897 9.012 -36.252 1.00 98.19 746 THR A O 1
ATOM 6058 N N . LEU A 1 747 ? 30.249 10.383 -37.987 1.00 96.69 747 LEU A N 1
ATOM 6059 C CA . LEU A 1 747 ? 31.358 11.098 -37.337 1.00 96.69 747 LEU A CA 1
ATOM 6060 C C . LEU A 1 747 ? 30.927 11.829 -36.046 1.00 96.69 747 LEU A C 1
ATOM 6062 O O . LEU A 1 747 ? 31.752 12.058 -35.162 1.00 96.69 747 LEU A O 1
ATOM 6066 N N . ASN A 1 748 ? 29.627 12.113 -35.899 1.00 97.06 748 ASN A N 1
ATOM 6067 C CA . ASN A 1 748 ? 29.012 12.679 -34.693 1.00 97.06 748 ASN A CA 1
ATOM 6068 C C . ASN A 1 748 ? 28.522 11.604 -33.705 1.00 97.06 748 ASN A C 1
ATOM 6070 O O . ASN A 1 748 ? 27.805 11.913 -32.755 1.00 97.06 748 ASN A O 1
ATOM 6074 N N . PHE A 1 749 ? 28.916 10.346 -33.913 1.00 96.75 749 PHE A N 1
ATOM 6075 C CA . PHE A 1 749 ? 28.505 9.185 -33.130 1.00 96.75 749 PHE A CA 1
ATOM 6076 C C . PHE A 1 749 ? 27.010 8.848 -33.210 1.00 96.75 749 PHE A C 1
ATOM 6078 O O . PHE A 1 749 ? 26.536 8.087 -32.384 1.00 96.75 749 PHE A O 1
ATOM 6085 N N . GLU A 1 750 ? 26.238 9.338 -34.177 1.00 97.25 750 GLU A N 1
ATOM 6086 C CA . GLU A 1 750 ? 24.833 8.919 -34.329 1.00 97.25 750 GLU A CA 1
ATOM 6087 C C . GLU A 1 750 ? 24.748 7.509 -34.924 1.00 97.25 750 GLU A C 1
ATOM 6089 O O . GLU A 1 750 ? 25.561 7.152 -35.773 1.00 97.25 750 GLU A O 1
ATOM 6094 N N . VAL A 1 751 ? 23.782 6.693 -34.489 1.00 97.31 751 VAL A N 1
ATOM 6095 C CA . VAL A 1 751 ? 23.610 5.323 -35.002 1.00 97.31 751 VAL A CA 1
ATOM 6096 C C . VAL A 1 751 ? 23.094 5.373 -36.440 1.00 97.31 751 VAL A C 1
ATOM 6098 O O . VAL A 1 751 ? 21.931 5.704 -36.658 1.00 97.31 751 VAL A O 1
ATOM 6101 N N . LEU A 1 752 ? 23.944 5.017 -37.410 1.00 97.38 752 LEU A N 1
ATOM 6102 C CA . LEU A 1 752 ? 23.554 4.880 -38.818 1.00 97.38 752 LEU A CA 1
ATOM 6103 C C . LEU A 1 752 ? 22.831 3.555 -39.050 1.00 97.38 752 LEU A C 1
ATOM 6105 O O . LEU A 1 752 ? 21.711 3.533 -39.549 1.00 97.38 752 LEU A O 1
ATOM 6109 N N . THR A 1 753 ? 23.486 2.448 -38.699 1.00 97.81 753 THR A N 1
ATOM 6110 C CA . THR A 1 753 ? 22.956 1.089 -38.843 1.00 97.81 753 THR A CA 1
ATOM 6111 C C . THR A 1 753 ? 23.797 0.094 -38.037 1.00 97.81 753 THR A C 1
ATOM 6113 O O . THR A 1 753 ? 24.788 0.457 -37.396 1.00 97.81 753 THR A O 1
ATOM 6116 N N . VAL A 1 754 ? 23.427 -1.181 -38.086 1.00 97.94 754 VAL A N 1
ATOM 6117 C CA . VAL A 1 754 ? 24.313 -2.297 -37.744 1.00 97.94 754 VAL A CA 1
ATOM 6118 C C . VAL A 1 754 ? 24.744 -2.966 -39.044 1.00 97.94 754 VAL A C 1
ATOM 6120 O O . VAL A 1 754 ? 23.976 -3.027 -39.994 1.00 97.94 754 VAL A O 1
ATOM 6123 N N . ALA A 1 755 ? 25.971 -3.461 -39.105 1.00 98.00 755 ALA A N 1
ATOM 6124 C CA . ALA A 1 755 ? 26.498 -4.224 -40.225 1.00 98.00 755 ALA A CA 1
ATOM 6125 C C . ALA A 1 755 ? 27.115 -5.529 -39.731 1.00 98.00 755 ALA A C 1
ATOM 6127 O O . ALA A 1 755 ? 27.560 -5.623 -38.587 1.00 98.00 755 ALA A O 1
ATOM 6128 N N . MET A 1 756 ? 27.185 -6.534 -40.591 1.00 97.44 756 MET A N 1
ATOM 6129 C CA . MET A 1 756 ? 27.905 -7.774 -40.326 1.00 97.44 756 MET A CA 1
ATOM 6130 C C . MET A 1 756 ? 29.008 -7.980 -41.358 1.00 97.44 756 MET A C 1
ATOM 6132 O O . MET A 1 756 ? 28.844 -7.662 -42.529 1.00 97.44 756 MET A O 1
ATOM 6136 N N . VAL A 1 757 ? 30.144 -8.507 -40.914 1.00 96.88 757 VAL A N 1
ATOM 6137 C CA . VAL A 1 757 ? 31.241 -8.907 -41.793 1.00 96.88 757 VAL A CA 1
ATOM 6138 C C . VAL A 1 757 ? 30.922 -10.296 -42.350 1.00 96.88 757 VAL A C 1
ATOM 6140 O O . VAL A 1 757 ? 30.992 -11.274 -41.603 1.00 96.88 757 VAL A O 1
ATOM 6143 N N . SER A 1 758 ? 30.589 -10.383 -43.638 1.00 95.50 758 SER A N 1
ATOM 6144 C CA . SER A 1 758 ? 30.391 -11.636 -44.382 1.00 95.50 758 SER A CA 1
ATOM 6145 C C . SER A 1 758 ? 31.413 -11.697 -45.507 1.00 95.50 758 SER A C 1
ATOM 6147 O O . SER A 1 758 ? 31.570 -10.725 -46.230 1.00 95.50 758 SER A O 1
ATOM 6149 N N . ASP A 1 759 ? 32.162 -12.793 -45.626 1.00 93.38 759 ASP A N 1
ATOM 6150 C CA . ASP A 1 759 ? 33.147 -12.986 -46.707 1.00 93.38 759 ASP A CA 1
ATOM 6151 C C . ASP A 1 759 ? 34.166 -11.839 -46.883 1.00 93.38 759 ASP A C 1
ATOM 6153 O O . ASP A 1 759 ? 34.682 -11.598 -47.968 1.00 93.38 759 ASP A O 1
ATOM 6157 N N . LYS A 1 760 ? 34.527 -11.181 -45.767 1.00 93.00 760 LYS A N 1
ATOM 6158 C CA . LYS A 1 760 ? 35.399 -9.984 -45.670 1.00 93.00 760 LYS A CA 1
ATOM 6159 C C . LYS A 1 760 ? 34.768 -8.670 -46.146 1.00 93.00 760 LYS A C 1
ATOM 6161 O O . LYS A 1 760 ? 35.430 -7.637 -46.054 1.00 93.00 760 LYS A O 1
ATOM 6166 N N . GLU A 1 761 ? 33.509 -8.681 -46.551 1.00 96.44 761 GLU A N 1
ATOM 6167 C CA . GLU A 1 761 ? 32.732 -7.494 -46.901 1.00 96.44 761 GLU A CA 1
ATOM 6168 C C . GLU A 1 761 ? 31.785 -7.107 -45.759 1.00 96.44 761 GLU A C 1
ATOM 6170 O O . GLU A 1 761 ? 31.414 -7.937 -44.923 1.00 96.44 761 GLU A O 1
ATOM 6175 N N . LEU A 1 762 ? 31.424 -5.824 -45.676 1.00 97.50 762 LEU A N 1
ATOM 6176 C CA . LEU A 1 762 ? 30.418 -5.347 -44.729 1.00 97.50 762 LEU A CA 1
ATOM 6177 C C . LEU A 1 762 ? 29.048 -5.383 -45.394 1.00 97.50 762 LEU A C 1
ATOM 6179 O O . LEU A 1 762 ? 28.826 -4.735 -46.409 1.00 97.50 762 LEU A O 1
ATOM 6183 N N . VAL A 1 763 ? 28.118 -6.099 -44.776 1.00 97.69 763 VAL A N 1
ATOM 6184 C CA . VAL A 1 763 ? 26.724 -6.178 -45.209 1.00 97.69 763 VAL A CA 1
ATOM 6185 C C . VAL A 1 763 ? 25.872 -5.431 -44.185 1.00 97.69 763 VAL A C 1
ATOM 6187 O O . VAL A 1 763 ? 25.942 -5.765 -42.997 1.00 97.69 763 VAL A O 1
ATOM 6190 N N . PRO A 1 764 ? 25.095 -4.409 -44.582 1.00 97.62 764 PRO A N 1
ATOM 6191 C CA . PRO A 1 764 ? 24.250 -3.680 -43.652 1.00 97.62 764 PRO A CA 1
ATOM 6192 C C . PRO A 1 764 ? 23.077 -4.566 -43.220 1.00 97.62 764 PRO A C 1
ATOM 6194 O O . PRO A 1 764 ? 22.525 -5.332 -44.007 1.00 97.62 764 PRO A O 1
ATOM 6197 N N . CYS A 1 765 ? 22.702 -4.469 -41.954 1.00 97.94 765 CYS A N 1
ATOM 6198 C CA . CYS A 1 765 ? 21.589 -5.205 -41.381 1.00 97.94 765 CYS A CA 1
ATOM 6199 C C . CYS A 1 765 ? 20.265 -4.485 -41.632 1.00 97.94 765 CYS A C 1
ATOM 6201 O O . CYS A 1 765 ? 20.213 -3.261 -41.770 1.00 97.94 765 CYS A O 1
ATOM 6203 N N . GLU A 1 766 ? 19.175 -5.247 -41.654 1.00 97.56 766 GLU A N 1
ATOM 6204 C CA . GLU A 1 766 ? 17.854 -4.720 -41.977 1.00 97.56 766 GLU A CA 1
ATOM 6205 C C . GLU A 1 766 ? 17.219 -4.072 -40.745 1.00 97.56 766 GLU A C 1
ATOM 6207 O O . GLU A 1 766 ? 17.116 -4.696 -39.687 1.00 97.56 766 GLU A O 1
ATOM 6212 N N . ARG A 1 767 ? 16.752 -2.827 -40.860 1.00 97.25 767 ARG A N 1
ATOM 6213 C CA . ARG A 1 767 ? 16.003 -2.194 -39.772 1.00 97.25 767 ARG A CA 1
ATOM 6214 C C . ARG A 1 767 ? 14.620 -2.834 -39.669 1.00 97.25 767 ARG A C 1
ATOM 6216 O O . ARG A 1 767 ? 13.874 -2.837 -40.643 1.00 97.25 767 ARG A O 1
ATOM 6223 N N . ARG A 1 768 ? 14.261 -3.364 -38.498 1.00 95.62 768 ARG A N 1
ATOM 6224 C CA . ARG A 1 768 ? 12.976 -4.040 -38.279 1.00 95.62 768 ARG A CA 1
ATOM 6225 C C . ARG A 1 768 ? 12.281 -3.588 -37.006 1.00 95.62 768 ARG A C 1
ATOM 6227 O O . ARG A 1 768 ? 12.903 -3.207 -36.017 1.00 95.62 768 ARG A O 1
ATOM 6234 N N . VAL A 1 769 ? 10.959 -3.699 -37.053 1.00 89.38 769 VAL A N 1
ATOM 6235 C CA . VAL A 1 769 ? 10.081 -3.641 -35.891 1.00 89.38 769 VAL A CA 1
ATOM 6236 C C . VAL A 1 769 ? 9.880 -5.079 -35.419 1.00 89.38 769 VAL A C 1
ATOM 6238 O O . VAL A 1 769 ? 9.212 -5.865 -36.089 1.00 89.38 769 VAL A O 1
ATOM 6241 N N . ALA A 1 770 ? 10.487 -5.456 -34.298 1.00 80.69 770 ALA A N 1
ATOM 6242 C CA . ALA A 1 770 ? 10.253 -6.762 -33.698 1.00 80.69 770 ALA A CA 1
ATOM 6243 C C . ALA A 1 770 ? 9.028 -6.686 -32.778 1.00 80.69 770 ALA A C 1
ATOM 6245 O O . ALA A 1 770 ? 8.935 -5.794 -31.926 1.00 80.69 770 ALA A O 1
ATOM 6246 N N . ALA A 1 771 ? 8.097 -7.636 -32.927 1.00 73.62 771 ALA A N 1
ATOM 6247 C CA . ALA A 1 771 ? 7.025 -7.834 -31.956 1.00 73.62 771 ALA A CA 1
ATOM 6248 C C . ALA A 1 771 ? 7.665 -7.971 -30.570 1.00 73.62 771 ALA A C 1
ATOM 6250 O O . ALA A 1 771 ? 8.604 -8.755 -30.405 1.00 73.62 771 ALA A O 1
ATOM 6251 N N . GLY A 1 772 ? 7.224 -7.158 -29.605 1.00 53.69 772 GLY A N 1
ATOM 6252 C CA . GLY A 1 772 ? 7.895 -7.050 -28.316 1.00 53.69 772 GLY A CA 1
ATOM 6253 C C . GLY A 1 772 ? 8.097 -8.427 -27.685 1.00 53.69 772 GLY A C 1
ATOM 6254 O O . GLY A 1 772 ? 7.150 -9.068 -27.237 1.00 53.69 772 GLY A O 1
ATOM 6255 N N . GLY A 1 773 ? 9.343 -8.903 -27.635 1.00 54.06 773 GLY A N 1
ATOM 6256 C CA . GLY A 1 773 ? 9.720 -9.978 -26.722 1.00 54.06 773 GLY A CA 1
ATOM 6257 C C . GLY A 1 773 ? 9.437 -9.538 -25.284 1.00 54.06 773 GLY A C 1
ATOM 6258 O O . GLY A 1 773 ? 9.343 -8.337 -25.025 1.00 54.06 773 GLY A O 1
ATOM 6259 N N . TYR A 1 774 ? 9.259 -10.499 -24.368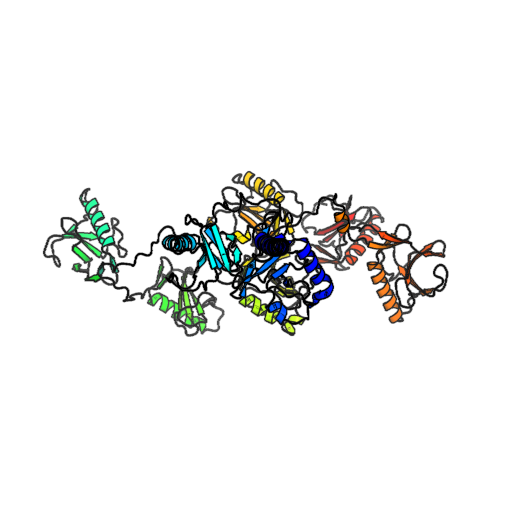 1.00 50.91 774 TYR A N 1
ATOM 6260 C CA . TYR A 1 774 ? 8.981 -10.274 -22.940 1.00 50.91 774 TYR A CA 1
ATOM 6261 C C . TYR A 1 774 ? 9.661 -9.006 -22.420 1.00 50.91 774 TYR A C 1
ATOM 6263 O O . TYR A 1 774 ? 10.858 -8.832 -22.653 1.00 50.91 774 TYR A O 1
ATOM 6271 N N . GLN A 1 775 ? 8.902 -8.135 -21.735 1.00 44.88 775 GLN A N 1
ATOM 6272 C CA . GLN A 1 775 ? 9.474 -6.987 -21.037 1.00 44.88 775 GLN A CA 1
ATOM 6273 C C . GLN A 1 775 ? 10.615 -7.507 -20.177 1.00 44.88 775 GLN A C 1
ATOM 6275 O O . GLN A 1 775 ? 10.406 -8.162 -19.153 1.00 44.88 775 GLN A O 1
ATOM 6280 N N . VAL A 1 776 ? 11.834 -7.239 -20.624 1.00 47.50 776 VAL A N 1
ATOM 6281 C CA . VAL A 1 776 ? 13.015 -7.467 -19.826 1.00 47.50 776 VAL A CA 1
ATOM 6282 C C . VAL A 1 776 ? 12.851 -6.525 -18.647 1.00 47.50 776 VAL A C 1
ATOM 6284 O O . VAL A 1 776 ? 13.038 -5.318 -18.773 1.00 47.50 776 VAL A O 1
ATOM 6287 N N . ARG A 1 777 ? 12.417 -7.052 -17.497 1.00 53.25 777 ARG A N 1
ATOM 6288 C CA . ARG A 1 777 ? 12.492 -6.294 -16.254 1.00 53.25 777 ARG A CA 1
ATOM 6289 C C . ARG A 1 777 ? 13.963 -5.918 -16.108 1.00 53.25 777 ARG A C 1
ATOM 6291 O O . ARG A 1 777 ? 14.800 -6.798 -15.928 1.00 53.25 777 ARG A O 1
ATOM 6298 N N . ASN A 1 778 ? 14.267 -4.621 -16.204 1.00 51.38 778 ASN A N 1
ATOM 6299 C CA . ASN A 1 778 ? 15.639 -4.092 -16.130 1.00 51.38 778 ASN A CA 1
ATOM 6300 C C . ASN A 1 778 ? 16.382 -4.545 -14.861 1.00 51.38 778 ASN A C 1
ATOM 6302 O O . ASN A 1 778 ? 17.606 -4.488 -14.786 1.00 51.38 778 ASN A O 1
ATOM 6306 N N . SER A 1 779 ? 15.640 -5.015 -13.860 1.00 67.38 779 SER A N 1
ATOM 6307 C CA . SER A 1 779 ? 16.186 -5.722 -12.718 1.00 67.38 779 SER A CA 1
ATOM 6308 C C . SER A 1 779 ? 15.239 -6.811 -12.226 1.00 67.38 779 SER A C 1
ATOM 6310 O O . SER A 1 779 ? 14.025 -6.593 -12.164 1.00 67.38 779 SER A O 1
ATOM 6312 N N . TYR A 1 780 ? 15.791 -7.934 -11.781 1.00 78.56 780 TYR A N 1
ATOM 6313 C CA . TYR A 1 780 ? 15.052 -8.971 -11.068 1.00 78.56 780 TYR A CA 1
ATOM 6314 C C . TYR A 1 780 ? 15.353 -8.850 -9.586 1.00 78.56 780 TYR A C 1
ATOM 6316 O O . TYR A 1 780 ? 16.503 -8.684 -9.184 1.00 78.56 780 TYR A O 1
ATOM 6324 N N . ARG A 1 781 ? 14.317 -8.938 -8.758 1.00 71.75 781 ARG A N 1
ATOM 6325 C CA . ARG A 1 781 ? 14.465 -8.862 -7.309 1.00 71.75 781 ARG A CA 1
ATOM 6326 C C . ARG A 1 781 ? 14.170 -10.216 -6.692 1.00 71.75 781 ARG A C 1
ATOM 6328 O O . ARG A 1 781 ? 13.084 -10.755 -6.886 1.00 71.75 781 ARG A O 1
ATOM 6335 N N . CYS A 1 782 ? 15.112 -10.728 -5.912 1.00 77.69 782 CYS A N 1
ATOM 6336 C CA . CYS A 1 782 ? 14.923 -11.928 -5.113 1.00 77.69 782 CYS A CA 1
ATOM 6337 C C . CYS A 1 782 ? 15.253 -11.606 -3.657 1.00 77.69 782 CYS A C 1
ATOM 6339 O O . CYS A 1 782 ? 16.410 -11.392 -3.307 1.00 77.69 782 CYS A O 1
ATOM 6341 N N . GLN A 1 783 ? 14.229 -11.580 -2.801 1.00 77.44 783 GLN A N 1
ATOM 6342 C CA . GLN A 1 783 ? 14.334 -11.079 -1.425 1.00 77.44 783 GLN A CA 1
ATOM 6343 C C . GLN A 1 783 ? 14.850 -9.619 -1.392 1.00 77.44 783 GLN A C 1
ATOM 6345 O O . GLN A 1 783 ? 14.268 -8.723 -2.015 1.00 77.44 783 GLN A O 1
ATOM 6350 N N . SER A 1 784 ? 15.935 -9.361 -0.660 1.00 69.38 784 SER A N 1
ATOM 6351 C CA . SER A 1 784 ? 16.597 -8.056 -0.579 1.00 69.38 784 SER A CA 1
ATOM 6352 C C . SER A 1 784 ? 17.539 -7.766 -1.746 1.00 69.38 784 SER A C 1
ATOM 6354 O O . SER A 1 784 ? 17.957 -6.618 -1.900 1.00 69.38 784 SER A O 1
ATOM 6356 N N . ASP A 1 785 ? 17.888 -8.774 -2.543 1.00 79.12 785 ASP A N 1
ATOM 6357 C CA . ASP A 1 785 ? 18.868 -8.643 -3.612 1.00 79.12 785 ASP A CA 1
ATOM 6358 C C . ASP A 1 785 ? 18.200 -8.261 -4.930 1.00 79.12 785 ASP A C 1
ATOM 6360 O O . ASP A 1 785 ? 17.157 -8.796 -5.310 1.00 79.12 785 ASP A O 1
ATOM 6364 N N . VAL A 1 786 ? 18.805 -7.292 -5.611 1.00 78.12 786 VAL A N 1
ATOM 6365 C CA . VAL A 1 786 ? 18.382 -6.801 -6.920 1.00 78.12 786 VAL A CA 1
ATOM 6366 C C . VAL A 1 786 ? 19.499 -7.130 -7.896 1.00 78.12 786 VAL A C 1
ATOM 6368 O O . VAL A 1 786 ? 20.621 -6.660 -7.717 1.00 78.12 786 VAL A O 1
ATOM 6371 N N . PHE A 1 787 ? 19.179 -7.940 -8.894 1.00 83.94 787 PHE A N 1
ATOM 6372 C CA . PHE A 1 787 ? 20.064 -8.322 -9.984 1.00 83.94 787 PHE A CA 1
ATOM 6373 C C . PHE A 1 787 ? 19.732 -7.462 -11.189 1.00 83.94 787 PHE A C 1
ATOM 6375 O O . PHE A 1 787 ? 18.570 -7.414 -11.604 1.00 83.94 787 PHE A O 1
ATOM 6382 N N . SER A 1 788 ? 20.723 -6.765 -11.739 1.00 81.38 788 SER A N 1
ATOM 6383 C CA . SER A 1 788 ? 20.510 -6.028 -12.983 1.00 81.38 788 SER A CA 1
ATOM 6384 C C . SER A 1 788 ? 20.352 -7.005 -14.147 1.00 81.38 788 SER A C 1
ATOM 6386 O O . SER A 1 788 ? 20.790 -8.159 -14.076 1.00 81.38 788 SER A O 1
ATOM 6388 N N . TYR A 1 789 ? 19.716 -6.564 -15.228 1.00 81.81 789 TYR A N 1
ATOM 6389 C CA . TYR A 1 789 ? 19.611 -7.398 -16.418 1.00 81.81 789 TYR A CA 1
ATOM 6390 C C . TYR A 1 789 ? 20.990 -7.800 -16.963 1.00 81.81 789 TYR A C 1
ATOM 6392 O O . TYR A 1 789 ? 21.172 -8.955 -17.339 1.00 81.81 789 TYR A O 1
ATOM 6400 N N . GLU A 1 790 ? 21.976 -6.902 -16.932 1.00 78.81 790 GLU A N 1
ATOM 6401 C CA . GLU A 1 790 ? 23.344 -7.177 -17.391 1.00 78.81 790 GLU A CA 1
ATOM 6402 C C . GLU A 1 790 ? 24.004 -8.295 -16.570 1.00 78.81 790 GLU A C 1
ATOM 6404 O O . GLU A 1 790 ? 24.647 -9.187 -17.126 1.00 78.81 790 GLU A O 1
ATOM 6409 N N . GLU A 1 791 ? 23.804 -8.299 -15.247 1.00 85.69 791 GLU A N 1
ATOM 6410 C CA . GLU A 1 791 ? 24.314 -9.352 -14.361 1.00 85.69 791 GLU A CA 1
ATOM 6411 C C . GLU A 1 791 ? 23.713 -10.723 -14.712 1.00 85.69 791 GLU A C 1
ATOM 6413 O O . GLU A 1 791 ? 24.420 -11.737 -14.778 1.00 85.69 791 GLU A O 1
ATOM 6418 N N . LEU A 1 792 ? 22.409 -10.761 -14.986 1.00 91.69 792 LEU A N 1
ATOM 6419 C CA . LEU A 1 792 ? 21.706 -11.994 -15.336 1.00 91.69 792 LEU A CA 1
ATOM 6420 C C . LEU A 1 792 ? 22.028 -12.465 -16.749 1.00 91.69 792 LEU A C 1
ATOM 6422 O O . LEU A 1 792 ? 22.220 -13.663 -16.942 1.00 91.69 792 LEU A O 1
ATOM 6426 N N . ALA A 1 793 ? 22.142 -11.550 -17.710 1.00 84.50 793 ALA A N 1
ATOM 6427 C CA . ALA A 1 793 ? 22.556 -11.841 -19.077 1.00 84.50 793 ALA A CA 1
ATOM 6428 C C . ALA A 1 793 ? 23.972 -12.428 -19.108 1.00 84.50 793 ALA A C 1
ATOM 6430 O O . ALA A 1 793 ? 24.190 -13.487 -19.701 1.00 84.50 793 ALA A O 1
ATOM 6431 N N . SER A 1 794 ? 24.908 -11.825 -18.370 1.00 85.94 794 SER A N 1
ATOM 6432 C CA . SER A 1 794 ? 26.263 -12.362 -18.220 1.00 85.94 794 SER A CA 1
ATOM 6433 C C . SER A 1 794 ? 26.252 -13.751 -17.566 1.00 85.94 794 SER A C 1
ATOM 6435 O O . SER A 1 794 ? 26.920 -14.682 -18.028 1.00 85.94 794 SER A O 1
ATOM 6437 N N . THR A 1 795 ? 25.428 -13.936 -16.529 1.00 91.75 795 THR A N 1
ATOM 6438 C CA . THR A 1 795 ? 25.264 -15.236 -15.860 1.00 91.75 795 THR A CA 1
ATOM 6439 C C . THR A 1 795 ? 24.659 -16.293 -16.798 1.00 91.75 795 THR A C 1
ATOM 6441 O O . THR A 1 795 ? 25.125 -17.436 -16.805 1.00 91.75 795 THR A O 1
ATOM 6444 N N . ALA A 1 796 ? 23.681 -15.924 -17.632 1.00 92.56 796 ALA A N 1
ATOM 6445 C CA . ALA A 1 796 ? 23.045 -16.795 -18.623 1.00 92.56 796 ALA A CA 1
ATOM 6446 C C . ALA A 1 796 ? 24.046 -17.262 -19.679 1.00 92.56 796 ALA A C 1
ATOM 6448 O O . ALA A 1 796 ? 24.115 -18.449 -20.006 1.00 92.56 796 ALA A O 1
ATOM 6449 N N . GLU A 1 797 ? 24.881 -16.347 -20.167 1.00 88.06 797 GLU A N 1
ATOM 6450 C CA . GLU A 1 797 ? 25.909 -16.648 -21.157 1.00 88.06 797 GLU A CA 1
ATOM 6451 C C . GLU A 1 797 ? 26.962 -17.624 -20.600 1.00 88.06 797 GLU A C 1
ATOM 6453 O O . GLU A 1 797 ? 27.399 -18.555 -21.287 1.00 88.06 797 GLU A O 1
ATOM 6458 N N . ILE A 1 798 ? 27.357 -17.459 -19.331 1.00 91.06 798 ILE A N 1
ATOM 6459 C CA . ILE A 1 798 ? 28.251 -18.399 -18.638 1.00 91.06 798 ILE A CA 1
ATOM 6460 C C . ILE A 1 798 ? 27.584 -19.771 -18.494 1.00 91.06 798 ILE A C 1
ATOM 6462 O O . ILE A 1 798 ? 28.206 -20.789 -18.817 1.00 91.06 798 ILE A O 1
ATOM 6466 N N . ALA A 1 799 ? 26.330 -19.804 -18.039 1.00 93.00 799 ALA A N 1
ATOM 6467 C CA . ALA A 1 799 ? 25.560 -21.034 -17.882 1.00 93.00 799 ALA A CA 1
ATOM 6468 C C . ALA A 1 799 ? 25.474 -21.806 -19.206 1.00 93.00 799 ALA A C 1
ATOM 6470 O O . ALA A 1 799 ? 25.761 -23.004 -19.266 1.00 93.00 799 ALA A O 1
ATOM 6471 N N . CYS A 1 800 ? 25.180 -21.104 -20.296 1.00 92.44 800 CYS A N 1
ATOM 6472 C CA . CYS A 1 800 ? 25.035 -21.710 -21.609 1.00 92.44 800 CYS A CA 1
ATOM 6473 C C . CYS A 1 800 ? 26.334 -22.184 -22.245 1.00 92.44 800 CYS A C 1
ATOM 6475 O O . CYS A 1 800 ? 26.337 -23.232 -22.898 1.00 92.44 800 CYS A O 1
ATOM 6477 N N . ARG A 1 801 ? 27.448 -21.479 -22.024 1.00 90.50 801 ARG A N 1
ATOM 6478 C CA . ARG A 1 801 ? 28.770 -21.982 -22.423 1.00 90.50 801 ARG A CA 1
ATOM 6479 C C . ARG A 1 801 ? 29.125 -23.260 -21.669 1.00 90.50 801 ARG A C 1
ATOM 6481 O O . ARG A 1 801 ? 29.542 -24.231 -22.295 1.00 90.50 801 ARG A O 1
ATOM 6488 N N . LYS A 1 802 ? 28.892 -23.290 -20.353 1.00 91.69 802 LYS A N 1
ATOM 6489 C CA . LYS A 1 802 ? 29.168 -24.463 -19.507 1.00 91.69 802 LYS A CA 1
ATOM 6490 C C . LYS A 1 802 ? 28.316 -25.671 -19.864 1.00 91.69 802 LYS A C 1
ATOM 6492 O O . LYS A 1 802 ? 28.839 -26.778 -19.866 1.00 91.69 802 LYS A O 1
ATOM 6497 N N . ARG A 1 803 ? 27.058 -25.465 -20.267 1.00 89.75 803 ARG A N 1
ATOM 6498 C CA . ARG A 1 803 ? 26.195 -26.543 -20.775 1.00 89.75 803 ARG A CA 1
ATOM 6499 C C . ARG A 1 803 ? 26.829 -27.313 -21.937 1.00 89.75 803 ARG A C 1
ATOM 6501 O O . ARG A 1 803 ? 26.669 -28.522 -22.026 1.00 89.75 803 ARG A O 1
ATOM 6508 N N . LYS A 1 804 ? 27.547 -26.619 -22.827 1.00 86.75 804 LYS A N 1
ATOM 6509 C CA . LYS A 1 804 ? 28.229 -27.244 -23.973 1.00 86.75 804 LYS A CA 1
ATOM 6510 C C . LYS A 1 804 ? 29.525 -27.974 -23.573 1.00 86.75 804 LYS A C 1
ATOM 6512 O O . LYS A 1 804 ? 30.049 -28.745 -24.367 1.00 86.75 804 LYS A O 1
ATOM 6517 N N . GLN A 1 805 ? 30.057 -27.742 -22.369 1.00 81.06 805 GLN A N 1
ATOM 6518 C CA . GLN A 1 805 ? 31.382 -28.192 -21.925 1.00 81.06 805 GLN A CA 1
ATOM 6519 C C . GLN A 1 805 ? 31.304 -29.362 -20.916 1.00 81.06 805 GLN A C 1
ATOM 6521 O O . GLN A 1 805 ? 31.560 -29.192 -19.724 1.00 81.06 805 GLN A O 1
ATOM 6526 N N . SER A 1 806 ? 31.045 -30.569 -21.435 1.00 57.81 806 SER A N 1
ATOM 6527 C CA . SER A 1 806 ? 31.142 -31.900 -20.785 1.00 57.81 806 SER A CA 1
ATOM 6528 C C . SER A 1 806 ? 30.237 -32.207 -19.570 1.00 57.81 806 SER A C 1
ATOM 6530 O O . SER A 1 806 ? 29.892 -31.345 -18.768 1.00 57.81 806 SER A O 1
ATOM 6532 N N . GLN A 1 807 ? 29.934 -33.500 -19.389 1.00 65.50 807 GLN A N 1
ATOM 6533 C CA . GLN A 1 807 ? 29.010 -34.062 -18.388 1.00 65.50 807 GLN A CA 1
ATOM 6534 C C . GLN A 1 807 ? 29.461 -33.959 -16.913 1.00 65.50 807 GLN A C 1
ATOM 6536 O O . GLN A 1 807 ? 28.721 -34.372 -16.026 1.00 65.50 807 GLN A O 1
ATOM 6541 N N . ARG A 1 808 ? 30.658 -33.433 -16.608 1.00 76.00 808 ARG A N 1
ATOM 6542 C CA . ARG A 1 808 ? 31.198 -33.419 -15.229 1.00 76.00 808 ARG A CA 1
ATOM 6543 C C . ARG A 1 808 ? 30.883 -32.153 -14.420 1.00 76.00 808 ARG A C 1
ATOM 6545 O O . ARG A 1 808 ? 31.322 -32.051 -13.278 1.00 76.00 808 ARG A O 1
ATOM 6552 N N . GLN A 1 809 ? 30.168 -31.170 -14.975 1.00 77.81 809 GLN A N 1
ATOM 6553 C CA . GLN A 1 809 ? 29.838 -29.939 -14.242 1.00 77.81 809 GLN A CA 1
ATOM 6554 C C . GLN A 1 809 ? 28.510 -30.058 -13.488 1.00 77.81 809 GLN A C 1
ATOM 6556 O O . GLN A 1 809 ? 27.501 -30.456 -14.054 1.00 77.81 809 GLN A O 1
ATOM 6561 N N . THR A 1 810 ? 28.492 -29.618 -12.226 1.00 88.06 810 THR A N 1
ATOM 6562 C CA . THR A 1 810 ? 27.275 -29.550 -11.391 1.00 88.06 810 THR A CA 1
ATOM 6563 C C . THR A 1 810 ? 26.244 -28.539 -11.908 1.00 88.06 810 THR A C 1
ATOM 6565 O O . THR A 1 810 ? 25.073 -28.638 -11.571 1.00 88.06 810 THR A O 1
ATOM 6568 N N . TYR A 1 811 ? 26.667 -27.543 -12.697 1.00 90.94 811 TYR A N 1
ATOM 6569 C CA . TYR A 1 811 ? 25.795 -26.504 -13.244 1.00 90.94 811 TYR A CA 1
ATOM 6570 C C . TYR A 1 811 ? 26.142 -26.187 -14.710 1.00 90.94 811 TYR A C 1
ATOM 6572 O O . TYR A 1 811 ? 27.327 -26.196 -15.057 1.00 90.94 811 TYR A O 1
ATOM 6580 N N . PRO A 1 812 ? 25.158 -25.788 -15.537 1.00 92.81 812 PRO A N 1
ATOM 6581 C CA . PRO A 1 812 ? 23.741 -25.628 -15.190 1.00 92.81 812 PRO A CA 1
ATOM 6582 C C . PRO A 1 812 ? 23.043 -26.971 -14.917 1.00 92.81 812 PRO A C 1
ATOM 6584 O O . PRO A 1 812 ? 23.306 -27.949 -15.607 1.00 92.81 812 PRO A O 1
ATOM 6587 N N . ALA A 1 813 ? 22.196 -27.015 -13.886 1.00 93.12 813 ALA A N 1
ATOM 6588 C CA . ALA A 1 813 ? 21.475 -28.223 -13.469 1.00 93.12 813 ALA A CA 1
ATOM 6589 C C . ALA A 1 813 ? 20.031 -28.180 -13.993 1.00 93.12 813 ALA A C 1
ATOM 6591 O O . ALA A 1 813 ? 19.482 -27.081 -14.075 1.00 93.12 813 ALA A O 1
ATOM 6592 N N . PRO A 1 814 ? 19.394 -29.314 -14.332 1.00 94.06 814 PRO A N 1
ATOM 6593 C CA . PRO A 1 814 ? 17.975 -29.346 -14.680 1.00 94.06 814 PRO A CA 1
ATOM 6594 C C . PRO A 1 814 ? 17.104 -28.729 -13.584 1.00 94.06 814 PRO A C 1
ATOM 6596 O O . PRO A 1 814 ? 17.381 -28.894 -12.398 1.00 94.06 814 PRO A O 1
ATOM 6599 N N . TYR A 1 815 ? 16.048 -28.022 -13.976 1.00 94.44 815 TYR A N 1
ATOM 6600 C CA . TYR A 1 815 ? 15.056 -27.483 -13.053 1.00 94.44 815 TYR A CA 1
ATOM 6601 C C . TYR A 1 815 ? 13.696 -28.124 -13.323 1.00 94.44 815 TYR A C 1
ATOM 6603 O O . TYR A 1 815 ? 13.126 -27.952 -14.399 1.00 94.44 815 TYR A O 1
ATOM 6611 N N . GLN A 1 816 ? 13.189 -28.856 -12.329 1.00 91.69 816 GLN A N 1
ATOM 6612 C CA . GLN A 1 816 ? 11.911 -29.580 -12.382 1.00 91.69 816 GLN A CA 1
ATOM 6613 C C . GLN A 1 816 ? 10.783 -28.872 -11.607 1.00 91.69 816 GLN A C 1
ATOM 6615 O O . GLN A 1 816 ? 9.773 -29.487 -11.281 1.00 91.69 816 GLN A O 1
ATOM 6620 N N . GLY A 1 817 ? 10.967 -27.597 -11.253 1.00 86.12 817 GLY A N 1
ATOM 6621 C CA . GLY A 1 817 ? 9.969 -26.840 -10.502 1.00 86.12 817 GLY A CA 1
ATOM 6622 C C . GLY A 1 817 ? 8.868 -26.240 -11.382 1.00 86.12 817 GLY A C 1
ATOM 6623 O O . GLY A 1 817 ? 8.421 -26.838 -12.358 1.00 86.12 817 GLY A O 1
ATOM 6624 N N . LEU A 1 818 ? 8.405 -25.047 -11.009 1.00 82.44 818 LEU A N 1
ATOM 6625 C CA . LEU A 1 818 ? 7.283 -24.375 -11.668 1.00 82.44 818 LEU A CA 1
ATOM 6626 C C . LEU A 1 818 ? 7.610 -24.018 -13.124 1.00 82.44 818 LEU A C 1
ATOM 6628 O O . LEU A 1 818 ? 8.741 -23.667 -13.454 1.00 82.44 818 LEU A O 1
ATOM 6632 N N . LYS A 1 819 ? 6.604 -24.074 -14.000 1.00 86.50 819 LYS A N 1
ATOM 6633 C CA . LYS A 1 819 ? 6.748 -23.560 -15.365 1.00 86.50 819 LYS A CA 1
ATOM 6634 C C . LYS A 1 819 ? 6.847 -22.034 -15.338 1.00 86.50 819 LYS A C 1
ATOM 6636 O O . LYS A 1 819 ? 6.219 -21.386 -14.507 1.00 86.50 819 LYS A O 1
ATOM 6641 N N . PHE A 1 820 ? 7.645 -21.490 -16.246 1.00 87.44 820 PHE A N 1
ATOM 6642 C CA . PHE A 1 820 ? 7.770 -20.055 -16.488 1.00 87.44 820 PHE A CA 1
ATOM 6643 C C . PHE A 1 820 ? 7.031 -19.693 -17.775 1.00 87.44 820 PHE A C 1
ATOM 6645 O O . PHE A 1 820 ? 6.720 -20.567 -18.582 1.00 87.44 820 PHE A O 1
ATOM 6652 N N . ASP A 1 821 ? 6.825 -18.398 -18.004 1.00 75.31 821 ASP A N 1
ATOM 6653 C CA . ASP A 1 821 ? 6.137 -17.901 -19.202 1.00 75.31 821 ASP A CA 1
ATOM 6654 C C . ASP A 1 821 ? 6.894 -18.199 -20.504 1.00 75.31 821 ASP A C 1
ATOM 6656 O O . ASP A 1 821 ? 6.328 -18.096 -21.588 1.00 75.31 821 ASP A O 1
ATOM 6660 N N . ILE A 1 822 ? 8.182 -18.542 -20.408 1.00 75.94 822 ILE A N 1
ATOM 6661 C CA . ILE A 1 822 ? 8.992 -19.034 -21.522 1.00 75.94 822 ILE A CA 1
ATOM 6662 C C . ILE A 1 822 ? 8.919 -20.555 -21.525 1.00 75.94 822 ILE A C 1
ATOM 6664 O O . ILE A 1 822 ? 9.108 -21.175 -20.482 1.00 75.94 822 ILE A O 1
ATOM 6668 N N . GLU A 1 823 ? 8.712 -21.167 -22.688 1.00 87.50 823 GLU A N 1
ATOM 6669 C CA . GLU A 1 823 ? 8.639 -22.621 -22.814 1.00 87.50 823 GLU A CA 1
ATOM 6670 C C . GLU A 1 823 ? 9.938 -23.310 -22.342 1.00 87.50 823 GLU A C 1
ATOM 6672 O O . GLU A 1 823 ? 11.060 -22.892 -22.669 1.00 87.50 823 GLU A O 1
ATOM 6677 N N . GLY A 1 824 ? 9.767 -24.338 -21.501 1.00 90.50 824 GLY A N 1
ATOM 6678 C CA . GLY A 1 824 ? 10.842 -25.190 -20.993 1.00 90.50 824 GLY A CA 1
ATOM 6679 C C . GLY A 1 824 ? 11.320 -26.218 -22.030 1.00 90.50 824 GLY A C 1
ATOM 6680 O O . GLY A 1 824 ? 10.886 -26.183 -23.177 1.00 90.50 824 GLY A O 1
ATOM 6681 N N . PRO A 1 825 ? 12.206 -27.161 -21.660 1.00 94.62 825 PRO A N 1
ATOM 6682 C CA . PRO A 1 825 ? 12.710 -27.444 -20.313 1.00 94.62 825 PRO A CA 1
ATOM 6683 C C . PRO A 1 825 ? 13.660 -26.369 -19.764 1.00 94.62 825 PRO A C 1
ATOM 6685 O O . PRO A 1 825 ? 14.232 -25.577 -20.515 1.00 94.62 825 PRO A O 1
ATOM 6688 N N . TYR A 1 826 ? 13.829 -26.346 -18.438 1.00 96.31 826 TYR A N 1
ATOM 6689 C CA . TYR A 1 826 ? 14.598 -25.320 -17.730 1.00 96.31 826 TYR A CA 1
ATOM 6690 C C . TYR A 1 826 ? 15.869 -25.871 -17.092 1.00 96.31 826 TYR A C 1
ATOM 6692 O O . TYR A 1 826 ? 15.952 -27.037 -16.702 1.00 96.31 826 TYR A O 1
ATOM 6700 N N . LEU A 1 827 ? 16.844 -24.986 -16.934 1.00 95.44 827 LEU A N 1
ATOM 6701 C CA . LEU A 1 827 ? 18.084 -25.202 -16.220 1.00 95.44 827 LEU A CA 1
ATOM 6702 C C . LEU A 1 827 ? 18.304 -24.067 -15.214 1.00 95.44 827 LEU A C 1
ATOM 6704 O O . LEU A 1 827 ? 17.967 -22.916 -15.488 1.00 95.44 827 LEU A O 1
ATOM 6708 N N . ILE A 1 828 ? 18.925 -24.369 -14.079 1.00 95.88 828 ILE A N 1
ATOM 6709 C CA . ILE A 1 828 ? 19.334 -23.392 -13.069 1.00 95.88 828 ILE A CA 1
ATOM 6710 C C . ILE A 1 828 ? 20.849 -23.208 -13.024 1.00 95.88 828 ILE A C 1
ATOM 6712 O O . ILE A 1 828 ? 21.615 -24.160 -13.186 1.00 95.88 828 ILE A O 1
ATOM 6716 N N . PHE A 1 829 ? 21.294 -21.983 -12.744 1.00 95.25 829 PHE A N 1
ATOM 6717 C CA . PHE A 1 829 ? 22.708 -21.631 -12.613 1.00 95.25 829 PHE A CA 1
ATOM 6718 C C . PHE A 1 829 ? 22.937 -20.623 -11.473 1.00 95.25 829 PHE A C 1
ATOM 6720 O O . PHE A 1 829 ? 22.149 -19.694 -11.326 1.00 95.25 829 PHE A O 1
ATOM 6727 N N . PRO A 1 830 ? 23.975 -20.764 -10.629 1.00 94.25 830 PRO A N 1
ATOM 6728 C CA . PRO A 1 830 ? 24.210 -19.843 -9.517 1.00 94.25 830 PRO A CA 1
ATOM 6729 C C . PRO A 1 830 ? 24.582 -18.433 -9.991 1.00 94.25 830 PRO A C 1
ATOM 6731 O O . PRO A 1 830 ? 25.487 -18.273 -10.809 1.00 94.25 830 PRO A O 1
ATOM 6734 N N . ILE A 1 831 ? 23.938 -17.416 -9.410 1.00 93.12 831 ILE A N 1
ATOM 6735 C CA . ILE A 1 831 ? 24.303 -16.007 -9.616 1.00 93.12 831 ILE A CA 1
ATOM 6736 C C . ILE A 1 831 ? 25.400 -15.648 -8.609 1.00 93.12 831 ILE A C 1
ATOM 6738 O O . ILE A 1 831 ? 25.230 -15.845 -7.402 1.00 93.12 831 ILE A O 1
ATOM 6742 N N . LYS A 1 832 ? 26.553 -15.178 -9.095 1.00 82.88 832 LYS A N 1
ATOM 6743 C CA . LYS A 1 832 ? 27.701 -14.811 -8.254 1.00 82.88 832 LYS A CA 1
ATOM 6744 C C . LYS A 1 832 ? 27.774 -13.297 -8.100 1.00 82.88 832 LYS A C 1
ATOM 6746 O O . LYS A 1 832 ? 28.256 -12.625 -9.003 1.00 82.88 832 LYS A O 1
ATOM 6751 N N . LYS A 1 833 ? 27.381 -12.798 -6.927 1.00 67.00 833 LYS A N 1
ATOM 6752 C CA . LYS A 1 833 ? 27.494 -11.372 -6.588 1.00 67.00 833 LYS A CA 1
ATOM 6753 C C . LYS A 1 833 ? 28.955 -10.919 -6.418 1.00 67.00 833 LYS A C 1
ATOM 6755 O O . LYS A 1 833 ? 29.276 -9.790 -6.753 1.00 67.00 833 LYS A O 1
ATOM 6760 N N . ASP A 1 834 ? 29.843 -11.836 -6.003 1.00 65.44 834 ASP A N 1
ATOM 6761 C CA . ASP A 1 834 ? 31.285 -11.611 -5.826 1.00 65.44 834 ASP A CA 1
ATOM 6762 C C . ASP A 1 834 ? 32.110 -12.805 -6.348 1.00 65.44 834 ASP A C 1
ATOM 6764 O O . ASP A 1 834 ? 31.751 -13.973 -6.163 1.00 65.44 834 ASP A O 1
ATOM 6768 N N . LYS A 1 835 ? 33.242 -12.530 -7.012 1.00 60.91 835 LYS A N 1
ATOM 6769 C CA . LYS A 1 835 ? 34.026 -13.522 -7.780 1.00 60.91 835 LYS A CA 1
ATOM 6770 C C . LYS A 1 835 ? 34.682 -14.642 -6.943 1.00 60.91 835 LYS A C 1
ATOM 6772 O O . LYS A 1 835 ? 35.168 -15.601 -7.540 1.00 60.91 835 LYS A O 1
ATOM 6777 N N . SER A 1 836 ? 34.702 -14.567 -5.608 1.00 50.91 836 SER A N 1
ATOM 6778 C CA . SER A 1 836 ? 35.597 -15.380 -4.760 1.00 50.91 836 SER A CA 1
ATOM 6779 C C . SER A 1 836 ? 34.967 -16.551 -3.994 1.00 50.91 836 SER A C 1
ATOM 6781 O O . SER A 1 836 ? 35.706 -17.305 -3.365 1.00 50.91 836 SER A O 1
ATOM 6783 N N . PHE A 1 837 ? 33.648 -16.776 -4.035 1.00 51.59 837 PHE A N 1
ATOM 6784 C CA . PHE A 1 837 ? 33.054 -17.842 -3.215 1.00 51.59 837 PHE A CA 1
ATOM 6785 C C . PHE A 1 837 ? 33.028 -19.214 -3.926 1.00 51.59 837 PHE A C 1
ATOM 6787 O O . PHE A 1 837 ? 32.476 -19.328 -5.029 1.00 51.59 837 PHE A O 1
ATOM 6794 N N . PRO A 1 838 ? 33.580 -20.280 -3.303 1.00 69.69 838 PRO A N 1
ATOM 6795 C CA . PRO A 1 838 ? 33.568 -21.639 -3.854 1.00 69.69 838 PRO A CA 1
ATOM 6796 C C . PRO A 1 838 ? 32.192 -22.319 -3.758 1.00 69.69 838 PRO A C 1
ATOM 6798 O O . PRO A 1 838 ? 31.940 -23.292 -4.463 1.00 69.69 838 PRO A O 1
ATOM 6801 N N . LYS A 1 839 ? 31.283 -21.807 -2.917 1.00 81.50 839 LYS A N 1
ATOM 6802 C CA . LYS A 1 839 ? 29.924 -22.342 -2.754 1.00 81.50 839 LYS A CA 1
ATOM 6803 C C . LYS A 1 839 ? 28.935 -21.581 -3.646 1.00 81.50 839 LYS A C 1
ATOM 6805 O O . LYS A 1 839 ? 29.021 -20.354 -3.722 1.00 81.50 839 LYS A O 1
ATOM 6810 N N . PRO A 1 840 ? 27.992 -22.266 -4.317 1.00 82.19 840 PRO A N 1
ATOM 6811 C CA . PRO A 1 840 ? 26.945 -21.584 -5.065 1.00 82.19 840 PRO A CA 1
ATOM 6812 C C . PRO A 1 840 ? 26.086 -20.793 -4.068 1.00 82.19 840 PRO A C 1
ATOM 6814 O O . PRO A 1 840 ? 25.624 -21.367 -3.085 1.00 82.19 840 PRO A O 1
ATOM 6817 N N . GLY A 1 841 ? 25.911 -19.484 -4.290 1.00 85.69 841 GLY A N 1
ATOM 6818 C CA . GLY A 1 841 ? 25.143 -18.601 -3.397 1.00 85.69 841 GLY A CA 1
ATOM 6819 C C . GLY A 1 841 ? 23.671 -19.013 -3.262 1.00 85.69 841 GLY A C 1
ATOM 6820 O O . GLY A 1 841 ? 23.268 -20.067 -3.746 1.00 85.69 841 GLY A O 1
ATOM 6821 N N . ASN A 1 842 ? 22.819 -18.190 -2.654 1.00 90.88 842 ASN A N 1
ATOM 6822 C CA . ASN A 1 842 ? 21.406 -18.563 -2.482 1.00 90.88 842 ASN A CA 1
ATOM 6823 C C . ASN A 1 842 ? 20.565 -18.347 -3.748 1.00 90.88 842 ASN A C 1
ATOM 6825 O O . ASN A 1 842 ? 19.504 -18.941 -3.880 1.00 90.88 842 ASN A O 1
ATOM 6829 N N . HIS A 1 843 ? 21.030 -17.551 -4.711 1.00 93.50 843 HIS A N 1
ATOM 6830 C CA . HIS A 1 843 ? 20.241 -17.204 -5.894 1.00 93.50 843 HIS A CA 1
ATOM 6831 C C . HIS A 1 843 ? 20.625 -18.044 -7.113 1.00 93.50 843 HIS A C 1
ATOM 6833 O O . HIS A 1 843 ? 21.800 -18.370 -7.336 1.00 93.50 843 HIS A O 1
ATOM 6839 N N . ARG A 1 844 ? 19.623 -18.431 -7.898 1.00 94.12 844 ARG A N 1
ATOM 6840 C CA . ARG A 1 844 ? 19.766 -19.190 -9.140 1.00 94.12 844 ARG A CA 1
ATOM 6841 C C . ARG A 1 844 ? 19.093 -18.427 -10.268 1.00 94.12 844 ARG A C 1
ATOM 6843 O O . ARG A 1 844 ? 17.924 -18.082 -10.167 1.00 94.12 844 ARG A O 1
ATOM 6850 N N . LEU A 1 845 ? 19.823 -18.208 -11.345 1.00 95.19 845 LEU A N 1
ATOM 6851 C CA . LEU A 1 845 ? 19.264 -17.852 -12.634 1.00 95.19 845 LEU A CA 1
ATOM 6852 C C . LEU A 1 845 ? 18.565 -19.083 -13.215 1.00 95.19 845 LEU A C 1
ATOM 6854 O O . LEU A 1 845 ? 19.146 -20.167 -13.173 1.00 95.19 845 LEU A O 1
ATOM 6858 N N . VAL A 1 846 ? 17.373 -18.910 -13.779 1.00 95.81 846 VAL A N 1
ATOM 6859 C CA . VAL A 1 846 ? 16.683 -19.940 -14.561 1.00 95.81 846 VAL A CA 1
ATOM 6860 C C . VAL A 1 846 ? 16.771 -19.577 -16.034 1.00 95.81 846 VAL A C 1
ATOM 6862 O O . VAL A 1 846 ? 16.395 -18.473 -16.429 1.00 95.81 846 VAL A O 1
ATOM 6865 N N . ILE A 1 847 ? 17.247 -20.511 -16.846 1.00 95.25 847 ILE A N 1
ATOM 6866 C CA . ILE A 1 847 ? 17.297 -20.393 -18.303 1.00 95.25 847 ILE A CA 1
ATOM 6867 C C . ILE A 1 847 ? 16.602 -21.586 -18.949 1.00 95.25 847 ILE A C 1
ATOM 6869 O O . ILE A 1 847 ? 16.591 -22.671 -18.375 1.00 95.25 847 ILE A O 1
ATOM 6873 N N . ASN A 1 848 ? 16.050 -21.428 -20.146 1.00 94.38 848 ASN A N 1
ATOM 6874 C CA . ASN A 1 848 ? 15.613 -22.582 -20.932 1.00 94.38 848 ASN A CA 1
ATOM 6875 C C . ASN A 1 848 ? 16.768 -23.164 -21.771 1.00 94.38 848 ASN A C 1
ATOM 6877 O O . ASN A 1 848 ? 17.898 -22.662 -21.771 1.00 94.38 848 ASN A O 1
ATOM 6881 N N . TYR A 1 849 ? 16.497 -24.231 -22.525 1.00 90.75 849 TYR A N 1
ATOM 6882 C CA . TYR A 1 849 ? 17.506 -24.859 -23.389 1.00 90.75 849 TYR A CA 1
ATOM 6883 C C . TYR A 1 849 ? 17.925 -23.984 -24.585 1.00 90.75 849 TYR A C 1
ATOM 6885 O O . TYR A 1 849 ? 18.961 -24.246 -25.204 1.00 90.75 849 TYR A O 1
ATOM 6893 N N . MET A 1 850 ? 17.188 -22.918 -24.874 1.00 88.44 850 MET A N 1
ATOM 6894 C CA . MET A 1 850 ? 17.564 -21.904 -25.860 1.00 88.44 850 MET A CA 1
ATOM 6895 C C . MET A 1 850 ? 18.371 -20.757 -25.242 1.00 88.44 850 MET A C 1
ATOM 6897 O O . MET A 1 850 ? 18.665 -19.788 -25.928 1.00 88.44 850 MET A O 1
ATOM 6901 N N . CYS A 1 851 ? 18.782 -20.874 -23.971 1.00 90.88 851 CYS A N 1
ATOM 6902 C CA . CYS A 1 851 ? 19.534 -19.849 -23.242 1.00 90.88 851 CYS A CA 1
ATOM 6903 C C . CYS A 1 851 ? 18.753 -18.567 -22.946 1.00 90.88 851 CYS A C 1
ATOM 6905 O O . CYS A 1 851 ? 19.351 -17.567 -22.550 1.00 90.88 851 CYS A O 1
ATOM 6907 N N . HIS A 1 852 ? 17.429 -18.588 -23.092 1.00 89.06 852 HIS A N 1
ATOM 6908 C CA . HIS A 1 852 ? 16.587 -17.467 -22.702 1.00 89.06 852 HIS A CA 1
ATOM 6909 C C . HIS A 1 852 ? 16.422 -17.450 -21.186 1.00 89.06 852 HIS A C 1
ATOM 6911 O O . HIS A 1 852 ? 16.181 -18.493 -20.575 1.00 89.06 852 HIS A O 1
ATOM 6917 N N . ILE A 1 853 ? 16.547 -16.267 -20.583 1.00 92.56 853 ILE A N 1
ATOM 6918 C CA . ILE A 1 853 ? 16.320 -16.062 -19.150 1.00 92.56 853 ILE A CA 1
ATOM 6919 C C . ILE A 1 853 ? 14.831 -16.233 -18.873 1.00 92.56 853 ILE A C 1
ATOM 6921 O O . ILE A 1 853 ? 14.031 -15.395 -19.273 1.00 92.56 853 ILE A O 1
ATOM 6925 N N . ALA A 1 854 ? 14.480 -17.308 -18.177 1.00 90.56 854 ALA A N 1
ATOM 6926 C CA . ALA A 1 854 ? 13.115 -17.585 -17.747 1.00 90.56 854 ALA A CA 1
ATOM 6927 C C . ALA A 1 854 ? 12.779 -16.884 -16.419 1.00 90.56 854 ALA A C 1
ATOM 6929 O O . ALA A 1 854 ? 11.626 -16.548 -16.173 1.00 90.56 854 ALA A O 1
ATOM 6930 N N . GLY A 1 855 ? 13.781 -16.634 -15.567 1.00 92.88 855 GLY A N 1
ATOM 6931 C CA . GLY A 1 855 ? 13.591 -15.926 -14.302 1.00 92.88 855 GLY A CA 1
ATOM 6932 C C . GLY A 1 855 ? 14.766 -16.066 -13.337 1.00 92.88 855 GLY A C 1
ATOM 6933 O O . GLY A 1 855 ? 15.853 -16.514 -13.704 1.00 92.88 855 GLY A O 1
ATOM 6934 N N . VAL A 1 856 ? 14.541 -15.687 -12.077 1.00 93.31 856 VAL A N 1
ATOM 6935 C CA . VAL A 1 856 ? 15.508 -15.835 -10.980 1.00 93.31 856 VAL A CA 1
ATOM 6936 C C . VAL A 1 856 ? 14.802 -16.411 -9.753 1.00 93.31 856 VAL A C 1
ATOM 6938 O O . VAL A 1 856 ? 13.679 -16.026 -9.438 1.00 93.31 856 VAL A O 1
ATOM 6941 N N . LEU A 1 857 ? 15.464 -17.331 -9.057 1.00 92.38 857 LEU A N 1
ATOM 6942 C CA . LEU A 1 857 ? 14.964 -18.029 -7.875 1.00 92.38 857 LEU A CA 1
ATOM 6943 C C . LEU A 1 857 ? 15.909 -17.829 -6.687 1.00 92.38 857 LEU A C 1
ATOM 6945 O O . LEU A 1 857 ? 17.123 -17.723 -6.861 1.00 92.38 857 LEU A O 1
ATOM 6949 N N . THR A 1 858 ? 15.370 -17.870 -5.468 1.00 90.62 858 THR A N 1
ATOM 6950 C CA . THR A 1 858 ? 16.172 -18.042 -4.247 1.00 90.62 858 THR A CA 1
ATOM 6951 C C . THR A 1 858 ? 15.986 -19.454 -3.715 1.00 90.62 858 THR A C 1
ATOM 6953 O O . THR A 1 858 ? 14.880 -19.845 -3.351 1.00 90.62 858 THR A O 1
ATOM 6956 N N . MET A 1 859 ? 17.078 -20.205 -3.639 1.00 85.75 859 MET A N 1
ATOM 6957 C CA . MET A 1 859 ? 17.134 -21.520 -3.015 1.00 85.75 859 MET A CA 1
ATOM 6958 C C . MET A 1 859 ? 17.226 -21.353 -1.501 1.00 85.75 859 MET A C 1
ATOM 6960 O O . MET A 1 859 ? 18.058 -20.592 -1.000 1.00 85.75 859 MET A O 1
ATOM 6964 N N . HIS A 1 860 ? 16.395 -22.084 -0.759 1.00 77.56 860 HIS A N 1
ATOM 6965 C CA . HIS A 1 860 ? 16.537 -22.150 0.690 1.00 77.56 860 HIS A CA 1
ATOM 6966 C C . HIS A 1 860 ? 17.805 -22.956 1.027 1.00 77.56 860 HIS A C 1
ATOM 6968 O O . HIS A 1 860 ? 18.014 -24.019 0.437 1.00 77.56 860 HIS A O 1
ATOM 6974 N N . PRO A 1 861 ? 18.638 -22.534 1.994 1.00 67.31 861 PRO A N 1
ATOM 6975 C CA . PRO A 1 861 ? 19.877 -23.243 2.341 1.00 67.31 861 PRO A CA 1
ATOM 6976 C C . PRO A 1 861 ? 19.682 -24.685 2.851 1.00 67.31 861 PRO A C 1
ATOM 6978 O O . PRO A 1 861 ? 20.659 -25.414 2.961 1.00 67.31 861 PRO A O 1
ATOM 6981 N N . PHE A 1 862 ? 18.444 -25.106 3.139 1.00 66.00 862 PHE A N 1
ATOM 6982 C CA . PHE A 1 862 ? 18.112 -26.439 3.667 1.00 66.00 862 PHE A CA 1
ATOM 6983 C C . PHE A 1 862 ? 17.355 -27.336 2.675 1.00 66.00 862 PHE A C 1
ATOM 6985 O O . PHE A 1 862 ? 17.068 -28.488 2.988 1.00 66.00 862 PHE A O 1
ATOM 6992 N N . THR A 1 863 ? 17.013 -26.845 1.479 1.00 61.94 863 THR A N 1
ATOM 6993 C CA . THR A 1 863 ? 16.421 -27.698 0.436 1.00 61.94 863 THR A CA 1
ATOM 6994 C C . THR A 1 863 ? 17.526 -28.511 -0.235 1.00 61.94 863 THR A C 1
ATOM 6996 O O . THR A 1 863 ? 18.211 -28.018 -1.125 1.00 61.94 863 THR A O 1
ATOM 6999 N N . HIS A 1 864 ? 17.703 -29.753 0.225 1.00 51.22 864 HIS A N 1
ATOM 7000 C CA . HIS A 1 864 ? 18.606 -30.749 -0.368 1.00 51.22 864 HIS A CA 1
ATOM 7001 C C . HIS A 1 864 ? 18.003 -31.501 -1.565 1.00 51.22 864 HIS A C 1
ATOM 7003 O O . HIS A 1 864 ? 18.689 -32.321 -2.165 1.00 51.22 864 HIS A O 1
ATOM 7009 N N . GLN A 1 865 ? 16.741 -31.244 -1.919 1.00 41.34 865 GLN A N 1
ATOM 7010 C CA . GLN A 1 865 ? 16.138 -31.817 -3.121 1.00 41.34 865 GLN A CA 1
ATOM 7011 C C . GLN A 1 865 ? 16.584 -31.013 -4.347 1.00 41.34 865 GLN A C 1
ATOM 7013 O O . GLN A 1 865 ? 16.168 -29.865 -4.527 1.00 41.34 865 GLN A O 1
ATOM 7018 N N . MET A 1 866 ? 17.470 -31.621 -5.139 1.00 43.34 866 MET A N 1
ATOM 7019 C CA . MET A 1 866 ? 17.634 -31.337 -6.565 1.00 43.34 866 MET A CA 1
ATOM 7020 C C . MET A 1 866 ? 16.834 -32.353 -7.361 1.00 43.34 866 MET A C 1
ATOM 7022 O O . MET A 1 866 ? 16.908 -33.546 -6.987 1.00 43.34 866 MET A O 1
#

Foldseek 3Di:
DVVVVVVVVVVVVVVVVVVVVVVPPPPPPLAWFFAQFVDTDGPVNLVVQLCCCVPPPVVLWAFDDAPQDDSVQRKIKDADDPPPDDCPRDPVVVLVGQKIFIAHPVSHTPFIWGQAPVRAIDTTDTDDNPDPDVCQVDPVAQQFWADGNDTGGPVLVVVQLVVCVVVVVVPDQKGARDPPDPDDDDDDPDRPHQKIFGADSVSHTPFIWGHRDPPTIGTTGGHHDPDPDDDPDPDDDPDPDDFFWAFDDPPATDTPVLLVVQLVVQVVCVVPPNDPCPQPWDDDPPDPDIWTWADAASVSDHDDPDDDHQKTQIAHPVSHGDFIWGDDPPDTHTTDIDGDDVPDPPPQWADEPPDTHHVVLLLVQLVVQLVVVPDPDPDPPQAFDDDDFAPDDARKTWTAGDPDPPDPDRAQKIFIAHNVSHTRGIYGHDPVPVDPPPPCPFWFFAPQNATQGPVNVVVVLVVCPPPLNVVLWDFDDALQDDSVQRKTKDADDRPPPPDDDDPVCVLVRQKIFIAGPVSHTPFIWGQFQLRAIAGTHTDDPPDDPVNQVDPPQFQFWAGHNDTGGVVLVVVQLVLQQVCPPVPACPQAQDDGRPDDSVQRKGKTAQPPVASPDPSGPNDPDPRQKIFIAGNNSHTDFIWGQGSVRHIGGTTRDHDPDLPPPPDPCVVVVFAPWFWAFDDPPATAGPVLLVVLLVVQVVVVVVPDPDCPQPWDCDPPPVATWTWFAADSVSDGDDDDDTAQKTQTAHPVSHGPFIWGQDPNDTHTTHTDGHRDDPPPPQWADDRSDIHGSVLLLVQLVVQLVVVVPDDPDPPQAFDPDDDFPDDARKTWTARDPDDDDPDRAQKIFIAHNVSHGRGMYGHDPPPPDD

Secondary structure (DSSP, 8-state):
-HHHHHHHHHHHHHHHHHHHHTTS--TT--S-EEE-SS-EEEHHHHHHHHHHHHHH-GGGPEEP-STTS-GGG--EEEEEPPTT------HHHHTT-SEEEEE-TT--EEEEEEE-TTS-EEEPEEE-TT--SSSSS--TT--EEEETTEEEEHHHHHHHHHHHHTTGGG--SEEEE--SSS------SS---SEEEEE-TTS-EEEEEEESSSS-EEEPEEE----------SS------PPPEEEEETTEEEEHHHHHHHHHHHHHHHTS--GGG-SEEEEETTEEEEEEEEEE-TTSPBP-TT---SEEEEE-TT--EEEEEEE-SSSEEEPEEEE--TT-----SEEETTEEE-HHHHHHHHHHHHHHHTS-S--S-SEEE-S---SS-S-EEEEE--SSTT--S--SEEEEEETT--EEEEEE--SS---------S-EEE-SS-EEEHHHHHHHHHHHHSHHHHHH-EE--SSSS-GGG--EEEEE-TT-------HHHHHH-SEEEEE-TT--EEEEEEEBTTS-EEEPEEE-TT--HHHHH--TT--EEEETTEEEEHHHHHHHHHHHHHTTTS--S-SEEP-SSSS-GGG--EEEEE-TTT----S---S----SEEEEE-TT--EEEEEEEBTTS-EEEPEEE---PPPPTTSGGGGTSS-PPEEEEEETTEEEEHHHHHHHHHHHHHHHHTT---S-SEEE--TTT-S-EEEEEE-TTSPBP-SSS--SEEEEEETT--EEEEEEEETTEEEEPEEEEE---S---SEEEETTEEEEHHHHHHHHHHHHHHHTS-TT-S-SEEE-S---SS-S-EEEEE--SSTT-SS--SEEEEEETT--EEEEEE--TT----